Protein 1YO6 (pdb70)

Structure (mmCIF, N/CA/C/O backbone):
data_1YO6
#
_entry.id   1YO6
#
_cell.length_a   74.870
_cell.length_b   86.320
_cell.length_c   242.560
_cell.angle_alpha   90.00
_cell.angle_beta   90.00
_cell.angle_gamma   90.00
#
_symmetry.space_group_name_H-M   'P 21 21 21'
#
loop_
_entity.id
_entity.type
_entity.pdbx_description
1 polymer 'Putative Carbonyl Reductase Sniffer'
2 water water
#
loop_
_atom_site.group_PDB
_atom_site.id
_atom_site.type_symbol
_atom_site.label_atom_id
_atom_site.label_alt_id
_atom_site.label_comp_id
_atom_site.label_asym_id
_atom_site.label_entity_id
_atom_site.label_seq_id
_atom_site.pdbx_PDB_ins_code
_atom_site.Cartn_x
_atom_site.Cartn_y
_atom_site.Cartn_z
_atom_site.occupancy
_atom_site.B_iso_or_equiv
_atom_site.auth_seq_id
_atom_site.auth_comp_id
_atom_site.auth_asym_id
_atom_site.auth_atom_id
_atom_site.pdbx_PDB_model_num
ATOM 1 N N . MET A 1 1 ? 50.820 4.439 16.055 1.00 51.78 1 MET A N 1
ATOM 2 C CA . MET A 1 1 ? 50.808 5.763 15.372 1.00 51.93 1 MET A CA 1
ATOM 3 C C . MET A 1 1 ? 49.416 6.359 15.275 1.00 50.90 1 MET A C 1
ATOM 4 O O . MET A 1 1 ? 48.419 5.647 15.345 1.00 51.56 1 MET A O 1
ATOM 9 N N . SER A 1 2 ? 49.367 7.677 15.100 1.00 48.82 2 SER A N 1
ATOM 10 C CA . SER A 1 2 ? 48.122 8.423 15.012 1.00 45.54 2 SER A CA 1
ATOM 11 C C . SER A 1 2 ? 47.918 8.944 13.593 1.00 44.56 2 SER A C 1
ATOM 12 O O . SER A 1 2 ? 48.866 9.028 12.822 1.00 45.14 2 SER A O 1
ATOM 15 N N . PRO A 1 3 ? 46.672 9.294 13.225 1.00 44.37 3 PRO A N 1
ATOM 16 C CA . PRO A 1 3 ? 46.432 9.814 11.875 1.00 42.55 3 PRO A CA 1
ATOM 17 C C . PRO A 1 3 ? 46.821 11.288 11.865 1.00 42.75 3 PRO A C 1
ATOM 18 O O . PRO A 1 3 ? 46.606 11.999 12.847 1.00 42.56 3 PRO A O 1
ATOM 22 N N . GLY A 1 4 ? 47.391 11.750 10.762 1.00 42.08 4 GLY A N 1
ATOM 23 C CA . GLY A 1 4 ? 47.794 13.140 10.693 1.00 42.44 4 GLY A CA 1
ATOM 24 C C . GLY A 1 4 ? 46.630 14.106 10.649 1.00 44.02 4 GLY A C 1
ATOM 25 O O . GLY A 1 4 ? 46.684 15.196 11.224 1.00 44.64 4 GLY A O 1
ATOM 26 N N . SER A 1 5 ? 45.570 13.711 9.956 1.00 45.25 5 SER A N 1
ATOM 27 C CA . SER A 1 5 ? 44.398 14.561 9.835 1.00 45.83 5 SER A CA 1
ATOM 28 C C . SER A 1 5 ? 43.094 13.768 9.885 1.00 45.77 5 SER A C 1
ATOM 29 O O . SER A 1 5 ? 42.986 12.681 9.313 1.00 45.66 5 SER A O 1
ATOM 32 N N . VAL A 1 6 ? 42.108 14.322 10.583 1.00 44.84 6 VAL A N 1
ATOM 33 C CA . VAL A 1 6 ? 40.814 13.676 10.694 1.00 42.45 6 VAL A CA 1
ATOM 34 C C . VAL A 1 6 ? 39.667 14.628 10.398 1.00 42.61 6 VAL A C 1
ATOM 35 O O . VAL A 1 6 ? 39.696 15.806 10.771 1.00 40.86 6 VAL A O 1
ATOM 39 N N . VAL A 1 7 ? 38.663 14.094 9.711 1.00 42.07 7 VAL A N 1
ATOM 40 C CA . VAL A 1 7 ? 37.452 14.828 9.383 1.00 41.92 7 VAL A CA 1
ATOM 41 C C . VAL A 1 7 ? 36.305 14.156 10.148 1.00 42.04 7 VAL A C 1
ATOM 42 O O . VAL A 1 7 ? 36.192 12.929 10.158 1.00 41.65 7 VAL A O 1
ATOM 46 N N . VAL A 1 8 ? 35.474 14.960 10.807 1.00 43.08 8 VAL A N 1
ATOM 47 C CA . VAL A 1 8 ? 34.318 14.444 11.545 1.00 41.00 8 VAL A CA 1
ATOM 48 C C . VAL A 1 8 ? 33.128 15.305 11.215 1.00 41.02 8 VAL A C 1
ATOM 49 O O . VAL A 1 8 ? 33.051 16.449 11.656 1.00 41.46 8 VAL A O 1
ATOM 53 N N . THR A 1 9 ? 32.203 14.747 10.442 1.00 41.42 9 THR A N 1
ATOM 54 C CA . THR A 1 9 ? 31.002 15.460 10.038 1.00 40.42 9 THR A CA 1
ATOM 55 C C . THR A 1 9 ? 29.963 15.395 11.158 1.00 41.90 9 THR A C 1
ATOM 56 O O . THR A 1 9 ? 29.761 14.342 11.776 1.00 41.59 9 THR A O 1
ATOM 60 N N . GLY A 1 10 ? 29.315 16.528 11.421 1.00 43.35 10 GLY A N 1
ATOM 61 C CA . GLY A 1 10 ? 28.313 16.592 12.471 1.00 43.06 10 GLY A CA 1
ATOM 62 C C . GLY A 1 10 ? 28.942 16.532 13.848 1.00 44.62 10 GLY A C 1
ATOM 63 O O . GLY A 1 10 ? 28.589 15.679 14.656 1.00 46.21 10 GLY A O 1
ATOM 64 N N . ALA A 1 11 ? 29.866 17.444 14.130 1.00 45.43 11 ALA A N 1
ATOM 65 C CA . ALA A 1 11 ? 30.550 17.450 15.420 1.00 46.72 11 ALA A CA 1
ATOM 66 C C . ALA A 1 11 ? 29.975 18.445 16.422 1.00 46.96 11 ALA A C 1
ATOM 67 O O . ALA A 1 11 ? 30.502 18.591 17.531 1.00 45.09 11 ALA A O 1
ATOM 69 N N . ASN A 1 12 ? 28.890 19.114 16.038 1.00 46.42 12 ASN A N 1
ATOM 70 C CA . ASN A 1 12 ? 28.260 20.107 16.908 1.00 45.69 12 ASN A CA 1
ATOM 71 C C . ASN A 1 12 ? 27.605 19.497 18.128 1.00 45.47 12 ASN A C 1
ATOM 72 O O . ASN A 1 12 ? 27.356 20.180 19.112 1.00 46.49 12 ASN A O 1
ATOM 77 N N . ARG A 1 13 ? 27.334 18.203 18.074 1.00 46.83 13 ARG A N 1
ATOM 78 C CA . ARG A 1 13 ? 26.685 17.546 19.197 1.00 48.29 13 ARG A CA 1
ATOM 79 C C . ARG A 1 13 ? 26.619 16.032 19.011 1.00 46.34 13 ARG A C 1
ATOM 80 O O . ARG A 1 13 ? 26.965 15.518 17.948 1.00 46.89 13 ARG A O 1
ATOM 88 N N . GLY A 1 14 ? 26.198 15.328 20.056 1.00 43.62 14 GLY A N 1
ATOM 89 C CA . GLY A 1 14 ? 26.112 13.885 19.988 1.00 42.10 14 GLY A CA 1
ATOM 90 C C . GLY A 1 14 ? 27.451 13.222 19.748 1.00 41.84 14 GLY A C 1
ATOM 91 O O . GLY A 1 14 ? 28.487 13.757 20.141 1.00 41.52 14 GLY A O 1
ATOM 92 N N . ILE A 1 15 ? 27.420 12.063 19.085 1.00 41.80 15 ILE A N 1
ATOM 93 C CA . ILE A 1 15 ? 28.615 11.269 18.770 1.00 40.77 15 ILE A CA 1
ATOM 94 C C . ILE A 1 15 ? 29.717 12.072 18.096 1.00 38.78 15 ILE A C 1
ATOM 95 O O . ILE A 1 15 ? 30.888 11.887 18.396 1.00 39.29 15 ILE A O 1
ATOM 100 N N . GLY A 1 16 ? 29.329 12.944 17.177 1.00 38.83 16 GLY A N 1
ATOM 101 C CA . GLY A 1 16 ? 30.285 13.764 16.455 1.00 38.97 16 GLY A CA 1
ATOM 102 C C . GLY A 1 16 ? 31.124 14.640 17.355 1.00 40.38 16 GLY A C 1
ATOM 103 O O . GLY A 1 16 ? 32.344 14.717 17.192 1.00 40.27 16 GLY A O 1
ATOM 104 N N . LEU A 1 17 ? 30.474 15.296 18.311 1.00 41.25 17 LEU A N 1
ATOM 105 C CA . LEU A 1 17 ? 31.167 16.167 19.256 1.00 40.51 17 LEU A CA 1
ATOM 106 C C . LEU A 1 17 ? 32.078 15.370 20.196 1.00 39.67 17 LEU A C 1
ATOM 107 O O . LEU A 1 17 ? 33.240 15.733 20.397 1.00 39.92 17 LEU A O 1
ATOM 112 N N . GLY A 1 18 ? 31.543 14.288 20.765 1.00 38.73 18 GLY A N 1
ATOM 113 C CA . GLY A 1 18 ? 32.312 13.446 21.669 1.00 37.47 18 GLY A CA 1
ATOM 114 C C . GLY A 1 18 ? 33.583 12.928 21.020 1.00 38.21 18 GLY A C 1
ATOM 115 O O . GLY A 1 18 ? 34.659 12.950 21.620 1.00 37.90 18 GLY A O 1
ATOM 116 N N . LEU A 1 19 ? 33.454 12.462 19.782 1.00 38.13 19 LEU A N 1
ATOM 117 C CA . LEU A 1 19 ? 34.587 11.952 19.022 1.00 37.85 19 LEU A CA 1
ATOM 118 C C . LEU A 1 19 ? 35.663 13.009 18.855 1.00 37.27 19 LEU A C 1
ATOM 119 O O . LEU A 1 19 ? 36.843 12.692 18.904 1.00 39.63 19 LEU A O 1
ATOM 124 N N . VAL A 1 20 ? 35.257 14.259 18.652 1.00 35.70 20 VAL A N 1
ATOM 125 C CA . VAL A 1 20 ? 36.215 15.334 18.480 1.00 34.87 20 VAL A CA 1
ATOM 126 C C . VAL A 1 20 ? 36.940 15.589 19.801 1.00 37.17 20 VAL A C 1
ATOM 127 O O . VAL A 1 20 ? 38.153 15.817 19.813 1.00 37.85 20 VAL A O 1
ATOM 131 N N . GLN A 1 21 ? 36.202 15.535 20.908 1.00 38.19 21 GLN A N 1
ATOM 132 C CA . GLN A 1 21 ? 36.791 15.746 22.226 1.00 39.10 21 GLN A CA 1
ATOM 133 C C . GLN A 1 21 ? 37.750 14.607 22.497 1.00 40.15 21 GLN A C 1
ATOM 134 O O . GLN A 1 21 ? 38.790 14.796 23.120 1.00 42.85 21 GLN A O 1
ATOM 140 N N . GLN A 1 22 ? 37.390 13.414 22.039 1.00 41.13 22 GLN A N 1
ATOM 141 C CA . GLN A 1 22 ? 38.247 12.246 22.222 1.00 41.88 22 GLN A CA 1
ATOM 142 C C . GLN A 1 22 ? 39.489 12.421 21.355 1.00 41.32 22 GLN A C 1
ATOM 143 O O . GLN A 1 22 ? 40.606 12.101 21.761 1.00 41.75 22 GLN A O 1
ATOM 149 N N . LEU A 1 23 ? 39.274 12.946 20.156 1.00 39.82 23 LEU A N 1
ATOM 150 C CA . LEU A 1 23 ? 40.345 13.184 19.207 1.00 37.71 23 LEU A CA 1
ATOM 151 C C . LEU A 1 23 ? 41.344 14.247 19.663 1.00 38.24 23 LEU A C 1
ATOM 152 O O . LEU A 1 23 ? 42.539 14.083 19.459 1.00 40.00 23 LEU A O 1
ATOM 157 N N . VAL A 1 24 ? 40.878 15.332 20.274 1.00 36.94 24 VAL A N 1
ATOM 158 C CA . VAL A 1 24 ? 41.816 16.364 20.717 1.00 39.08 24 VAL A CA 1
ATOM 159 C C . VAL A 1 24 ? 42.790 15.852 21.789 1.00 38.94 24 VAL A C 1
ATOM 160 O O . VAL A 1 24 ? 43.889 16.380 21.935 1.00 38.67 24 VAL A O 1
ATOM 164 N N . LYS A 1 25 ? 42.390 14.821 22.531 1.00 38.76 25 LYS A N 1
ATOM 165 C CA . LYS A 1 25 ? 43.258 14.253 23.556 1.00 37.62 25 LYS A CA 1
ATOM 166 C C . LYS A 1 25 ? 44.491 13.616 22.933 1.00 39.62 25 LYS A C 1
ATOM 167 O O . LYS A 1 25 ? 45.480 13.390 23.627 1.00 41.40 25 LYS A O 1
ATOM 173 N N . ASP A 1 26 ? 44.440 13.300 21.639 1.00 39.12 26 ASP A N 1
ATOM 174 C CA . ASP A 1 26 ? 45.615 12.723 20.990 1.00 39.54 26 ASP A CA 1
ATOM 175 C C . ASP A 1 26 ? 46.389 13.873 20.372 1.00 39.79 26 ASP A C 1
ATOM 176 O O . ASP A 1 26 ? 46.092 14.293 19.252 1.00 40.04 26 ASP A O 1
ATOM 181 N N . LYS A 1 27 ? 47.389 14.358 21.104 1.00 39.34 27 LYS A N 1
ATOM 182 C CA . LYS A 1 27 ? 48.223 15.480 20.673 1.00 39.01 27 LYS A CA 1
ATOM 183 C C . LYS A 1 27 ? 49.121 15.236 19.453 1.00 38.49 27 LYS A C 1
ATOM 184 O O . LYS A 1 27 ? 49.685 16.183 18.905 1.00 36.19 27 LYS A O 1
ATOM 190 N N . ASN A 1 28 ? 49.262 13.979 19.032 1.00 38.71 28 ASN A N 1
ATOM 191 C CA . ASN A 1 28 ? 50.080 13.670 17.867 1.00 38.02 28 ASN A CA 1
ATOM 192 C C . ASN A 1 28 ? 49.310 13.833 16.562 1.00 38.95 28 ASN A C 1
ATOM 193 O O . ASN A 1 28 ? 49.887 13.694 15.481 1.00 38.92 28 ASN A O 1
ATOM 198 N N . ILE A 1 29 ? 48.007 14.099 16.652 1.00 38.19 29 ILE A N 1
ATOM 199 C CA . ILE A 1 29 ? 47.213 14.307 15.444 1.00 39.24 29 ILE A CA 1
ATOM 200 C C . ILE A 1 29 ? 47.464 15.758 15.029 1.00 40.45 29 ILE A C 1
ATOM 201 O O . ILE A 1 29 ? 47.381 16.672 15.856 1.00 39.91 29 ILE A O 1
ATOM 206 N N . ARG A 1 30 ? 47.795 15.966 13.758 1.00 41.51 30 ARG A N 1
ATOM 207 C CA . ARG A 1 30 ? 48.073 17.309 13.267 1.00 44.51 30 ARG A CA 1
ATOM 208 C C . ARG A 1 30 ? 46.828 18.152 13.012 1.00 45.71 30 ARG A C 1
ATOM 209 O O . ARG A 1 30 ? 46.747 19.292 13.476 1.00 47.59 30 ARG A O 1
ATOM 217 N N . HIS A 1 31 ? 45.861 17.611 12.275 1.00 44.81 31 HIS A N 1
ATOM 218 C CA . HIS A 1 31 ? 44.644 18.362 11.997 1.00 42.90 31 HIS A CA 1
ATOM 219 C C . HIS A 1 31 ? 43.387 17.637 12.447 1.00 42.13 31 HIS A C 1
ATOM 220 O O . HIS A 1 31 ? 43.316 16.411 12.422 1.00 42.37 31 HIS A O 1
ATOM 227 N N . ILE A 1 32 ? 42.399 18.415 12.868 1.00 40.74 32 ILE A N 1
ATOM 228 C CA . ILE A 1 32 ? 41.118 17.886 13.295 1.00 40.64 32 ILE A CA 1
ATOM 229 C C . ILE A 1 32 ? 40.048 18.769 12.672 1.00 39.33 32 ILE A C 1
ATOM 230 O O . ILE A 1 32 ? 39.790 19.875 13.128 1.00 39.47 32 ILE A O 1
ATOM 235 N N . ILE A 1 33 ? 39.431 18.258 11.618 1.00 38.78 33 ILE A N 1
ATOM 236 C CA . ILE A 1 33 ? 38.411 18.985 10.886 1.00 38.40 33 ILE A CA 1
ATOM 237 C C . ILE A 1 33 ? 36.993 18.619 11.333 1.00 38.26 33 ILE A C 1
ATOM 238 O O . ILE A 1 33 ? 36.510 17.520 11.043 1.00 37.19 33 ILE A O 1
ATOM 243 N N . ALA A 1 34 ? 36.334 19.543 12.037 1.00 37.54 34 ALA A N 1
ATOM 244 C CA . ALA A 1 34 ? 34.959 19.337 12.521 1.00 38.65 34 ALA A CA 1
ATOM 245 C C . ALA A 1 34 ? 33.971 20.176 11.700 1.00 39.33 34 ALA A C 1
ATOM 246 O O . ALA A 1 34 ? 34.223 21.351 11.428 1.00 40.78 34 ALA A O 1
ATOM 248 N N . THR A 1 35 ? 32.850 19.576 11.306 1.00 38.87 35 THR A N 1
ATOM 249 C CA . THR A 1 35 ? 31.854 20.292 10.514 1.00 38.31 35 THR A CA 1
ATOM 250 C C . THR A 1 35 ? 30.501 20.427 11.194 1.00 37.37 35 THR A C 1
ATOM 251 O O . THR A 1 35 ? 30.102 19.592 12.003 1.00 33.00 35 THR A O 1
ATOM 255 N N . ALA A 1 36 ? 29.800 21.493 10.829 1.00 39.86 36 ALA A N 1
ATOM 256 C CA . ALA A 1 36 ? 28.471 21.787 11.347 1.00 41.89 36 ALA A CA 1
ATOM 257 C C . ALA A 1 36 ? 27.672 22.436 10.225 1.00 44.76 36 ALA A C 1
ATOM 258 O O . ALA A 1 36 ? 28.224 23.177 9.404 1.00 43.74 36 ALA A O 1
ATOM 260 N N . ARG A 1 37 ? 26.379 22.137 10.172 1.00 48.80 37 ARG A N 1
ATOM 261 C CA . ARG A 1 37 ? 25.529 22.720 9.144 1.00 52.57 37 ARG A CA 1
ATOM 262 C C . ARG A 1 37 ? 25.464 24.201 9.465 1.00 53.93 37 ARG A C 1
ATOM 263 O O . ARG A 1 37 ? 25.680 25.059 8.606 1.00 53.03 37 ARG A O 1
ATOM 271 N N . ASP A 1 38 ? 25.170 24.471 10.732 1.00 55.80 38 ASP A N 1
ATOM 272 C CA . ASP A 1 38 ? 25.066 25.821 11.253 1.00 57.89 38 ASP A CA 1
ATOM 273 C C . ASP A 1 38 ? 26.220 25.985 12.234 1.00 58.77 38 ASP A C 1
ATOM 274 O O . ASP A 1 38 ? 26.113 25.612 13.405 1.00 58.49 38 ASP A O 1
ATOM 279 N N . VAL A 1 39 ? 27.327 26.535 11.751 1.00 59.84 39 VAL A N 1
ATOM 280 C CA . VAL A 1 39 ? 28.496 26.721 12.590 1.00 61.85 39 VAL A CA 1
ATOM 281 C C . VAL A 1 39 ? 28.291 27.774 13.680 1.00 63.62 39 VAL A C 1
ATOM 282 O O . VAL A 1 39 ? 28.516 27.503 14.857 1.00 64.63 39 VAL A O 1
ATOM 286 N N . GLU A 1 40 ? 27.851 28.967 13.299 1.00 65.04 40 GLU A N 1
ATOM 287 C CA . GLU A 1 40 ? 27.641 30.033 14.271 1.00 66.49 40 GLU A CA 1
ATOM 288 C C . GLU A 1 40 ? 26.853 29.551 15.490 1.00 66.17 40 GLU A C 1
ATOM 289 O O . GLU A 1 40 ? 26.839 30.218 16.528 1.00 65.61 40 GLU A O 1
ATOM 295 N N . LYS A 1 41 ? 26.199 28.399 15.361 1.00 65.31 41 LYS A N 1
ATOM 296 C CA . LYS A 1 41 ? 25.411 27.840 16.457 1.00 64.39 41 LYS A CA 1
ATOM 297 C C . LYS A 1 41 ? 26.143 26.765 17.240 1.00 62.45 41 LYS A C 1
ATOM 298 O O . LYS A 1 41 ? 25.803 26.489 18.385 1.00 61.34 41 LYS A O 1
ATOM 304 N N . ALA A 1 42 ? 27.141 26.148 16.621 1.00 61.36 42 ALA A N 1
ATOM 305 C CA . ALA A 1 42 ? 27.906 25.106 17.289 1.00 59.99 42 ALA A CA 1
ATOM 306 C C . ALA A 1 42 ? 28.810 25.752 18.330 1.00 59.75 42 ALA A C 1
ATOM 307 O O . ALA A 1 42 ? 30.024 25.839 18.155 1.00 58.65 42 ALA A O 1
ATOM 309 N N . THR A 1 43 ? 28.207 26.212 19.418 1.00 59.19 43 THR A N 1
ATOM 310 C CA . THR A 1 43 ? 28.965 26.866 20.473 1.00 59.50 43 THR A CA 1
ATOM 311 C C . THR A 1 43 ? 29.841 25.889 21.255 1.00 58.73 43 THR A C 1
ATOM 312 O O . THR A 1 43 ? 31.031 26.133 21.452 1.00 59.75 43 THR A O 1
ATOM 316 N N . GLU A 1 44 ? 29.261 24.780 21.692 1.00 57.89 44 GLU A N 1
ATOM 317 C CA . GLU A 1 44 ? 30.018 23.798 22.448 1.00 57.32 44 GLU A CA 1
ATOM 318 C C . GLU A 1 44 ? 31.131 23.182 21.602 1.00 57.29 44 GLU A C 1
ATOM 319 O O . GLU A 1 44 ? 32.180 22.802 22.130 1.00 56.26 44 GLU A O 1
ATOM 325 N N . LEU A 1 45 ? 30.906 23.085 20.292 1.00 56.60 45 LEU A N 1
ATOM 326 C CA . LEU A 1 45 ? 31.924 22.549 19.396 1.00 55.28 45 LEU A CA 1
ATOM 327 C C . LEU A 1 45 ? 33.018 23.611 19.342 1.00 55.46 45 LEU A C 1
ATOM 328 O O . LEU A 1 45 ? 34.205 23.305 19.452 1.00 55.90 45 LEU A O 1
ATOM 333 N N . LYS A 1 46 ? 32.592 24.862 19.180 1.00 55.10 46 LYS A N 1
ATOM 334 C CA . LYS A 1 46 ? 33.486 26.011 19.090 1.00 54.66 46 LYS A CA 1
ATOM 335 C C . LYS A 1 46 ? 34.336 26.264 20.338 1.00 55.59 46 LYS A C 1
ATOM 336 O O . LYS A 1 46 ? 35.514 26.612 20.235 1.00 54.84 46 LYS A O 1
ATOM 342 N N . SER A 1 47 ? 33.739 26.101 21.514 1.00 55.14 47 SER A N 1
ATOM 343 C CA . SER A 1 47 ? 34.451 26.337 22.766 1.00 55.45 47 SER A CA 1
ATOM 344 C C . SER A 1 47 ? 35.743 25.548 22.894 1.00 55.66 47 SER A C 1
ATOM 345 O O . SER A 1 47 ? 36.627 25.936 23.652 1.00 56.17 47 SER A O 1
ATOM 348 N N . ILE A 1 48 ? 35.858 24.442 22.162 1.00 56.93 48 ILE A N 1
ATOM 349 C CA . ILE A 1 48 ? 37.072 23.627 22.226 1.00 57.02 48 ILE A CA 1
ATOM 350 C C . ILE A 1 48 ? 38.278 24.485 21.865 1.00 57.91 48 ILE A C 1
ATOM 351 O O . ILE A 1 48 ? 38.363 25.039 20.770 1.00 55.76 48 ILE A O 1
ATOM 356 N N . LYS A 1 49 ? 39.203 24.585 22.810 1.00 60.22 49 LYS A N 1
ATOM 357 C CA . LYS A 1 49 ? 40.409 25.383 22.651 1.00 62.43 49 LYS A CA 1
ATOM 358 C C . LYS A 1 49 ? 41.340 24.968 21.515 1.00 63.14 49 LYS A C 1
ATOM 359 O O . LYS A 1 49 ? 41.070 25.231 20.346 1.00 64.17 49 LYS A O 1
ATOM 365 N N . ASP A 1 50 ? 42.446 24.335 21.890 1.00 63.68 50 ASP A N 1
ATOM 366 C CA . ASP A 1 50 ? 43.478 23.865 20.966 1.00 62.90 50 ASP A CA 1
ATOM 367 C C . ASP A 1 50 ? 43.358 24.286 19.495 1.00 60.92 50 ASP A C 1
ATOM 368 O O . ASP A 1 50 ? 42.356 24.052 18.830 1.00 60.02 50 ASP A O 1
ATOM 373 N N . SER A 1 51 ? 44.435 24.896 19.012 1.00 59.15 51 SER A N 1
ATOM 374 C CA . SER A 1 51 ? 44.553 25.438 17.662 1.00 57.71 51 SER A CA 1
ATOM 375 C C . SER A 1 51 ? 44.425 24.525 16.448 1.00 56.43 51 SER A C 1
ATOM 376 O O . SER A 1 51 ? 44.181 25.009 15.342 1.00 57.13 51 SER A O 1
ATOM 379 N N . ARG A 1 52 ? 44.606 23.223 16.623 1.00 54.50 52 ARG A N 1
ATOM 380 C CA . ARG A 1 52 ? 44.528 22.322 15.480 1.00 52.57 52 ARG A CA 1
ATOM 381 C C . ARG A 1 52 ? 43.123 21.897 15.054 1.00 52.59 52 ARG A C 1
ATOM 382 O O . ARG A 1 52 ? 42.964 21.196 14.053 1.00 53.33 52 ARG A O 1
ATOM 390 N N . VAL A 1 53 ? 42.103 22.330 15.785 1.00 50.95 53 VAL A N 1
ATOM 391 C CA . VAL A 1 53 ? 40.740 21.972 15.414 1.00 50.95 53 VAL A CA 1
ATOM 392 C C . VAL A 1 53 ? 40.072 23.041 14.542 1.00 49.85 53 VAL A C 1
ATOM 393 O O . VAL A 1 53 ? 39.917 24.194 14.943 1.00 50.55 53 VAL A O 1
ATOM 397 N N . HIS A 1 54 ? 39.667 22.638 13.344 1.00 48.63 54 HIS A N 1
ATOM 398 C CA . HIS A 1 54 ? 39.036 23.551 12.401 1.00 48.36 54 HIS A CA 1
ATOM 399 C C . HIS A 1 54 ? 37.549 23.265 12.226 1.00 46.45 54 HIS A C 1
ATOM 400 O O . HIS A 1 54 ? 37.163 22.233 11.683 1.00 46.97 54 HIS A O 1
ATOM 407 N N . VAL A 1 55 ? 36.722 24.193 12.690 1.00 44.03 55 VAL A N 1
ATOM 408 C CA . VAL A 1 55 ? 35.281 24.066 12.585 1.00 43.91 55 VAL A CA 1
ATOM 409 C C . VAL A 1 55 ? 34.775 24.663 11.268 1.00 45.60 55 VAL A C 1
ATOM 410 O O . VAL A 1 55 ? 34.577 25.869 11.147 1.00 46.26 55 VAL A O 1
ATOM 414 N N . LEU A 1 56 ? 34.561 23.803 10.282 1.00 45.69 56 LEU A N 1
ATOM 415 C CA . LEU A 1 56 ? 34.098 24.252 8.983 1.00 46.44 56 LEU A CA 1
ATOM 416 C C . LEU A 1 56 ? 32.614 23.957 8.783 1.00 46.40 56 LEU A C 1
ATOM 417 O O . LEU A 1 56 ? 32.095 22.985 9.325 1.00 45.00 56 LEU A O 1
ATOM 422 N N . PRO A 1 57 ? 31.913 24.807 8.006 1.00 47.00 57 PRO A N 1
ATOM 423 C CA . PRO A 1 57 ? 30.480 24.649 7.721 1.00 46.91 57 PRO A CA 1
ATOM 424 C C . PRO A 1 57 ? 30.270 23.569 6.671 1.00 46.07 57 PRO A C 1
ATOM 425 O O . PRO A 1 57 ? 31.076 23.433 5.747 1.00 45.78 57 PRO A O 1
ATOM 429 N N . LEU A 1 58 ? 29.191 22.804 6.811 1.00 45.47 58 LEU A N 1
ATOM 430 C CA . LEU A 1 58 ? 28.896 21.752 5.846 1.00 44.00 58 LEU A CA 1
ATOM 431 C C . LEU A 1 58 ? 27.454 21.275 5.883 1.00 41.94 58 LEU A C 1
ATOM 432 O O . LEU A 1 58 ? 26.943 20.879 6.928 1.00 40.67 58 LEU A O 1
ATOM 437 N N . THR A 1 59 ? 26.806 21.351 4.725 1.00 40.19 59 THR A N 1
ATOM 438 C CA . THR A 1 59 ? 25.435 20.887 4.534 1.00 38.36 59 THR A CA 1
ATOM 439 C C . THR A 1 59 ? 25.658 19.693 3.609 1.00 37.17 59 THR A C 1
ATOM 440 O O . THR A 1 59 ? 25.970 19.856 2.426 1.00 35.52 59 THR A O 1
ATOM 444 N N . VAL A 1 60 ? 25.525 18.493 4.160 1.00 35.38 60 VAL A N 1
ATOM 445 C CA . VAL A 1 60 ? 25.778 17.290 3.389 1.00 35.72 60 VAL A CA 1
ATOM 446 C C . VAL A 1 60 ? 24.851 17.114 2.208 1.00 37.50 60 VAL A C 1
ATOM 447 O O . VAL A 1 60 ? 25.164 16.375 1.273 1.00 40.15 60 VAL A O 1
ATOM 451 N N . THR A 1 61 ? 23.724 17.804 2.224 1.00 38.01 61 THR A N 1
ATOM 452 C CA . THR A 1 61 ? 22.789 17.661 1.129 1.00 40.67 61 THR A CA 1
ATOM 453 C C . THR A 1 61 ? 23.005 18.657 0.000 1.00 42.25 61 THR A C 1
ATOM 454 O O . THR A 1 61 ? 22.374 18.542 -1.050 1.00 43.77 61 THR A O 1
ATOM 458 N N . CYS A 1 62 ? 23.902 19.620 0.207 1.00 44.27 62 CYS A N 1
ATOM 459 C CA . CYS A 1 62 ? 24.204 20.640 -0.808 1.00 45.24 62 CYS A CA 1
ATOM 460 C C . CYS A 1 62 ? 25.554 20.352 -1.457 1.00 45.41 62 CYS A C 1
ATOM 461 O O . CYS A 1 62 ? 26.593 20.419 -0.801 1.00 46.05 62 CYS A O 1
ATOM 464 N N . ASP A 1 63 ? 25.531 20.032 -2.746 1.00 46.78 63 ASP A N 1
ATOM 465 C CA . ASP A 1 63 ? 26.747 19.697 -3.483 1.00 49.01 63 ASP A CA 1
ATOM 466 C C . ASP A 1 63 ? 27.758 20.842 -3.565 1.00 50.64 63 ASP A C 1
ATOM 467 O O . ASP A 1 63 ? 28.927 20.626 -3.879 1.00 50.74 63 ASP A O 1
ATOM 472 N N . LYS A 1 64 ? 27.300 22.056 -3.286 1.00 52.07 64 LYS A N 1
ATOM 473 C CA . LYS A 1 64 ? 28.167 23.226 -3.320 1.00 53.65 64 LYS A CA 1
ATOM 474 C C . LYS A 1 64 ? 28.874 23.334 -1.977 1.00 52.69 64 LYS A C 1
ATOM 475 O O . LYS A 1 64 ? 30.056 23.664 -1.909 1.00 54.30 64 LYS A O 1
ATOM 481 N N . SER A 1 65 ? 28.135 23.057 -0.908 1.00 50.78 65 SER A N 1
ATOM 482 C CA . SER A 1 65 ? 28.685 23.089 0.437 1.00 48.11 65 SER A CA 1
ATOM 483 C C . SER A 1 65 ? 29.686 21.945 0.563 1.00 46.01 65 SER A C 1
ATOM 484 O O . SER A 1 65 ? 30.573 21.968 1.411 1.00 44.94 65 SER A O 1
ATOM 487 N N . LEU A 1 66 ? 29.521 20.942 -0.290 1.00 44.63 66 LEU A N 1
ATOM 488 C CA . LEU A 1 66 ? 30.408 19.789 -0.300 1.00 44.92 66 LEU A CA 1
ATOM 489 C C . LEU A 1 66 ? 31.721 20.130 -0.990 1.00 45.00 66 LEU A C 1
ATOM 490 O O . LEU A 1 66 ? 32.799 19.853 -0.464 1.00 42.70 66 LEU A O 1
ATOM 495 N N . ASP A 1 67 ? 31.619 20.722 -2.180 1.00 46.31 67 ASP A N 1
ATOM 496 C CA . ASP A 1 67 ? 32.796 21.107 -2.946 1.00 47.75 67 ASP A CA 1
ATOM 497 C C . ASP A 1 67 ? 33.627 22.145 -2.194 1.00 47.61 67 ASP A C 1
ATOM 498 O O . ASP A 1 67 ? 34.861 22.067 -2.164 1.00 48.68 67 ASP A O 1
ATOM 503 N N . THR A 1 68 ? 32.955 23.116 -1.588 1.00 44.86 68 THR A N 1
ATOM 504 C CA . THR A 1 68 ? 33.664 24.134 -0.830 1.00 44.77 68 THR A CA 1
ATOM 505 C C . THR A 1 68 ? 34.414 23.473 0.322 1.00 45.58 68 THR A C 1
ATOM 506 O O . THR A 1 68 ? 35.592 23.752 0.563 1.00 46.20 68 THR A O 1
ATOM 510 N N . PHE A 1 69 ? 33.720 22.587 1.028 1.00 45.15 69 PHE A N 1
ATOM 511 C CA . PHE A 1 69 ? 34.310 21.887 2.152 1.00 44.04 69 PHE A CA 1
ATOM 512 C C . PHE A 1 69 ? 35.485 21.008 1.730 1.00 45.04 69 PHE A C 1
ATOM 513 O O . PHE A 1 69 ? 36.535 21.044 2.360 1.00 45.95 69 PHE A O 1
ATOM 521 N N . VAL A 1 70 ? 35.318 20.221 0.671 1.00 46.24 70 VAL A N 1
ATOM 522 C CA . VAL A 1 70 ? 36.401 19.351 0.211 1.00 47.10 70 VAL A CA 1
ATOM 523 C C . VAL A 1 70 ? 37.641 20.170 -0.133 1.00 49.38 70 VAL A C 1
ATOM 524 O O . VAL A 1 70 ? 38.762 19.755 0.145 1.00 49.33 70 VAL A O 1
ATOM 528 N N . SER A 1 71 ? 37.440 21.338 -0.736 1.00 51.50 71 SER A N 1
ATOM 529 C CA . SER A 1 71 ? 38.565 22.190 -1.090 1.00 54.01 71 SER A CA 1
ATOM 530 C C . SER A 1 71 ? 39.258 22.744 0.152 1.00 54.92 71 SER A C 1
ATOM 531 O O . SER A 1 71 ? 40.491 22.772 0.226 1.00 54.29 71 SER A O 1
ATOM 534 N N . LYS A 1 72 ? 38.470 23.186 1.125 1.00 54.56 72 LYS A N 1
ATOM 535 C CA . LYS A 1 72 ? 39.050 23.711 2.345 1.00 55.75 72 LYS A CA 1
ATOM 536 C C . LYS A 1 72 ? 39.882 22.640 3.036 1.00 56.40 72 LYS A C 1
ATOM 537 O O . LYS A 1 72 ? 41.033 22.893 3.402 1.00 56.86 72 LYS A O 1
ATOM 543 N N . VAL A 1 73 ? 39.323 21.441 3.206 1.00 55.98 73 VAL A N 1
ATOM 544 C CA . VAL A 1 73 ? 40.083 20.383 3.864 1.00 55.60 73 VAL A CA 1
ATOM 545 C C . VAL A 1 73 ? 41.324 20.095 3.033 1.00 55.01 73 VAL A C 1
ATOM 546 O O . VAL A 1 73 ? 42.363 19.731 3.574 1.00 54.47 73 VAL A O 1
ATOM 550 N N . GLY A 1 74 ? 41.213 20.278 1.719 1.00 54.50 74 GLY A N 1
ATOM 551 C CA . GLY A 1 74 ? 42.348 20.045 0.843 1.00 53.94 74 GLY A CA 1
ATOM 552 C C . GLY A 1 74 ? 43.439 21.072 1.093 1.00 54.18 74 GLY A C 1
ATOM 553 O O . GLY A 1 74 ? 44.619 20.737 1.157 1.00 53.04 74 GLY A O 1
ATOM 554 N N . GLU A 1 75 ? 43.034 22.330 1.239 1.00 54.71 75 GLU A N 1
ATOM 555 C CA . GLU A 1 75 ? 43.955 23.430 1.500 1.00 55.91 75 GLU A CA 1
ATOM 556 C C . GLU A 1 75 ? 44.632 23.234 2.862 1.00 55.59 75 GLU A C 1
ATOM 557 O O . GLU A 1 75 ? 45.791 23.605 3.052 1.00 56.26 75 GLU A O 1
ATOM 563 N N . ILE A 1 76 ? 43.912 22.632 3.804 1.00 54.91 76 ILE A N 1
ATOM 564 C CA . ILE A 1 76 ? 44.452 22.387 5.138 1.00 52.15 76 ILE A CA 1
ATOM 565 C C . ILE A 1 76 ? 45.477 21.252 5.185 1.00 53.07 76 ILE A C 1
ATOM 566 O O . ILE A 1 76 ? 46.623 21.470 5.573 1.00 54.48 76 ILE A O 1
ATOM 571 N N . VAL A 1 77 ? 45.075 20.046 4.786 1.00 53.40 77 VAL A N 1
ATOM 572 C CA . VAL A 1 77 ? 45.979 18.891 4.821 1.00 53.38 77 VAL A CA 1
ATOM 573 C C . VAL A 1 77 ? 47.128 18.946 3.815 1.00 53.10 77 VAL A C 1
ATOM 574 O O . VAL A 1 77 ? 48.111 18.215 3.944 1.00 52.98 77 VAL A O 1
ATOM 578 N N . GLY A 1 78 ? 47.008 19.807 2.813 1.00 52.90 78 GLY A N 1
ATOM 579 C CA . GLY A 1 78 ? 48.060 19.905 1.822 1.00 53.02 78 GLY A CA 1
ATOM 580 C C . GLY A 1 78 ? 48.453 18.557 1.244 1.00 53.17 78 GLY A C 1
ATOM 581 O O . GLY A 1 78 ? 47.652 17.620 1.225 1.00 53.17 78 GLY A O 1
ATOM 582 N N . SER A 1 79 ? 49.696 18.453 0.786 1.00 52.16 79 SER A N 1
ATOM 583 C CA . SER A 1 79 ? 50.198 17.223 0.184 1.00 50.61 79 SER A CA 1
ATOM 584 C C . SER A 1 79 ? 50.193 16.014 1.111 1.00 49.70 79 SER A C 1
ATOM 585 O O . SER A 1 79 ? 50.431 14.899 0.667 1.00 48.96 79 SER A O 1
ATOM 588 N N . ASP A 1 80 ? 49.930 16.226 2.393 1.00 50.22 80 ASP A N 1
ATOM 589 C CA . ASP A 1 80 ? 49.908 15.118 3.338 1.00 51.58 80 ASP A CA 1
ATOM 590 C C . ASP A 1 80 ? 48.749 14.143 3.110 1.00 51.37 80 ASP A C 1
ATOM 591 O O . ASP A 1 80 ? 48.863 12.943 3.387 1.00 51.42 80 ASP A O 1
ATOM 596 N N . GLY A 1 81 ? 47.637 14.660 2.598 1.00 49.50 81 GLY A N 1
ATOM 597 C CA . GLY A 1 81 ? 46.487 13.817 2.343 1.00 47.61 81 GLY A CA 1
ATOM 598 C C . GLY A 1 81 ? 45.585 13.733 3.555 1.00 46.08 81 GLY A C 1
ATOM 599 O O . GLY A 1 81 ? 45.935 14.218 4.628 1.00 46.61 81 GLY A O 1
ATOM 600 N N . LEU A 1 82 ? 44.417 13.124 3.385 1.00 44.45 82 LEU A N 1
ATOM 601 C CA . LEU A 1 82 ? 43.473 12.980 4.483 1.00 41.53 82 LEU A CA 1
ATOM 602 C C . LEU A 1 82 ? 43.600 11.550 4.995 1.00 41.17 82 LEU A C 1
ATOM 603 O O . LEU A 1 82 ? 43.342 10.594 4.269 1.00 41.42 82 LEU A O 1
ATOM 608 N N . SER A 1 83 ? 44.011 11.402 6.245 1.00 40.74 83 SER A N 1
ATOM 609 C CA . SER A 1 83 ? 44.166 10.076 6.827 1.00 40.38 83 SER A CA 1
ATOM 610 C C . SER A 1 83 ? 42.858 9.427 7.268 1.00 39.61 83 SER A C 1
ATOM 611 O O . SER A 1 83 ? 42.560 8.287 6.903 1.00 38.94 83 SER A O 1
ATOM 614 N N . LEU A 1 84 ? 42.071 10.170 8.042 1.00 38.22 84 LEU A N 1
ATOM 615 C CA . LEU A 1 84 ? 40.835 9.650 8.588 1.00 36.26 84 LEU A CA 1
ATOM 616 C C . LEU A 1 84 ? 39.548 10.385 8.237 1.00 35.91 84 LEU A C 1
ATOM 617 O O . LEU A 1 84 ? 39.379 11.568 8.528 1.00 35.70 84 LEU A O 1
ATOM 622 N N . LEU A 1 85 ? 38.628 9.671 7.606 1.00 36.44 85 LEU A N 1
ATOM 623 C CA . LEU A 1 85 ? 37.333 10.244 7.291 1.00 36.21 85 LEU A CA 1
ATOM 624 C C . LEU A 1 85 ? 36.345 9.436 8.104 1.00 36.26 85 LEU A C 1
ATOM 625 O O . LEU A 1 85 ? 36.201 8.229 7.907 1.00 35.12 85 LEU A O 1
ATOM 630 N N . ILE A 1 86 ? 35.695 10.092 9.051 1.00 37.66 86 ILE A N 1
ATOM 631 C CA . ILE A 1 86 ? 34.708 9.402 9.862 1.00 39.22 86 ILE A CA 1
ATOM 632 C C . ILE A 1 86 ? 33.354 10.040 9.544 1.00 37.87 86 ILE A C 1
ATOM 633 O O . ILE A 1 86 ? 33.053 11.144 9.988 1.00 37.30 86 ILE A O 1
ATOM 638 N N . ASN A 1 87 ? 32.565 9.341 8.727 1.00 36.38 87 ASN A N 1
ATOM 639 C CA . ASN A 1 87 ? 31.246 9.811 8.313 1.00 34.84 87 ASN A CA 1
ATOM 640 C C . ASN A 1 87 ? 30.226 9.650 9.435 1.00 34.61 87 ASN A C 1
ATOM 641 O O . ASN A 1 87 ? 29.617 8.593 9.599 1.00 35.52 87 ASN A O 1
ATOM 646 N N . ASN A 1 88 ? 30.040 10.715 10.202 1.00 33.60 88 ASN A N 1
ATOM 647 C CA . ASN A 1 88 ? 29.124 10.694 11.325 1.00 34.43 88 ASN A CA 1
ATOM 648 C C . ASN A 1 88 ? 27.786 11.377 11.039 1.00 36.75 88 ASN A C 1
ATOM 649 O O . ASN A 1 88 ? 26.740 10.924 11.507 1.00 36.49 88 ASN A O 1
ATOM 654 N N . ALA A 1 89 ? 27.825 12.466 10.271 1.00 38.53 89 ALA A N 1
ATOM 655 C CA . ALA A 1 89 ? 26.623 13.229 9.938 1.00 38.34 89 ALA A CA 1
ATOM 656 C C . ALA A 1 89 ? 25.502 12.352 9.392 1.00 38.52 89 ALA A C 1
ATOM 657 O O . ALA A 1 89 ? 25.701 11.582 8.461 1.00 41.10 89 ALA A O 1
ATOM 659 N N . GLY A 1 90 ? 24.320 12.482 9.981 1.00 37.36 90 GLY A N 1
ATOM 660 C CA . GLY A 1 90 ? 23.182 11.697 9.555 1.00 36.94 90 GLY A CA 1
ATOM 661 C C . GLY A 1 90 ? 21.968 12.100 10.363 1.00 37.04 90 GLY A C 1
ATOM 662 O O . GLY A 1 90 ? 22.054 12.979 11.216 1.00 36.72 90 GLY A O 1
ATOM 663 N N . VAL A 1 91 ? 20.833 11.460 10.110 1.00 36.31 91 VAL A N 1
ATOM 664 C CA . VAL A 1 91 ? 19.622 11.802 10.836 1.00 33.91 91 VAL A CA 1
ATOM 665 C C . VAL A 1 91 ? 18.670 10.617 10.907 1.00 34.63 91 VAL A C 1
ATOM 666 O O . VAL A 1 91 ? 18.774 9.679 10.119 1.00 34.46 91 VAL A O 1
ATOM 670 N N . LEU A 1 92 ? 17.742 10.657 11.860 1.00 34.77 92 LEU A N 1
ATOM 671 C CA . LEU A 1 92 ? 16.763 9.596 11.989 1.00 33.84 92 LEU A CA 1
ATOM 672 C C . LEU A 1 92 ? 15.369 10.170 11.791 1.00 35.03 92 LEU A C 1
ATOM 673 O O . LEU A 1 92 ? 14.787 10.740 12.698 1.00 37.20 92 LEU A O 1
ATOM 678 N N . LEU A 1 93 ? 14.842 10.029 10.582 1.00 36.97 93 LEU A N 1
ATOM 679 C CA . LEU A 1 93 ? 13.509 10.522 10.264 1.00 35.18 93 LEU A CA 1
ATOM 680 C C . LEU A 1 93 ? 12.487 9.469 10.660 1.00 35.69 93 LEU A C 1
ATOM 681 O O . LEU A 1 93 ? 12.706 8.278 10.499 1.00 37.04 93 LEU A O 1
ATOM 686 N N . SER A 1 94 ? 11.364 9.919 11.190 1.00 37.30 94 SER A N 1
ATOM 687 C CA . SER A 1 94 ? 10.313 9.015 11.613 1.00 36.41 94 SER A CA 1
ATOM 688 C C . SER A 1 94 ? 9.549 8.447 10.411 1.00 35.79 94 SER A C 1
ATOM 689 O O . SER A 1 94 ? 8.986 9.194 9.613 1.00 34.44 94 SER A O 1
ATOM 692 N N . TYR A 1 95 ? 9.549 7.125 10.274 1.00 36.07 95 TYR A N 1
ATOM 693 C CA . TYR A 1 95 ? 8.844 6.475 9.168 1.00 36.10 95 TYR A CA 1
ATOM 694 C C . TYR A 1 95 ? 8.875 4.953 9.258 1.00 35.69 95 TYR A C 1
ATOM 695 O O . TYR A 1 95 ? 9.931 4.330 9.206 1.00 35.15 95 TYR A O 1
ATOM 704 N N . GLY A 1 96 ? 7.693 4.368 9.393 1.00 36.07 96 GLY A N 1
ATOM 705 C CA . GLY A 1 96 ? 7.576 2.925 9.476 1.00 37.28 96 GLY A CA 1
ATOM 706 C C . GLY A 1 96 ? 6.578 2.458 8.434 1.00 38.20 96 GLY A C 1
ATOM 707 O O . GLY A 1 96 ? 6.047 3.274 7.678 1.00 37.75 96 GLY A O 1
ATOM 708 N N . THR A 1 97 ? 6.323 1.155 8.388 1.00 38.30 97 THR A N 1
ATOM 709 C CA . THR A 1 97 ? 5.381 0.585 7.432 1.00 40.84 97 THR A CA 1
ATOM 710 C C . THR A 1 97 ? 3.961 1.155 7.563 1.00 41.02 97 THR A C 1
ATOM 711 O O . THR A 1 97 ? 3.270 1.326 6.560 1.00 40.06 97 THR A O 1
ATOM 715 N N . ASN A 1 98 ? 3.541 1.449 8.796 1.00 41.54 98 ASN A N 1
ATOM 716 C CA . ASN A 1 98 ? 2.206 1.991 9.077 1.00 41.34 98 ASN A CA 1
ATOM 717 C C . ASN A 1 98 ? 2.161 3.521 9.119 1.00 42.49 98 ASN A C 1
ATOM 718 O O . ASN A 1 98 ? 1.349 4.120 9.832 1.00 43.02 98 ASN A O 1
ATOM 723 N N . THR A 1 99 ? 3.043 4.155 8.364 1.00 42.06 99 THR A N 1
ATOM 724 C CA . THR A 1 99 ? 3.074 5.601 8.310 1.00 41.58 99 THR A CA 1
ATOM 725 C C . THR A 1 99 ? 2.418 5.987 6.996 1.00 41.10 99 THR A C 1
ATOM 726 O O . THR A 1 99 ? 2.619 5.316 5.992 1.00 41.58 99 THR A O 1
ATOM 730 N N . GLU A 1 100 ? 1.602 7.036 7.010 1.00 42.41 100 GLU A N 1
ATOM 731 C CA . GLU A 1 100 ? 0.936 7.488 5.794 1.00 42.66 100 GLU A CA 1
ATOM 732 C C . GLU A 1 100 ? 2.043 7.492 4.734 1.00 41.70 100 GLU A C 1
ATOM 733 O O . GLU A 1 100 ? 3.048 8.189 4.882 1.00 42.19 100 GLU A O 1
ATOM 739 N N . PRO A 1 101 ? 1.896 6.672 3.677 1.00 39.89 101 PRO A N 1
ATOM 740 C CA . PRO A 1 101 ? 2.926 6.627 2.636 1.00 38.12 101 PRO A CA 1
ATOM 741 C C . PRO A 1 101 ? 3.369 8.034 2.301 1.00 39.02 101 PRO A C 1
ATOM 742 O O . PRO A 1 101 ? 2.536 8.881 2.005 1.00 38.64 101 PRO A O 1
ATOM 746 N N . ASN A 1 102 ? 4.673 8.287 2.365 1.00 40.83 102 ASN A N 1
ATOM 747 C CA . ASN A 1 102 ? 5.203 9.611 2.057 1.00 40.54 102 ASN A CA 1
ATOM 748 C C . ASN A 1 102 ? 6.567 9.531 1.369 1.00 40.39 102 ASN A C 1
ATOM 749 O O . ASN A 1 102 ? 7.586 9.232 2.006 1.00 40.20 102 ASN A O 1
ATOM 754 N N . ARG A 1 103 ? 6.588 9.819 0.075 1.00 37.09 103 ARG A N 1
ATOM 755 C CA . ARG A 1 103 ? 7.823 9.738 -0.680 1.00 37.69 103 ARG A CA 1
ATOM 756 C C . ARG A 1 103 ? 8.908 10.712 -0.236 1.00 37.81 103 ARG A C 1
ATOM 757 O O . ARG A 1 103 ? 10.076 10.338 -0.162 1.00 40.23 103 ARG A O 1
ATOM 765 N N . ALA A 1 104 ? 8.531 11.953 0.065 1.00 37.82 104 ALA A N 1
ATOM 766 C CA . ALA A 1 104 ? 9.503 12.970 0.476 1.00 36.80 104 ALA A CA 1
ATOM 767 C C . ALA A 1 104 ? 10.279 12.570 1.726 1.00 36.55 104 ALA A C 1
ATOM 768 O O . ALA A 1 104 ? 11.478 12.812 1.821 1.00 37.25 104 ALA A O 1
ATOM 770 N N . VAL A 1 105 ? 9.603 11.955 2.688 1.00 35.71 105 VAL A N 1
ATOM 771 C CA . VAL A 1 105 ? 10.298 11.543 3.893 1.00 35.71 105 VAL A CA 1
ATOM 772 C C . VAL A 1 105 ? 11.267 10.396 3.604 1.00 36.92 105 VAL A C 1
ATOM 773 O O . VAL A 1 105 ? 12.432 10.457 3.992 1.00 39.62 105 VAL A O 1
ATOM 777 N N . ILE A 1 106 ? 10.808 9.355 2.917 1.00 36.08 106 ILE A N 1
ATOM 778 C CA . ILE A 1 106 ? 11.698 8.247 2.602 1.00 34.87 106 ILE A CA 1
ATOM 779 C C . ILE A 1 106 ? 12.915 8.783 1.833 1.00 36.01 106 ILE A C 1
ATOM 780 O O . ILE A 1 106 ? 14.065 8.443 2.147 1.00 33.66 106 ILE A O 1
ATOM 785 N N . ALA A 1 107 ? 12.654 9.637 0.844 1.00 35.66 107 ALA A N 1
ATOM 786 C CA . ALA A 1 107 ? 13.718 10.222 0.027 1.00 37.02 107 ALA A CA 1
ATOM 787 C C . ALA A 1 107 ? 14.727 11.072 0.818 1.00 38.16 107 ALA A C 1
ATOM 788 O O . ALA A 1 107 ? 15.918 11.105 0.473 1.00 38.39 107 ALA A O 1
ATOM 790 N N . GLU A 1 108 ? 14.267 11.751 1.871 1.00 38.33 108 GLU A N 1
ATOM 791 C CA . GLU A 1 108 ? 15.164 12.589 2.667 1.00 38.86 108 GLU A CA 1
ATOM 792 C C . GLU A 1 108 ? 16.067 11.736 3.546 1.00 38.18 108 GLU A C 1
ATOM 793 O O . GLU A 1 108 ? 17.244 12.049 3.742 1.00 37.66 108 GLU A O 1
ATOM 799 N N . GLN A 1 109 ? 15.497 10.655 4.066 1.00 36.52 109 GLN A N 1
ATOM 800 C CA . GLN A 1 109 ? 16.206 9.736 4.934 1.00 34.34 109 GLN A CA 1
ATOM 801 C C . GLN A 1 109 ? 17.379 9.130 4.185 1.00 35.41 109 GLN A C 1
ATOM 802 O O . GLN A 1 109 ? 18.480 9.014 4.740 1.00 36.57 109 GLN A O 1
ATOM 808 N N . LEU A 1 110 ? 17.143 8.758 2.927 1.00 32.95 110 LEU A N 1
ATOM 809 C CA . LEU A 1 110 ? 18.178 8.153 2.085 1.00 32.66 110 LEU A CA 1
ATOM 810 C C . LEU A 1 110 ? 19.190 9.190 1.595 1.00 31.59 110 LEU A C 1
ATOM 811 O O . LEU A 1 110 ? 20.392 8.944 1.582 1.00 29.41 110 LEU A O 1
ATOM 816 N N . ASP A 1 111 ? 18.689 10.356 1.209 1.00 32.71 111 ASP A N 1
ATOM 817 C CA . ASP A 1 111 ? 19.539 11.435 0.729 1.00 32.93 111 ASP A CA 1
ATOM 818 C C . ASP A 1 111 ? 20.542 11.826 1.810 1.00 33.78 111 ASP A C 1
ATOM 819 O O . ASP A 1 111 ? 21.734 11.946 1.540 1.00 34.85 111 ASP A O 1
ATOM 824 N N . VAL A 1 112 ? 20.064 12.002 3.038 1.00 34.17 112 VAL A N 1
ATOM 825 C CA . VAL A 1 112 ? 20.945 12.375 4.140 1.00 34.20 112 VAL A CA 1
ATOM 826 C C . VAL A 1 112 ? 21.878 11.241 4.607 1.00 35.42 112 VAL A C 1
ATOM 827 O O . VAL A 1 112 ? 23.094 11.408 4.602 1.00 37.82 112 VAL A O 1
ATOM 831 N N . ASN A 1 113 ? 21.317 10.094 4.993 1.00 35.45 113 ASN A N 1
ATOM 832 C CA . ASN A 1 113 ? 22.110 8.969 5.499 1.00 35.05 113 ASN A CA 1
ATOM 833 C C . ASN A 1 113 ? 22.842 8.135 4.466 1.00 35.37 113 ASN A C 1
ATOM 834 O O . ASN A 1 113 ? 23.762 7.404 4.811 1.00 37.59 113 ASN A O 1
ATOM 839 N N . THR A 1 114 ? 22.444 8.213 3.207 1.00 34.43 114 THR A N 1
ATOM 840 C CA . THR A 1 114 ? 23.108 7.387 2.221 1.00 33.57 114 THR A CA 1
ATOM 841 C C . THR A 1 114 ? 23.853 8.155 1.152 1.00 33.53 114 THR A C 1
ATOM 842 O O . THR A 1 114 ? 25.069 8.333 1.231 1.00 33.53 114 THR A O 1
ATOM 846 N N . THR A 1 115 ? 23.122 8.615 0.150 1.00 33.62 115 THR A N 1
ATOM 847 C CA . THR A 1 115 ? 23.760 9.320 -0.947 1.00 34.52 115 THR A CA 1
ATOM 848 C C . THR A 1 115 ? 24.715 10.465 -0.543 1.00 32.49 115 THR A C 1
ATOM 849 O O . THR A 1 115 ? 25.783 10.583 -1.125 1.00 30.61 115 THR A O 1
ATOM 853 N N . SER A 1 116 ? 24.359 11.279 0.449 1.00 30.75 116 SER A N 1
ATOM 854 C CA . SER A 1 116 ? 25.245 12.366 0.877 1.00 31.79 116 SER A CA 1
ATOM 855 C C . SER A 1 116 ? 26.558 11.809 1.442 1.00 33.10 116 SER A C 1
ATOM 856 O O . SER A 1 116 ? 27.630 12.369 1.216 1.00 33.74 116 SER A O 1
ATOM 859 N N . VAL A 1 117 ? 26.475 10.712 2.186 1.00 32.05 117 VAL A N 1
ATOM 860 C CA . VAL A 1 117 ? 27.669 10.103 2.749 1.00 32.45 117 VAL A CA 1
ATOM 861 C C . VAL A 1 117 ? 28.574 9.577 1.630 1.00 32.96 117 VAL A C 1
ATOM 862 O O . VAL A 1 117 ? 29.801 9.711 1.691 1.00 31.76 117 VAL A O 1
ATOM 866 N N . VAL A 1 118 ? 27.958 8.983 0.608 1.00 33.85 118 VAL A N 1
ATOM 867 C CA . VAL A 1 118 ? 28.694 8.438 -0.533 1.00 34.17 118 VAL A CA 1
ATOM 868 C C . VAL A 1 118 ? 29.320 9.556 -1.334 1.00 36.41 118 VAL A C 1
ATOM 869 O O . VAL A 1 118 ? 30.460 9.453 -1.776 1.00 38.11 118 VAL A O 1
ATOM 873 N N . LEU A 1 119 ? 28.556 10.622 -1.527 1.00 37.80 119 LEU A N 1
ATOM 874 C CA . LEU A 1 119 ? 29.024 11.769 -2.277 1.00 38.32 119 LEU A CA 1
ATOM 875 C C . LEU A 1 119 ? 30.249 12.383 -1.612 1.00 40.43 119 LEU A C 1
ATOM 876 O O . LEU A 1 119 ? 31.233 12.704 -2.286 1.00 40.61 119 LEU A O 1
ATOM 881 N N . LEU A 1 120 ? 30.199 12.531 -0.288 1.00 42.01 120 LEU A N 1
ATOM 882 C CA . LEU A 1 120 ? 31.322 13.106 0.452 1.00 41.56 120 LEU A CA 1
ATOM 883 C C . LEU A 1 120 ? 32.567 12.230 0.389 1.00 41.78 120 LEU A C 1
ATOM 884 O O . LEU A 1 120 ? 33.674 12.728 0.173 1.00 42.61 120 LEU A O 1
ATOM 889 N N . THR A 1 121 ? 32.380 10.928 0.582 1.00 41.59 121 THR A N 1
ATOM 890 C CA . THR A 1 121 ? 33.488 9.972 0.540 1.00 39.47 121 THR A CA 1
ATOM 891 C C . THR A 1 121 ? 34.153 10.000 -0.839 1.00 38.38 121 THR A C 1
ATOM 892 O O . THR A 1 121 ? 35.378 10.026 -0.947 1.00 36.50 121 THR A O 1
ATOM 896 N N . GLN A 1 122 ? 33.332 9.998 -1.887 1.00 39.29 122 GLN A N 1
ATOM 897 C CA . GLN A 1 122 ? 33.825 10.028 -3.265 1.00 39.70 122 GLN A CA 1
ATOM 898 C C . GLN A 1 122 ? 34.694 11.249 -3.541 1.00 39.54 122 GLN A C 1
ATOM 899 O O . GLN A 1 122 ? 35.757 11.132 -4.132 1.00 38.56 122 GLN A O 1
ATOM 905 N N . LYS A 1 123 ? 34.234 12.417 -3.116 1.00 40.21 123 LYS A N 1
ATOM 906 C CA . LYS A 1 123 ? 34.996 13.648 -3.309 1.00 41.70 123 LYS A CA 1
ATOM 907 C C . LYS A 1 123 ? 36.304 13.645 -2.507 1.00 42.50 123 LYS A C 1
ATOM 908 O O . LYS A 1 123 ? 37.313 14.206 -2.941 1.00 43.48 123 LYS A O 1
ATOM 914 N N . LEU A 1 124 ? 36.288 13.001 -1.345 1.00 42.63 124 LEU A N 1
ATOM 915 C CA . LEU A 1 124 ? 37.475 12.936 -0.495 1.00 43.25 124 LEU A CA 1
ATOM 916 C C . LEU A 1 124 ? 38.405 11.748 -0.791 1.00 44.26 124 LEU A C 1
ATOM 917 O O . LEU A 1 124 ? 39.342 11.493 -0.032 1.00 45.42 124 LEU A O 1
ATOM 922 N N . LEU A 1 125 ? 38.158 11.026 -1.882 1.00 45.10 125 LEU A N 1
ATOM 923 C CA . LEU A 1 125 ? 38.988 9.868 -2.227 1.00 46.39 125 LEU A CA 1
ATOM 924 C C . LEU A 1 125 ? 40.401 10.255 -2.646 1.00 47.17 125 LEU A C 1
ATOM 925 O O . LEU A 1 125 ? 41.370 9.642 -2.204 1.00 47.52 125 LEU A O 1
ATOM 930 N N . PRO A 1 126 ? 40.540 11.264 -3.523 1.00 47.95 126 PRO A N 1
ATOM 931 C CA . PRO A 1 126 ? 41.884 11.671 -3.940 1.00 47.38 126 PRO A CA 1
ATOM 932 C C . PRO A 1 126 ? 42.775 11.900 -2.715 1.00 47.07 126 PRO A C 1
ATOM 933 O O . PRO A 1 126 ? 43.880 11.354 -2.616 1.00 46.64 126 PRO A O 1
ATOM 937 N N . LEU A 1 127 ? 42.265 12.696 -1.777 1.00 45.85 127 LEU A N 1
ATOM 938 C CA . LEU A 1 127 ? 42.980 13.016 -0.546 1.00 44.50 127 LEU A CA 1
ATOM 939 C C . LEU A 1 127 ? 43.296 11.782 0.282 1.00 44.42 127 LEU A C 1
ATOM 940 O O . LEU A 1 127 ? 44.292 11.757 0.997 1.00 44.69 127 LEU A O 1
ATOM 945 N N . LEU A 1 128 ? 42.434 10.770 0.196 1.00 44.31 128 LEU A N 1
ATOM 946 C CA . LEU A 1 128 ? 42.613 9.530 0.948 1.00 43.44 128 LEU A CA 1
ATOM 947 C C . LEU A 1 128 ? 43.640 8.618 0.294 1.00 44.37 128 LEU A C 1
ATOM 948 O O . LEU A 1 128 ? 44.493 8.047 0.972 1.00 44.69 128 LEU A O 1
ATOM 953 N N . LYS A 1 129 ? 43.554 8.479 -1.023 1.00 44.98 129 LYS A N 1
ATOM 954 C CA . LYS A 1 129 ? 44.494 7.646 -1.753 1.00 46.09 129 LYS A CA 1
ATOM 955 C C . LYS A 1 129 ? 45.899 8.194 -1.504 1.00 47.64 129 LYS A C 1
ATOM 956 O O . LYS A 1 129 ? 46.877 7.447 -1.449 1.00 45.09 129 LYS A O 1
ATOM 962 N N . ASN A 1 130 ? 45.981 9.511 -1.344 1.00 50.26 130 ASN A N 1
ATOM 963 C CA . ASN A 1 130 ? 47.256 10.183 -1.117 1.00 53.70 130 ASN A CA 1
ATOM 964 C C . ASN A 1 130 ? 47.842 9.854 0.247 1.00 54.40 130 ASN A C 1
ATOM 965 O O . ASN A 1 130 ? 49.036 9.566 0.374 1.00 54.83 130 ASN A O 1
ATOM 970 N N . ALA A 1 131 ? 47.006 9.910 1.274 1.00 55.22 131 ALA A N 1
ATOM 971 C CA . ALA A 1 131 ? 47.464 9.587 2.615 1.00 56.48 131 ALA A CA 1
ATOM 972 C C . ALA A 1 131 ? 47.958 8.138 2.603 1.00 57.53 131 ALA A C 1
ATOM 973 O O . ALA A 1 131 ? 48.983 7.814 3.202 1.00 58.43 131 ALA A O 1
ATOM 975 N N . ALA A 1 132 ? 47.230 7.276 1.897 1.00 58.28 132 ALA A N 1
ATOM 976 C CA . ALA A 1 132 ? 47.576 5.860 1.803 1.00 58.09 132 ALA A CA 1
ATOM 977 C C . ALA A 1 132 ? 48.934 5.632 1.143 1.00 58.51 132 ALA A C 1
ATOM 978 O O . ALA A 1 132 ? 49.732 4.813 1.604 1.00 57.41 132 ALA A O 1
ATOM 980 N N . SER A 1 133 ? 49.189 6.359 0.061 1.00 59.41 133 SER A N 1
ATOM 981 C CA . SER A 1 133 ? 50.446 6.231 -0.666 1.00 60.48 133 SER A CA 1
ATOM 982 C C . SER A 1 133 ? 51.647 6.670 0.169 1.00 61.67 133 SER A C 1
ATOM 983 O O . SER A 1 133 ? 52.729 6.100 0.053 1.00 61.53 133 SER A O 1
ATOM 986 N N . LYS A 1 134 ? 51.457 7.679 1.011 1.00 63.55 134 LYS A N 1
ATOM 987 C CA . LYS A 1 134 ? 52.544 8.177 1.846 1.00 65.26 134 LYS A CA 1
ATOM 988 C C . LYS A 1 134 ? 53.035 7.194 2.905 1.00 67.05 134 LYS A C 1
ATOM 989 O O . LYS A 1 134 ? 53.105 7.515 4.093 1.00 67.78 134 LYS A O 1
ATOM 995 N N . GLU A 1 135 ? 53.371 5.994 2.445 1.00 67.81 135 GLU A N 1
ATOM 996 C CA . GLU A 1 135 ? 53.901 4.914 3.267 1.00 70.13 135 GLU A CA 1
ATOM 997 C C . GLU A 1 135 ? 53.767 3.652 2.433 1.00 71.40 135 GLU A C 1
ATOM 998 O O . GLU A 1 135 ? 52.665 3.199 2.138 1.00 72.53 135 GLU A O 1
ATOM 1004 N N . SER A 1 136 ? 54.903 3.113 2.013 1.00 73.35 136 SER A N 1
ATOM 1005 C CA . SER A 1 136 ? 54.904 1.911 1.199 1.00 73.87 136 SER A CA 1
ATOM 1006 C C . SER A 1 136 ? 54.357 0.747 2.001 1.00 73.56 136 SER A C 1
ATOM 1007 O O . SER A 1 136 ? 54.263 0.814 3.231 1.00 73.13 136 SER A O 1
ATOM 1010 N N . GLY A 1 137 ? 53.982 -0.316 1.298 1.00 72.22 137 GLY A N 1
ATOM 1011 C CA . GLY A 1 137 ? 53.479 -1.482 1.987 1.00 71.85 137 GLY A CA 1
ATOM 1012 C C . GLY A 1 137 ? 52.035 -1.850 1.750 1.00 71.49 137 GLY A C 1
ATOM 1013 O O . GLY A 1 137 ? 51.286 -1.173 1.040 1.00 71.02 137 GLY A O 1
ATOM 1014 N N . ASP A 1 138 ? 51.651 -2.949 2.383 1.00 70.98 138 ASP A N 1
ATOM 1015 C CA . ASP A 1 138 ? 50.309 -3.487 2.280 1.00 69.16 138 ASP A CA 1
ATOM 1016 C C . ASP A 1 138 ? 49.785 -3.804 3.676 1.00 67.13 138 ASP A C 1
ATOM 1017 O O . ASP A 1 138 ? 49.754 -4.963 4.092 1.00 67.18 138 ASP A O 1
ATOM 1022 N N . GLN A 1 139 ? 49.388 -2.760 4.396 1.00 64.17 139 GLN A N 1
ATOM 1023 C CA . GLN A 1 139 ? 48.881 -2.900 5.755 1.00 61.57 139 GLN A CA 1
ATOM 1024 C C . GLN A 1 139 ? 47.875 -1.788 5.995 1.00 59.07 139 GLN A C 1
ATOM 1025 O O . GLN A 1 139 ? 48.182 -0.608 5.815 1.00 58.30 139 GLN A O 1
ATOM 1031 N N . LEU A 1 140 ? 46.670 -2.174 6.398 1.00 56.12 140 LEU A N 1
ATOM 1032 C CA . LEU A 1 140 ? 45.600 -1.219 6.641 1.00 53.14 140 LEU A CA 1
ATOM 1033 C C . LEU A 1 140 ? 45.511 -0.762 8.089 1.00 50.94 140 LEU A C 1
ATOM 1034 O O . LEU A 1 140 ? 45.610 -1.568 9.014 1.00 49.56 140 LEU A O 1
ATOM 1039 N N . SER A 1 141 ? 45.313 0.544 8.266 1.00 48.65 141 SER A N 1
ATOM 1040 C CA . SER A 1 141 ? 45.180 1.158 9.587 1.00 45.00 141 SER A CA 1
ATOM 1041 C C . SER A 1 141 ? 44.535 2.538 9.449 1.00 43.26 141 SER A C 1
ATOM 1042 O O . SER A 1 141 ? 44.610 3.161 8.385 1.00 41.85 141 SER A O 1
ATOM 1045 N N . VAL A 1 142 ? 43.918 3.021 10.526 1.00 42.17 142 VAL A N 1
ATOM 1046 C CA . VAL A 1 142 ? 43.288 4.334 10.504 1.00 41.24 142 VAL A CA 1
ATOM 1047 C C . VAL A 1 142 ? 44.324 5.450 10.544 1.00 41.15 142 VAL A C 1
ATOM 1048 O O . VAL A 1 142 ? 44.003 6.599 10.256 1.00 41.79 142 VAL A O 1
ATOM 1052 N N . SER A 1 143 ? 45.567 5.123 10.893 1.00 40.60 143 SER A N 1
ATOM 1053 C CA . SER A 1 143 ? 46.609 6.145 10.928 1.00 40.88 143 SER A CA 1
ATOM 1054 C C . SER A 1 143 ? 47.175 6.351 9.527 1.00 41.40 143 SER A C 1
ATOM 1055 O O . SER A 1 143 ? 47.833 7.354 9.246 1.00 42.32 143 SER A O 1
ATOM 1058 N N . ARG A 1 144 ? 46.917 5.396 8.645 1.00 40.60 144 ARG A N 1
ATOM 1059 C CA . ARG A 1 144 ? 47.387 5.509 7.280 1.00 39.14 144 ARG A CA 1
ATOM 1060 C C . ARG A 1 144 ? 46.297 6.202 6.476 1.00 39.58 144 ARG A C 1
ATOM 1061 O O . ARG A 1 144 ? 46.464 7.340 6.042 1.00 40.53 144 ARG A O 1
ATOM 1069 N N . ALA A 1 145 ? 45.179 5.509 6.295 1.00 38.69 145 ALA A N 1
ATOM 1070 C CA . ALA A 1 145 ? 44.039 6.035 5.555 1.00 39.29 145 ALA A CA 1
ATOM 1071 C C . ALA A 1 145 ? 42.816 5.166 5.825 1.00 40.37 145 ALA A C 1
ATOM 1072 O O . ALA A 1 145 ? 42.818 3.969 5.528 1.00 40.20 145 ALA A O 1
ATOM 1074 N N . ALA A 1 146 ? 41.768 5.764 6.383 1.00 39.31 146 ALA A N 1
ATOM 1075 C CA . ALA A 1 146 ? 40.569 5.001 6.684 1.00 39.56 146 ALA A CA 1
ATOM 1076 C C . ALA A 1 146 ? 39.303 5.804 6.479 1.00 39.56 146 ALA A C 1
ATOM 1077 O O . ALA A 1 146 ? 39.290 7.026 6.624 1.00 41.61 146 ALA A O 1
ATOM 1079 N N . VAL A 1 147 ? 38.241 5.105 6.109 1.00 37.91 147 VAL A N 1
ATOM 1080 C CA . VAL A 1 147 ? 36.955 5.732 5.927 1.00 36.98 147 VAL A CA 1
ATOM 1081 C C . VAL A 1 147 ? 36.070 4.980 6.886 1.00 36.85 147 VAL A C 1
ATOM 1082 O O . VAL A 1 147 ? 35.794 3.801 6.701 1.00 38.81 147 VAL A O 1
ATOM 1086 N N . ILE A 1 148 ? 35.669 5.656 7.948 1.00 35.65 148 ILE A N 1
ATOM 1087 C CA . ILE A 1 148 ? 34.825 5.040 8.952 1.00 35.33 148 ILE A CA 1
ATOM 1088 C C . ILE A 1 148 ? 33.463 5.694 8.930 1.00 35.04 148 ILE A C 1
ATOM 1089 O O . ILE A 1 148 ? 33.335 6.923 8.969 1.00 34.38 148 ILE A O 1
ATOM 1094 N N . THR A 1 149 ? 32.438 4.861 8.855 1.00 32.86 149 THR A N 1
ATOM 1095 C CA . THR A 1 149 ? 31.098 5.369 8.815 1.00 30.54 149 THR A CA 1
ATOM 1096 C C . THR A 1 149 ? 30.357 4.948 10.052 1.00 30.40 149 THR A C 1
ATOM 1097 O O . THR A 1 149 ? 30.390 3.781 10.447 1.00 30.47 149 THR A O 1
ATOM 1101 N N . ILE A 1 150 ? 29.716 5.914 10.687 1.00 29.86 150 ILE A N 1
ATOM 1102 C CA . ILE A 1 150 ? 28.942 5.619 11.868 1.00 32.13 150 ILE A CA 1
ATOM 1103 C C . ILE A 1 150 ? 27.591 5.115 11.355 1.00 33.84 150 ILE A C 1
ATOM 1104 O O . ILE A 1 150 ? 26.800 5.879 10.801 1.00 34.60 150 ILE A O 1
ATOM 1109 N N . SER A 1 151 ? 27.347 3.820 11.515 1.00 34.40 151 SER A N 1
ATOM 1110 C CA . SER A 1 151 ? 26.103 3.230 11.064 1.00 35.82 151 SER A CA 1
ATOM 1111 C C . SER A 1 151 ? 25.188 2.968 12.255 1.00 36.91 151 SER A C 1
ATOM 1112 O O . SER A 1 151 ? 25.131 3.766 13.189 1.00 36.73 151 SER A O 1
ATOM 1115 N N . SER A 1 152 ? 24.477 1.846 12.222 1.00 36.75 152 SER A N 1
ATOM 1116 C CA . SER A 1 152 ? 23.559 1.503 13.296 1.00 35.55 152 SER A CA 1
ATOM 1117 C C . SER A 1 152 ? 23.234 0.014 13.270 1.00 34.84 152 SER A C 1
ATOM 1118 O O . SER A 1 152 ? 23.147 -0.592 12.194 1.00 33.11 152 SER A O 1
ATOM 1121 N N . GLY A 1 153 ? 23.058 -0.559 14.460 1.00 31.56 153 GLY A N 1
ATOM 1122 C CA . GLY A 1 153 ? 22.739 -1.966 14.577 1.00 31.30 153 GLY A CA 1
ATOM 1123 C C . GLY A 1 153 ? 21.407 -2.250 13.917 1.00 32.24 153 GLY A C 1
ATOM 1124 O O . GLY A 1 153 ? 21.120 -3.390 13.555 1.00 33.29 153 GLY A O 1
ATOM 1125 N N . LEU A 1 154 ? 20.586 -1.214 13.772 1.00 30.35 154 LEU A N 1
ATOM 1126 C CA . LEU A 1 154 ? 19.290 -1.358 13.120 1.00 30.38 154 LEU A CA 1
ATOM 1127 C C . LEU A 1 154 ? 19.500 -1.545 11.625 1.00 31.13 154 LEU A C 1
ATOM 1128 O O . LEU A 1 154 ? 18.567 -1.868 10.894 1.00 32.08 154 LEU A O 1
ATOM 1133 N N . GLY A 1 155 ? 20.733 -1.335 11.176 1.00 32.04 155 GLY A N 1
ATOM 1134 C CA . GLY A 1 155 ? 21.043 -1.482 9.769 1.00 32.74 155 GLY A CA 1
ATOM 1135 C C . GLY A 1 155 ? 21.253 -2.934 9.396 1.00 33.40 155 GLY A C 1
ATOM 1136 O O . GLY A 1 155 ? 21.179 -3.291 8.223 1.00 34.26 155 GLY A O 1
ATOM 1137 N N . SER A 1 156 ? 21.512 -3.769 10.398 1.00 33.59 156 SER A N 1
ATOM 1138 C CA . SER A 1 156 ? 21.727 -5.194 10.188 1.00 33.84 156 SER A CA 1
ATOM 1139 C C . SER A 1 156 ? 20.419 -5.858 9.812 1.00 36.01 156 SER A C 1
ATOM 1140 O O . SER A 1 156 ? 19.469 -5.863 10.600 1.00 36.90 156 SER A O 1
ATOM 1143 N N . ILE A 1 157 ? 20.373 -6.426 8.611 1.00 35.18 157 ILE A N 1
ATOM 1144 C CA . ILE A 1 157 ? 19.171 -7.092 8.132 1.00 35.18 157 ILE A CA 1
ATOM 1145 C C . ILE A 1 157 ? 18.891 -8.388 8.889 1.00 35.20 157 ILE A C 1
ATOM 1146 O O . ILE A 1 157 ? 17.768 -8.643 9.320 1.00 32.56 157 ILE A O 1
ATOM 1151 N N . THR A 1 158 ? 19.924 -9.204 9.054 1.00 36.50 158 THR A N 1
ATOM 1152 C CA . THR A 1 158 ? 19.746 -10.473 9.725 1.00 37.53 158 THR A CA 1
ATOM 1153 C C . THR A 1 158 ? 19.403 -10.354 11.212 1.00 38.90 158 THR A C 1
ATOM 1154 O O . THR A 1 158 ? 18.760 -11.248 11.773 1.00 38.25 158 THR A O 1
ATOM 1158 N N . ASP A 1 159 ? 19.801 -9.250 11.844 1.00 38.57 159 ASP A N 1
ATOM 1159 C CA . ASP A 1 159 ? 19.496 -9.039 13.266 1.00 36.08 159 ASP A CA 1
ATOM 1160 C C . ASP A 1 159 ? 18.150 -8.333 13.453 1.00 36.32 159 ASP A C 1
ATOM 1161 O O . ASP A 1 159 ? 17.697 -8.122 14.575 1.00 36.89 159 ASP A O 1
ATOM 1166 N N . ASN A 1 160 ? 17.502 -7.980 12.349 1.00 36.74 160 ASN A N 1
ATOM 1167 C CA . ASN A 1 160 ? 16.221 -7.289 12.412 1.00 36.31 160 ASN A CA 1
ATOM 1168 C C . ASN A 1 160 ? 15.046 -8.165 12.846 1.00 38.31 160 ASN A C 1
ATOM 1169 O O . ASN A 1 160 ? 14.371 -8.791 12.017 1.00 37.30 160 ASN A O 1
ATOM 1174 N N . THR A 1 161 ? 14.793 -8.170 14.154 1.00 38.37 161 THR A N 1
ATOM 1175 C CA . THR A 1 161 ? 13.704 -8.937 14.741 1.00 36.66 161 THR A CA 1
ATOM 1176 C C . THR A 1 161 ? 12.567 -8.029 15.168 1.00 36.89 161 THR A C 1
ATOM 1177 O O . THR A 1 161 ? 11.472 -8.502 15.442 1.00 37.19 161 THR A O 1
ATOM 1181 N N . SER A 1 162 ? 12.819 -6.725 15.217 1.00 39.00 162 SER A N 1
ATOM 1182 C CA . SER A 1 162 ? 11.801 -5.774 15.674 1.00 40.73 162 SER A CA 1
ATOM 1183 C C . SER A 1 162 ? 11.009 -5.008 14.622 1.00 40.13 162 SER A C 1
ATOM 1184 O O . SER A 1 162 ? 9.958 -4.478 14.933 1.00 41.99 162 SER A O 1
ATOM 1187 N N . GLY A 1 163 ? 11.514 -4.922 13.396 1.00 40.92 163 GLY A N 1
ATOM 1188 C CA . GLY A 1 163 ? 10.787 -4.220 12.347 1.00 41.77 163 GLY A CA 1
ATOM 1189 C C . GLY A 1 163 ? 10.596 -2.725 12.572 1.00 42.19 163 GLY A C 1
ATOM 1190 O O . GLY A 1 163 ? 11.436 -2.087 13.210 1.00 41.08 163 GLY A O 1
ATOM 1191 N N . SER A 1 164 ? 9.494 -2.168 12.059 1.00 40.45 164 SER A N 1
ATOM 1192 C CA . SER A 1 164 ? 9.217 -0.740 12.215 1.00 40.80 164 SER A CA 1
ATOM 1193 C C . SER A 1 164 ? 7.814 -0.434 12.722 1.00 40.63 164 SER A C 1
ATOM 1194 O O . SER A 1 164 ? 7.336 0.693 12.595 1.00 40.81 164 SER A O 1
ATOM 1197 N N . ALA A 1 165 ? 7.140 -1.417 13.296 1.00 40.20 165 ALA A N 1
ATOM 1198 C CA . ALA A 1 165 ? 5.794 -1.156 13.786 1.00 39.96 165 ALA A CA 1
ATOM 1199 C C . ALA A 1 165 ? 5.846 -0.377 15.099 1.00 38.77 165 ALA A C 1
ATOM 1200 O O . ALA A 1 165 ? 5.347 0.750 15.199 1.00 40.38 165 ALA A O 1
ATOM 1202 N N . GLN A 1 166 ? 6.468 -0.969 16.105 1.00 37.28 166 GLN A N 1
ATOM 1203 C CA . GLN A 1 166 ? 6.562 -0.310 17.394 1.00 36.99 166 GLN A CA 1
ATOM 1204 C C . GLN A 1 166 ? 7.420 0.955 17.314 1.00 35.66 166 GLN A C 1
ATOM 1205 O O . GLN A 1 166 ? 7.138 1.949 17.982 1.00 33.40 166 GLN A O 1
ATOM 1211 N N . PHE A 1 167 ? 8.456 0.905 16.481 1.00 34.04 167 PHE A N 1
ATOM 1212 C CA . PHE A 1 167 ? 9.366 2.027 16.290 1.00 35.40 167 PHE A CA 1
ATOM 1213 C C . PHE A 1 167 ? 9.446 2.365 14.789 1.00 35.97 167 PHE A C 1
ATOM 1214 O O . PHE A 1 167 ? 9.934 1.574 13.972 1.00 37.16 167 PHE A O 1
ATOM 1222 N N . PRO A 1 168 ? 8.977 3.559 14.413 1.00 35.05 168 PRO A N 1
ATOM 1223 C CA . PRO A 1 168 ? 8.962 4.040 13.018 1.00 34.75 168 PRO A CA 1
ATOM 1224 C C . PRO A 1 168 ? 10.341 4.265 12.393 1.00 32.85 168 PRO A C 1
ATOM 1225 O O . PRO A 1 168 ? 10.680 5.383 12.037 1.00 33.68 168 PRO A O 1
ATOM 1229 N N . VAL A 1 169 ? 11.108 3.190 12.232 1.00 32.73 169 VAL A N 1
ATOM 1230 C CA . VAL A 1 169 ? 12.469 3.259 11.699 1.00 29.62 169 VAL A CA 1
ATOM 1231 C C . VAL A 1 169 ? 12.753 2.522 10.389 1.00 30.02 169 VAL A C 1
ATOM 1232 O O . VAL A 1 169 ? 13.915 2.184 10.109 1.00 29.55 169 VAL A O 1
ATOM 1236 N N . LEU A 1 170 ? 11.721 2.266 9.593 1.00 28.31 170 LEU A N 1
ATOM 1237 C CA . LEU A 1 170 ? 11.913 1.569 8.326 1.00 27.43 170 LEU A CA 1
ATOM 1238 C C . LEU A 1 170 ? 12.893 2.272 7.378 1.00 26.73 170 LEU A C 1
ATOM 1239 O O . LEU A 1 170 ? 13.888 1.680 6.947 1.00 27.03 170 LEU A O 1
ATOM 1244 N N . ALA A 1 171 ? 12.601 3.527 7.048 1.00 26.74 171 ALA A N 1
ATOM 1245 C CA . ALA A 1 171 ? 13.448 4.302 6.146 1.00 25.90 171 ALA A CA 1
ATOM 1246 C C . ALA A 1 171 ? 14.859 4.343 6.668 1.00 26.17 171 ALA A C 1
ATOM 1247 O O . ALA A 1 171 ? 15.805 4.106 5.936 1.00 27.34 171 ALA A O 1
ATOM 1249 N N . TYR A 1 172 ? 14.987 4.648 7.950 1.00 28.12 172 TYR A N 1
ATOM 1250 C CA . TYR A 1 172 ? 16.279 4.725 8.619 1.00 27.27 172 TYR A CA 1
ATOM 1251 C C . TYR A 1 172 ? 17.027 3.402 8.459 1.00 28.86 172 TYR A C 1
ATOM 1252 O O . TYR A 1 172 ? 18.183 3.384 8.045 1.00 29.81 172 TYR A O 1
ATOM 1261 N N . ARG A 1 173 ? 16.368 2.293 8.789 1.00 29.51 173 ARG A N 1
ATOM 1262 C CA . ARG A 1 173 ? 16.997 0.982 8.657 1.00 29.79 173 ARG A CA 1
ATOM 1263 C C . ARG A 1 173 ? 17.527 0.767 7.242 1.00 30.35 173 ARG A C 1
ATOM 1264 O O . ARG A 1 173 ? 18.609 0.216 7.050 1.00 31.41 173 ARG A O 1
ATOM 1272 N N . MET A 1 174 ? 16.752 1.184 6.249 1.00 29.88 174 MET A N 1
ATOM 1273 C CA . MET A 1 174 ? 17.175 1.010 4.866 1.00 31.05 174 MET A CA 1
ATOM 1274 C C . MET A 1 174 ? 18.377 1.871 4.532 1.00 30.90 174 MET A C 1
ATOM 1275 O O . MET A 1 174 ? 19.312 1.411 3.878 1.00 32.09 174 MET A O 1
ATOM 1280 N N . SER A 1 175 ? 18.355 3.115 4.995 1.00 31.51 175 SER A N 1
ATOM 1281 C CA . SER A 1 175 ? 19.442 4.045 4.735 1.00 31.41 175 SER A CA 1
ATOM 1282 C C . SER A 1 175 ? 20.751 3.544 5.314 1.00 31.25 175 SER A C 1
ATOM 1283 O O . SER A 1 175 ? 21.813 3.863 4.796 1.00 34.25 175 SER A O 1
ATOM 1286 N N . LYS A 1 176 ? 20.681 2.767 6.390 1.00 30.70 176 LYS A N 1
ATOM 1287 C CA . LYS A 1 176 ? 21.893 2.234 7.017 1.00 31.13 176 LYS A CA 1
ATOM 1288 C C . LYS A 1 176 ? 22.283 0.891 6.414 1.00 31.28 176 LYS A C 1
ATOM 1289 O O . LYS A 1 176 ? 23.455 0.496 6.434 1.00 31.16 176 LYS A O 1
ATOM 1295 N N . ALA A 1 177 ? 21.295 0.178 5.894 1.00 29.08 177 ALA A N 1
ATOM 1296 C CA . ALA A 1 177 ? 21.580 -1.086 5.259 1.00 29.56 177 ALA A CA 1
ATOM 1297 C C . ALA A 1 177 ? 22.377 -0.700 4.011 1.00 30.68 177 ALA A C 1
ATOM 1298 O O . ALA A 1 177 ? 23.432 -1.270 3.710 1.00 30.30 177 ALA A O 1
ATOM 1300 N N . ALA A 1 178 ? 21.868 0.303 3.302 1.00 30.40 178 ALA A N 1
ATOM 1301 C CA . ALA A 1 178 ? 22.521 0.772 2.094 1.00 30.29 178 ALA A CA 1
ATOM 1302 C C . ALA A 1 178 ? 23.929 1.229 2.439 1.00 31.14 178 ALA A C 1
ATOM 1303 O O . ALA A 1 178 ? 24.901 0.772 1.836 1.00 30.88 178 ALA A O 1
ATOM 1305 N N . ILE A 1 179 ? 24.042 2.111 3.430 1.00 30.88 179 ILE A N 1
ATOM 1306 C CA . ILE A 1 179 ? 25.348 2.616 3.807 1.00 29.74 179 ILE A CA 1
ATOM 1307 C C . ILE A 1 179 ? 26.250 1.485 4.264 1.00 29.96 179 ILE A C 1
ATOM 1308 O O . ILE A 1 179 ? 27.462 1.601 4.187 1.00 30.44 179 ILE A O 1
ATOM 1313 N N . ASN A 1 180 ? 25.674 0.383 4.734 1.00 30.60 180 ASN A N 1
ATOM 1314 C CA . ASN A 1 180 ? 26.521 -0.738 5.122 1.00 32.63 180 ASN A CA 1
ATOM 1315 C C . ASN A 1 180 ? 26.975 -1.447 3.850 1.00 32.97 180 ASN A C 1
ATOM 1316 O O . ASN A 1 180 ? 28.054 -2.025 3.818 1.00 34.39 180 ASN A O 1
ATOM 1321 N N . MET A 1 181 ? 26.154 -1.390 2.801 1.00 32.99 181 MET A N 1
ATOM 1322 C CA . MET A 1 181 ? 26.505 -2.005 1.517 1.00 33.31 181 MET A CA 1
ATOM 1323 C C . MET A 1 181 ? 27.582 -1.163 0.836 1.00 33.53 181 MET A C 1
ATOM 1324 O O . MET A 1 181 ? 28.470 -1.699 0.168 1.00 32.98 181 MET A O 1
ATOM 1329 N N . PHE A 1 182 ? 27.499 0.154 1.004 1.00 34.25 182 PHE A N 1
ATOM 1330 C CA . PHE A 1 182 ? 28.495 1.048 0.428 1.00 35.97 182 PHE A CA 1
ATOM 1331 C C . PHE A 1 182 ? 29.856 0.698 1.019 1.00 37.80 182 PHE A C 1
ATOM 1332 O O . PHE A 1 182 ? 30.805 0.432 0.281 1.00 38.07 182 PHE A O 1
ATOM 1340 N N . GLY A 1 183 ? 29.946 0.691 2.349 1.00 36.58 183 GLY A N 1
ATOM 1341 C CA . GLY A 1 183 ? 31.208 0.367 2.991 1.00 36.67 183 GLY A CA 1
ATOM 1342 C C . GLY A 1 183 ? 31.832 -0.924 2.480 1.00 38.25 183 GLY A C 1
ATOM 1343 O O . GLY A 1 183 ? 33.042 -0.997 2.243 1.00 38.86 183 GLY A O 1
ATOM 1344 N N . ARG A 1 184 ? 31.004 -1.949 2.318 1.00 37.14 184 ARG A N 1
ATOM 1345 C CA . ARG A 1 184 ? 31.465 -3.244 1.840 1.00 38.51 184 ARG A CA 1
ATOM 1346 C C . ARG A 1 184 ? 32.036 -3.155 0.435 1.00 38.83 184 ARG A C 1
ATOM 1347 O O . ARG A 1 184 ? 33.008 -3.826 0.099 1.00 38.67 184 ARG A O 1
ATOM 1355 N N . THR A 1 185 ? 31.397 -2.331 -0.381 1.00 39.43 185 THR A N 1
ATOM 1356 C CA . THR A 1 185 ? 31.784 -2.138 -1.765 1.00 39.55 185 THR A CA 1
ATOM 1357 C C . THR A 1 185 ? 32.991 -1.227 -1.880 1.00 38.20 185 THR A C 1
ATOM 1358 O O . THR A 1 185 ? 33.864 -1.441 -2.716 1.00 37.90 185 THR A O 1
ATOM 1362 N N . LEU A 1 186 ? 33.037 -0.209 -1.033 1.00 38.05 186 LEU A N 1
ATOM 1363 C CA . LEU A 1 186 ? 34.146 0.731 -1.044 1.00 38.76 186 LEU A CA 1
ATOM 1364 C C . LEU A 1 186 ? 35.452 0.015 -0.721 1.00 38.64 186 LEU A C 1
ATOM 1365 O O . LEU A 1 186 ? 36.446 0.192 -1.419 1.00 39.24 186 LEU A O 1
ATOM 1370 N N . ALA A 1 187 ? 35.445 -0.799 0.331 1.00 37.97 187 ALA A N 1
ATOM 1371 C CA . ALA A 1 187 ? 36.649 -1.519 0.731 1.00 38.42 187 ALA A CA 1
ATOM 1372 C C . ALA A 1 187 ? 37.206 -2.346 -0.416 1.00 39.56 187 ALA A C 1
ATOM 1373 O O . ALA A 1 187 ? 38.417 -2.374 -0.635 1.00 41.23 187 ALA A O 1
ATOM 1375 N N . VAL A 1 188 ? 36.324 -3.021 -1.148 1.00 39.70 188 VAL A N 1
ATOM 1376 C CA . VAL A 1 188 ? 36.747 -3.838 -2.279 1.00 39.48 188 VAL A CA 1
ATOM 1377 C C . VAL A 1 188 ? 37.355 -2.938 -3.349 1.00 41.07 188 VAL A C 1
ATOM 1378 O O . VAL A 1 188 ? 38.499 -3.123 -3.763 1.00 40.87 188 VAL A O 1
ATOM 1382 N N . ASP A 1 189 ? 36.566 -1.964 -3.786 1.00 41.19 189 ASP A N 1
ATOM 1383 C CA . ASP A 1 189 ? 36.979 -1.009 -4.801 1.00 42.35 189 ASP A CA 1
ATOM 1384 C C . ASP A 1 189 ? 38.312 -0.315 -4.480 1.00 44.77 189 ASP A C 1
ATOM 1385 O O . ASP A 1 189 ? 39.080 -0.017 -5.390 1.00 47.02 189 ASP A O 1
ATOM 1390 N N . LEU A 1 190 ? 38.580 -0.054 -3.200 1.00 45.16 190 LEU A N 1
ATOM 1391 C CA . LEU A 1 190 ? 39.813 0.625 -2.790 1.00 46.23 190 LEU A CA 1
ATOM 1392 C C . LEU A 1 190 ? 40.909 -0.326 -2.308 1.00 47.61 190 LEU A C 1
ATOM 1393 O O . LEU A 1 190 ? 41.847 0.091 -1.624 1.00 46.64 190 LEU A O 1
ATOM 1398 N N . LYS A 1 191 ? 40.787 -1.599 -2.671 1.00 49.24 191 LYS A N 1
ATOM 1399 C CA . LYS A 1 191 ? 41.755 -2.622 -2.286 1.00 50.89 191 LYS A CA 1
ATOM 1400 C C . LYS A 1 191 ? 43.184 -2.236 -2.664 1.00 52.03 191 LYS A C 1
ATOM 1401 O O . LYS A 1 191 ? 44.060 -2.138 -1.802 1.00 52.82 191 LYS A O 1
ATOM 1407 N N . ASP A 1 192 ? 43.411 -2.009 -3.956 1.00 52.35 192 ASP A N 1
ATOM 1408 C CA . ASP A 1 192 ? 44.734 -1.650 -4.461 1.00 52.42 192 ASP A CA 1
ATOM 1409 C C . ASP A 1 192 ? 45.184 -0.239 -4.078 1.00 52.16 192 ASP A C 1
ATOM 1410 O O . ASP A 1 192 ? 46.311 0.150 -4.376 1.00 51.20 192 ASP A O 1
ATOM 1415 N N . ASP A 1 193 ? 44.308 0.521 -3.420 1.00 52.09 193 ASP A N 1
ATOM 1416 C CA . ASP A 1 193 ? 44.630 1.889 -2.983 1.00 51.57 193 ASP A CA 1
ATOM 1417 C C . ASP A 1 193 ? 44.995 1.874 -1.505 1.00 50.43 193 ASP A C 1
ATOM 1418 O O . ASP A 1 193 ? 45.362 2.893 -0.928 1.00 50.58 193 ASP A O 1
ATOM 1423 N N . ASN A 1 194 ? 44.848 0.705 -0.898 1.00 50.05 194 ASN A N 1
ATOM 1424 C CA . ASN A 1 194 ? 45.161 0.490 0.506 1.00 48.79 194 ASN A CA 1
ATOM 1425 C C . ASN A 1 194 ? 44.422 1.303 1.561 1.00 47.84 194 ASN A C 1
ATOM 1426 O O . ASN A 1 194 ? 44.846 1.329 2.718 1.00 47.41 194 ASN A O 1
ATOM 1431 N N . VAL A 1 195 ? 43.324 1.959 1.192 1.00 45.47 195 VAL A N 1
ATOM 1432 C CA . VAL A 1 195 ? 42.580 2.703 2.200 1.00 44.61 195 VAL A CA 1
ATOM 1433 C C . VAL A 1 195 ? 41.600 1.767 2.905 1.00 43.16 195 VAL A C 1
ATOM 1434 O O . VAL A 1 195 ? 40.871 0.997 2.275 1.00 44.01 195 VAL A O 1
ATOM 1438 N N . LEU A 1 196 ? 41.607 1.840 4.229 1.00 40.13 196 LEU A N 1
ATOM 1439 C CA . LEU A 1 196 ? 40.758 1.011 5.061 1.00 36.23 196 LEU A CA 1
ATOM 1440 C C . LEU A 1 196 ? 39.349 1.571 5.168 1.00 34.18 196 LEU A C 1
ATOM 1441 O O . LEU A 1 196 ? 39.155 2.785 5.159 1.00 35.61 196 LEU A O 1
ATOM 1446 N N . VAL A 1 197 ? 38.360 0.690 5.249 1.00 31.67 197 VAL A N 1
ATOM 1447 C CA . VAL A 1 197 ? 36.978 1.133 5.403 1.00 30.10 197 VAL A CA 1
ATOM 1448 C C . VAL A 1 197 ? 36.213 0.183 6.315 1.00 30.51 197 VAL A C 1
ATOM 1449 O O . VAL A 1 197 ? 36.183 -1.038 6.111 1.00 28.54 197 VAL A O 1
ATOM 1453 N N . VAL A 1 198 ? 35.603 0.768 7.336 1.00 31.05 198 VAL A N 1
ATOM 1454 C CA . VAL A 1 198 ? 34.853 0.010 8.323 1.00 32.40 198 VAL A CA 1
ATOM 1455 C C . VAL A 1 198 ? 33.642 0.820 8.776 1.00 32.37 198 VAL A C 1
ATOM 1456 O O . VAL A 1 198 ? 33.656 2.051 8.709 1.00 31.79 198 VAL A O 1
ATOM 1460 N N . ASN A 1 199 ? 32.601 0.118 9.220 1.00 31.58 199 ASN A N 1
ATOM 1461 C CA . ASN A 1 199 ? 31.385 0.755 9.705 1.00 32.38 199 ASN A CA 1
ATOM 1462 C C . ASN A 1 199 ? 31.125 0.302 11.143 1.00 33.68 199 ASN A C 1
ATOM 1463 O O . ASN A 1 199 ? 31.334 -0.869 11.487 1.00 32.35 199 ASN A O 1
ATOM 1468 N N . PHE A 1 200 ? 30.683 1.237 11.978 1.00 32.52 200 PHE A N 1
ATOM 1469 C CA . PHE A 1 200 ? 30.400 0.948 13.378 1.00 33.02 200 PHE A CA 1
ATOM 1470 C C . PHE A 1 200 ? 29.023 1.400 13.767 1.00 33.14 200 PHE A C 1
ATOM 1471 O O . PHE A 1 200 ? 28.361 2.154 13.061 1.00 32.34 200 PHE A O 1
ATOM 1479 N N . CYS A 1 201 ? 28.615 0.949 14.939 1.00 34.22 201 CYS A N 1
ATOM 1480 C CA . CYS A 1 201 ? 27.347 1.351 15.505 1.00 34.48 201 CYS A CA 1
ATOM 1481 C C . CYS A 1 201 ? 27.691 1.776 16.901 1.00 33.48 201 CYS A C 1
ATOM 1482 O O . CYS A 1 201 ? 28.315 1.024 17.640 1.00 34.34 201 CYS A O 1
ATOM 1485 N N . PRO A 1 202 ? 27.334 3.005 17.268 1.00 33.60 202 PRO A N 1
ATOM 1486 C CA . PRO A 1 202 ? 27.614 3.503 18.614 1.00 36.47 202 PRO A CA 1
ATOM 1487 C C . PRO A 1 202 ? 26.525 2.920 19.526 1.00 39.12 202 PRO A C 1
ATOM 1488 O O . PRO A 1 202 ? 25.635 2.205 19.061 1.00 41.11 202 PRO A O 1
ATOM 1492 N N . GLY A 1 203 ? 26.569 3.197 20.817 1.00 41.06 203 GLY A N 1
ATOM 1493 C CA . GLY A 1 203 ? 25.511 2.651 21.653 1.00 42.70 203 GLY A CA 1
ATOM 1494 C C . GLY A 1 203 ? 24.152 3.250 21.292 1.00 42.30 203 GLY A C 1
ATOM 1495 O O . GLY A 1 203 ? 23.947 3.731 20.179 1.00 39.86 203 GLY A O 1
ATOM 1496 N N . TRP A 1 204 ? 23.221 3.224 22.244 1.00 42.81 204 TRP A N 1
ATOM 1497 C CA . TRP A 1 204 ? 21.900 3.795 22.033 1.00 41.54 204 TRP A CA 1
ATOM 1498 C C . TRP A 1 204 ? 21.822 5.217 22.621 1.00 42.44 204 TRP A C 1
ATOM 1499 O O . TRP A 1 204 ? 22.715 5.667 23.350 1.00 40.19 204 TRP A O 1
ATOM 1510 N N . VAL A 1 218 ? 27.431 7.872 26.125 1.00 54.91 218 VAL A N 1
ATOM 1511 C CA . VAL A 1 218 ? 27.828 9.255 26.340 1.00 56.59 218 VAL A CA 1
ATOM 1512 C C . VAL A 1 218 ? 29.216 9.413 25.707 1.00 57.56 218 VAL A C 1
ATOM 1513 O O . VAL A 1 218 ? 29.412 9.118 24.526 1.00 57.50 218 VAL A O 1
ATOM 1517 N N . GLU A 1 219 ? 30.175 9.892 26.496 1.00 57.36 219 GLU A N 1
ATOM 1518 C CA . GLU A 1 219 ? 31.547 10.035 26.026 1.00 56.58 219 GLU A CA 1
ATOM 1519 C C . GLU A 1 219 ? 32.105 8.620 26.126 1.00 54.10 219 GLU A C 1
ATOM 1520 O O . GLU A 1 219 ? 33.175 8.310 25.614 1.00 53.15 219 GLU A O 1
ATOM 1526 N N . GLN A 1 220 ? 31.349 7.772 26.809 1.00 52.34 220 GLN A N 1
ATOM 1527 C CA . GLN A 1 220 ? 31.710 6.382 27.004 1.00 51.94 220 GLN A CA 1
ATOM 1528 C C . GLN A 1 220 ? 31.727 5.700 25.651 1.00 50.30 220 GLN A C 1
ATOM 1529 O O . GLN A 1 220 ? 32.658 4.967 25.317 1.00 51.58 220 GLN A O 1
ATOM 1535 N N . SER A 1 221 ? 30.688 5.950 24.866 1.00 47.19 221 SER A N 1
ATOM 1536 C CA . SER A 1 221 ? 30.590 5.355 23.545 1.00 44.09 221 SER A CA 1
ATOM 1537 C C . SER A 1 221 ? 31.747 5.794 22.648 1.00 41.69 221 SER A C 1
ATOM 1538 O O . SER A 1 221 ? 32.396 4.968 22.010 1.00 40.38 221 SER A O 1
ATOM 1541 N N . THR A 1 222 ? 31.998 7.097 22.602 1.00 40.50 222 THR A N 1
ATOM 1542 C CA . THR A 1 222 ? 33.057 7.628 21.760 1.00 40.23 222 THR A CA 1
ATOM 1543 C C . THR A 1 222 ? 34.422 7.172 22.234 1.00 40.71 222 THR A C 1
ATOM 1544 O O . THR A 1 222 ? 35.312 6.917 21.430 1.00 41.06 222 THR A O 1
ATOM 1548 N N . ALA A 1 223 ? 34.582 7.055 23.545 1.00 42.19 223 ALA A N 1
ATOM 1549 C CA . ALA A 1 223 ? 35.849 6.614 24.109 1.00 42.92 223 ALA A CA 1
ATOM 1550 C C . ALA A 1 223 ? 36.137 5.188 23.661 1.00 42.86 223 ALA A C 1
ATOM 1551 O O . ALA A 1 223 ? 37.281 4.834 23.381 1.00 43.16 223 ALA A O 1
ATOM 1553 N N . GLU A 1 224 ? 35.089 4.372 23.598 1.00 42.65 224 GLU A N 1
ATOM 1554 C CA . GLU A 1 224 ? 35.228 2.982 23.179 1.00 41.77 224 GLU A CA 1
ATOM 1555 C C . GLU A 1 224 ? 35.465 2.877 21.669 1.00 40.97 224 GLU A C 1
ATOM 1556 O O . GLU A 1 224 ? 36.239 2.023 21.223 1.00 40.44 224 GLU A O 1
ATOM 1562 N N . LEU A 1 225 ? 34.805 3.742 20.891 1.00 38.91 225 LEU A N 1
ATOM 1563 C CA . LEU A 1 225 ? 34.958 3.756 19.433 1.00 38.01 225 LEU A CA 1
ATOM 1564 C C . LEU A 1 225 ? 36.383 4.131 19.034 1.00 38.67 225 LEU A C 1
ATOM 1565 O O . LEU A 1 225 ? 36.971 3.508 18.143 1.00 35.65 225 LEU A O 1
ATOM 1570 N N . ILE A 1 226 ? 36.924 5.157 19.698 1.00 38.21 226 ILE A N 1
ATOM 1571 C CA . ILE A 1 226 ? 38.280 5.629 19.434 1.00 37.84 226 ILE A CA 1
ATOM 1572 C C . ILE A 1 226 ? 39.299 4.540 19.751 1.00 36.66 226 ILE A C 1
ATOM 1573 O O . ILE A 1 226 ? 40.318 4.419 19.068 1.00 35.57 226 ILE A O 1
ATOM 1578 N N . SER A 1 227 ? 39.017 3.757 20.788 1.00 36.03 227 SER A N 1
ATOM 1579 C CA . SER A 1 227 ? 39.899 2.666 21.194 1.00 37.49 227 SER A CA 1
ATOM 1580 C C . SER A 1 227 ? 39.877 1.554 20.152 1.00 39.21 227 SER A C 1
ATOM 1581 O O . SER A 1 227 ? 40.915 1.013 19.783 1.00 40.52 227 SER A O 1
ATOM 1584 N N . SER A 1 228 ? 38.684 1.209 19.686 1.00 40.54 228 SER A N 1
ATOM 1585 C CA . SER A 1 228 ? 38.542 0.182 18.670 1.00 40.40 228 SER A CA 1
ATOM 1586 C C . SER A 1 228 ? 39.229 0.637 17.382 1.00 41.14 228 SER A C 1
ATOM 1587 O O . SER A 1 228 ? 39.781 -0.171 16.642 1.00 42.53 228 SER A O 1
ATOM 1590 N N . PHE A 1 229 ? 39.190 1.940 17.118 1.00 42.13 229 PHE A N 1
ATOM 1591 C CA . PHE A 1 229 ? 39.810 2.482 15.921 1.00 41.25 229 PHE A CA 1
ATOM 1592 C C . PHE A 1 229 ? 41.300 2.170 15.896 1.00 43.24 229 PHE A C 1
ATOM 1593 O O . PHE A 1 229 ? 41.843 1.827 14.840 1.00 44.17 229 PHE A O 1
ATOM 1601 N N . ASN A 1 230 ? 41.952 2.292 17.056 1.00 42.54 230 ASN A N 1
ATOM 1602 C CA . ASN A 1 230 ? 43.390 2.040 17.167 1.00 43.73 230 ASN A CA 1
ATOM 1603 C C . ASN A 1 230 ? 43.766 0.570 17.005 1.00 44.50 230 ASN A C 1
ATOM 1604 O O . ASN A 1 230 ? 44.950 0.245 16.954 1.00 43.97 230 ASN A O 1
ATOM 1609 N N . LYS A 1 231 ? 42.782 -0.323 16.945 1.00 44.58 231 LYS A N 1
ATOM 1610 C CA . LYS A 1 231 ? 43.084 -1.747 16.810 1.00 43.91 231 LYS A CA 1
ATOM 1611 C C . LYS A 1 231 ? 42.700 -2.285 15.454 1.00 44.16 231 LYS A C 1
ATOM 1612 O O . LYS A 1 231 ? 42.789 -3.491 15.219 1.00 44.39 231 LYS A O 1
ATOM 1618 N N . LEU A 1 232 ? 42.267 -1.398 14.567 1.00 43.20 232 LEU A N 1
ATOM 1619 C CA . LEU A 1 232 ? 41.852 -1.808 13.235 1.00 43.65 232 LEU A CA 1
ATOM 1620 C C . LEU A 1 232 ? 43.008 -2.128 12.282 1.00 45.38 232 LEU A C 1
ATOM 1621 O O . LEU A 1 232 ? 44.055 -1.472 12.315 1.00 44.61 232 LEU A O 1
ATOM 1626 N N . ASP A 1 233 ? 42.794 -3.146 11.443 1.00 46.17 233 ASP A N 1
ATOM 1627 C CA . ASP A 1 233 ? 43.750 -3.580 10.423 1.00 46.33 233 ASP A CA 1
ATOM 1628 C C . ASP A 1 233 ? 43.027 -4.305 9.277 1.00 46.15 233 ASP A C 1
ATOM 1629 O O . ASP A 1 233 ? 41.795 -4.442 9.283 1.00 46.34 233 ASP A O 1
ATOM 1634 N N . ASN A 1 234 ? 43.795 -4.773 8.296 1.00 44.65 234 ASN A N 1
ATOM 1635 C CA . ASN A 1 234 ? 43.235 -5.474 7.134 1.00 42.64 234 ASN A CA 1
ATOM 1636 C C . ASN A 1 234 ? 42.086 -6.448 7.485 1.00 41.27 234 ASN A C 1
ATOM 1637 O O . ASN A 1 234 ? 41.168 -6.641 6.693 1.00 39.87 234 ASN A O 1
ATOM 1642 N N . SER A 1 235 ? 42.134 -7.044 8.675 1.00 41.17 235 SER A N 1
ATOM 1643 C CA . SER A 1 235 ? 41.119 -8.011 9.106 1.00 40.56 235 SER A CA 1
ATOM 1644 C C . SER A 1 235 ? 39.743 -7.444 9.458 1.00 40.30 235 SER A C 1
ATOM 1645 O O . SER A 1 235 ? 38.798 -8.205 9.684 1.00 40.30 235 SER A O 1
ATOM 1648 N N . HIS A 1 236 ? 39.616 -6.125 9.526 1.00 38.87 236 HIS A N 1
ATOM 1649 C CA . HIS A 1 236 ? 38.316 -5.543 9.851 1.00 38.68 236 HIS A CA 1
ATOM 1650 C C . HIS A 1 236 ? 37.722 -4.893 8.618 1.00 37.50 236 HIS A C 1
ATOM 1651 O O . HIS A 1 236 ? 36.552 -4.523 8.605 1.00 36.57 236 HIS A O 1
ATOM 1658 N N . ASN A 1 237 ? 38.546 -4.773 7.581 1.00 36.87 237 ASN A N 1
ATOM 1659 C CA . ASN A 1 237 ? 38.159 -4.127 6.337 1.00 35.86 237 ASN A CA 1
ATOM 1660 C C . ASN A 1 237 ? 36.878 -4.642 5.676 1.00 35.26 237 ASN A C 1
ATOM 1661 O O . ASN A 1 237 ? 36.706 -5.836 5.451 1.00 34.81 237 ASN A O 1
ATOM 1666 N N . GLY A 1 238 ? 35.977 -3.713 5.383 1.00 32.69 238 GLY A N 1
ATOM 1667 C CA . GLY A 1 238 ? 34.731 -4.069 4.742 1.00 34.61 238 GLY A CA 1
ATOM 1668 C C . GLY A 1 238 ? 33.698 -4.700 5.653 1.00 34.53 238 GLY A C 1
ATOM 1669 O O . GLY A 1 238 ? 32.714 -5.281 5.183 1.00 35.04 238 GLY A O 1
ATOM 1670 N N . ARG A 1 239 ? 33.902 -4.575 6.959 1.00 34.72 239 ARG A N 1
ATOM 1671 C CA . ARG A 1 239 ? 32.977 -5.164 7.912 1.00 33.09 239 ARG A CA 1
ATOM 1672 C C . ARG A 1 239 ? 32.229 -4.147 8.757 1.00 32.71 239 ARG A C 1
ATOM 1673 O O . ARG A 1 239 ? 32.545 -2.960 8.738 1.00 35.19 239 ARG A O 1
ATOM 1681 N N . PHE A 1 240 ? 31.241 -4.636 9.496 1.00 31.22 240 PHE A N 1
ATOM 1682 C CA . PHE A 1 240 ? 30.385 -3.819 10.345 1.00 31.35 240 PHE A CA 1
ATOM 1683 C C . PHE A 1 240 ? 30.475 -4.344 11.784 1.00 31.80 240 PHE A C 1
ATOM 1684 O O . PHE A 1 240 ? 30.150 -5.496 12.050 1.00 30.02 240 PHE A O 1
ATOM 1692 N N . PHE A 1 241 ? 30.922 -3.489 12.707 1.00 33.79 241 PHE A N 1
ATOM 1693 C CA . PHE A 1 241 ? 31.095 -3.867 14.116 1.00 33.57 241 PHE A CA 1
ATOM 1694 C C . PHE A 1 241 ? 30.351 -3.010 15.131 1.00 33.91 241 PHE A C 1
ATOM 1695 O O . PHE A 1 241 ? 29.785 -1.973 14.801 1.00 30.68 241 PHE A O 1
ATOM 1703 N N . MET A 1 242 ? 30.392 -3.470 16.383 1.00 37.08 242 MET A N 1
ATOM 1704 C CA . MET A 1 242 ? 29.798 -2.769 17.522 1.00 38.51 242 MET A CA 1
ATOM 1705 C C . MET A 1 242 ? 30.965 -1.952 18.059 1.00 38.31 242 MET A C 1
ATOM 1706 O O . MET A 1 242 ? 32.116 -2.292 17.789 1.00 37.14 242 MET A O 1
ATOM 1711 N N . ARG A 1 243 ? 30.682 -0.886 18.804 1.00 38.26 243 ARG A N 1
ATOM 1712 C CA . ARG A 1 243 ? 31.748 -0.024 19.320 1.00 40.45 243 ARG A CA 1
ATOM 1713 C C . ARG A 1 243 ? 32.884 -0.757 20.035 1.00 41.62 243 ARG A C 1
ATOM 1714 O O . ARG A 1 243 ? 34.013 -0.276 20.062 1.00 41.27 243 ARG A O 1
ATOM 1722 N N . ASN A 1 244 ? 32.590 -1.920 20.607 1.00 42.09 244 ASN A N 1
ATOM 1723 C CA . ASN A 1 244 ? 33.606 -2.699 21.310 1.00 43.63 244 ASN A CA 1
ATOM 1724 C C . ASN A 1 244 ? 34.135 -3.703 20.314 1.00 45.11 244 ASN A C 1
ATOM 1725 O O . ASN A 1 244 ? 34.754 -4.703 20.685 1.00 46.21 244 ASN A O 1
ATOM 1730 N N . LEU A 1 245 ? 33.900 -3.410 19.041 1.00 46.90 245 LEU A N 1
ATOM 1731 C CA . LEU A 1 245 ? 34.249 -4.310 17.958 1.00 48.01 245 LEU A CA 1
ATOM 1732 C C . LEU A 1 245 ? 33.179 -5.397 18.084 1.00 49.93 245 LEU A C 1
ATOM 1733 O O . LEU A 1 245 ? 32.073 -5.089 18.548 1.00 52.63 245 LEU A O 1
ATOM 1738 N N . LYS A 1 246 ? 33.465 -6.646 17.727 1.00 48.73 246 LYS A N 1
ATOM 1739 C CA . LYS A 1 246 ? 32.413 -7.678 17.773 1.00 47.71 246 LYS A CA 1
ATOM 1740 C C . LYS A 1 246 ? 31.561 -7.354 16.547 1.00 46.23 246 LYS A C 1
ATOM 1741 O O . LYS A 1 246 ? 30.753 -6.418 16.563 1.00 43.89 246 LYS A O 1
ATOM 1747 N N . PRO A 1 247 ? 31.741 -8.130 15.469 1.00 44.00 247 PRO A N 1
ATOM 1748 C CA . PRO A 1 247 ? 31.037 -7.966 14.198 1.00 42.68 247 PRO A CA 1
ATOM 1749 C C . PRO A 1 247 ? 29.532 -8.150 14.124 1.00 41.02 247 PRO A C 1
ATOM 1750 O O . PRO A 1 247 ? 28.931 -8.848 14.930 1.00 39.47 247 PRO A O 1
ATOM 1754 N N . TYR A 1 248 ? 28.940 -7.481 13.137 1.00 40.64 248 TYR A N 1
ATOM 1755 C CA . TYR A 1 248 ? 27.516 -7.576 12.846 1.00 39.91 248 TYR A CA 1
ATOM 1756 C C . TYR A 1 248 ? 27.438 -8.486 11.627 1.00 41.03 248 TYR A C 1
ATOM 1757 O O . TYR A 1 248 ? 28.435 -8.680 10.929 1.00 40.17 248 TYR A O 1
ATOM 1766 N N . GLU A 1 249 ? 26.270 -9.038 11.347 1.00 42.24 249 GLU A N 1
ATOM 1767 C CA . GLU A 1 249 ? 26.186 -9.927 10.213 1.00 44.92 249 GLU A CA 1
ATOM 1768 C C . GLU A 1 249 ? 25.762 -9.319 8.885 1.00 45.46 249 GLU A C 1
ATOM 1769 O O . GLU A 1 249 ? 25.920 -9.965 7.838 1.00 48.46 249 GLU A O 1
ATOM 1775 N N . PHE A 1 250 ? 25.257 -8.089 8.921 1.00 43.15 250 PHE A N 1
ATOM 1776 C CA . PHE A 1 250 ? 24.788 -7.362 7.722 1.00 42.86 250 PHE A CA 1
ATOM 1777 C C . PHE A 1 250 ? 23.274 -7.491 7.495 1.00 43.01 250 PHE A C 1
ATOM 1778 O O . PHE A 1 250 ? 22.612 -6.459 7.256 1.00 43.62 250 PHE A O 1
ATOM 1787 N N . MET B 1 1 ? -2.208 -25.125 -4.148 1.00 64.38 1 MET B N 1
ATOM 1788 C CA . MET B 1 1 ? -3.190 -24.004 -4.037 1.00 64.55 1 MET B CA 1
ATOM 1789 C C . MET B 1 1 ? -2.704 -22.802 -4.851 1.00 63.13 1 MET B C 1
ATOM 1790 O O . MET B 1 1 ? -1.498 -22.576 -4.974 1.00 64.02 1 MET B O 1
ATOM 1795 N N . SER B 1 2 ? -3.637 -22.031 -5.403 1.00 60.52 2 SER B N 1
ATOM 1796 C CA . SER B 1 2 ? -3.269 -20.874 -6.214 1.00 58.56 2 SER B CA 1
ATOM 1797 C C . SER B 1 2 ? -3.872 -19.565 -5.720 1.00 56.00 2 SER B C 1
ATOM 1798 O O . SER B 1 2 ? -4.928 -19.555 -5.090 1.00 57.19 2 SER B O 1
ATOM 1801 N N . PRO B 1 3 ? -3.200 -18.436 -6.007 1.00 54.00 3 PRO B N 1
ATOM 1802 C CA . PRO B 1 3 ? -3.673 -17.114 -5.582 1.00 51.38 3 PRO B CA 1
ATOM 1803 C C . PRO B 1 3 ? -4.843 -16.574 -6.393 1.00 50.48 3 PRO B C 1
ATOM 1804 O O . PRO B 1 3 ? -4.794 -16.531 -7.623 1.00 49.25 3 PRO B O 1
ATOM 1808 N N . GLY B 1 4 ? -5.894 -16.161 -5.694 1.00 48.31 4 GLY B N 1
ATOM 1809 C CA . GLY B 1 4 ? -7.046 -15.609 -6.374 1.00 45.58 4 GLY B CA 1
ATOM 1810 C C . GLY B 1 4 ? -6.644 -14.486 -7.316 1.00 45.04 4 GLY B C 1
ATOM 1811 O O . GLY B 1 4 ? -7.080 -14.447 -8.474 1.00 44.57 4 GLY B O 1
ATOM 1812 N N . SER B 1 5 ? -5.818 -13.565 -6.828 1.00 42.26 5 SER B N 1
ATOM 1813 C CA . SER B 1 5 ? -5.378 -12.449 -7.653 1.00 41.34 5 SER B CA 1
ATOM 1814 C C . SER B 1 5 ? -3.889 -12.174 -7.500 1.00 41.34 5 SER B C 1
ATOM 1815 O O . SER B 1 5 ? -3.324 -12.312 -6.413 1.00 41.75 5 SER B O 1
ATOM 1818 N N . VAL B 1 6 ? -3.267 -11.788 -8.611 1.00 41.05 6 VAL B N 1
ATOM 1819 C CA . VAL B 1 6 ? -1.843 -11.497 -8.654 1.00 39.86 6 VAL B CA 1
ATOM 1820 C C . VAL B 1 6 ? -1.523 -10.184 -9.352 1.00 39.91 6 VAL B C 1
ATOM 1821 O O . VAL B 1 6 ? -2.107 -9.854 -10.383 1.00 40.45 6 VAL B O 1
ATOM 1825 N N . VAL B 1 7 ? -0.589 -9.437 -8.778 1.00 39.23 7 VAL B N 1
ATOM 1826 C CA . VAL B 1 7 ? -0.148 -8.184 -9.364 1.00 36.14 7 VAL B CA 1
ATOM 1827 C C . VAL B 1 7 ? 1.333 -8.326 -9.666 1.00 37.04 7 VAL B C 1
ATOM 1828 O O . VAL B 1 7 ? 2.114 -8.665 -8.783 1.00 35.18 7 VAL B O 1
ATOM 1832 N N . VAL B 1 8 ? 1.708 -8.071 -10.916 1.00 38.02 8 VAL B N 1
ATOM 1833 C CA . VAL B 1 8 ? 3.107 -8.117 -11.341 1.00 36.89 8 VAL B CA 1
ATOM 1834 C C . VAL B 1 8 ? 3.414 -6.730 -11.922 1.00 37.70 8 VAL B C 1
ATOM 1835 O O . VAL B 1 8 ? 2.787 -6.314 -12.897 1.00 36.65 8 VAL B O 1
ATOM 1839 N N . THR B 1 9 ? 4.351 -6.005 -11.314 1.00 39.35 9 THR B N 1
ATOM 1840 C CA . THR B 1 9 ? 4.709 -4.667 -11.805 1.00 40.72 9 THR B CA 1
ATOM 1841 C C . THR B 1 9 ? 5.813 -4.679 -12.858 1.00 41.06 9 THR B C 1
ATOM 1842 O O . THR B 1 9 ? 6.705 -5.531 -12.838 1.00 39.41 9 THR B O 1
ATOM 1846 N N . GLY B 1 10 ? 5.756 -3.706 -13.764 1.00 42.93 10 GLY B N 1
ATOM 1847 C CA . GLY B 1 10 ? 6.757 -3.611 -14.814 1.00 44.65 10 GLY B CA 1
ATOM 1848 C C . GLY B 1 10 ? 6.889 -4.940 -15.518 1.00 46.41 10 GLY B C 1
ATOM 1849 O O . GLY B 1 10 ? 7.968 -5.520 -15.569 1.00 48.64 10 GLY B O 1
ATOM 1850 N N . ALA B 1 11 ? 5.775 -5.421 -16.059 1.00 47.54 11 ALA B N 1
ATOM 1851 C CA . ALA B 1 11 ? 5.726 -6.702 -16.755 1.00 47.50 11 ALA B CA 1
ATOM 1852 C C . ALA B 1 11 ? 5.789 -6.571 -18.278 1.00 46.94 11 ALA B C 1
ATOM 1853 O O . ALA B 1 11 ? 5.553 -7.540 -18.991 1.00 47.43 11 ALA B O 1
ATOM 1855 N N . ASN B 1 12 ? 6.119 -5.386 -18.776 1.00 46.44 12 ASN B N 1
ATOM 1856 C CA . ASN B 1 12 ? 6.183 -5.175 -20.217 1.00 47.04 12 ASN B CA 1
ATOM 1857 C C . ASN B 1 12 ? 7.347 -5.897 -20.859 1.00 47.63 12 ASN B C 1
ATOM 1858 O O . ASN B 1 12 ? 7.470 -5.902 -22.074 1.00 48.58 12 ASN B O 1
ATOM 1863 N N . ARG B 1 13 ? 8.204 -6.502 -20.046 1.00 49.58 13 ARG B N 1
ATOM 1864 C CA . ARG B 1 13 ? 9.356 -7.232 -20.568 1.00 50.37 13 ARG B CA 1
ATOM 1865 C C . ARG B 1 13 ? 10.082 -7.955 -19.438 1.00 50.29 13 ARG B C 1
ATOM 1866 O O . ARG B 1 13 ? 9.656 -7.905 -18.289 1.00 49.16 13 ARG B O 1
ATOM 1874 N N . GLY B 1 14 ? 11.187 -8.613 -19.781 1.00 50.49 14 GLY B N 1
ATOM 1875 C CA . GLY B 1 14 ? 11.984 -9.333 -18.804 1.00 49.16 14 GLY B CA 1
ATOM 1876 C C . GLY B 1 14 ? 11.215 -10.281 -17.903 1.00 49.38 14 GLY B C 1
ATOM 1877 O O . GLY B 1 14 ? 10.214 -10.880 -18.308 1.00 49.35 14 GLY B O 1
ATOM 1878 N N . ILE B 1 15 ? 11.697 -10.415 -16.670 1.00 48.00 15 ILE B N 1
ATOM 1879 C CA . ILE B 1 15 ? 11.087 -11.284 -15.676 1.00 46.12 15 ILE B CA 1
ATOM 1880 C C . ILE B 1 15 ? 9.595 -11.016 -15.505 1.00 46.03 15 ILE B C 1
ATOM 1881 O O . ILE B 1 15 ? 8.788 -11.941 -15.554 1.00 46.85 15 ILE B O 1
ATOM 1886 N N . GLY B 1 16 ? 9.234 -9.751 -15.309 1.00 45.82 16 GLY B N 1
ATOM 1887 C CA . GLY B 1 16 ? 7.837 -9.397 -15.137 1.00 44.92 16 GLY B CA 1
ATOM 1888 C C . GLY B 1 16 ? 6.977 -10.110 -16.155 1.00 46.04 16 GLY B C 1
ATOM 1889 O O . GLY B 1 16 ? 6.077 -10.865 -15.799 1.00 45.20 16 GLY B O 1
ATOM 1890 N N . LEU B 1 17 ? 7.261 -9.861 -17.429 1.00 47.44 17 LEU B N 1
ATOM 1891 C CA . LEU B 1 17 ? 6.536 -10.486 -18.524 1.00 48.49 17 LEU B CA 1
ATOM 1892 C C . LEU B 1 17 ? 6.569 -12.002 -18.343 1.00 48.99 17 LEU B C 1
ATOM 1893 O O . LEU B 1 17 ? 5.521 -12.656 -18.313 1.00 49.25 17 LEU B O 1
ATOM 1898 N N . GLY B 1 18 ? 7.778 -12.547 -18.217 1.00 47.65 18 GLY B N 1
ATOM 1899 C CA . GLY B 1 18 ? 7.949 -13.979 -18.038 1.00 47.68 18 GLY B CA 1
ATOM 1900 C C . GLY B 1 18 ? 7.102 -14.588 -16.929 1.00 48.22 18 GLY B C 1
ATOM 1901 O O . GLY B 1 18 ? 6.734 -15.764 -16.998 1.00 49.09 18 GLY B O 1
ATOM 1902 N N . LEU B 1 19 ? 6.793 -13.797 -15.905 1.00 46.67 19 LEU B N 1
ATOM 1903 C CA . LEU B 1 19 ? 5.981 -14.279 -14.790 1.00 45.77 19 LEU B CA 1
ATOM 1904 C C . LEU B 1 19 ? 4.502 -14.310 -15.179 1.00 45.97 19 LEU B C 1
ATOM 1905 O O . LEU B 1 19 ? 3.780 -15.246 -14.833 1.00 47.49 19 LEU B O 1
ATOM 1910 N N . VAL B 1 20 ? 4.055 -13.290 -15.903 1.00 45.82 20 VAL B N 1
ATOM 1911 C CA . VAL B 1 20 ? 2.665 -13.220 -16.347 1.00 45.88 20 VAL B CA 1
ATOM 1912 C C . VAL B 1 20 ? 2.391 -14.390 -17.301 1.00 45.96 20 VAL B C 1
ATOM 1913 O O . VAL B 1 20 ? 1.318 -14.977 -17.277 1.00 46.64 20 VAL B O 1
ATOM 1917 N N . GLN B 1 21 ? 3.369 -14.729 -18.134 1.00 46.66 21 GLN B N 1
ATOM 1918 C CA . GLN B 1 21 ? 3.208 -15.824 -19.085 1.00 46.96 21 GLN B CA 1
ATOM 1919 C C . GLN B 1 21 ? 3.151 -17.175 -18.384 1.00 47.40 21 GLN B C 1
ATOM 1920 O O . GLN B 1 21 ? 2.542 -18.113 -18.893 1.00 46.70 21 GLN B O 1
ATOM 1926 N N . GLN B 1 22 ? 3.798 -17.268 -17.224 1.00 48.49 22 GLN B N 1
ATOM 1927 C CA . GLN B 1 22 ? 3.835 -18.505 -16.445 1.00 49.33 22 GLN B CA 1
ATOM 1928 C C . GLN B 1 22 ? 2.600 -18.591 -15.571 1.00 50.27 22 GLN B C 1
ATOM 1929 O O . GLN B 1 22 ? 2.032 -19.661 -15.358 1.00 51.36 22 GLN B O 1
ATOM 1935 N N . LEU B 1 23 ? 2.193 -17.436 -15.069 1.00 49.89 23 LEU B N 1
ATOM 1936 C CA . LEU B 1 23 ? 1.045 -17.321 -14.190 1.00 49.01 23 LEU B CA 1
ATOM 1937 C C . LEU B 1 23 ? -0.288 -17.625 -14.892 1.00 49.34 23 LEU B C 1
ATOM 1938 O O . LEU B 1 23 ? -1.149 -18.306 -14.332 1.00 50.14 23 LEU B O 1
ATOM 1943 N N . VAL B 1 24 ? -0.463 -17.118 -16.111 1.00 48.29 24 VAL B N 1
ATOM 1944 C CA . VAL B 1 24 ? -1.695 -17.347 -16.853 1.00 46.24 24 VAL B CA 1
ATOM 1945 C C . VAL B 1 24 ? -1.907 -18.834 -17.121 1.00 47.61 24 VAL B C 1
ATOM 1946 O O . VAL B 1 24 ? -2.996 -19.250 -17.507 1.00 47.57 24 VAL B O 1
ATOM 1950 N N . LYS B 1 25 ? -0.858 -19.628 -16.913 1.00 48.63 25 LYS B N 1
ATOM 1951 C CA . LYS B 1 25 ? -0.931 -21.074 -17.099 1.00 48.14 25 LYS B CA 1
ATOM 1952 C C . LYS B 1 25 ? -1.702 -21.701 -15.945 1.00 50.62 25 LYS B C 1
ATOM 1953 O O . LYS B 1 25 ? -2.399 -22.696 -16.127 1.00 51.67 25 LYS B O 1
ATOM 1959 N N . ASP B 1 26 ? -1.560 -21.135 -14.748 1.00 54.00 26 ASP B N 1
ATOM 1960 C CA . ASP B 1 26 ? -2.294 -21.642 -13.595 1.00 56.44 26 ASP B CA 1
ATOM 1961 C C . ASP B 1 26 ? -3.750 -21.225 -13.827 1.00 58.41 26 ASP B C 1
ATOM 1962 O O . ASP B 1 26 ? -4.159 -20.109 -13.500 1.00 57.58 26 ASP B O 1
ATOM 1967 N N . LYS B 1 27 ? -4.517 -22.143 -14.401 1.00 60.28 27 LYS B N 1
ATOM 1968 C CA . LYS B 1 27 ? -5.912 -21.907 -14.741 1.00 62.38 27 LYS B CA 1
ATOM 1969 C C . LYS B 1 27 ? -6.834 -21.594 -13.566 1.00 61.05 27 LYS B C 1
ATOM 1970 O O . LYS B 1 27 ? -8.008 -21.293 -13.769 1.00 60.85 27 LYS B O 1
ATOM 1976 N N . ASN B 1 28 ? -6.307 -21.645 -12.346 1.00 59.87 28 ASN B N 1
ATOM 1977 C CA . ASN B 1 28 ? -7.127 -21.380 -11.168 1.00 58.90 28 ASN B CA 1
ATOM 1978 C C . ASN B 1 28 ? -7.111 -19.952 -10.648 1.00 57.79 28 ASN B C 1
ATOM 1979 O O . ASN B 1 28 ? -7.952 -19.580 -9.830 1.00 57.47 28 ASN B O 1
ATOM 1984 N N . ILE B 1 29 ? -6.155 -19.156 -11.112 1.00 56.07 29 ILE B N 1
ATOM 1985 C CA . ILE B 1 29 ? -6.061 -17.763 -10.704 1.00 54.15 29 ILE B CA 1
ATOM 1986 C C . ILE B 1 29 ? -7.259 -17.012 -11.293 1.00 53.68 29 ILE B C 1
ATOM 1987 O O . ILE B 1 29 ? -7.641 -17.268 -12.428 1.00 54.24 29 ILE B O 1
ATOM 1992 N N . ARG B 1 30 ? -7.854 -16.095 -10.529 1.00 53.61 30 ARG B N 1
ATOM 1993 C CA . ARG B 1 30 ? -9.013 -15.336 -11.009 1.00 54.52 30 ARG B CA 1
ATOM 1994 C C . ARG B 1 30 ? -8.646 -14.006 -11.667 1.00 53.63 30 ARG B C 1
ATOM 1995 O O . ARG B 1 30 ? -9.213 -13.641 -12.695 1.00 53.38 30 ARG B O 1
ATOM 2003 N N . HIS B 1 31 ? -7.717 -13.270 -11.064 1.00 52.41 31 HIS B N 1
ATOM 2004 C CA . HIS B 1 31 ? -7.292 -11.986 -11.621 1.00 48.78 31 HIS B CA 1
ATOM 2005 C C . HIS B 1 31 ? -5.774 -11.910 -11.738 1.00 48.04 31 HIS B C 1
ATOM 2006 O O . HIS B 1 31 ? -5.046 -12.269 -10.809 1.00 46.38 31 HIS B O 1
ATOM 2013 N N . ILE B 1 32 ? -5.316 -11.427 -12.891 1.00 46.44 32 ILE B N 1
ATOM 2014 C CA . ILE B 1 32 ? -3.899 -11.287 -13.186 1.00 44.27 32 ILE B CA 1
ATOM 2015 C C . ILE B 1 32 ? -3.638 -9.870 -13.695 1.00 44.63 32 ILE B C 1
ATOM 2016 O O . ILE B 1 32 ? -3.943 -9.540 -14.843 1.00 42.18 32 ILE B O 1
ATOM 2021 N N . ILE B 1 33 ? -3.080 -9.037 -12.821 1.00 45.02 33 ILE B N 1
ATOM 2022 C CA . ILE B 1 33 ? -2.788 -7.643 -13.143 1.00 45.84 33 ILE B CA 1
ATOM 2023 C C . ILE B 1 33 ? -1.316 -7.373 -13.422 1.00 45.74 33 ILE B C 1
ATOM 2024 O O . ILE B 1 33 ? -0.470 -7.574 -12.547 1.00 47.13 33 ILE B O 1
ATOM 2029 N N . ALA B 1 34 ? -1.025 -6.897 -14.634 1.00 44.67 34 ALA B N 1
ATOM 2030 C CA . ALA B 1 34 ? 0.340 -6.589 -15.058 1.00 43.88 34 ALA B CA 1
ATOM 2031 C C . ALA B 1 34 ? 0.451 -5.114 -15.447 1.00 43.78 34 ALA B C 1
ATOM 2032 O O . ALA B 1 34 ? -0.375 -4.596 -16.199 1.00 42.28 34 ALA B O 1
ATOM 2034 N N . THR B 1 35 ? 1.482 -4.446 -14.937 1.00 43.82 35 THR B N 1
ATOM 2035 C CA . THR B 1 35 ? 1.678 -3.026 -15.203 1.00 43.48 35 THR B CA 1
ATOM 2036 C C . THR B 1 35 ? 2.778 -2.689 -16.191 1.00 45.21 35 THR B C 1
ATOM 2037 O O . THR B 1 35 ? 3.733 -3.445 -16.396 1.00 44.66 35 THR B O 1
ATOM 2041 N N . ALA B 1 36 ? 2.632 -1.516 -16.788 1.00 46.87 36 ALA B N 1
ATOM 2042 C CA . ALA B 1 36 ? 3.593 -1.000 -17.743 1.00 47.70 36 ALA B CA 1
ATOM 2043 C C . ALA B 1 36 ? 3.553 0.509 -17.601 1.00 48.92 36 ALA B C 1
ATOM 2044 O O . ALA B 1 36 ? 2.532 1.081 -17.216 1.00 46.57 36 ALA B O 1
ATOM 2046 N N . ARG B 1 37 ? 4.675 1.152 -17.893 1.00 52.06 37 ARG B N 1
ATOM 2047 C CA . ARG B 1 37 ? 4.753 2.596 -17.791 1.00 53.89 37 ARG B CA 1
ATOM 2048 C C . ARG B 1 37 ? 4.118 3.205 -19.031 1.00 54.87 37 ARG B C 1
ATOM 2049 O O . ARG B 1 37 ? 3.373 4.177 -18.936 1.00 54.90 37 ARG B O 1
ATOM 2057 N N . ASP B 1 38 ? 4.422 2.630 -20.193 1.00 56.32 38 ASP B N 1
ATOM 2058 C CA . ASP B 1 38 ? 3.855 3.099 -21.449 1.00 58.35 38 ASP B CA 1
ATOM 2059 C C . ASP B 1 38 ? 3.025 1.951 -22.012 1.00 58.36 38 ASP B C 1
ATOM 2060 O O . ASP B 1 38 ? 3.520 1.134 -22.781 1.00 56.08 38 ASP B O 1
ATOM 2065 N N . VAL B 1 39 ? 1.759 1.901 -21.608 1.00 59.95 39 VAL B N 1
ATOM 2066 C CA . VAL B 1 39 ? 0.835 0.846 -22.017 1.00 62.08 39 VAL B CA 1
ATOM 2067 C C . VAL B 1 39 ? 0.773 0.602 -23.530 1.00 63.66 39 VAL B C 1
ATOM 2068 O O . VAL B 1 39 ? 0.600 -0.533 -23.982 1.00 62.22 39 VAL B O 1
ATOM 2072 N N . GLU B 1 40 ? 0.925 1.665 -24.308 1.00 66.19 40 GLU B N 1
ATOM 2073 C CA . GLU B 1 40 ? 0.894 1.553 -25.758 1.00 68.71 40 GLU B CA 1
ATOM 2074 C C . GLU B 1 40 ? 2.037 0.687 -26.283 1.00 69.25 40 GLU B C 1
ATOM 2075 O O . GLU B 1 40 ? 1.836 -0.160 -27.156 1.00 70.60 40 GLU B O 1
ATOM 2081 N N . LYS B 1 41 ? 3.233 0.898 -25.743 1.00 68.84 41 LYS B N 1
ATOM 2082 C CA . LYS B 1 41 ? 4.417 0.159 -26.171 1.00 68.21 41 LYS B CA 1
ATOM 2083 C C . LYS B 1 41 ? 4.480 -1.291 -25.697 1.00 67.92 41 LYS B C 1
ATOM 2084 O O . LYS B 1 41 ? 5.281 -2.072 -26.208 1.00 67.51 41 LYS B O 1
ATOM 2090 N N . ALA B 1 42 ? 3.643 -1.649 -24.725 1.00 67.37 42 ALA B N 1
ATOM 2091 C CA . ALA B 1 42 ? 3.626 -3.009 -24.189 1.00 66.65 42 ALA B CA 1
ATOM 2092 C C . ALA B 1 42 ? 2.885 -3.944 -25.130 1.00 66.44 42 ALA B C 1
ATOM 2093 O O . ALA B 1 42 ? 1.911 -4.595 -24.746 1.00 66.33 42 ALA B O 1
ATOM 2095 N N . THR B 1 43 ? 3.369 -4.021 -26.362 1.00 65.60 43 THR B N 1
ATOM 2096 C CA . THR B 1 43 ? 2.743 -4.846 -27.385 1.00 65.83 43 THR B CA 1
ATOM 2097 C C . THR B 1 43 ? 2.708 -6.342 -27.089 1.00 65.25 43 THR B C 1
ATOM 2098 O O . THR B 1 43 ? 1.673 -6.989 -27.264 1.00 64.54 43 THR B O 1
ATOM 2102 N N . GLU B 1 44 ? 3.830 -6.891 -26.641 1.00 64.63 44 GLU B N 1
ATOM 2103 C CA . GLU B 1 44 ? 3.900 -8.316 -26.352 1.00 63.99 44 GLU B CA 1
ATOM 2104 C C . GLU B 1 44 ? 3.098 -8.720 -25.120 1.00 63.05 44 GLU B C 1
ATOM 2105 O O . GLU B 1 44 ? 2.780 -9.896 -24.925 1.00 62.01 44 GLU B O 1
ATOM 2111 N N . LEU B 1 45 ? 2.780 -7.740 -24.287 1.00 62.19 45 LEU B N 1
ATOM 2112 C CA . LEU B 1 45 ? 2.010 -7.996 -23.086 1.00 61.48 45 LEU B CA 1
ATOM 2113 C C . LEU B 1 45 ? 0.540 -7.928 -23.473 1.00 61.23 45 LEU B C 1
ATOM 2114 O O . LEU B 1 45 ? -0.242 -8.803 -23.119 1.00 61.29 45 LEU B O 1
ATOM 2119 N N . LYS B 1 46 ? 0.178 -6.885 -24.216 1.00 61.82 46 LYS B N 1
ATOM 2120 C CA . LYS B 1 46 ? -1.198 -6.690 -24.665 1.00 62.15 46 LYS B CA 1
ATOM 2121 C C . LYS B 1 46 ? -1.641 -7.811 -25.594 1.00 62.55 46 LYS B C 1
ATOM 2122 O O . LYS B 1 46 ? -2.811 -8.187 -25.609 1.00 62.27 46 LYS B O 1
ATOM 2128 N N . SER B 1 47 ? -0.700 -8.349 -26.363 1.00 63.37 47 SER B N 1
ATOM 2129 C CA . SER B 1 47 ? -1.008 -9.434 -27.287 1.00 64.00 47 SER B CA 1
ATOM 2130 C C . SER B 1 47 ? -1.628 -10.579 -26.502 1.00 64.28 47 SER B C 1
ATOM 2131 O O . SER B 1 47 ? -2.506 -11.279 -26.996 1.00 64.94 47 SER B O 1
ATOM 2134 N N . ILE B 1 48 ? -1.161 -10.759 -25.271 1.00 64.78 48 ILE B N 1
ATOM 2135 C CA . ILE B 1 48 ? -1.672 -11.809 -24.401 1.00 63.53 48 ILE B CA 1
ATOM 2136 C C . ILE B 1 48 ? -3.185 -11.722 -24.359 1.00 62.69 48 ILE B C 1
ATOM 2137 O O . ILE B 1 48 ? -3.745 -10.733 -23.883 1.00 63.62 48 ILE B O 1
ATOM 2142 N N . LYS B 1 49 ? -3.835 -12.758 -24.877 1.00 61.11 49 LYS B N 1
ATOM 2143 C CA . LYS B 1 49 ? -5.288 -12.837 -24.904 1.00 58.47 49 LYS B CA 1
ATOM 2144 C C . LYS B 1 49 ? -5.729 -13.706 -23.740 1.00 56.70 49 LYS B C 1
ATOM 2145 O O . LYS B 1 49 ? -5.388 -14.891 -23.669 1.00 55.43 49 LYS B O 1
ATOM 2151 N N . ASP B 1 50 ? -6.483 -13.109 -22.825 1.00 53.89 50 ASP B N 1
ATOM 2152 C CA . ASP B 1 50 ? -6.947 -13.820 -21.647 1.00 51.62 50 ASP B CA 1
ATOM 2153 C C . ASP B 1 50 ? -7.960 -12.977 -20.889 1.00 52.63 50 ASP B C 1
ATOM 2154 O O . ASP B 1 50 ? -7.641 -11.895 -20.391 1.00 52.48 50 ASP B O 1
ATOM 2159 N N . SER B 1 51 ? -9.178 -13.494 -20.794 1.00 53.03 51 SER B N 1
ATOM 2160 C CA . SER B 1 51 ? -10.273 -12.812 -20.119 1.00 52.75 51 SER B CA 1
ATOM 2161 C C . SER B 1 51 ? -9.922 -12.205 -18.764 1.00 52.18 51 SER B C 1
ATOM 2162 O O . SER B 1 51 ? -10.374 -11.105 -18.429 1.00 52.62 51 SER B O 1
ATOM 2165 N N . ARG B 1 52 ? -9.109 -12.917 -17.993 1.00 50.11 52 ARG B N 1
ATOM 2166 C CA . ARG B 1 52 ? -8.766 -12.468 -16.654 1.00 49.74 52 ARG B CA 1
ATOM 2167 C C . ARG B 1 52 ? -7.495 -11.637 -16.457 1.00 49.73 52 ARG B C 1
ATOM 2168 O O . ARG B 1 52 ? -7.107 -11.366 -15.319 1.00 49.73 52 ARG B O 1
ATOM 2176 N N . VAL B 1 53 ? -6.869 -11.214 -17.556 1.00 49.37 53 VAL B N 1
ATOM 2177 C CA . VAL B 1 53 ? -5.655 -10.406 -17.497 1.00 47.64 53 VAL B CA 1
ATOM 2178 C C . VAL B 1 53 ? -5.953 -8.913 -17.666 1.00 48.21 53 VAL B C 1
ATOM 2179 O O . VAL B 1 53 ? -6.677 -8.528 -18.577 1.00 49.01 53 VAL B O 1
ATOM 2183 N N . HIS B 1 54 ? -5.399 -8.087 -16.777 1.00 48.38 54 HIS B N 1
ATOM 2184 C CA . HIS B 1 54 ? -5.580 -6.631 -16.823 1.00 48.07 54 HIS B CA 1
ATOM 2185 C C . HIS B 1 54 ? -4.238 -5.921 -16.978 1.00 47.67 54 HIS B C 1
ATOM 2186 O O . HIS B 1 54 ? -3.318 -6.129 -16.185 1.00 47.98 54 HIS B O 1
ATOM 2193 N N . VAL B 1 55 ? -4.133 -5.082 -18.002 1.00 46.29 55 VAL B N 1
ATOM 2194 C CA . VAL B 1 55 ? -2.911 -4.332 -18.267 1.00 45.66 55 VAL B CA 1
ATOM 2195 C C . VAL B 1 55 ? -3.137 -2.879 -17.871 1.00 46.44 55 VAL B C 1
ATOM 2196 O O . VAL B 1 55 ? -3.713 -2.095 -18.629 1.00 47.22 55 VAL B O 1
ATOM 2200 N N . LEU B 1 56 ? -2.690 -2.514 -16.682 1.00 45.76 56 LEU B N 1
ATOM 2201 C CA . LEU B 1 56 ? -2.897 -1.153 -16.237 1.00 47.85 56 LEU B CA 1
ATOM 2202 C C . LEU B 1 56 ? -1.643 -0.300 -16.299 1.00 48.68 56 LEU B C 1
ATOM 2203 O O . LEU B 1 56 ? -0.531 -0.779 -16.075 1.00 49.22 56 LEU B O 1
ATOM 2208 N N . PRO B 1 57 ? -1.807 0.987 -16.623 1.00 49.39 57 PRO B N 1
ATOM 2209 C CA . PRO B 1 57 ? -0.652 1.884 -16.698 1.00 49.42 57 PRO B CA 1
ATOM 2210 C C . PRO B 1 57 ? -0.170 2.256 -15.288 1.00 50.12 57 PRO B C 1
ATOM 2211 O O . PRO B 1 57 ? -0.980 2.520 -14.388 1.00 50.58 57 PRO B O 1
ATOM 2215 N N . LEU B 1 58 ? 1.145 2.257 -15.090 1.00 48.52 58 LEU B N 1
ATOM 2216 C CA . LEU B 1 58 ? 1.709 2.617 -13.797 1.00 46.17 58 LEU B CA 1
ATOM 2217 C C . LEU B 1 58 ? 3.160 3.036 -13.923 1.00 45.00 58 LEU B C 1
ATOM 2218 O O . LEU B 1 58 ? 3.978 2.319 -14.488 1.00 44.78 58 LEU B O 1
ATOM 2223 N N . THR B 1 59 ? 3.471 4.211 -13.398 1.00 44.29 59 THR B N 1
ATOM 2224 C CA . THR B 1 59 ? 4.834 4.712 -13.426 1.00 45.49 59 THR B CA 1
ATOM 2225 C C . THR B 1 59 ? 5.270 4.917 -11.966 1.00 44.42 59 THR B C 1
ATOM 2226 O O . THR B 1 59 ? 5.087 5.988 -11.390 1.00 44.79 59 THR B O 1
ATOM 2230 N N . VAL B 1 60 ? 5.832 3.851 -11.395 1.00 42.53 60 VAL B N 1
ATOM 2231 C CA . VAL B 1 60 ? 6.296 3.768 -10.007 1.00 41.05 60 VAL B CA 1
ATOM 2232 C C . VAL B 1 60 ? 6.807 5.013 -9.276 1.00 41.65 60 VAL B C 1
ATOM 2233 O O . VAL B 1 60 ? 6.633 5.128 -8.058 1.00 42.26 60 VAL B O 1
ATOM 2237 N N . THR B 1 61 ? 7.433 5.938 -9.994 1.00 39.40 61 THR B N 1
ATOM 2238 C CA . THR B 1 61 ? 7.962 7.146 -9.371 1.00 38.14 61 THR B CA 1
ATOM 2239 C C . THR B 1 61 ? 6.942 8.284 -9.200 1.00 39.34 61 THR B C 1
ATOM 2240 O O . THR B 1 61 ? 7.240 9.311 -8.588 1.00 40.42 61 THR B O 1
ATOM 2244 N N . CYS B 1 62 ? 5.737 8.098 -9.728 1.00 40.71 62 CYS B N 1
ATOM 2245 C CA . CYS B 1 62 ? 4.687 9.116 -9.653 1.00 41.85 62 CYS B CA 1
ATOM 2246 C C . CYS B 1 62 ? 3.585 8.711 -8.676 1.00 43.28 62 CYS B C 1
ATOM 2247 O O . CYS B 1 62 ? 2.897 7.706 -8.885 1.00 44.55 62 CYS B O 1
ATOM 2250 N N . ASP B 1 63 ? 3.411 9.503 -7.621 1.00 42.69 63 ASP B N 1
ATOM 2251 C CA . ASP B 1 63 ? 2.411 9.207 -6.602 1.00 42.96 63 ASP B CA 1
ATOM 2252 C C . ASP B 1 63 ? 0.961 9.219 -7.119 1.00 44.28 63 ASP B C 1
ATOM 2253 O O . ASP B 1 63 ? 0.097 8.500 -6.601 1.00 43.51 63 ASP B O 1
ATOM 2258 N N . LYS B 1 64 ? 0.684 10.026 -8.136 1.00 45.95 64 LYS B N 1
ATOM 2259 C CA . LYS B 1 64 ? -0.663 10.054 -8.690 1.00 47.60 64 LYS B CA 1
ATOM 2260 C C . LYS B 1 64 ? -0.872 8.779 -9.495 1.00 46.76 64 LYS B C 1
ATOM 2261 O O . LYS B 1 64 ? -1.941 8.170 -9.452 1.00 48.18 64 LYS B O 1
ATOM 2267 N N . SER B 1 65 ? 0.166 8.357 -10.207 1.00 45.85 65 SER B N 1
ATOM 2268 C CA . SER B 1 65 ? 0.078 7.138 -10.995 1.00 44.28 65 SER B CA 1
ATOM 2269 C C . SER B 1 65 ? -0.032 5.951 -10.057 1.00 44.20 65 SER B C 1
ATOM 2270 O O . SER B 1 65 ? -0.622 4.938 -10.414 1.00 45.89 65 SER B O 1
ATOM 2273 N N . LEU B 1 66 ? 0.538 6.081 -8.858 1.00 44.28 66 LEU B N 1
ATOM 2274 C CA . LEU B 1 66 ? 0.472 5.015 -7.857 1.00 43.79 66 LEU B CA 1
ATOM 2275 C C . LEU B 1 66 ? -0.953 4.863 -7.329 1.00 43.89 66 LEU B C 1
ATOM 2276 O O . LEU B 1 66 ? -1.532 3.776 -7.413 1.00 44.38 66 LEU B O 1
ATOM 2281 N N . ASP B 1 67 ? -1.515 5.951 -6.800 1.00 43.64 67 ASP B N 1
ATOM 2282 C CA . ASP B 1 67 ? -2.878 5.933 -6.259 1.00 44.47 67 ASP B CA 1
ATOM 2283 C C . ASP B 1 67 ? -3.892 5.435 -7.282 1.00 44.09 67 ASP B C 1
ATOM 2284 O O . ASP B 1 67 ? -4.648 4.502 -7.015 1.00 44.31 67 ASP B O 1
ATOM 2289 N N . THR B 1 68 ? -3.915 6.074 -8.445 1.00 43.58 68 THR B N 1
ATOM 2290 C CA . THR B 1 68 ? -4.826 5.683 -9.512 1.00 42.58 68 THR B CA 1
ATOM 2291 C C . THR B 1 68 ? -4.800 4.153 -9.676 1.00 41.87 68 THR B C 1
ATOM 2292 O O . THR B 1 68 ? -5.839 3.496 -9.689 1.00 40.79 68 THR B O 1
ATOM 2296 N N . PHE B 1 69 ? -3.595 3.606 -9.789 1.00 40.98 69 PHE B N 1
ATOM 2297 C CA . PHE B 1 69 ? -3.385 2.170 -9.946 1.00 39.30 69 PHE B CA 1
ATOM 2298 C C . PHE B 1 69 ? -4.022 1.362 -8.812 1.00 38.98 69 PHE B C 1
ATOM 2299 O O . PHE B 1 69 ? -4.796 0.432 -9.050 1.00 38.31 69 PHE B O 1
ATOM 2307 N N . VAL B 1 70 ? -3.680 1.733 -7.580 1.00 39.86 70 VAL B N 1
ATOM 2308 C CA . VAL B 1 70 ? -4.187 1.078 -6.381 1.00 38.81 70 VAL B CA 1
ATOM 2309 C C . VAL B 1 70 ? -5.705 1.095 -6.354 1.00 39.81 70 VAL B C 1
ATOM 2310 O O . VAL B 1 70 ? -6.337 0.158 -5.859 1.00 40.30 70 VAL B O 1
ATOM 2314 N N . SER B 1 71 ? -6.288 2.160 -6.889 1.00 40.73 71 SER B N 1
ATOM 2315 C CA . SER B 1 71 ? -7.736 2.268 -6.946 1.00 41.99 71 SER B CA 1
ATOM 2316 C C . SER B 1 71 ? -8.307 1.218 -7.884 1.00 42.98 71 SER B C 1
ATOM 2317 O O . SER B 1 71 ? -9.271 0.540 -7.543 1.00 43.00 71 SER B O 1
ATOM 2320 N N . LYS B 1 72 ? -7.707 1.080 -9.062 1.00 43.80 72 LYS B N 1
ATOM 2321 C CA . LYS B 1 72 ? -8.179 0.109 -10.038 1.00 47.75 72 LYS B CA 1
ATOM 2322 C C . LYS B 1 72 ? -8.022 -1.344 -9.599 1.00 48.39 72 LYS B C 1
ATOM 2323 O O . LYS B 1 72 ? -8.900 -2.171 -9.851 1.00 48.34 72 LYS B O 1
ATOM 2329 N N . VAL B 1 73 ? -6.910 -1.665 -8.951 1.00 47.81 73 VAL B N 1
ATOM 2330 C CA . VAL B 1 73 ? -6.709 -3.028 -8.484 1.00 47.55 73 VAL B CA 1
ATOM 2331 C C . VAL B 1 73 ? -7.741 -3.370 -7.392 1.00 46.92 73 VAL B C 1
ATOM 2332 O O . VAL B 1 73 ? -8.161 -4.516 -7.261 1.00 45.72 73 VAL B O 1
ATOM 2336 N N . GLY B 1 74 ? -8.156 -2.375 -6.617 1.00 47.45 74 GLY B N 1
ATOM 2337 C CA . GLY B 1 74 ? -9.146 -2.629 -5.587 1.00 48.37 74 GLY B CA 1
ATOM 2338 C C . GLY B 1 74 ? -10.483 -2.842 -6.270 1.00 49.45 74 GLY B C 1
ATOM 2339 O O . GLY B 1 74 ? -11.304 -3.664 -5.873 1.00 49.92 74 GLY B O 1
ATOM 2340 N N . GLU B 1 75 ? -10.679 -2.088 -7.337 1.00 49.66 75 GLU B N 1
ATOM 2341 C CA . GLU B 1 75 ? -11.891 -2.143 -8.128 1.00 50.00 75 GLU B CA 1
ATOM 2342 C C . GLU B 1 75 ? -12.030 -3.518 -8.792 1.00 49.20 75 GLU B C 1
ATOM 2343 O O . GLU B 1 75 ? -13.133 -4.026 -8.973 1.00 49.84 75 GLU B O 1
ATOM 2349 N N . ILE B 1 76 ? -10.898 -4.114 -9.141 1.00 46.76 76 ILE B N 1
ATOM 2350 C CA . ILE B 1 76 ? -10.862 -5.418 -9.787 1.00 45.46 76 ILE B CA 1
ATOM 2351 C C . ILE B 1 76 ? -10.989 -6.615 -8.834 1.00 46.47 76 ILE B C 1
ATOM 2352 O O . ILE B 1 76 ? -11.699 -7.573 -9.136 1.00 47.69 76 ILE B O 1
ATOM 2357 N N . VAL B 1 77 ? -10.304 -6.564 -7.692 1.00 46.44 77 VAL B N 1
ATOM 2358 C CA . VAL B 1 77 ? -10.320 -7.675 -6.741 1.00 45.48 77 VAL B CA 1
ATOM 2359 C C . VAL B 1 77 ? -11.508 -7.674 -5.792 1.00 47.56 77 VAL B C 1
ATOM 2360 O O . VAL B 1 77 ? -11.877 -8.718 -5.241 1.00 46.69 77 VAL B O 1
ATOM 2364 N N . GLY B 1 78 ? -12.098 -6.499 -5.593 1.00 48.47 78 GLY B N 1
ATOM 2365 C CA . GLY B 1 78 ? -13.248 -6.392 -4.714 1.00 51.11 78 GLY B CA 1
ATOM 2366 C C . GLY B 1 78 ? -12.954 -6.738 -3.268 1.00 53.19 78 GLY B C 1
ATOM 2367 O O . GLY B 1 78 ? -11.843 -6.512 -2.787 1.00 53.65 78 GLY B O 1
ATOM 2368 N N . SER B 1 79 ? -13.953 -7.294 -2.580 1.00 54.60 79 SER B N 1
ATOM 2369 C CA . SER B 1 79 ? -13.823 -7.667 -1.171 1.00 54.36 79 SER B CA 1
ATOM 2370 C C . SER B 1 79 ? -12.907 -8.868 -0.940 1.00 54.86 79 SER B C 1
ATOM 2371 O O . SER B 1 79 ? -12.599 -9.203 0.204 1.00 56.13 79 SER B O 1
ATOM 2374 N N . ASP B 1 80 ? -12.474 -9.514 -2.019 1.00 54.28 80 ASP B N 1
ATOM 2375 C CA . ASP B 1 80 ? -11.583 -10.667 -1.909 1.00 53.53 80 ASP B CA 1
ATOM 2376 C C . ASP B 1 80 ? -10.135 -10.259 -1.630 1.00 52.12 80 ASP B C 1
ATOM 2377 O O . ASP B 1 80 ? -9.325 -11.076 -1.197 1.00 51.45 80 ASP B O 1
ATOM 2382 N N . GLY B 1 81 ? -9.814 -8.995 -1.879 1.00 50.15 81 GLY B N 1
ATOM 2383 C CA . GLY B 1 81 ? -8.463 -8.527 -1.649 1.00 48.33 81 GLY B CA 1
ATOM 2384 C C . GLY B 1 81 ? -7.472 -9.030 -2.682 1.00 48.34 81 GLY B C 1
ATOM 2385 O O . GLY B 1 81 ? -7.798 -9.860 -3.539 1.00 47.99 81 GLY B O 1
ATOM 2386 N N . LEU B 1 82 ? -6.253 -8.504 -2.606 1.00 47.96 82 LEU B N 1
ATOM 2387 C CA . LEU B 1 82 ? -5.175 -8.881 -3.512 1.00 45.54 82 LEU B CA 1
ATOM 2388 C C . LEU B 1 82 ? -4.375 -9.953 -2.785 1.00 45.66 82 LEU B C 1
ATOM 2389 O O . LEU B 1 82 ? -3.807 -9.698 -1.720 1.00 46.39 82 LEU B O 1
ATOM 2394 N N . SER B 1 83 ? -4.315 -11.147 -3.355 1.00 44.52 83 SER B N 1
ATOM 2395 C CA . SER B 1 83 ? -3.598 -12.236 -2.705 1.00 44.64 83 SER B CA 1
ATOM 2396 C C . SER B 1 83 ? -2.094 -12.295 -2.970 1.00 44.13 83 SER B C 1
ATOM 2397 O O . SER B 1 83 ? -1.344 -12.853 -2.164 1.00 43.41 83 SER B O 1
ATOM 2400 N N . LEU B 1 84 ? -1.644 -11.716 -4.080 1.00 41.63 84 LEU B N 1
ATOM 2401 C CA . LEU B 1 84 ? -0.227 -11.772 -4.405 1.00 40.42 84 LEU B CA 1
ATOM 2402 C C . LEU B 1 84 ? 0.327 -10.497 -5.018 1.00 40.44 84 LEU B C 1
ATOM 2403 O O . LEU B 1 84 ? -0.063 -10.107 -6.128 1.00 38.18 84 LEU B O 1
ATOM 2408 N N . LEU B 1 85 ? 1.247 -9.860 -4.298 1.00 39.25 85 LEU B N 1
ATOM 2409 C CA . LEU B 1 85 ? 1.893 -8.651 -4.796 1.00 39.36 85 LEU B CA 1
ATOM 2410 C C . LEU B 1 85 ? 3.347 -8.971 -5.097 1.00 38.30 85 LEU B C 1
ATOM 2411 O O . LEU B 1 85 ? 4.142 -9.166 -4.182 1.00 39.97 85 LEU B O 1
ATOM 2416 N N . ILE B 1 86 ? 3.696 -9.036 -6.374 1.00 37.75 86 ILE B N 1
ATOM 2417 C CA . ILE B 1 86 ? 5.075 -9.315 -6.732 1.00 40.22 86 ILE B CA 1
ATOM 2418 C C . ILE B 1 86 ? 5.681 -8.073 -7.384 1.00 38.75 86 ILE B C 1
ATOM 2419 O O . ILE B 1 86 ? 5.284 -7.673 -8.478 1.00 37.45 86 ILE B O 1
ATOM 2424 N N . ASN B 1 87 ? 6.615 -7.448 -6.656 1.00 37.82 87 ASN B N 1
ATOM 2425 C CA . ASN B 1 87 ? 7.313 -6.230 -7.090 1.00 36.06 87 ASN B CA 1
ATOM 2426 C C . ASN B 1 87 ? 8.465 -6.549 -8.045 1.00 36.39 87 ASN B C 1
ATOM 2427 O O . ASN B 1 87 ? 9.542 -6.998 -7.627 1.00 34.38 87 ASN B O 1
ATOM 2432 N N . ASN B 1 88 ? 8.231 -6.318 -9.332 1.00 35.52 88 ASN B N 1
ATOM 2433 C CA . ASN B 1 88 ? 9.245 -6.580 -10.334 1.00 35.45 88 ASN B CA 1
ATOM 2434 C C . ASN B 1 88 ? 9.767 -5.290 -10.935 1.00 35.87 88 ASN B C 1
ATOM 2435 O O . ASN B 1 88 ? 10.946 -5.191 -11.241 1.00 37.63 88 ASN B O 1
ATOM 2440 N N . ALA B 1 89 ? 8.894 -4.305 -11.117 1.00 36.01 89 ALA B N 1
ATOM 2441 C CA . ALA B 1 89 ? 9.317 -3.039 -11.706 1.00 37.73 89 ALA B CA 1
ATOM 2442 C C . ALA B 1 89 ? 10.608 -2.531 -11.057 1.00 39.03 89 ALA B C 1
ATOM 2443 O O . ALA B 1 89 ? 10.658 -2.291 -9.852 1.00 38.45 89 ALA B O 1
ATOM 2445 N N . GLY B 1 90 ? 11.655 -2.375 -11.857 1.00 40.87 90 GLY B N 1
ATOM 2446 C CA . GLY B 1 90 ? 12.917 -1.904 -11.311 1.00 42.95 90 GLY B CA 1
ATOM 2447 C C . GLY B 1 90 ? 13.861 -1.412 -12.388 1.00 43.83 90 GLY B C 1
ATOM 2448 O O . GLY B 1 90 ? 13.504 -1.414 -13.567 1.00 44.70 90 GLY B O 1
ATOM 2449 N N . VAL B 1 91 ? 15.067 -1.003 -11.998 1.00 43.29 91 VAL B N 1
ATOM 2450 C CA . VAL B 1 91 ? 16.035 -0.503 -12.969 1.00 41.82 91 VAL B CA 1
ATOM 2451 C C . VAL B 1 91 ? 17.484 -0.536 -12.487 1.00 42.22 91 VAL B C 1
ATOM 2452 O O . VAL B 1 91 ? 17.771 -0.513 -11.282 1.00 42.62 91 VAL B O 1
ATOM 2456 N N . LEU B 1 92 ? 18.396 -0.590 -13.450 1.00 41.50 92 LEU B N 1
ATOM 2457 C CA . LEU B 1 92 ? 19.817 -0.589 -13.164 1.00 40.79 92 LEU B CA 1
ATOM 2458 C C . LEU B 1 92 ? 20.412 0.688 -13.753 1.00 42.03 92 LEU B C 1
ATOM 2459 O O . LEU B 1 92 ? 20.415 0.867 -14.967 1.00 40.17 92 LEU B O 1
ATOM 2464 N N . LEU B 1 93 ? 20.894 1.583 -12.894 1.00 43.77 93 LEU B N 1
ATOM 2465 C CA . LEU B 1 93 ? 21.513 2.827 -13.355 1.00 45.17 93 LEU B CA 1
ATOM 2466 C C . LEU B 1 93 ? 23.012 2.705 -13.123 1.00 45.59 93 LEU B C 1
ATOM 2467 O O . LEU B 1 93 ? 23.444 2.393 -12.016 1.00 47.64 93 LEU B O 1
ATOM 2472 N N . SER B 1 94 ? 23.803 2.952 -14.162 1.00 45.15 94 SER B N 1
ATOM 2473 C CA . SER B 1 94 ? 25.259 2.854 -14.058 1.00 44.88 94 SER B CA 1
ATOM 2474 C C . SER B 1 94 ? 25.866 3.823 -13.022 1.00 42.88 94 SER B C 1
ATOM 2475 O O . SER B 1 94 ? 25.667 5.033 -13.108 1.00 41.58 94 SER B O 1
ATOM 2478 N N . TYR B 1 95 ? 26.598 3.282 -12.047 1.00 42.83 95 TYR B N 1
ATOM 2479 C CA . TYR B 1 95 ? 27.223 4.098 -11.004 1.00 43.31 95 TYR B CA 1
ATOM 2480 C C . TYR B 1 95 ? 28.115 3.300 -10.038 1.00 44.92 95 TYR B C 1
ATOM 2481 O O . TYR B 1 95 ? 27.621 2.454 -9.280 1.00 45.43 95 TYR B O 1
ATOM 2490 N N . GLY B 1 96 ? 29.422 3.584 -10.072 1.00 44.57 96 GLY B N 1
ATOM 2491 C CA . GLY B 1 96 ? 30.390 2.922 -9.201 1.00 43.06 96 GLY B CA 1
ATOM 2492 C C . GLY B 1 96 ? 31.164 3.914 -8.332 1.00 43.02 96 GLY B C 1
ATOM 2493 O O . GLY B 1 96 ? 30.998 5.128 -8.474 1.00 41.27 96 GLY B O 1
ATOM 2494 N N . THR B 1 97 ? 32.016 3.428 -7.434 1.00 43.04 97 THR B N 1
ATOM 2495 C CA . THR B 1 97 ? 32.758 4.353 -6.577 1.00 45.18 97 THR B CA 1
ATOM 2496 C C . THR B 1 97 ? 33.667 5.302 -7.361 1.00 45.37 97 THR B C 1
ATOM 2497 O O . THR B 1 97 ? 33.865 6.441 -6.959 1.00 44.93 97 THR B O 1
ATOM 2501 N N . ASN B 1 98 ? 34.209 4.841 -8.483 1.00 47.68 98 ASN B N 1
ATOM 2502 C CA . ASN B 1 98 ? 35.094 5.677 -9.291 1.00 49.23 98 ASN B CA 1
ATOM 2503 C C . ASN B 1 98 ? 34.325 6.630 -10.202 1.00 50.47 98 ASN B C 1
ATOM 2504 O O . ASN B 1 98 ? 34.903 7.567 -10.765 1.00 52.24 98 ASN B O 1
ATOM 2509 N N . THR B 1 99 ? 33.028 6.395 -10.359 1.00 49.48 99 THR B N 1
ATOM 2510 C CA . THR B 1 99 ? 32.219 7.262 -11.203 1.00 48.83 99 THR B CA 1
ATOM 2511 C C . THR B 1 99 ? 32.300 8.686 -10.653 1.00 49.80 99 THR B C 1
ATOM 2512 O O . THR B 1 99 ? 32.434 8.880 -9.443 1.00 49.63 99 THR B O 1
ATOM 2516 N N . GLU B 1 100 ? 32.250 9.673 -11.549 1.00 50.51 100 GLU B N 1
ATOM 2517 C CA . GLU B 1 100 ? 32.298 11.082 -11.159 1.00 50.26 100 GLU B CA 1
ATOM 2518 C C . GLU B 1 100 ? 31.072 11.340 -10.290 1.00 48.61 100 GLU B C 1
ATOM 2519 O O . GLU B 1 100 ? 29.940 11.169 -10.734 1.00 48.78 100 GLU B O 1
ATOM 2525 N N . PRO B 1 101 ? 31.286 11.760 -9.037 1.00 47.10 101 PRO B N 1
ATOM 2526 C CA . PRO B 1 101 ? 30.206 12.041 -8.081 1.00 45.44 101 PRO B CA 1
ATOM 2527 C C . PRO B 1 101 ? 28.961 12.692 -8.681 1.00 44.73 101 PRO B C 1
ATOM 2528 O O . PRO B 1 101 ? 29.027 13.793 -9.217 1.00 44.08 101 PRO B O 1
ATOM 2532 N N . ASN B 1 102 ? 27.821 12.010 -8.580 1.00 45.61 102 ASN B N 1
ATOM 2533 C CA . ASN B 1 102 ? 26.562 12.539 -9.116 1.00 43.95 102 ASN B CA 1
ATOM 2534 C C . ASN B 1 102 ? 25.367 12.207 -8.220 1.00 43.24 102 ASN B C 1
ATOM 2535 O O . ASN B 1 102 ? 24.908 11.066 -8.159 1.00 43.19 102 ASN B O 1
ATOM 2540 N N . ARG B 1 103 ? 24.859 13.215 -7.525 1.00 43.03 103 ARG B N 1
ATOM 2541 C CA . ARG B 1 103 ? 23.730 13.025 -6.624 1.00 41.41 103 ARG B CA 1
ATOM 2542 C C . ARG B 1 103 ? 22.453 12.508 -7.335 1.00 41.33 103 ARG B C 1
ATOM 2543 O O . ARG B 1 103 ? 21.846 11.526 -6.905 1.00 41.21 103 ARG B O 1
ATOM 2551 N N . ALA B 1 104 ? 22.061 13.151 -8.429 1.00 41.52 104 ALA B N 1
ATOM 2552 C CA . ALA B 1 104 ? 20.855 12.759 -9.165 1.00 42.20 104 ALA B CA 1
ATOM 2553 C C . ALA B 1 104 ? 20.749 11.275 -9.562 1.00 41.85 104 ALA B C 1
ATOM 2554 O O . ALA B 1 104 ? 19.676 10.682 -9.447 1.00 41.57 104 ALA B O 1
ATOM 2556 N N . VAL B 1 105 ? 21.840 10.680 -10.032 1.00 40.39 105 VAL B N 1
ATOM 2557 C CA . VAL B 1 105 ? 21.810 9.275 -10.419 1.00 39.86 105 VAL B CA 1
ATOM 2558 C C . VAL B 1 105 ? 21.539 8.361 -9.207 1.00 40.21 105 VAL B C 1
ATOM 2559 O O . VAL B 1 105 ? 20.632 7.530 -9.232 1.00 40.22 105 VAL B O 1
ATOM 2563 N N . ILE B 1 106 ? 22.324 8.514 -8.148 1.00 39.98 106 ILE B N 1
ATOM 2564 C CA . ILE B 1 106 ? 22.139 7.709 -6.949 1.00 38.32 106 ILE B CA 1
ATOM 2565 C C . ILE B 1 106 ? 20.692 7.861 -6.484 1.00 38.69 106 ILE B C 1
ATOM 2566 O O . ILE B 1 106 ? 20.032 6.886 -6.115 1.00 38.64 106 ILE B O 1
ATOM 2571 N N . ALA B 1 107 ? 20.209 9.099 -6.514 1.00 37.76 107 ALA B N 1
ATOM 2572 C CA . ALA B 1 107 ? 18.850 9.412 -6.096 1.00 37.37 107 ALA B CA 1
ATOM 2573 C C . ALA B 1 107 ? 17.800 8.720 -6.950 1.00 38.03 107 ALA B C 1
ATOM 2574 O O . ALA B 1 107 ? 16.722 8.392 -6.476 1.00 39.92 107 ALA B O 1
ATOM 2576 N N . GLU B 1 108 ? 18.101 8.503 -8.218 1.00 38.93 108 GLU B N 1
ATOM 2577 C CA . GLU B 1 108 ? 17.131 7.866 -9.077 1.00 39.21 108 GLU B CA 1
ATOM 2578 C C . GLU B 1 108 ? 17.121 6.369 -8.839 1.00 38.81 108 GLU B C 1
ATOM 2579 O O . GLU B 1 108 ? 16.063 5.747 -8.775 1.00 39.49 108 GLU B O 1
ATOM 2585 N N . GLN B 1 109 ? 18.307 5.796 -8.700 1.00 38.53 109 GLN B N 1
ATOM 2586 C CA . GLN B 1 109 ? 18.438 4.365 -8.469 1.00 38.47 109 GLN B CA 1
ATOM 2587 C C . GLN B 1 109 ? 17.613 3.958 -7.253 1.00 37.82 109 GLN B C 1
ATOM 2588 O O . GLN B 1 109 ? 16.799 3.033 -7.330 1.00 38.40 109 GLN B O 1
ATOM 2594 N N . LEU B 1 110 ? 17.812 4.663 -6.143 1.00 35.49 110 LEU B N 1
ATOM 2595 C CA . LEU B 1 110 ? 17.093 4.357 -4.912 1.00 35.05 110 LEU B CA 1
ATOM 2596 C C . LEU B 1 110 ? 15.611 4.690 -5.024 1.00 34.26 110 LEU B C 1
ATOM 2597 O O . LEU B 1 110 ? 14.759 3.970 -4.503 1.00 34.50 110 LEU B O 1
ATOM 2602 N N . ASP B 1 111 ? 15.299 5.784 -5.702 1.00 34.17 111 ASP B N 1
ATOM 2603 C CA . ASP B 1 111 ? 13.915 6.181 -5.836 1.00 33.93 111 ASP B CA 1
ATOM 2604 C C . ASP B 1 111 ? 13.093 5.143 -6.591 1.00 35.35 111 ASP B C 1
ATOM 2605 O O . ASP B 1 111 ? 11.909 4.951 -6.321 1.00 36.64 111 ASP B O 1
ATOM 2610 N N . VAL B 1 112 ? 13.724 4.467 -7.537 1.00 34.05 112 VAL B N 1
ATOM 2611 C CA . VAL B 1 112 ? 13.023 3.468 -8.314 1.00 33.42 112 VAL B CA 1
ATOM 2612 C C . VAL B 1 112 ? 13.039 2.095 -7.656 1.00 34.78 112 VAL B C 1
ATOM 2613 O O . VAL B 1 112 ? 12.000 1.445 -7.536 1.00 36.08 112 VAL B O 1
ATOM 2617 N N . ASN B 1 113 ? 14.211 1.655 -7.216 1.00 33.73 113 ASN B N 1
ATOM 2618 C CA . ASN B 1 113 ? 14.319 0.330 -6.629 1.00 34.22 113 ASN B CA 1
ATOM 2619 C C . ASN B 1 113 ? 13.956 0.185 -5.161 1.00 34.25 113 ASN B C 1
ATOM 2620 O O . ASN B 1 113 ? 13.683 -0.927 -4.686 1.00 34.45 113 ASN B O 1
ATOM 2625 N N . THR B 1 114 ? 13.926 1.303 -4.447 1.00 33.29 114 THR B N 1
ATOM 2626 C CA . THR B 1 114 ? 13.632 1.267 -3.024 1.00 31.63 114 THR B CA 1
ATOM 2627 C C . THR B 1 114 ? 12.341 1.985 -2.679 1.00 32.50 114 THR B C 1
ATOM 2628 O O . THR B 1 114 ? 11.281 1.377 -2.631 1.00 34.63 114 THR B O 1
ATOM 2632 N N . THR B 1 115 ? 12.433 3.287 -2.458 1.00 32.93 115 THR B N 1
ATOM 2633 C CA . THR B 1 115 ? 11.274 4.078 -2.089 1.00 33.32 115 THR B CA 1
ATOM 2634 C C . THR B 1 115 ? 10.015 3.846 -2.927 1.00 32.61 115 THR B C 1
ATOM 2635 O O . THR B 1 115 ? 8.916 3.730 -2.376 1.00 32.85 115 THR B O 1
ATOM 2639 N N . SER B 1 116 ? 10.149 3.752 -4.242 1.00 32.08 116 SER B N 1
ATOM 2640 C CA . SER B 1 116 ? 8.964 3.520 -5.057 1.00 33.59 116 SER B CA 1
ATOM 2641 C C . SER B 1 116 ? 8.286 2.197 -4.691 1.00 34.25 116 SER B C 1
ATOM 2642 O O . SER B 1 116 ? 7.057 2.129 -4.601 1.00 34.44 116 SER B O 1
ATOM 2645 N N . VAL B 1 117 ? 9.078 1.152 -4.462 1.00 33.11 117 VAL B N 1
ATOM 2646 C CA . VAL B 1 117 ? 8.515 -0.151 -4.121 1.00 33.08 117 VAL B CA 1
ATOM 2647 C C . VAL B 1 117 ? 7.859 -0.158 -2.734 1.00 35.55 117 VAL B C 1
ATOM 2648 O O . VAL B 1 117 ? 6.805 -0.775 -2.532 1.00 35.71 117 VAL B O 1
ATOM 2652 N N . VAL B 1 118 ? 8.489 0.522 -1.780 1.00 34.86 118 VAL B N 1
ATOM 2653 C CA . VAL B 1 118 ? 7.953 0.616 -0.430 1.00 34.41 118 VAL B CA 1
ATOM 2654 C C . VAL B 1 118 ? 6.592 1.290 -0.522 1.00 35.87 118 VAL B C 1
ATOM 2655 O O . VAL B 1 118 ? 5.604 0.785 -0.006 1.00 38.41 118 VAL B O 1
ATOM 2659 N N . LEU B 1 119 ? 6.549 2.435 -1.193 1.00 37.54 119 LEU B N 1
ATOM 2660 C CA . LEU B 1 119 ? 5.313 3.187 -1.368 1.00 37.44 119 LEU B CA 1
ATOM 2661 C C . LEU B 1 119 ? 4.186 2.325 -1.965 1.00 37.48 119 LEU B C 1
ATOM 2662 O O . LEU B 1 119 ? 3.081 2.263 -1.421 1.00 37.00 119 LEU B O 1
ATOM 2667 N N . LEU B 1 120 ? 4.460 1.654 -3.080 1.00 38.71 120 LEU B N 1
ATOM 2668 C CA . LEU B 1 120 ? 3.447 0.804 -3.714 1.00 37.33 120 LEU B CA 1
ATOM 2669 C C . LEU B 1 120 ? 2.926 -0.261 -2.751 1.00 37.10 120 LEU B C 1
ATOM 2670 O O . LEU B 1 120 ? 1.721 -0.515 -2.680 1.00 37.28 120 LEU B O 1
ATOM 2675 N N . THR B 1 121 ? 3.844 -0.880 -2.016 1.00 35.01 121 THR B N 1
ATOM 2676 C CA . THR B 1 121 ? 3.499 -1.927 -1.075 1.00 34.52 121 THR B CA 1
ATOM 2677 C C . THR B 1 121 ? 2.597 -1.415 0.045 1.00 36.26 121 THR B C 1
ATOM 2678 O O . THR B 1 121 ? 1.581 -2.035 0.384 1.00 35.12 121 THR B O 1
ATOM 2682 N N . GLN B 1 122 ? 2.957 -0.274 0.619 1.00 35.42 122 GLN B N 1
ATOM 2683 C CA . GLN B 1 122 ? 2.156 0.291 1.699 1.00 34.69 122 GLN B CA 1
ATOM 2684 C C . GLN B 1 122 ? 0.735 0.580 1.220 1.00 35.79 122 GLN B C 1
ATOM 2685 O O . GLN B 1 122 ? -0.251 0.241 1.886 1.00 35.94 122 GLN B O 1
ATOM 2691 N N . LYS B 1 123 ? 0.636 1.208 0.057 1.00 35.80 123 LYS B N 1
ATOM 2692 C CA . LYS B 1 123 ? -0.659 1.552 -0.498 1.00 38.41 123 LYS B CA 1
ATOM 2693 C C . LYS B 1 123 ? -1.571 0.348 -0.744 1.00 39.13 123 LYS B C 1
ATOM 2694 O O . LYS B 1 123 ? -2.794 0.483 -0.711 1.00 39.64 123 LYS B O 1
ATOM 2700 N N . LEU B 1 124 ? -0.980 -0.824 -0.971 1.00 39.94 124 LEU B N 1
ATOM 2701 C CA . LEU B 1 124 ? -1.755 -2.038 -1.219 1.00 39.27 124 LEU B CA 1
ATOM 2702 C C . LEU B 1 124 ? -2.028 -2.871 0.041 1.00 40.10 124 LEU B C 1
ATOM 2703 O O . LEU B 1 124 ? -2.833 -3.805 0.020 1.00 40.94 124 LEU B O 1
ATOM 2708 N N . LEU B 1 125 ? -1.363 -2.535 1.137 1.00 39.51 125 LEU B N 1
ATOM 2709 C CA . LEU B 1 125 ? -1.531 -3.281 2.374 1.00 40.38 125 LEU B CA 1
ATOM 2710 C C . LEU B 1 125 ? -2.972 -3.675 2.727 1.00 39.42 125 LEU B C 1
ATOM 2711 O O . LEU B 1 125 ? -3.232 -4.819 3.088 1.00 38.66 125 LEU B O 1
ATOM 2716 N N . PRO B 1 126 ? -3.921 -2.734 2.641 1.00 38.47 126 PRO B N 1
ATOM 2717 C CA . PRO B 1 126 ? -5.304 -3.097 2.973 1.00 38.76 126 PRO B CA 1
ATOM 2718 C C . PRO B 1 126 ? -5.763 -4.306 2.157 1.00 38.31 126 PRO B C 1
ATOM 2719 O O . PRO B 1 126 ? -6.218 -5.309 2.704 1.00 39.24 126 PRO B O 1
ATOM 2723 N N . LEU B 1 127 ? -5.629 -4.206 0.843 1.00 37.42 127 LEU B N 1
ATOM 2724 C CA . LEU B 1 127 ? -6.023 -5.286 -0.036 1.00 37.09 127 LEU B CA 1
ATOM 2725 C C . LEU B 1 127 ? -5.303 -6.564 0.372 1.00 37.83 127 LEU B C 1
ATOM 2726 O O . LEU B 1 127 ? -5.930 -7.607 0.550 1.00 40.07 127 LEU B O 1
ATOM 2731 N N . LEU B 1 128 ? -3.990 -6.478 0.536 1.00 38.04 128 LEU B N 1
ATOM 2732 C CA . LEU B 1 128 ? -3.197 -7.633 0.931 1.00 38.55 128 LEU B CA 1
ATOM 2733 C C . LEU B 1 128 ? -3.667 -8.240 2.262 1.00 39.95 128 LEU B C 1
ATOM 2734 O O . LEU B 1 128 ? -3.719 -9.466 2.407 1.00 38.81 128 LEU B O 1
ATOM 2739 N N . LYS B 1 129 ? -4.015 -7.386 3.223 1.00 40.95 129 LYS B N 1
ATOM 2740 C CA . LYS B 1 129 ? -4.488 -7.844 4.534 1.00 42.75 129 LYS B CA 1
ATOM 2741 C C . LYS B 1 129 ? -5.908 -8.414 4.460 1.00 43.67 129 LYS B C 1
ATOM 2742 O O . LYS B 1 129 ? -6.219 -9.440 5.067 1.00 42.70 129 LYS B O 1
ATOM 2748 N N . ASN B 1 130 ? -6.777 -7.730 3.732 1.00 45.38 130 ASN B N 1
ATOM 2749 C CA . ASN B 1 130 ? -8.139 -8.200 3.590 1.00 47.04 130 ASN B CA 1
ATOM 2750 C C . ASN B 1 130 ? -8.102 -9.609 3.005 1.00 47.79 130 ASN B C 1
ATOM 2751 O O . ASN B 1 130 ? -8.880 -10.472 3.402 1.00 48.37 130 ASN B O 1
ATOM 2756 N N . ALA B 1 131 ? -7.182 -9.848 2.073 1.00 47.14 131 ALA B N 1
ATOM 2757 C CA . ALA B 1 131 ? -7.055 -11.170 1.458 1.00 46.81 131 ALA B CA 1
ATOM 2758 C C . ALA B 1 131 ? -6.589 -12.224 2.463 1.00 46.70 131 ALA B C 1
ATOM 2759 O O . ALA B 1 131 ? -7.019 -13.372 2.415 1.00 47.06 131 ALA B O 1
ATOM 2761 N N . ALA B 1 132 ? -5.709 -11.830 3.373 1.00 46.20 132 ALA B N 1
ATOM 2762 C CA . ALA B 1 132 ? -5.187 -12.755 4.362 1.00 45.82 132 ALA B CA 1
ATOM 2763 C C . ALA B 1 132 ? -6.213 -13.094 5.431 1.00 47.44 132 ALA B C 1
ATOM 2764 O O . ALA B 1 132 ? -6.137 -14.157 6.053 1.00 47.30 132 ALA B O 1
ATOM 2766 N N . SER B 1 133 ? -7.180 -12.206 5.643 1.00 47.83 133 SER B N 1
ATOM 2767 C CA . SER B 1 133 ? -8.172 -12.449 6.680 1.00 48.80 133 SER B CA 1
ATOM 2768 C C . SER B 1 133 ? -9.287 -13.376 6.253 1.00 50.60 133 SER B C 1
ATOM 2769 O O . SER B 1 133 ? -10.189 -13.665 7.044 1.00 50.27 133 SER B O 1
ATOM 2772 N N . LYS B 1 134 ? -9.238 -13.846 5.010 1.00 51.38 134 LYS B N 1
ATOM 2773 C CA . LYS B 1 134 ? -10.271 -14.752 4.545 1.00 51.90 134 LYS B CA 1
ATOM 2774 C C . LYS B 1 134 ? -10.041 -16.135 5.135 1.00 53.65 134 LYS B C 1
ATOM 2775 O O . LYS B 1 134 ? -10.978 -16.907 5.305 1.00 55.29 134 LYS B O 1
ATOM 2781 N N . GLU B 1 135 ? -8.789 -16.442 5.448 1.00 55.04 135 GLU B N 1
ATOM 2782 C CA . GLU B 1 135 ? -8.440 -17.728 6.035 1.00 56.58 135 GLU B CA 1
ATOM 2783 C C . GLU B 1 135 ? -8.352 -17.604 7.549 1.00 58.16 135 GLU B C 1
ATOM 2784 O O . GLU B 1 135 ? -8.482 -16.513 8.108 1.00 57.84 135 GLU B O 1
ATOM 2790 N N . SER B 1 136 ? -8.113 -18.733 8.206 1.00 59.17 136 SER B N 1
ATOM 2791 C CA . SER B 1 136 ? -7.987 -18.772 9.657 1.00 60.80 136 SER B CA 1
ATOM 2792 C C . SER B 1 136 ? -6.588 -19.258 10.036 1.00 60.31 136 SER B C 1
ATOM 2793 O O . SER B 1 136 ? -5.935 -19.948 9.248 1.00 60.53 136 SER B O 1
ATOM 2796 N N . GLY B 1 137 ? -6.126 -18.890 11.232 1.00 58.59 137 GLY B N 1
ATOM 2797 C CA . GLY B 1 137 ? -4.813 -19.324 11.683 1.00 55.77 137 GLY B CA 1
ATOM 2798 C C . GLY B 1 137 ? -3.635 -18.540 11.130 1.00 54.63 137 GLY B C 1
ATOM 2799 O O . GLY B 1 137 ? -3.804 -17.550 10.419 1.00 53.19 137 GLY B O 1
ATOM 2800 N N . ASP B 1 138 ? -2.429 -18.998 11.444 1.00 53.41 138 ASP B N 1
ATOM 2801 C CA . ASP B 1 138 ? -1.231 -18.312 10.997 1.00 52.80 138 ASP B CA 1
ATOM 2802 C C . ASP B 1 138 ? -0.421 -19.031 9.916 1.00 51.33 138 ASP B C 1
ATOM 2803 O O . ASP B 1 138 ? 0.808 -19.106 9.986 1.00 50.89 138 ASP B O 1
ATOM 2808 N N . GLN B 1 139 ? -1.107 -19.555 8.911 1.00 50.01 139 GLN B N 1
ATOM 2809 C CA . GLN B 1 139 ? -0.424 -20.234 7.815 1.00 49.94 139 GLN B CA 1
ATOM 2810 C C . GLN B 1 139 ? -0.091 -19.219 6.735 1.00 46.98 139 GLN B C 1
ATOM 2811 O O . GLN B 1 139 ? -0.976 -18.536 6.222 1.00 46.54 139 GLN B O 1
ATOM 2817 N N . LEU B 1 140 ? 1.190 -19.125 6.399 1.00 44.71 140 LEU B N 1
ATOM 2818 C CA . LEU B 1 140 ? 1.655 -18.201 5.373 1.00 42.69 140 LEU B CA 1
ATOM 2819 C C . LEU B 1 140 ? 1.955 -18.923 4.057 1.00 42.60 140 LEU B C 1
ATOM 2820 O O . LEU B 1 140 ? 2.661 -19.930 4.027 1.00 42.79 140 LEU B O 1
ATOM 2825 N N . SER B 1 141 ? 1.396 -18.404 2.971 1.00 42.73 141 SER B N 1
ATOM 2826 C CA . SER B 1 141 ? 1.588 -18.978 1.644 1.00 43.08 141 SER B CA 1
ATOM 2827 C C . SER B 1 141 ? 1.197 -17.913 0.616 1.00 43.12 141 SER B C 1
ATOM 2828 O O . SER B 1 141 ? 0.542 -16.927 0.964 1.00 42.24 141 SER B O 1
ATOM 2831 N N . VAL B 1 142 ? 1.596 -18.106 -0.640 1.00 42.55 142 VAL B N 1
ATOM 2832 C CA . VAL B 1 142 ? 1.267 -17.140 -1.678 1.00 43.23 142 VAL B CA 1
ATOM 2833 C C . VAL B 1 142 ? -0.195 -17.208 -2.113 1.00 44.35 142 VAL B C 1
ATOM 2834 O O . VAL B 1 142 ? -0.658 -16.342 -2.857 1.00 45.95 142 VAL B O 1
ATOM 2838 N N . SER B 1 143 ? -0.915 -18.234 -1.654 1.00 44.46 143 SER B N 1
ATOM 2839 C CA . SER B 1 143 ? -2.338 -18.402 -1.984 1.00 44.05 143 SER B CA 1
ATOM 2840 C C . SER B 1 143 ? -3.197 -17.595 -0.998 1.00 43.88 143 SER B C 1
ATOM 2841 O O . SER B 1 143 ? -4.329 -17.198 -1.304 1.00 42.08 143 SER B O 1
ATOM 2844 N N . ARG B 1 144 ? -2.652 -17.367 0.194 1.00 41.81 144 ARG B N 1
ATOM 2845 C CA . ARG B 1 144 ? -3.365 -16.607 1.202 1.00 40.14 144 ARG B CA 1
ATOM 2846 C C . ARG B 1 144 ? -3.165 -15.124 0.942 1.00 39.01 144 ARG B C 1
ATOM 2847 O O . ARG B 1 144 ? -4.071 -14.429 0.507 1.00 37.44 144 ARG B O 1
ATOM 2855 N N . ALA B 1 145 ? -1.955 -14.657 1.221 1.00 42.06 145 ALA B N 1
ATOM 2856 C CA . ALA B 1 145 ? -1.565 -13.261 1.033 1.00 41.98 145 ALA B CA 1
ATOM 2857 C C . ALA B 1 145 ? -0.046 -13.185 1.119 1.00 41.27 145 ALA B C 1
ATOM 2858 O O . ALA B 1 145 ? 0.549 -13.575 2.125 1.00 41.37 145 ALA B O 1
ATOM 2860 N N . ALA B 1 146 ? 0.584 -12.692 0.059 1.00 40.91 146 ALA B N 1
ATOM 2861 C CA . ALA B 1 146 ? 2.032 -12.575 0.060 1.00 38.08 146 ALA B CA 1
ATOM 2862 C C . ALA B 1 146 ? 2.561 -11.412 -0.764 1.00 36.99 146 ALA B C 1
ATOM 2863 O O . ALA B 1 146 ? 1.929 -10.969 -1.731 1.00 35.40 146 ALA B O 1
ATOM 2865 N N . VAL B 1 147 ? 3.726 -10.920 -0.349 1.00 36.21 147 VAL B N 1
ATOM 2866 C CA . VAL B 1 147 ? 4.426 -9.855 -1.042 1.00 36.02 147 VAL B CA 1
ATOM 2867 C C . VAL B 1 147 ? 5.773 -10.429 -1.470 1.00 36.43 147 VAL B C 1
ATOM 2868 O O . VAL B 1 147 ? 6.633 -10.720 -0.630 1.00 34.46 147 VAL B O 1
ATOM 2872 N N . ILE B 1 148 ? 5.930 -10.617 -2.778 1.00 36.50 148 ILE B N 1
ATOM 2873 C CA . ILE B 1 148 ? 7.162 -11.159 -3.349 1.00 37.27 148 ILE B CA 1
ATOM 2874 C C . ILE B 1 148 ? 7.915 -10.039 -4.058 1.00 37.30 148 ILE B C 1
ATOM 2875 O O . ILE B 1 148 ? 7.408 -9.424 -5.014 1.00 36.83 148 ILE B O 1
ATOM 2880 N N . THR B 1 149 ? 9.129 -9.774 -3.597 1.00 34.65 149 THR B N 1
ATOM 2881 C CA . THR B 1 149 ? 9.909 -8.711 -4.202 1.00 35.38 149 THR B CA 1
ATOM 2882 C C . THR B 1 149 ? 11.117 -9.240 -4.956 1.00 35.60 149 THR B C 1
ATOM 2883 O O . THR B 1 149 ? 11.953 -9.938 -4.384 1.00 35.71 149 THR B O 1
ATOM 2887 N N . ILE B 1 150 ? 11.192 -8.897 -6.242 1.00 35.04 150 ILE B N 1
ATOM 2888 C CA . ILE B 1 150 ? 12.286 -9.336 -7.103 1.00 35.01 150 ILE B CA 1
ATOM 2889 C C . ILE B 1 150 ? 13.533 -8.518 -6.841 1.00 34.29 150 ILE B C 1
ATOM 2890 O O . ILE B 1 150 ? 13.683 -7.418 -7.371 1.00 32.60 150 ILE B O 1
ATOM 2895 N N . SER B 1 151 ? 14.428 -9.063 -6.020 1.00 35.41 151 SER B N 1
ATOM 2896 C CA . SER B 1 151 ? 15.673 -8.381 -5.681 1.00 35.16 151 SER B CA 1
ATOM 2897 C C . SER B 1 151 ? 16.823 -8.897 -6.556 1.00 34.67 151 SER B C 1
ATOM 2898 O O . SER B 1 151 ? 16.619 -9.261 -7.723 1.00 33.81 151 SER B O 1
ATOM 2901 N N . SER B 1 152 ? 18.022 -8.944 -5.986 1.00 33.28 152 SER B N 1
ATOM 2902 C CA . SER B 1 152 ? 19.194 -9.392 -6.722 1.00 32.40 152 SER B CA 1
ATOM 2903 C C . SER B 1 152 ? 20.354 -9.817 -5.824 1.00 32.08 152 SER B C 1
ATOM 2904 O O . SER B 1 152 ? 20.610 -9.210 -4.776 1.00 28.32 152 SER B O 1
ATOM 2907 N N . GLY B 1 153 ? 21.061 -10.860 -6.257 1.00 31.54 153 GLY B N 1
ATOM 2908 C CA . GLY B 1 153 ? 22.200 -11.350 -5.505 1.00 30.19 153 GLY B CA 1
ATOM 2909 C C . GLY B 1 153 ? 23.213 -10.251 -5.215 1.00 29.47 153 GLY B C 1
ATOM 2910 O O . GLY B 1 153 ? 23.955 -10.328 -4.233 1.00 27.71 153 GLY B O 1
ATOM 2911 N N . LEU B 1 154 ? 23.260 -9.239 -6.080 1.00 27.33 154 LEU B N 1
ATOM 2912 C CA . LEU B 1 154 ? 24.172 -8.117 -5.887 1.00 28.50 154 LEU B CA 1
ATOM 2913 C C . LEU B 1 154 ? 23.712 -7.302 -4.681 1.00 30.07 154 LEU B C 1
ATOM 2914 O O . LEU B 1 154 ? 24.397 -6.387 -4.227 1.00 30.43 154 LEU B O 1
ATOM 2919 N N . GLY B 1 155 ? 22.534 -7.640 -4.173 1.00 31.69 155 GLY B N 1
ATOM 2920 C CA . GLY B 1 155 ? 21.992 -6.936 -3.029 1.00 32.89 155 GLY B CA 1
ATOM 2921 C C . GLY B 1 155 ? 22.478 -7.537 -1.731 1.00 33.00 155 GLY B C 1
ATOM 2922 O O . GLY B 1 155 ? 22.212 -6.999 -0.660 1.00 35.78 155 GLY B O 1
ATOM 2923 N N . SER B 1 156 ? 23.190 -8.654 -1.820 1.00 31.97 156 SER B N 1
ATOM 2924 C CA . SER B 1 156 ? 23.715 -9.305 -0.633 1.00 33.02 156 SER B CA 1
ATOM 2925 C C . SER B 1 156 ? 25.003 -8.607 -0.233 1.00 34.06 156 SER B C 1
ATOM 2926 O O . SER B 1 156 ? 25.940 -8.525 -1.020 1.00 35.69 156 SER B O 1
ATOM 2929 N N . ILE B 1 157 ? 25.055 -8.090 0.987 1.00 33.95 157 ILE B N 1
ATOM 2930 C CA . ILE B 1 157 ? 26.256 -7.409 1.430 1.00 33.57 157 ILE B CA 1
ATOM 2931 C C . ILE B 1 157 ? 27.322 -8.443 1.728 1.00 33.80 157 ILE B C 1
ATOM 2932 O O . ILE B 1 157 ? 28.476 -8.287 1.339 1.00 32.30 157 ILE B O 1
ATOM 2937 N N . THR B 1 158 ? 26.914 -9.512 2.402 1.00 35.33 158 THR B N 1
ATOM 2938 C CA . THR B 1 158 ? 27.829 -10.579 2.779 1.00 37.50 158 THR B CA 1
ATOM 2939 C C . THR B 1 158 ? 28.513 -11.218 1.570 1.00 38.38 158 THR B C 1
ATOM 2940 O O . THR B 1 158 ? 29.658 -11.643 1.654 1.00 35.95 158 THR B O 1
ATOM 2944 N N . ASP B 1 159 ? 27.816 -11.270 0.442 1.00 40.87 159 ASP B N 1
ATOM 2945 C CA . ASP B 1 159 ? 28.381 -11.881 -0.749 1.00 43.69 159 ASP B CA 1
ATOM 2946 C C . ASP B 1 159 ? 29.157 -10.921 -1.633 1.00 44.44 159 ASP B C 1
ATOM 2947 O O . ASP B 1 159 ? 29.848 -11.358 -2.553 1.00 45.98 159 ASP B O 1
ATOM 2952 N N . ASN B 1 160 ? 29.055 -9.623 -1.363 1.00 43.48 160 ASN B N 1
ATOM 2953 C CA . ASN B 1 160 ? 29.756 -8.647 -2.182 1.00 42.45 160 ASN B CA 1
ATOM 2954 C C . ASN B 1 160 ? 31.261 -8.686 -2.006 1.00 44.01 160 ASN B C 1
ATOM 2955 O O . ASN B 1 160 ? 31.800 -8.182 -1.019 1.00 43.93 160 ASN B O 1
ATOM 2960 N N . THR B 1 161 ? 31.935 -9.278 -2.988 1.00 46.44 161 THR B N 1
ATOM 2961 C CA . THR B 1 161 ? 33.390 -9.389 -2.987 1.00 47.05 161 THR B CA 1
ATOM 2962 C C . THR B 1 161 ? 33.973 -8.840 -4.293 1.00 47.43 161 THR B C 1
ATOM 2963 O O . THR B 1 161 ? 35.168 -8.963 -4.541 1.00 46.24 161 THR B O 1
ATOM 2967 N N . SER B 1 162 ? 33.126 -8.236 -5.124 1.00 48.18 162 SER B N 1
ATOM 2968 C CA . SER B 1 162 ? 33.574 -7.666 -6.390 1.00 49.33 162 SER B CA 1
ATOM 2969 C C . SER B 1 162 ? 33.299 -6.155 -6.501 1.00 50.01 162 SER B C 1
ATOM 2970 O O . SER B 1 162 ? 33.798 -5.490 -7.411 1.00 49.78 162 SER B O 1
ATOM 2973 N N . GLY B 1 163 ? 32.497 -5.625 -5.582 1.00 49.85 163 GLY B N 1
ATOM 2974 C CA . GLY B 1 163 ? 32.186 -4.203 -5.575 1.00 51.88 163 GLY B CA 1
ATOM 2975 C C . GLY B 1 163 ? 31.788 -3.560 -6.893 1.00 54.00 163 GLY B C 1
ATOM 2976 O O . GLY B 1 163 ? 31.017 -4.138 -7.659 1.00 52.79 163 GLY B O 1
ATOM 2977 N N . SER B 1 164 ? 32.297 -2.345 -7.127 1.00 56.32 164 SER B N 1
ATOM 2978 C CA . SER B 1 164 ? 32.050 -1.561 -8.349 1.00 57.95 164 SER B CA 1
ATOM 2979 C C . SER B 1 164 ? 33.236 -1.696 -9.291 1.00 59.92 164 SER B C 1
ATOM 2980 O O . SER B 1 164 ? 33.364 -0.938 -10.258 1.00 59.77 164 SER B O 1
ATOM 2983 N N . ALA B 1 165 ? 34.116 -2.644 -8.989 1.00 62.15 165 ALA B N 1
ATOM 2984 C CA . ALA B 1 165 ? 35.302 -2.865 -9.805 1.00 64.69 165 ALA B CA 1
ATOM 2985 C C . ALA B 1 165 ? 34.882 -3.394 -11.173 1.00 65.58 165 ALA B C 1
ATOM 2986 O O . ALA B 1 165 ? 35.005 -2.701 -12.183 1.00 66.04 165 ALA B O 1
ATOM 2988 N N . GLN B 1 166 ? 34.375 -4.622 -11.187 1.00 67.30 166 GLN B N 1
ATOM 2989 C CA . GLN B 1 166 ? 33.910 -5.271 -12.408 1.00 67.88 166 GLN B CA 1
ATOM 2990 C C . GLN B 1 166 ? 32.897 -4.349 -13.102 1.00 67.24 166 GLN B C 1
ATOM 2991 O O . GLN B 1 166 ? 33.219 -3.698 -14.096 1.00 68.15 166 GLN B O 1
ATOM 2997 N N . PHE B 1 167 ? 31.681 -4.287 -12.568 1.00 65.89 167 PHE B N 1
ATOM 2998 C CA . PHE B 1 167 ? 30.644 -3.427 -13.131 1.00 64.26 167 PHE B CA 1
ATOM 2999 C C . PHE B 1 167 ? 30.348 -2.270 -12.178 1.00 61.04 167 PHE B C 1
ATOM 3000 O O . PHE B 1 167 ? 30.568 -2.372 -10.973 1.00 60.82 167 PHE B O 1
ATOM 3008 N N . PRO B 1 168 ? 29.837 -1.154 -12.710 1.00 56.83 168 PRO B N 1
ATOM 3009 C CA . PRO B 1 168 ? 29.505 0.024 -11.903 1.00 53.41 168 PRO B CA 1
ATOM 3010 C C . PRO B 1 168 ? 28.112 -0.138 -11.299 1.00 49.79 168 PRO B C 1
ATOM 3011 O O . PRO B 1 168 ? 27.167 0.545 -11.685 1.00 46.88 168 PRO B O 1
ATOM 3015 N N . VAL B 1 169 ? 28.005 -1.043 -10.335 1.00 47.05 169 VAL B N 1
ATOM 3016 C CA . VAL B 1 169 ? 26.736 -1.334 -9.696 1.00 44.14 169 VAL B CA 1
ATOM 3017 C C . VAL B 1 169 ? 26.601 -0.892 -8.238 1.00 42.97 169 VAL B C 1
ATOM 3018 O O . VAL B 1 169 ? 25.872 -1.529 -7.482 1.00 43.10 169 VAL B O 1
ATOM 3022 N N . LEU B 1 170 ? 27.274 0.192 -7.845 1.00 40.56 170 LEU B N 1
ATOM 3023 C CA . LEU B 1 170 ? 27.211 0.683 -6.456 1.00 37.71 170 LEU B CA 1
ATOM 3024 C C . LEU B 1 170 ? 25.816 1.155 -6.013 1.00 35.39 170 LEU B C 1
ATOM 3025 O O . LEU B 1 170 ? 25.270 0.668 -5.025 1.00 32.99 170 LEU B O 1
ATOM 3030 N N . ALA B 1 171 ? 25.240 2.107 -6.738 1.00 34.55 171 ALA B N 1
ATOM 3031 C CA . ALA B 1 171 ? 23.924 2.605 -6.368 1.00 34.74 171 ALA B CA 1
ATOM 3032 C C . ALA B 1 171 ? 22.903 1.478 -6.442 1.00 34.19 171 ALA B C 1
ATOM 3033 O O . ALA B 1 171 ? 21.981 1.419 -5.633 1.00 34.55 171 ALA B O 1
ATOM 3035 N N . TYR B 1 172 ? 23.078 0.584 -7.410 1.00 33.55 172 TYR B N 1
ATOM 3036 C CA . TYR B 1 172 ? 22.171 -0.546 -7.581 1.00 32.84 172 TYR B CA 1
ATOM 3037 C C . TYR B 1 172 ? 22.275 -1.474 -6.371 1.00 31.67 172 TYR B C 1
ATOM 3038 O O . TYR B 1 172 ? 21.264 -1.835 -5.773 1.00 30.26 172 TYR B O 1
ATOM 3047 N N . ARG B 1 173 ? 23.501 -1.857 -6.023 1.00 31.81 173 ARG B N 1
ATOM 3048 C CA . ARG B 1 173 ? 23.740 -2.724 -4.879 1.00 32.11 173 ARG B CA 1
ATOM 3049 C C . ARG B 1 173 ? 23.071 -2.149 -3.629 1.00 33.59 173 ARG B C 1
ATOM 3050 O O . ARG B 1 173 ? 22.394 -2.865 -2.882 1.00 35.54 173 ARG B O 1
ATOM 3058 N N . MET B 1 174 ? 23.245 -0.855 -3.400 1.00 33.44 174 MET B N 1
ATOM 3059 C CA . MET B 1 174 ? 22.635 -0.230 -2.230 1.00 32.91 174 MET B CA 1
ATOM 3060 C C . MET B 1 174 ? 21.110 -0.271 -2.304 1.00 31.05 174 MET B C 1
ATOM 3061 O O . MET B 1 174 ? 20.448 -0.535 -1.306 1.00 31.70 174 MET B O 1
ATOM 3066 N N . SER B 1 175 ? 20.555 -0.002 -3.479 1.00 29.00 175 SER B N 1
ATOM 3067 C CA . SER B 1 175 ? 19.111 -0.021 -3.638 1.00 29.78 175 SER B CA 1
ATOM 3068 C C . SER B 1 175 ? 18.559 -1.395 -3.258 1.00 31.08 175 SER B C 1
ATOM 3069 O O . SER B 1 175 ? 17.547 -1.497 -2.557 1.00 31.69 175 SER B O 1
ATOM 3072 N N . LYS B 1 176 ? 19.238 -2.446 -3.710 1.00 30.69 176 LYS B N 1
ATOM 3073 C CA . LYS B 1 176 ? 18.807 -3.806 -3.437 1.00 31.53 176 LYS B CA 1
ATOM 3074 C C . LYS B 1 176 ? 18.970 -4.203 -1.989 1.00 31.19 176 LYS B C 1
ATOM 3075 O O . LYS B 1 176 ? 18.120 -4.894 -1.438 1.00 33.43 176 LYS B O 1
ATOM 3081 N N . ALA B 1 177 ? 20.057 -3.767 -1.368 1.00 31.69 177 ALA B N 1
ATOM 3082 C CA . ALA B 1 177 ? 20.290 -4.072 0.043 1.00 31.00 177 ALA B CA 1
ATOM 3083 C C . ALA B 1 177 ? 19.123 -3.520 0.866 1.00 30.26 177 ALA B C 1
ATOM 3084 O O . ALA B 1 177 ? 18.567 -4.191 1.734 1.00 28.96 177 ALA B O 1
ATOM 3086 N N . ALA B 1 178 ? 18.761 -2.283 0.564 1.00 30.38 178 ALA B N 1
ATOM 3087 C CA . ALA B 1 178 ? 17.691 -1.589 1.253 1.00 31.65 178 ALA B CA 1
ATOM 3088 C C . ALA B 1 178 ? 16.348 -2.286 1.116 1.00 31.50 178 ALA B C 1
ATOM 3089 O O . ALA B 1 178 ? 15.601 -2.408 2.084 1.00 33.78 178 ALA B O 1
ATOM 3091 N N . ILE B 1 179 ? 16.036 -2.739 -0.089 1.00 31.92 179 ILE B N 1
ATOM 3092 C CA . ILE B 1 179 ? 14.765 -3.402 -0.325 1.00 31.65 179 ILE B CA 1
ATOM 3093 C C . ILE B 1 179 ? 14.745 -4.782 0.340 1.00 31.63 179 ILE B C 1
ATOM 3094 O O . ILE B 1 179 ? 13.689 -5.298 0.712 1.00 30.57 179 ILE B O 1
ATOM 3099 N N . ASN B 1 180 ? 15.912 -5.387 0.489 1.00 31.38 180 ASN B N 1
ATOM 3100 C CA . ASN B 1 180 ? 15.944 -6.673 1.154 1.00 33.90 180 ASN B CA 1
ATOM 3101 C C . ASN B 1 180 ? 15.630 -6.373 2.618 1.00 34.52 180 ASN B C 1
ATOM 3102 O O . ASN B 1 180 ? 14.962 -7.155 3.294 1.00 37.04 180 ASN B O 1
ATOM 3107 N N . MET B 1 181 ? 16.087 -5.212 3.080 1.00 32.93 181 MET B N 1
ATOM 3108 C CA . MET B 1 181 ? 15.860 -4.762 4.444 1.00 31.16 181 MET B CA 1
ATOM 3109 C C . MET B 1 181 ? 14.366 -4.484 4.613 1.00 31.14 181 MET B C 1
ATOM 3110 O O . MET B 1 181 ? 13.787 -4.743 5.665 1.00 31.46 181 MET B O 1
ATOM 3115 N N . PHE B 1 182 ? 13.738 -3.955 3.571 1.00 32.06 182 PHE B N 1
ATOM 3116 C CA . PHE B 1 182 ? 12.302 -3.685 3.616 1.00 30.80 182 PHE B CA 1
ATOM 3117 C C . PHE B 1 182 ? 11.528 -5.007 3.711 1.00 32.14 182 PHE B C 1
ATOM 3118 O O . PHE B 1 182 ? 10.511 -5.092 4.396 1.00 31.85 182 PHE B O 1
ATOM 3126 N N . GLY B 1 183 ? 12.014 -6.037 3.017 1.00 33.11 183 GLY B N 1
ATOM 3127 C CA . GLY B 1 183 ? 11.354 -7.329 3.054 1.00 33.72 183 GLY B CA 1
ATOM 3128 C C . GLY B 1 183 ? 11.472 -7.980 4.423 1.00 35.09 183 GLY B C 1
ATOM 3129 O O . GLY B 1 183 ? 10.555 -8.661 4.903 1.00 34.23 183 GLY B O 1
ATOM 3130 N N . ARG B 1 184 ? 12.623 -7.775 5.054 1.00 34.48 184 ARG B N 1
ATOM 3131 C CA . ARG B 1 184 ? 12.866 -8.318 6.374 1.00 33.10 184 ARG B CA 1
ATOM 3132 C C . ARG B 1 184 ? 12.035 -7.552 7.400 1.00 33.52 184 ARG B C 1
ATOM 3133 O O . ARG B 1 184 ? 11.630 -8.116 8.414 1.00 36.39 184 ARG B O 1
ATOM 3141 N N . THR B 1 185 ? 11.779 -6.274 7.124 1.00 31.40 185 THR B N 1
ATOM 3142 C CA . THR B 1 185 ? 10.997 -5.415 8.010 1.00 31.85 185 THR B CA 1
ATOM 3143 C C . THR B 1 185 ? 9.480 -5.648 7.891 1.00 32.69 185 THR B C 1
ATOM 3144 O O . THR B 1 185 ? 8.773 -5.750 8.897 1.00 33.17 185 THR B O 1
ATOM 3148 N N . LEU B 1 186 ? 8.990 -5.734 6.661 1.00 32.33 186 LEU B N 1
ATOM 3149 C CA . LEU B 1 186 ? 7.569 -5.938 6.409 1.00 31.28 186 LEU B CA 1
ATOM 3150 C C . LEU B 1 186 ? 7.135 -7.260 7.002 1.00 31.14 186 LEU B C 1
ATOM 3151 O O . LEU B 1 186 ? 6.053 -7.371 7.582 1.00 30.62 186 LEU B O 1
ATOM 3156 N N . ALA B 1 187 ? 7.987 -8.268 6.837 1.00 31.11 187 ALA B N 1
ATOM 3157 C CA . ALA B 1 187 ? 7.704 -9.598 7.355 1.00 30.11 187 ALA B CA 1
ATOM 3158 C C . ALA B 1 187 ? 7.411 -9.527 8.844 1.00 29.21 187 ALA B C 1
ATOM 3159 O O . ALA B 1 187 ? 6.437 -10.104 9.304 1.00 30.34 187 ALA B O 1
ATOM 3161 N N . VAL B 1 188 ? 8.245 -8.814 9.594 1.00 29.78 188 VAL B N 1
ATOM 3162 C CA . VAL B 1 188 ? 8.020 -8.671 11.028 1.00 30.90 188 VAL B CA 1
ATOM 3163 C C . VAL B 1 188 ? 6.800 -7.783 11.286 1.00 32.81 188 VAL B C 1
ATOM 3164 O O . VAL B 1 188 ? 5.969 -8.101 12.130 1.00 36.26 188 VAL B O 1
ATOM 3168 N N . ASP B 1 189 ? 6.683 -6.681 10.549 1.00 33.44 189 ASP B N 1
ATOM 3169 C CA . ASP B 1 189 ? 5.554 -5.758 10.721 1.00 33.39 189 ASP B CA 1
ATOM 3170 C C . ASP B 1 189 ? 4.175 -6.356 10.370 1.00 33.85 189 ASP B C 1
ATOM 3171 O O . ASP B 1 189 ? 3.154 -5.984 10.967 1.00 33.06 189 ASP B O 1
ATOM 3176 N N . LEU B 1 190 ? 4.139 -7.261 9.394 1.00 32.28 190 LEU B N 1
ATOM 3177 C CA . LEU B 1 190 ? 2.878 -7.847 8.962 1.00 31.84 190 LEU B CA 1
ATOM 3178 C C . LEU B 1 190 ? 2.623 -9.218 9.554 1.00 33.94 190 LEU B C 1
ATOM 3179 O O . LEU B 1 190 ? 1.657 -9.881 9.194 1.00 34.19 190 LEU B O 1
ATOM 3184 N N . LYS B 1 191 ? 3.500 -9.633 10.460 1.00 35.54 191 LYS B N 1
ATOM 3185 C CA . LYS B 1 191 ? 3.384 -10.917 11.128 1.00 38.00 191 LYS B CA 1
ATOM 3186 C C . LYS B 1 191 ? 1.962 -11.256 11.562 1.00 38.38 191 LYS B C 1
ATOM 3187 O O . LYS B 1 191 ? 1.414 -12.279 11.168 1.00 39.57 191 LYS B O 1
ATOM 3193 N N . ASP B 1 192 ? 1.368 -10.388 12.371 1.00 40.05 192 ASP B N 1
ATOM 3194 C CA . ASP B 1 192 ? 0.019 -10.598 12.883 1.00 40.46 192 ASP B CA 1
ATOM 3195 C C . ASP B 1 192 ? -1.101 -10.465 11.859 1.00 40.90 192 ASP B C 1
ATOM 3196 O O . ASP B 1 192 ? -2.232 -10.869 12.125 1.00 39.55 192 ASP B O 1
ATOM 3201 N N . ASP B 1 193 ? -0.792 -9.894 10.699 1.00 41.06 193 ASP B N 1
ATOM 3202 C CA . ASP B 1 193 ? -1.789 -9.732 9.639 1.00 42.33 193 ASP B CA 1
ATOM 3203 C C . ASP B 1 193 ? -1.723 -10.966 8.742 1.00 41.00 193 ASP B C 1
ATOM 3204 O O . ASP B 1 193 ? -2.444 -11.084 7.754 1.00 39.22 193 ASP B O 1
ATOM 3209 N N . ASN B 1 194 ? -0.833 -11.880 9.103 1.00 40.50 194 ASN B N 1
ATOM 3210 C CA . ASN B 1 194 ? -0.656 -13.123 8.373 1.00 39.95 194 ASN B CA 1
ATOM 3211 C C . ASN B 1 194 ? -0.396 -12.976 6.881 1.00 41.57 194 ASN B C 1
ATOM 3212 O O . ASN B 1 194 ? -0.992 -13.696 6.072 1.00 43.45 194 ASN B O 1
ATOM 3217 N N . VAL B 1 195 ? 0.466 -12.040 6.500 1.00 40.11 195 VAL B N 1
ATOM 3218 C CA . VAL B 1 195 ? 0.785 -11.902 5.087 1.00 39.31 195 VAL B CA 1
ATOM 3219 C C . VAL B 1 195 ? 2.259 -12.195 4.925 1.00 36.60 195 VAL B C 1
ATOM 3220 O O . VAL B 1 195 ? 3.102 -11.608 5.584 1.00 36.00 195 VAL B O 1
ATOM 3224 N N . LEU B 1 196 ? 2.542 -13.145 4.050 1.00 35.62 196 LEU B N 1
ATOM 3225 C CA . LEU B 1 196 ? 3.891 -13.601 3.767 1.00 35.15 196 LEU B CA 1
ATOM 3226 C C . LEU B 1 196 ? 4.720 -12.649 2.913 1.00 33.59 196 LEU B C 1
ATOM 3227 O O . LEU B 1 196 ? 4.238 -12.124 1.920 1.00 34.65 196 LEU B O 1
ATOM 3232 N N . VAL B 1 197 ? 5.967 -12.421 3.295 1.00 33.22 197 VAL B N 1
ATOM 3233 C CA . VAL B 1 197 ? 6.824 -11.572 2.485 1.00 34.74 197 VAL B CA 1
ATOM 3234 C C . VAL B 1 197 ? 8.169 -12.249 2.302 1.00 34.63 197 VAL B C 1
ATOM 3235 O O . VAL B 1 197 ? 8.784 -12.716 3.264 1.00 36.01 197 VAL B O 1
ATOM 3239 N N . VAL B 1 198 ? 8.608 -12.316 1.048 1.00 33.85 198 VAL B N 1
ATOM 3240 C CA . VAL B 1 198 ? 9.863 -12.970 0.698 1.00 33.18 198 VAL B CA 1
ATOM 3241 C C . VAL B 1 198 ? 10.542 -12.271 -0.478 1.00 32.53 198 VAL B C 1
ATOM 3242 O O . VAL B 1 198 ? 9.881 -11.662 -1.310 1.00 32.69 198 VAL B O 1
ATOM 3246 N N . ASN B 1 199 ? 11.866 -12.349 -0.541 1.00 32.72 199 ASN B N 1
ATOM 3247 C CA . ASN B 1 199 ? 12.586 -11.729 -1.639 1.00 33.95 199 ASN B CA 1
ATOM 3248 C C . ASN B 1 199 ? 13.352 -12.782 -2.446 1.00 35.04 199 ASN B C 1
ATOM 3249 O O . ASN B 1 199 ? 13.886 -13.741 -1.890 1.00 34.15 199 ASN B O 1
ATOM 3254 N N . PHE B 1 200 ? 13.384 -12.596 -3.762 1.00 35.81 200 PHE B N 1
ATOM 3255 C CA . PHE B 1 200 ? 14.076 -13.508 -4.664 1.00 36.75 200 PHE B CA 1
ATOM 3256 C C . PHE B 1 200 ? 15.014 -12.777 -5.593 1.00 37.86 200 PHE B C 1
ATOM 3257 O O . PHE B 1 200 ? 14.845 -11.590 -5.865 1.00 37.83 200 PHE B O 1
ATOM 3265 N N . CYS B 1 201 ? 16.004 -13.519 -6.073 1.00 38.99 201 CYS B N 1
ATOM 3266 C CA . CYS B 1 201 ? 16.957 -13.029 -7.044 1.00 39.05 201 CYS B CA 1
ATOM 3267 C C . CYS B 1 201 ? 16.500 -13.807 -8.248 1.00 40.44 201 CYS B C 1
ATOM 3268 O O . CYS B 1 201 ? 16.522 -15.037 -8.234 1.00 40.75 201 CYS B O 1
ATOM 3271 N N . PRO B 1 202 ? 16.059 -13.118 -9.303 1.00 41.64 202 PRO B N 1
ATOM 3272 C CA . PRO B 1 202 ? 15.616 -13.885 -10.469 1.00 41.69 202 PRO B CA 1
ATOM 3273 C C . PRO B 1 202 ? 16.731 -14.810 -10.972 1.00 42.35 202 PRO B C 1
ATOM 3274 O O . PRO B 1 202 ? 16.482 -15.737 -11.736 1.00 43.50 202 PRO B O 1
ATOM 3278 N N . GLY B 1 203 ? 17.959 -14.551 -10.524 1.00 42.95 203 GLY B N 1
ATOM 3279 C CA . GLY B 1 203 ? 19.095 -15.352 -10.939 1.00 41.43 203 GLY B CA 1
ATOM 3280 C C . GLY B 1 203 ? 19.993 -14.593 -11.896 1.00 42.84 203 GLY B C 1
ATOM 3281 O O . GLY B 1 203 ? 19.582 -14.228 -13.000 1.00 44.54 203 GLY B O 1
ATOM 3282 N N . GLU B 1 219 ? 12.352 -16.869 -18.651 1.00 55.86 219 GLU B N 1
ATOM 3283 C CA . GLU B 1 219 ? 11.875 -18.115 -19.247 1.00 57.63 219 GLU B CA 1
ATOM 3284 C C . GLU B 1 219 ? 12.033 -19.296 -18.302 1.00 57.22 219 GLU B C 1
ATOM 3285 O O . GLU B 1 219 ? 11.078 -19.719 -17.652 1.00 56.27 219 GLU B O 1
ATOM 3291 N N . GLN B 1 220 ? 13.246 -19.835 -18.249 1.00 57.62 220 GLN B N 1
ATOM 3292 C CA . GLN B 1 220 ? 13.552 -20.957 -17.373 1.00 59.19 220 GLN B CA 1
ATOM 3293 C C . GLN B 1 220 ? 13.669 -20.443 -15.936 1.00 59.19 220 GLN B C 1
ATOM 3294 O O . GLN B 1 220 ? 13.604 -21.210 -14.969 1.00 58.45 220 GLN B O 1
ATOM 3300 N N . SER B 1 221 ? 13.827 -19.127 -15.820 1.00 58.05 221 SER B N 1
ATOM 3301 C CA . SER B 1 221 ? 13.945 -18.457 -14.535 1.00 55.55 221 SER B CA 1
ATOM 3302 C C . SER B 1 221 ? 12.571 -18.324 -13.905 1.00 53.90 221 SER B C 1
ATOM 3303 O O . SER B 1 221 ? 12.283 -18.950 -12.883 1.00 51.42 221 SER B O 1
ATOM 3306 N N . THR B 1 222 ? 11.731 -17.501 -14.531 1.00 53.64 222 THR B N 1
ATOM 3307 C CA . THR B 1 222 ? 10.376 -17.254 -14.049 1.00 52.78 222 THR B CA 1
ATOM 3308 C C . THR B 1 222 ? 9.634 -18.557 -13.791 1.00 53.17 222 THR B C 1
ATOM 3309 O O . THR B 1 222 ? 8.788 -18.638 -12.897 1.00 53.91 222 THR B O 1
ATOM 3313 N N . ALA B 1 223 ? 9.955 -19.577 -14.576 1.00 53.83 223 ALA B N 1
ATOM 3314 C CA . ALA B 1 223 ? 9.320 -20.876 -14.413 1.00 53.85 223 ALA B CA 1
ATOM 3315 C C . ALA B 1 223 ? 9.791 -21.453 -13.090 1.00 52.78 223 ALA B C 1
ATOM 3316 O O . ALA B 1 223 ? 9.025 -22.084 -12.362 1.00 52.78 223 ALA B O 1
ATOM 3318 N N . GLU B 1 224 ? 11.055 -21.217 -12.768 1.00 52.90 224 GLU B N 1
ATOM 3319 C CA . GLU B 1 224 ? 11.591 -21.743 -11.527 1.00 53.54 224 GLU B CA 1
ATOM 3320 C C . GLU B 1 224 ? 11.112 -20.943 -10.312 1.00 51.40 224 GLU B C 1
ATOM 3321 O O . GLU B 1 224 ? 10.954 -21.481 -9.220 1.00 49.39 224 GLU B O 1
ATOM 3327 N N . LEU B 1 225 ? 10.875 -19.657 -10.511 1.00 49.97 225 LEU B N 1
ATOM 3328 C CA . LEU B 1 225 ? 10.407 -18.815 -9.431 1.00 49.62 225 LEU B CA 1
ATOM 3329 C C . LEU B 1 225 ? 9.040 -19.308 -8.986 1.00 50.31 225 LEU B C 1
ATOM 3330 O O . LEU B 1 225 ? 8.806 -19.562 -7.801 1.00 50.81 225 LEU B O 1
ATOM 3335 N N . ILE B 1 226 ? 8.144 -19.459 -9.952 1.00 49.85 226 ILE B N 1
ATOM 3336 C CA . ILE B 1 226 ? 6.789 -19.901 -9.674 1.00 49.32 226 ILE B CA 1
ATOM 3337 C C . ILE B 1 226 ? 6.724 -21.181 -8.840 1.00 47.67 226 ILE B C 1
ATOM 3338 O O . ILE B 1 226 ? 5.995 -21.241 -7.849 1.00 48.32 226 ILE B O 1
ATOM 3343 N N . SER B 1 227 ? 7.475 -22.204 -9.230 1.00 45.17 227 SER B N 1
ATOM 3344 C CA . SER B 1 227 ? 7.460 -23.453 -8.478 1.00 45.02 227 SER B CA 1
ATOM 3345 C C . SER B 1 227 ? 7.845 -23.153 -7.033 1.00 44.43 227 SER B C 1
ATOM 3346 O O . SER B 1 227 ? 7.219 -23.641 -6.090 1.00 42.22 227 SER B O 1
ATOM 3349 N N . SER B 1 228 ? 8.881 -22.339 -6.867 1.00 44.59 228 SER B N 1
ATOM 3350 C CA . SER B 1 228 ? 9.328 -21.954 -5.542 1.00 44.22 228 SER B CA 1
ATOM 3351 C C . SER B 1 228 ? 8.197 -21.260 -4.794 1.00 44.74 228 SER B C 1
ATOM 3352 O O . SER B 1 228 ? 7.921 -21.583 -3.639 1.00 43.52 228 SER B O 1
ATOM 3355 N N . PHE B 1 229 ? 7.536 -20.310 -5.455 1.00 46.49 229 PHE B N 1
ATOM 3356 C CA . PHE B 1 229 ? 6.432 -19.589 -4.822 1.00 47.37 229 PHE B CA 1
ATOM 3357 C C . PHE B 1 229 ? 5.428 -20.581 -4.252 1.00 49.53 229 PHE B C 1
ATOM 3358 O O . PHE B 1 229 ? 4.824 -20.334 -3.205 1.00 50.19 229 PHE B O 1
ATOM 3366 N N . ASN B 1 230 ? 5.262 -21.710 -4.938 1.00 51.15 230 ASN B N 1
ATOM 3367 C CA . ASN B 1 230 ? 4.317 -22.731 -4.500 1.00 52.31 230 ASN B CA 1
ATOM 3368 C C . ASN B 1 230 ? 4.794 -23.573 -3.331 1.00 50.72 230 ASN B C 1
ATOM 3369 O O . ASN B 1 230 ? 4.037 -24.371 -2.792 1.00 53.07 230 ASN B O 1
ATOM 3374 N N . LYS B 1 231 ? 6.044 -23.392 -2.930 1.00 49.10 231 LYS B N 1
ATOM 3375 C CA . LYS B 1 231 ? 6.578 -24.146 -1.807 1.00 46.77 231 LYS B CA 1
ATOM 3376 C C . LYS B 1 231 ? 6.747 -23.227 -0.607 1.00 45.16 231 LYS B C 1
ATOM 3377 O O . LYS B 1 231 ? 7.012 -23.691 0.503 1.00 44.60 231 LYS B O 1
ATOM 3383 N N . LEU B 1 232 ? 6.581 -21.924 -0.830 1.00 44.04 232 LEU B N 1
ATOM 3384 C CA . LEU B 1 232 ? 6.745 -20.943 0.239 1.00 43.42 232 LEU B CA 1
ATOM 3385 C C . LEU B 1 232 ? 5.815 -21.174 1.424 1.00 44.13 232 LEU B C 1
ATOM 3386 O O . LEU B 1 232 ? 4.609 -21.389 1.256 1.00 44.38 232 LEU B O 1
ATOM 3391 N N . ASP B 1 233 ? 6.398 -21.145 2.622 1.00 43.31 233 ASP B N 1
ATOM 3392 C CA . ASP B 1 233 ? 5.653 -21.317 3.862 1.00 43.30 233 ASP B CA 1
ATOM 3393 C C . ASP B 1 233 ? 6.197 -20.368 4.941 1.00 42.86 233 ASP B C 1
ATOM 3394 O O . ASP B 1 233 ? 7.065 -19.527 4.670 1.00 42.43 233 ASP B O 1
ATOM 3399 N N . ASN B 1 234 ? 5.680 -20.514 6.160 1.00 40.59 234 ASN B N 1
ATOM 3400 C CA . ASN B 1 234 ? 6.085 -19.692 7.291 1.00 38.93 234 ASN B CA 1
ATOM 3401 C C . ASN B 1 234 ? 7.596 -19.624 7.482 1.00 38.21 234 ASN B C 1
ATOM 3402 O O . ASN B 1 234 ? 8.120 -18.596 7.903 1.00 38.21 234 ASN B O 1
ATOM 3407 N N . SER B 1 235 ? 8.288 -20.718 7.173 1.00 36.57 235 SER B N 1
ATOM 3408 C CA . SER B 1 235 ? 9.741 -20.793 7.350 1.00 36.87 235 SER B CA 1
ATOM 3409 C C . SER B 1 235 ? 10.550 -19.978 6.341 1.00 35.61 235 SER B C 1
ATOM 3410 O O . SER B 1 235 ? 11.771 -19.858 6.469 1.00 33.31 235 SER B O 1
ATOM 3413 N N . HIS B 1 236 ? 9.872 -19.437 5.337 1.00 34.42 236 HIS B N 1
ATOM 3414 C CA . HIS B 1 236 ? 10.543 -18.658 4.313 1.00 36.61 236 HIS B CA 1
ATOM 3415 C C . HIS B 1 236 ? 10.340 -17.166 4.565 1.00 34.99 236 HIS B C 1
ATOM 3416 O O . HIS B 1 236 ? 11.041 -16.316 4.007 1.00 33.79 236 HIS B O 1
ATOM 3423 N N . ASN B 1 237 ? 9.369 -16.856 5.409 1.00 33.37 237 ASN B N 1
ATOM 3424 C CA . ASN B 1 237 ? 9.053 -15.475 5.708 1.00 31.01 237 ASN B CA 1
ATOM 3425 C C . ASN B 1 237 ? 10.258 -14.618 6.101 1.00 31.56 237 ASN B C 1
ATOM 3426 O O . ASN B 1 237 ? 11.190 -15.089 6.770 1.00 30.55 237 ASN B O 1
ATOM 3431 N N . GLY B 1 238 ? 10.239 -13.369 5.638 1.00 29.30 238 GLY B N 1
ATOM 3432 C CA . GLY B 1 238 ? 11.294 -12.431 5.950 1.00 29.37 238 GLY B CA 1
ATOM 3433 C C . GLY B 1 238 ? 12.667 -12.769 5.416 1.00 30.24 238 GLY B C 1
ATOM 3434 O O . GLY B 1 238 ? 13.655 -12.187 5.848 1.00 29.06 238 GLY B O 1
ATOM 3435 N N . ARG B 1 239 ? 12.746 -13.685 4.459 1.00 32.67 239 ARG B N 1
ATOM 3436 C CA . ARG B 1 239 ? 14.049 -14.045 3.929 1.00 32.64 239 ARG B CA 1
ATOM 3437 C C . ARG B 1 239 ? 14.237 -13.784 2.438 1.00 34.27 239 ARG B C 1
ATOM 3438 O O . ARG B 1 239 ? 13.299 -13.407 1.726 1.00 33.63 239 ARG B O 1
ATOM 3446 N N . PHE B 1 240 ? 15.478 -13.985 2.001 1.00 33.67 240 PHE B N 1
ATOM 3447 C CA . PHE B 1 240 ? 15.931 -13.745 0.636 1.00 34.35 240 PHE B CA 1
ATOM 3448 C C . PHE B 1 240 ? 16.596 -15.006 0.049 1.00 36.46 240 PHE B C 1
ATOM 3449 O O . PHE B 1 240 ? 17.652 -15.451 0.515 1.00 36.49 240 PHE B O 1
ATOM 3457 N N . PHE B 1 241 ? 15.972 -15.575 -0.981 1.00 37.88 241 PHE B N 1
ATOM 3458 C CA . PHE B 1 241 ? 16.470 -16.801 -1.615 1.00 38.46 241 PHE B CA 1
ATOM 3459 C C . PHE B 1 241 ? 16.782 -16.658 -3.105 1.00 40.26 241 PHE B C 1
ATOM 3460 O O . PHE B 1 241 ? 16.445 -15.651 -3.730 1.00 40.40 241 PHE B O 1
ATOM 3468 N N . MET B 1 242 ? 17.426 -17.680 -3.666 1.00 42.39 242 MET B N 1
ATOM 3469 C CA . MET B 1 242 ? 17.726 -17.709 -5.098 1.00 44.55 242 MET B CA 1
ATOM 3470 C C . MET B 1 242 ? 16.492 -18.367 -5.699 1.00 45.17 242 MET B C 1
ATOM 3471 O O . MET B 1 242 ? 15.653 -18.873 -4.953 1.00 46.50 242 MET B O 1
ATOM 3476 N N . ARG B 1 243 ? 16.378 -18.386 -7.025 1.00 44.46 243 ARG B N 1
ATOM 3477 C CA . ARG B 1 243 ? 15.197 -18.972 -7.660 1.00 44.17 243 ARG B CA 1
ATOM 3478 C C . ARG B 1 243 ? 14.897 -20.431 -7.315 1.00 43.50 243 ARG B C 1
ATOM 3479 O O . ARG B 1 243 ? 13.750 -20.865 -7.413 1.00 43.78 243 ARG B O 1
ATOM 3487 N N . ASN B 1 244 ? 15.908 -21.188 -6.908 1.00 42.76 244 ASN B N 1
ATOM 3488 C CA . ASN B 1 244 ? 15.696 -22.588 -6.555 1.00 42.74 244 ASN B CA 1
ATOM 3489 C C . ASN B 1 244 ? 15.491 -22.726 -5.050 1.00 43.50 244 ASN B C 1
ATOM 3490 O O . ASN B 1 244 ? 15.522 -23.833 -4.504 1.00 44.70 244 ASN B O 1
ATOM 3495 N N . LEU B 1 245 ? 15.287 -21.592 -4.390 1.00 41.41 245 LEU B N 1
ATOM 3496 C CA . LEU B 1 245 ? 15.092 -21.545 -2.953 1.00 41.12 245 LEU B CA 1
ATOM 3497 C C . LEU B 1 245 ? 16.373 -21.719 -2.136 1.00 42.10 245 LEU B C 1
ATOM 3498 O O . LEU B 1 245 ? 16.310 -22.071 -0.959 1.00 41.31 245 LEU B O 1
ATOM 3503 N N . LYS B 1 246 ? 17.534 -21.496 -2.751 1.00 43.55 246 LYS B N 1
ATOM 3504 C CA . LYS B 1 246 ? 18.782 -21.571 -1.992 1.00 45.31 246 LYS B CA 1
ATOM 3505 C C . LYS B 1 246 ? 18.829 -20.199 -1.337 1.00 45.98 246 LYS B C 1
ATOM 3506 O O . LYS B 1 246 ? 18.615 -19.178 -1.993 1.00 45.78 246 LYS B O 1
ATOM 3512 N N . PRO B 1 247 ? 19.113 -20.155 -0.035 1.00 45.71 247 PRO B N 1
ATOM 3513 C CA . PRO B 1 247 ? 19.171 -18.897 0.702 1.00 45.42 247 PRO B CA 1
ATOM 3514 C C . PRO B 1 247 ? 20.439 -18.085 0.599 1.00 45.54 247 PRO B C 1
ATOM 3515 O O . PRO B 1 247 ? 21.538 -18.625 0.461 1.00 45.85 247 PRO B O 1
ATOM 3519 N N . TYR B 1 248 ? 20.255 -16.769 0.674 1.00 47.03 248 TYR B N 1
ATOM 3520 C CA . TYR B 1 248 ? 21.345 -15.795 0.655 1.00 47.01 248 TYR B CA 1
ATOM 3521 C C . TYR B 1 248 ? 21.602 -15.391 2.109 1.00 46.57 248 TYR B C 1
ATOM 3522 O O . TYR B 1 248 ? 20.795 -15.676 2.986 1.00 45.85 248 TYR B O 1
ATOM 3531 N N . GLU B 1 249 ? 22.708 -14.713 2.374 1.00 47.39 249 GLU B N 1
ATOM 3532 C CA . GLU B 1 249 ? 22.998 -14.331 3.741 1.00 46.24 249 GLU B CA 1
ATOM 3533 C C . GLU B 1 249 ? 22.653 -12.898 4.108 1.00 46.40 249 GLU B C 1
ATOM 3534 O O . GLU B 1 249 ? 22.637 -12.561 5.303 1.00 49.33 249 GLU B O 1
ATOM 3540 N N . PHE B 1 250 ? 22.351 -12.072 3.104 1.00 41.73 250 PHE B N 1
ATOM 3541 C CA . PHE B 1 250 ? 22.039 -10.646 3.313 1.00 38.69 250 PHE B CA 1
ATOM 3542 C C . PHE B 1 250 ? 23.338 -9.835 3.208 1.00 39.61 250 PHE B C 1
ATOM 3543 O O . PHE B 1 250 ? 23.334 -8.807 2.501 1.00 39.43 250 PHE B O 1
ATOM 3552 N N . MET C 1 1 ? -25.017 3.527 23.522 1.00 49.70 1 MET C N 1
ATOM 3553 C CA . MET C 1 1 ? -24.904 4.735 24.398 1.00 48.98 1 MET C CA 1
ATOM 3554 C C . MET C 1 1 ? -23.432 5.163 24.443 1.00 48.55 1 MET C C 1
ATOM 3555 O O . MET C 1 1 ? -22.586 4.559 23.787 1.00 48.82 1 MET C O 1
ATOM 3560 N N . SER C 1 2 ? -23.135 6.217 25.197 1.00 46.99 2 SER C N 1
ATOM 3561 C CA . SER C 1 2 ? -21.769 6.703 25.340 1.00 44.01 2 SER C CA 1
ATOM 3562 C C . SER C 1 2 ? -21.446 6.840 26.820 1.00 41.80 2 SER C C 1
ATOM 3563 O O . SER C 1 2 ? -22.338 7.031 27.641 1.00 41.96 2 SER C O 1
ATOM 3566 N N . PRO C 1 3 ? -20.164 6.722 27.190 1.00 40.32 3 PRO C N 1
ATOM 3567 C CA . PRO C 1 3 ? -19.892 6.878 28.620 1.00 38.18 3 PRO C CA 1
ATOM 3568 C C . PRO C 1 3 ? -20.173 8.341 28.962 1.00 36.36 3 PRO C C 1
ATOM 3569 O O . PRO C 1 3 ? -19.853 9.244 28.183 1.00 36.53 3 PRO C O 1
ATOM 3573 N N . GLY C 1 4 ? -20.787 8.585 30.107 1.00 33.78 4 GLY C N 1
ATOM 3574 C CA . GLY C 1 4 ? -21.068 9.955 30.476 1.00 31.52 4 GLY C CA 1
ATOM 3575 C C . GLY C 1 4 ? -19.792 10.683 30.837 1.00 32.19 4 GLY C C 1
ATOM 3576 O O . GLY C 1 4 ? -19.631 11.863 30.520 1.00 33.61 4 GLY C O 1
ATOM 3577 N N . SER C 1 5 ? -18.882 9.969 31.498 1.00 31.17 5 SER C N 1
ATOM 3578 C CA . SER C 1 5 ? -17.611 10.537 31.938 1.00 31.86 5 SER C CA 1
ATOM 3579 C C . SER C 1 5 ? -16.389 9.700 31.550 1.00 32.69 5 SER C C 1
ATOM 3580 O O . SER C 1 5 ? -16.362 8.478 31.707 1.00 31.34 5 SER C O 1
ATOM 3583 N N . VAL C 1 6 ? -15.369 10.388 31.055 1.00 33.19 6 VAL C N 1
ATOM 3584 C CA . VAL C 1 6 ? -14.133 9.748 30.647 1.00 31.50 6 VAL C CA 1
ATOM 3585 C C . VAL C 1 6 ? -12.928 10.485 31.218 1.00 31.14 6 VAL C C 1
ATOM 3586 O O . VAL C 1 6 ? -12.902 11.709 31.302 1.00 32.89 6 VAL C O 1
ATOM 3590 N N . VAL C 1 7 ? -11.927 9.720 31.604 1.00 31.52 7 VAL C N 1
ATOM 3591 C CA . VAL C 1 7 ? -10.699 10.265 32.140 1.00 30.15 7 VAL C CA 1
ATOM 3592 C C . VAL C 1 7 ? -9.574 9.725 31.265 1.00 30.67 7 VAL C C 1
ATOM 3593 O O . VAL C 1 7 ? -9.472 8.515 31.054 1.00 27.62 7 VAL C O 1
ATOM 3597 N N . VAL C 1 8 ? -8.767 10.633 30.719 1.00 32.45 8 VAL C N 1
ATOM 3598 C CA . VAL C 1 8 ? -7.627 10.251 29.891 1.00 32.80 8 VAL C CA 1
ATOM 3599 C C . VAL C 1 8 ? -6.362 10.852 30.491 1.00 34.86 8 VAL C C 1
ATOM 3600 O O . VAL C 1 8 ? -6.169 12.066 30.456 1.00 33.88 8 VAL C O 1
ATOM 3604 N N . THR C 1 9 ? -5.517 10.000 31.068 1.00 37.12 9 THR C N 1
ATOM 3605 C CA . THR C 1 9 ? -4.257 10.459 31.649 1.00 37.50 9 THR C CA 1
ATOM 3606 C C . THR C 1 9 ? -3.184 10.458 30.566 1.00 37.91 9 THR C C 1
ATOM 3607 O O . THR C 1 9 ? -3.283 9.718 29.586 1.00 37.92 9 THR C O 1
ATOM 3611 N N . GLY C 1 10 ? -2.157 11.281 30.753 1.00 39.06 10 GLY C N 1
ATOM 3612 C CA . GLY C 1 10 ? -1.094 11.372 29.773 1.00 39.84 10 GLY C CA 1
ATOM 3613 C C . GLY C 1 10 ? -1.739 11.769 28.464 1.00 42.01 10 GLY C C 1
ATOM 3614 O O . GLY C 1 10 ? -1.593 11.075 27.460 1.00 41.79 10 GLY C O 1
ATOM 3615 N N . ALA C 1 11 ? -2.448 12.893 28.474 1.00 41.94 11 ALA C N 1
ATOM 3616 C CA . ALA C 1 11 ? -3.159 13.347 27.286 1.00 43.43 11 ALA C CA 1
ATOM 3617 C C . ALA C 1 11 ? -2.546 14.513 26.532 1.00 45.20 11 ALA C C 1
ATOM 3618 O O . ALA C 1 11 ? -3.154 15.011 25.587 1.00 44.70 11 ALA C O 1
ATOM 3620 N N . ASN C 1 12 ? -1.357 14.958 26.924 1.00 48.19 12 ASN C N 1
ATOM 3621 C CA . ASN C 1 12 ? -0.754 16.096 26.231 1.00 53.58 12 ASN C CA 1
ATOM 3622 C C . ASN C 1 12 ? -0.042 15.707 24.947 1.00 55.92 12 ASN C C 1
ATOM 3623 O O . ASN C 1 12 ? 0.448 16.576 24.221 1.00 55.91 12 ASN C O 1
ATOM 3628 N N . ARG C 1 13 ? 0.011 14.405 24.670 1.00 57.70 13 ARG C N 1
ATOM 3629 C CA . ARG C 1 13 ? 0.680 13.910 23.475 1.00 58.72 13 ARG C CA 1
ATOM 3630 C C . ARG C 1 13 ? 0.345 12.466 23.088 1.00 56.99 13 ARG C C 1
ATOM 3631 O O . ARG C 1 13 ? -0.309 11.732 23.832 1.00 56.64 13 ARG C O 1
ATOM 3639 N N . GLY C 1 14 ? 0.813 12.083 21.902 1.00 54.49 14 GLY C N 1
ATOM 3640 C CA . GLY C 1 14 ? 0.594 10.748 21.392 1.00 49.50 14 GLY C CA 1
ATOM 3641 C C . GLY C 1 14 ? -0.854 10.337 21.400 1.00 46.77 14 GLY C C 1
ATOM 3642 O O . GLY C 1 14 ? -1.740 11.148 21.124 1.00 45.54 14 GLY C O 1
ATOM 3643 N N . ILE C 1 15 ? -1.067 9.067 21.738 1.00 44.86 15 ILE C N 1
ATOM 3644 C CA . ILE C 1 15 ? -2.378 8.429 21.806 1.00 43.37 15 ILE C CA 1
ATOM 3645 C C . ILE C 1 15 ? -3.391 9.137 22.702 1.00 41.93 15 ILE C C 1
ATOM 3646 O O . ILE C 1 15 ? -4.582 9.184 22.385 1.00 42.21 15 ILE C O 1
ATOM 3651 N N . GLY C 1 16 ? -2.922 9.671 23.824 1.00 39.75 16 GLY C N 1
ATOM 3652 C CA . GLY C 1 16 ? -3.814 10.361 24.735 1.00 38.21 16 GLY C CA 1
ATOM 3653 C C . GLY C 1 16 ? -4.464 11.583 24.119 1.00 37.51 16 GLY C C 1
ATOM 3654 O O . GLY C 1 16 ? -5.682 11.726 24.144 1.00 37.12 16 GLY C O 1
ATOM 3655 N N . LEU C 1 17 ? -3.653 12.479 23.572 1.00 37.55 17 LEU C N 1
ATOM 3656 C CA . LEU C 1 17 ? -4.192 13.676 22.948 1.00 37.56 17 LEU C CA 1
ATOM 3657 C C . LEU C 1 17 ? -5.210 13.270 21.891 1.00 38.13 17 LEU C C 1
ATOM 3658 O O . LEU C 1 17 ? -6.287 13.865 21.787 1.00 39.36 17 LEU C O 1
ATOM 3663 N N . GLY C 1 18 ? -4.867 12.248 21.113 1.00 36.91 18 GLY C N 1
ATOM 3664 C CA . GLY C 1 18 ? -5.768 11.779 20.075 1.00 34.15 18 GLY C CA 1
ATOM 3665 C C . GLY C 1 18 ? -7.116 11.326 20.610 1.00 32.84 18 GLY C C 1
ATOM 3666 O O . GLY C 1 18 ? -8.161 11.791 20.158 1.00 29.97 18 GLY C O 1
ATOM 3667 N N . LEU C 1 19 ? -7.100 10.414 21.575 1.00 33.34 19 LEU C N 1
ATOM 3668 C CA . LEU C 1 19 ? -8.345 9.902 22.148 1.00 34.86 19 LEU C CA 1
ATOM 3669 C C . LEU C 1 19 ? -9.222 11.059 22.579 1.00 34.94 19 LEU C C 1
ATOM 3670 O O . LEU C 1 19 ? -10.407 11.105 22.251 1.00 35.45 19 LEU C O 1
ATOM 3675 N N . VAL C 1 20 ? -8.631 12.007 23.294 1.00 33.80 20 VAL C N 1
ATOM 3676 C CA . VAL C 1 20 ? -9.372 13.173 23.731 1.00 33.25 20 VAL C CA 1
ATOM 3677 C C . VAL C 1 20 ? -9.983 13.887 22.519 1.00 34.56 20 VAL C C 1
ATOM 3678 O O . VAL C 1 20 ? -11.153 14.247 22.535 1.00 35.71 20 VAL C O 1
ATOM 3682 N N . GLN C 1 21 ? -9.206 14.076 21.457 1.00 34.70 21 GLN C N 1
ATOM 3683 C CA . GLN C 1 21 ? -9.736 14.743 20.280 1.00 35.33 21 GLN C CA 1
ATOM 3684 C C . GLN C 1 21 ? -10.877 13.921 19.676 1.00 36.77 21 GLN C C 1
ATOM 3685 O O . GLN C 1 21 ? -11.848 14.487 19.154 1.00 39.31 21 GLN C O 1
ATOM 3691 N N . GLN C 1 22 ? -10.762 12.592 19.736 1.00 36.02 22 GLN C N 1
ATOM 3692 C CA . GLN C 1 22 ? -11.806 11.712 19.205 1.00 33.15 22 GLN C CA 1
ATOM 3693 C C . GLN C 1 22 ? -12.993 11.779 20.144 1.00 33.08 22 GLN C C 1
ATOM 3694 O O . GLN C 1 22 ? -14.133 11.949 19.706 1.00 35.53 22 GLN C O 1
ATOM 3700 N N . LEU C 1 23 ? -12.725 11.646 21.439 1.00 32.68 23 LEU C N 1
ATOM 3701 C CA . LEU C 1 23 ? -13.785 11.709 22.438 1.00 32.31 23 LEU C CA 1
ATOM 3702 C C . LEU C 1 23 ? -14.673 12.946 22.298 1.00 34.08 23 LEU C C 1
ATOM 3703 O O . LEU C 1 23 ? -15.902 12.822 22.374 1.00 35.44 23 LEU C O 1
ATOM 3708 N N . VAL C 1 24 ? -14.077 14.130 22.091 1.00 32.76 24 VAL C N 1
ATOM 3709 C CA . VAL C 1 24 ? -14.876 15.361 21.978 1.00 34.25 24 VAL C CA 1
ATOM 3710 C C . VAL C 1 24 ? -15.860 15.351 20.801 1.00 34.78 24 VAL C C 1
ATOM 3711 O O . VAL C 1 24 ? -16.882 16.026 20.832 1.00 35.03 24 VAL C O 1
ATOM 3715 N N . LYS C 1 25 ? -15.551 14.592 19.760 1.00 36.79 25 LYS C N 1
ATOM 3716 C CA . LYS C 1 25 ? -16.450 14.512 18.620 1.00 37.94 25 LYS C CA 1
ATOM 3717 C C . LYS C 1 25 ? -17.794 13.931 19.059 1.00 38.72 25 LYS C C 1
ATOM 3718 O O . LYS C 1 25 ? -18.825 14.222 18.455 1.00 39.73 25 LYS C O 1
ATOM 3724 N N . ASP C 1 26 ? -17.782 13.110 20.109 1.00 38.95 26 ASP C N 1
ATOM 3725 C CA . ASP C 1 26 ? -19.014 12.503 20.617 1.00 37.24 26 ASP C CA 1
ATOM 3726 C C . ASP C 1 26 ? -19.666 13.444 21.622 1.00 36.84 26 ASP C C 1
ATOM 3727 O O . ASP C 1 26 ? -19.311 13.459 22.806 1.00 36.84 26 ASP C O 1
ATOM 3732 N N . LYS C 1 27 ? -20.635 14.212 21.140 1.00 36.41 27 LYS C N 1
ATOM 3733 C CA . LYS C 1 27 ? -21.325 15.198 21.966 1.00 36.83 27 LYS C CA 1
ATOM 3734 C C . LYS C 1 27 ? -22.180 14.623 23.085 1.00 34.60 27 LYS C C 1
ATOM 3735 O O . LYS C 1 27 ? -22.674 15.370 23.922 1.00 34.69 27 LYS C O 1
ATOM 3741 N N . ASN C 1 28 ? -22.366 13.311 23.119 1.00 34.01 28 ASN C N 1
ATOM 3742 C CA . ASN C 1 28 ? -23.192 12.739 24.180 1.00 35.55 28 ASN C CA 1
ATOM 3743 C C . ASN C 1 28 ? -22.403 12.443 25.450 1.00 34.45 28 ASN C C 1
ATOM 3744 O O . ASN C 1 28 ? -22.970 12.142 26.503 1.00 33.32 28 ASN C O 1
ATOM 3749 N N . ILE C 1 29 ? -21.085 12.533 25.345 1.00 35.00 29 ILE C N 1
ATOM 3750 C CA . ILE C 1 29 ? -20.234 12.328 26.503 1.00 35.79 29 ILE C CA 1
ATOM 3751 C C . ILE C 1 29 ? -20.374 13.605 27.334 1.00 37.18 29 ILE C C 1
ATOM 3752 O O . ILE C 1 29 ? -20.209 14.709 26.812 1.00 37.62 29 ILE C O 1
ATOM 3757 N N . ARG C 1 30 ? -20.684 13.468 28.618 1.00 37.58 30 ARG C N 1
ATOM 3758 C CA . ARG C 1 30 ? -20.839 14.644 29.456 1.00 37.31 30 ARG C CA 1
ATOM 3759 C C . ARG C 1 30 ? -19.532 15.258 29.955 1.00 38.06 30 ARG C C 1
ATOM 3760 O O . ARG C 1 30 ? -19.397 16.485 29.973 1.00 37.98 30 ARG C O 1
ATOM 3768 N N . HIS C 1 31 ? -18.565 14.425 30.343 1.00 36.37 31 HIS C N 1
ATOM 3769 C CA . HIS C 1 31 ? -17.302 14.942 30.859 1.00 36.74 31 HIS C CA 1
ATOM 3770 C C . HIS C 1 31 ? -16.061 14.261 30.319 1.00 37.82 31 HIS C C 1
ATOM 3771 O O . HIS C 1 31 ? -15.968 13.036 30.301 1.00 37.49 31 HIS C O 1
ATOM 3778 N N . ILE C 1 32 ? -15.093 15.073 29.905 1.00 39.47 32 ILE C N 1
ATOM 3779 C CA . ILE C 1 32 ? -13.826 14.567 29.380 1.00 40.65 32 ILE C CA 1
ATOM 3780 C C . ILE C 1 32 ? -12.721 15.212 30.202 1.00 40.38 32 ILE C C 1
ATOM 3781 O O . ILE C 1 32 ? -12.507 16.423 30.126 1.00 41.88 32 ILE C O 1
ATOM 3786 N N . ILE C 1 33 ? -12.030 14.394 30.990 1.00 38.92 33 ILE C N 1
ATOM 3787 C CA . ILE C 1 33 ? -10.962 14.868 31.866 1.00 38.32 33 ILE C CA 1
ATOM 3788 C C . ILE C 1 33 ? -9.559 14.449 31.392 1.00 37.69 33 ILE C C 1
ATOM 3789 O O . ILE C 1 33 ? -9.172 13.286 31.500 1.00 37.64 33 ILE C O 1
ATOM 3794 N N . ALA C 1 34 ? -8.807 15.421 30.881 1.00 37.80 34 ALA C N 1
ATOM 3795 C CA . ALA C 1 34 ? -7.456 15.215 30.353 1.00 39.17 34 ALA C CA 1
ATOM 3796 C C . ALA C 1 34 ? -6.340 15.671 31.311 1.00 40.42 34 ALA C C 1
ATOM 3797 O O . ALA C 1 34 ? -6.427 16.745 31.914 1.00 41.49 34 ALA C O 1
ATOM 3799 N N . THR C 1 35 ? -5.286 14.868 31.436 1.00 38.89 35 THR C N 1
ATOM 3800 C CA . THR C 1 35 ? -4.189 15.226 32.328 1.00 39.58 35 THR C CA 1
ATOM 3801 C C . THR C 1 35 ? -2.834 15.289 31.653 1.00 39.90 35 THR C C 1
ATOM 3802 O O . THR C 1 35 ? -2.580 14.597 30.670 1.00 39.78 35 THR C O 1
ATOM 3806 N N . ALA C 1 36 ? -1.970 16.128 32.215 1.00 40.50 36 ALA C N 1
ATOM 3807 C CA . ALA C 1 36 ? -0.610 16.326 31.735 1.00 43.00 36 ALA C CA 1
ATOM 3808 C C . ALA C 1 36 ? 0.240 16.637 32.958 1.00 45.84 36 ALA C C 1
ATOM 3809 O O . ALA C 1 36 ? -0.203 17.365 33.839 1.00 45.85 36 ALA C O 1
ATOM 3811 N N . ARG C 1 37 ? 1.449 16.085 33.033 1.00 50.48 37 ARG C N 1
ATOM 3812 C CA . ARG C 1 37 ? 2.303 16.363 34.181 1.00 55.07 37 ARG C CA 1
ATOM 3813 C C . ARG C 1 37 ? 2.628 17.849 34.130 1.00 56.08 37 ARG C C 1
ATOM 3814 O O . ARG C 1 37 ? 2.766 18.495 35.165 1.00 56.24 37 ARG C O 1
ATOM 3822 N N . ASP C 1 38 ? 2.724 18.385 32.914 1.00 56.85 38 ASP C N 1
ATOM 3823 C CA . ASP C 1 38 ? 2.992 19.801 32.715 1.00 57.99 38 ASP C CA 1
ATOM 3824 C C . ASP C 1 38 ? 1.866 20.420 31.896 1.00 59.17 38 ASP C C 1
ATOM 3825 O O . ASP C 1 38 ? 1.939 20.505 30.667 1.00 58.23 38 ASP C O 1
ATOM 3830 N N . VAL C 1 39 ? 0.828 20.862 32.596 1.00 60.80 39 VAL C N 1
ATOM 3831 C CA . VAL C 1 39 ? -0.345 21.462 31.974 1.00 62.66 39 VAL C CA 1
ATOM 3832 C C . VAL C 1 39 ? -0.052 22.826 31.331 1.00 63.84 39 VAL C C 1
ATOM 3833 O O . VAL C 1 39 ? -0.947 23.648 31.162 1.00 64.65 39 VAL C O 1
ATOM 3837 N N . GLU C 1 40 ? 1.203 23.056 30.955 1.00 66.42 40 GLU C N 1
ATOM 3838 C CA . GLU C 1 40 ? 1.598 24.325 30.340 1.00 67.31 40 GLU C CA 1
ATOM 3839 C C . GLU C 1 40 ? 2.156 24.145 28.936 1.00 65.92 40 GLU C C 1
ATOM 3840 O O . GLU C 1 40 ? 1.862 24.931 28.039 1.00 65.55 40 GLU C O 1
ATOM 3846 N N . LYS C 1 41 ? 2.984 23.122 28.757 1.00 64.52 41 LYS C N 1
ATOM 3847 C CA . LYS C 1 41 ? 3.563 22.833 27.453 1.00 64.38 41 LYS C CA 1
ATOM 3848 C C . LYS C 1 41 ? 2.536 22.063 26.632 1.00 63.34 41 LYS C C 1
ATOM 3849 O O . LYS C 1 41 ? 2.814 21.639 25.511 1.00 63.46 41 LYS C O 1
ATOM 3855 N N . ALA C 1 42 ? 1.351 21.880 27.203 1.00 61.15 42 ALA C N 1
ATOM 3856 C CA . ALA C 1 42 ? 0.288 21.149 26.533 1.00 60.38 42 ALA C CA 1
ATOM 3857 C C . ALA C 1 42 ? -0.589 22.123 25.767 1.00 59.99 42 ALA C C 1
ATOM 3858 O O . ALA C 1 42 ? -1.813 22.114 25.899 1.00 60.76 42 ALA C O 1
ATOM 3860 N N . THR C 1 43 ? 0.046 22.961 24.959 1.00 58.54 43 THR C N 1
ATOM 3861 C CA . THR C 1 43 ? -0.675 23.961 24.192 1.00 56.59 43 THR C CA 1
ATOM 3862 C C . THR C 1 43 ? -1.794 23.343 23.363 1.00 54.79 43 THR C C 1
ATOM 3863 O O . THR C 1 43 ? -2.931 23.823 23.383 1.00 54.43 43 THR C O 1
ATOM 3867 N N . GLU C 1 44 ? -1.487 22.272 22.644 1.00 52.54 44 GLU C N 1
ATOM 3868 C CA . GLU C 1 44 ? -2.513 21.659 21.823 1.00 51.07 44 GLU C CA 1
ATOM 3869 C C . GLU C 1 44 ? -3.687 21.186 22.677 1.00 48.32 44 GLU C C 1
ATOM 3870 O O . GLU C 1 44 ? -4.838 21.301 22.273 1.00 47.19 44 GLU C O 1
ATOM 3876 N N . LEU C 1 45 ? -3.405 20.672 23.865 1.00 47.20 45 LEU C N 1
ATOM 3877 C CA . LEU C 1 45 ? -4.475 20.213 24.744 1.00 46.92 45 LEU C CA 1
ATOM 3878 C C . LEU C 1 45 ? -5.344 21.411 25.118 1.00 48.12 45 LEU C C 1
ATOM 3879 O O . LEU C 1 45 ? -6.544 21.418 24.865 1.00 48.66 45 LEU C O 1
ATOM 3884 N N . LYS C 1 46 ? -4.726 22.424 25.721 1.00 50.15 46 LYS C N 1
ATOM 3885 C CA . LYS C 1 46 ? -5.434 23.630 26.129 1.00 51.81 46 LYS C CA 1
ATOM 3886 C C . LYS C 1 46 ? -6.093 24.295 24.927 1.00 52.35 46 LYS C C 1
ATOM 3887 O O . LYS C 1 46 ? -7.007 25.106 25.067 1.00 51.77 46 LYS C O 1
ATOM 3893 N N . SER C 1 47 ? -5.621 23.944 23.739 1.00 53.33 47 SER C N 1
ATOM 3894 C CA . SER C 1 47 ? -6.169 24.507 22.520 1.00 53.29 47 SER C CA 1
ATOM 3895 C C . SER C 1 47 ? -7.652 24.148 22.318 1.00 54.94 47 SER C C 1
ATOM 3896 O O . SER C 1 47 ? -8.426 24.958 21.801 1.00 55.09 47 SER C O 1
ATOM 3899 N N . ILE C 1 48 ? -8.050 22.943 22.723 1.00 54.69 48 ILE C N 1
ATOM 3900 C CA . ILE C 1 48 ? -9.439 22.517 22.563 1.00 54.92 48 ILE C CA 1
ATOM 3901 C C . ILE C 1 48 ? -10.367 23.409 23.399 1.00 55.02 48 ILE C C 1
ATOM 3902 O O . ILE C 1 48 ? -10.177 23.570 24.602 1.00 56.17 48 ILE C O 1
ATOM 3907 N N . LYS C 1 49 ? -11.366 23.997 22.747 1.00 55.65 49 LYS C N 1
ATOM 3908 C CA . LYS C 1 49 ? -12.302 24.892 23.419 1.00 56.12 49 LYS C CA 1
ATOM 3909 C C . LYS C 1 49 ? -13.663 24.234 23.582 1.00 54.76 49 LYS C C 1
ATOM 3910 O O . LYS C 1 49 ? -14.635 24.620 22.935 1.00 55.28 49 LYS C O 1
ATOM 3916 N N . ASP C 1 50 ? -13.728 23.236 24.447 1.00 52.12 50 ASP C N 1
ATOM 3917 C CA . ASP C 1 50 ? -14.967 22.526 24.699 1.00 48.91 50 ASP C CA 1
ATOM 3918 C C . ASP C 1 50 ? -15.128 22.622 26.202 1.00 49.04 50 ASP C C 1
ATOM 3919 O O . ASP C 1 50 ? -14.205 22.292 26.938 1.00 51.09 50 ASP C O 1
ATOM 3924 N N . SER C 1 51 ? -16.280 23.083 26.671 1.00 48.98 51 SER C N 1
ATOM 3925 C CA . SER C 1 51 ? -16.472 23.219 28.108 1.00 47.92 51 SER C CA 1
ATOM 3926 C C . SER C 1 51 ? -16.804 21.914 28.836 1.00 47.99 51 SER C C 1
ATOM 3927 O O . SER C 1 51 ? -17.082 21.925 30.040 1.00 47.67 51 SER C O 1
ATOM 3930 N N . ARG C 1 52 ? -16.772 20.795 28.111 1.00 46.32 52 ARG C N 1
ATOM 3931 C CA . ARG C 1 52 ? -17.019 19.487 28.719 1.00 44.46 52 ARG C CA 1
ATOM 3932 C C . ARG C 1 52 ? -15.657 18.910 29.102 1.00 43.82 52 ARG C C 1
ATOM 3933 O O . ARG C 1 52 ? -15.575 17.992 29.930 1.00 45.05 52 ARG C O 1
ATOM 3941 N N . VAL C 1 53 ? -14.590 19.442 28.500 1.00 40.32 53 VAL C N 1
ATOM 3942 C CA . VAL C 1 53 ? -13.249 18.928 28.779 1.00 40.33 53 VAL C CA 1
ATOM 3943 C C . VAL C 1 53 ? -12.426 19.756 29.749 1.00 40.37 53 VAL C C 1
ATOM 3944 O O . VAL C 1 53 ? -12.208 20.958 29.551 1.00 39.03 53 VAL C O 1
ATOM 3948 N N . HIS C 1 54 ? -11.978 19.073 30.800 1.00 38.93 54 HIS C N 1
ATOM 3949 C CA . HIS C 1 54 ? -11.174 19.661 31.855 1.00 37.59 54 HIS C CA 1
ATOM 3950 C C . HIS C 1 54 ? -9.735 19.174 31.720 1.00 37.59 54 HIS C C 1
ATOM 3951 O O . HIS C 1 54 ? -9.462 17.975 31.806 1.00 37.81 54 HIS C O 1
ATOM 3958 N N . VAL C 1 55 ? -8.818 20.112 31.520 1.00 36.18 55 VAL C N 1
ATOM 3959 C CA . VAL C 1 55 ? -7.412 19.791 31.396 1.00 33.49 55 VAL C CA 1
ATOM 3960 C C . VAL C 1 55 ? -6.777 20.005 32.763 1.00 35.06 55 VAL C C 1
ATOM 3961 O O . VAL C 1 55 ? -6.281 21.084 33.059 1.00 38.93 55 VAL C O 1
ATOM 3965 N N . LEU C 1 56 ? -6.803 18.975 33.598 1.00 34.20 56 LEU C N 1
ATOM 3966 C CA . LEU C 1 56 ? -6.246 19.067 34.939 1.00 35.18 56 LEU C CA 1
ATOM 3967 C C . LEU C 1 56 ? -4.792 18.668 34.961 1.00 36.97 56 LEU C C 1
ATOM 3968 O O . LEU C 1 56 ? -4.306 18.012 34.045 1.00 39.65 56 LEU C O 1
ATOM 3973 N N . PRO C 1 57 ? -4.060 19.074 36.006 1.00 37.42 57 PRO C N 1
ATOM 3974 C CA . PRO C 1 57 ? -2.655 18.671 36.027 1.00 37.35 57 PRO C CA 1
ATOM 3975 C C . PRO C 1 57 ? -2.513 17.352 36.792 1.00 38.00 57 PRO C C 1
ATOM 3976 O O . PRO C 1 57 ? -3.312 17.046 37.688 1.00 37.31 57 PRO C O 1
ATOM 3980 N N . LEU C 1 58 ? -1.507 16.566 36.428 1.00 39.12 58 LEU C N 1
ATOM 3981 C CA . LEU C 1 58 ? -1.263 15.312 37.112 1.00 40.01 58 LEU C CA 1
ATOM 3982 C C . LEU C 1 58 ? 0.159 14.804 36.955 1.00 42.11 58 LEU C C 1
ATOM 3983 O O . LEU C 1 58 ? 0.686 14.718 35.843 1.00 42.13 58 LEU C O 1
ATOM 3988 N N . THR C 1 59 ? 0.768 14.488 38.091 1.00 43.12 59 THR C N 1
ATOM 3989 C CA . THR C 1 59 ? 2.112 13.927 38.157 1.00 44.55 59 THR C CA 1
ATOM 3990 C C . THR C 1 59 ? 1.844 12.572 38.802 1.00 45.03 59 THR C C 1
ATOM 3991 O O . THR C 1 59 ? 1.713 12.462 40.029 1.00 46.15 59 THR C O 1
ATOM 3995 N N . VAL C 1 60 ? 1.731 11.553 37.957 1.00 43.85 60 VAL C N 1
ATOM 3996 C CA . VAL C 1 60 ? 1.436 10.195 38.396 1.00 41.78 60 VAL C CA 1
ATOM 3997 C C . VAL C 1 60 ? 2.322 9.649 39.518 1.00 40.93 60 VAL C C 1
ATOM 3998 O O . VAL C 1 60 ? 1.863 8.887 40.370 1.00 40.82 60 VAL C O 1
ATOM 4002 N N . THR C 1 61 ? 3.582 10.052 39.534 1.00 40.06 61 THR C N 1
ATOM 4003 C CA . THR C 1 61 ? 4.501 9.562 40.542 1.00 40.26 61 THR C CA 1
ATOM 4004 C C . THR C 1 61 ? 4.357 10.210 41.916 1.00 41.80 61 THR C C 1
ATOM 4005 O O . THR C 1 61 ? 4.940 9.742 42.896 1.00 41.19 61 THR C O 1
ATOM 4009 N N . CYS C 1 62 ? 3.570 11.279 41.995 1.00 45.56 62 CYS C N 1
ATOM 4010 C CA . CYS C 1 62 ? 3.342 11.960 43.270 1.00 49.08 62 CYS C CA 1
ATOM 4011 C C . CYS C 1 62 ? 1.977 11.589 43.852 1.00 50.87 62 CYS C C 1
ATOM 4012 O O . CYS C 1 62 ? 0.941 11.913 43.268 1.00 51.46 62 CYS C O 1
ATOM 4015 N N . ASP C 1 63 ? 1.975 10.916 45.001 1.00 53.01 63 ASP C N 1
ATOM 4016 C CA . ASP C 1 63 ? 0.728 10.503 45.643 1.00 54.68 63 ASP C CA 1
ATOM 4017 C C . ASP C 1 63 ? -0.205 11.676 45.939 1.00 55.14 63 ASP C C 1
ATOM 4018 O O . ASP C 1 63 ? -1.420 11.572 45.768 1.00 55.12 63 ASP C O 1
ATOM 4023 N N . LYS C 1 64 ? 0.363 12.789 46.388 1.00 55.07 64 LYS C N 1
ATOM 4024 C CA . LYS C 1 64 ? -0.433 13.969 46.697 1.00 55.98 64 LYS C CA 1
ATOM 4025 C C . LYS C 1 64 ? -1.142 14.461 45.439 1.00 54.52 64 LYS C C 1
ATOM 4026 O O . LYS C 1 64 ? -2.316 14.832 45.474 1.00 54.83 64 LYS C O 1
ATOM 4032 N N . SER C 1 65 ? -0.420 14.454 44.326 1.00 53.32 65 SER C N 1
ATOM 4033 C CA . SER C 1 65 ? -0.972 14.880 43.054 1.00 52.07 65 SER C CA 1
ATOM 4034 C C . SER C 1 65 ? -2.143 13.963 42.723 1.00 51.20 65 SER C C 1
ATOM 4035 O O . SER C 1 65 ? -3.180 14.416 42.247 1.00 50.65 65 SER C O 1
ATOM 4038 N N . LEU C 1 66 ? -1.975 12.670 42.980 1.00 49.01 66 LEU C N 1
ATOM 4039 C CA . LEU C 1 66 ? -3.041 11.723 42.715 1.00 47.81 66 LEU C CA 1
ATOM 4040 C C . LEU C 1 66 ? -4.274 12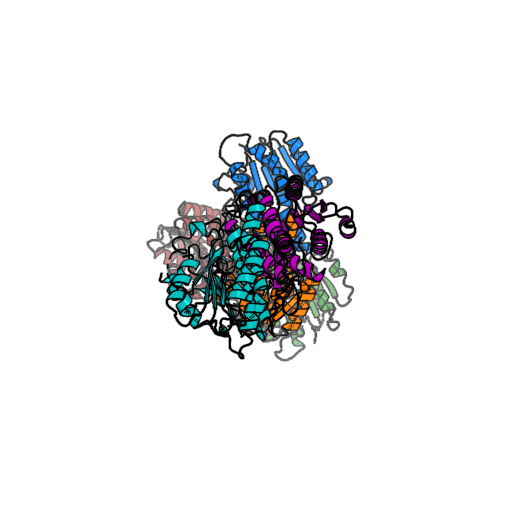.102 43.510 1.00 47.68 66 LEU C C 1
ATOM 4041 O O . LEU C 1 66 ? -5.348 12.316 42.943 1.00 50.23 66 LEU C O 1
ATOM 4046 N N . ASP C 1 67 ? -4.121 12.185 44.826 1.00 46.13 67 ASP C N 1
ATOM 4047 C CA . ASP C 1 67 ? -5.250 12.517 45.682 1.00 45.24 67 ASP C CA 1
ATOM 4048 C C . ASP C 1 67 ? -5.939 13.819 45.273 1.00 44.05 67 ASP C C 1
ATOM 4049 O O . ASP C 1 67 ? -7.170 13.902 45.275 1.00 43.15 67 ASP C O 1
ATOM 4054 N N . THR C 1 68 ? -5.158 14.831 44.913 1.00 41.68 68 THR C N 1
ATOM 4055 C CA . THR C 1 68 ? -5.751 16.090 44.482 1.00 42.40 68 THR C CA 1
ATOM 4056 C C . THR C 1 68 ? -6.645 15.807 43.268 1.00 43.00 68 THR C C 1
ATOM 4057 O O . THR C 1 68 ? -7.834 16.155 43.253 1.00 43.88 68 THR C O 1
ATOM 4061 N N . PHE C 1 69 ? -6.055 15.160 42.263 1.00 40.06 69 PHE C N 1
ATOM 4062 C CA . PHE C 1 69 ? -6.744 14.811 41.027 1.00 37.76 69 PHE C CA 1
ATOM 4063 C C . PHE C 1 69 ? -7.984 13.956 41.276 1.00 36.37 69 PHE C C 1
ATOM 4064 O O . PHE C 1 69 ? -9.064 14.283 40.805 1.00 33.92 69 PHE C O 1
ATOM 4072 N N . VAL C 1 70 ? -7.830 12.864 42.014 1.00 35.69 70 VAL C N 1
ATOM 4073 C CA . VAL C 1 70 ? -8.964 11.993 42.283 1.00 35.65 70 VAL C CA 1
ATOM 4074 C C . VAL C 1 70 ? -10.113 12.803 42.872 1.00 37.53 70 VAL C C 1
ATOM 4075 O O . VAL C 1 70 ? -11.286 12.539 42.593 1.00 36.36 70 VAL C O 1
ATOM 4079 N N . SER C 1 71 ? -9.773 13.811 43.667 1.00 38.60 71 SER C N 1
ATOM 4080 C CA . SER C 1 71 ? -10.794 14.643 44.268 1.00 39.66 71 SER C CA 1
ATOM 4081 C C . SER C 1 71 ? -11.505 15.509 43.222 1.00 39.99 71 SER C C 1
ATOM 4082 O O . SER C 1 71 ? -12.730 15.671 43.270 1.00 38.83 71 SER C O 1
ATOM 4085 N N . LYS C 1 72 ? -10.744 16.058 42.280 1.00 39.94 72 LYS C N 1
ATOM 4086 C CA . LYS C 1 72 ? -11.333 16.893 41.241 1.00 42.46 72 LYS C CA 1
ATOM 4087 C C . LYS C 1 72 ? -12.258 16.070 40.356 1.00 42.38 72 LYS C C 1
ATOM 4088 O O . LYS C 1 72 ? -13.394 16.472 40.085 1.00 42.15 72 LYS C O 1
ATOM 4094 N N . VAL C 1 73 ? -11.781 14.918 39.902 1.00 41.52 73 VAL C N 1
ATOM 4095 C CA . VAL C 1 73 ? -12.623 14.079 39.063 1.00 43.92 73 VAL C CA 1
ATOM 4096 C C . VAL C 1 73 ? -13.839 13.655 39.860 1.00 43.81 73 VAL C C 1
ATOM 4097 O O . VAL C 1 73 ? -14.935 13.536 39.318 1.00 44.78 73 VAL C O 1
ATOM 4101 N N . GLY C 1 74 ? -13.640 13.444 41.155 1.00 44.47 74 GLY C N 1
ATOM 4102 C CA . GLY C 1 74 ? -14.742 13.049 42.008 1.00 44.53 74 GLY C CA 1
ATOM 4103 C C . GLY C 1 74 ? -15.876 14.055 41.974 1.00 45.78 74 GLY C C 1
ATOM 4104 O O . GLY C 1 74 ? -17.042 13.675 41.878 1.00 46.65 74 GLY C O 1
ATOM 4105 N N . GLU C 1 75 ? -15.548 15.342 42.040 1.00 45.75 75 GLU C N 1
ATOM 4106 C CA . GLU C 1 75 ? -16.581 16.368 42.019 1.00 45.83 75 GLU C CA 1
ATOM 4107 C C . GLU C 1 75 ? -17.074 16.770 40.633 1.00 44.51 75 GLU C C 1
ATOM 4108 O O . GLU C 1 75 ? -18.144 17.361 40.503 1.00 45.98 75 GLU C O 1
ATOM 4114 N N . ILE C 1 76 ? -16.310 16.464 39.594 1.00 43.90 76 ILE C N 1
ATOM 4115 C CA . ILE C 1 76 ? -16.752 16.808 38.254 1.00 43.33 76 ILE C CA 1
ATOM 4116 C C . ILE C 1 76 ? -17.877 15.875 37.845 1.00 45.41 76 ILE C C 1
ATOM 4117 O O . ILE C 1 76 ? -18.928 16.330 37.383 1.00 46.79 76 ILE C O 1
ATOM 4122 N N . VAL C 1 77 ? -17.660 14.573 38.030 1.00 45.58 77 VAL C N 1
ATOM 4123 C CA . VAL C 1 77 ? -18.649 13.561 37.664 1.00 46.14 77 VAL C CA 1
ATOM 4124 C C . VAL C 1 77 ? -19.807 13.461 38.663 1.00 47.46 77 VAL C C 1
ATOM 4125 O O . VAL C 1 77 ? -20.930 13.089 38.303 1.00 48.52 77 VAL C O 1
ATOM 4129 N N . GLY C 1 78 ? -19.529 13.787 39.919 1.00 47.96 78 GLY C N 1
ATOM 4130 C CA . GLY C 1 78 ? -20.562 13.741 40.933 1.00 47.34 78 GLY C CA 1
ATOM 4131 C C . GLY C 1 78 ? -21.142 12.366 41.192 1.00 49.64 78 GLY C C 1
ATOM 4132 O O . GLY C 1 78 ? -20.456 11.348 41.032 1.00 50.78 78 GLY C O 1
ATOM 4133 N N . SER C 1 79 ? -22.418 12.342 41.579 1.00 48.38 79 SER C N 1
ATOM 4134 C CA . SER C 1 79 ? -23.117 11.100 41.907 1.00 47.52 79 SER C CA 1
ATOM 4135 C C . SER C 1 79 ? -23.255 10.117 40.751 1.00 46.29 79 SER C C 1
ATOM 4136 O O . SER C 1 79 ? -23.680 8.976 40.950 1.00 45.13 79 SER C O 1
ATOM 4139 N N . ASP C 1 80 ? -22.907 10.553 39.547 1.00 45.57 80 ASP C N 1
ATOM 4140 C CA . ASP C 1 80 ? -23.007 9.674 38.391 1.00 45.36 80 ASP C CA 1
ATOM 4141 C C . ASP C 1 80 ? -21.827 8.706 38.296 1.00 43.41 80 ASP C C 1
ATOM 4142 O O . ASP C 1 80 ? -21.888 7.719 37.566 1.00 42.10 80 ASP C O 1
ATOM 4147 N N . GLY C 1 81 ? -20.762 8.989 39.048 1.00 42.30 81 GLY C N 1
ATOM 4148 C CA . GLY C 1 81 ? -19.582 8.139 39.041 1.00 38.55 81 GLY C CA 1
ATOM 4149 C C . GLY C 1 81 ? -18.758 8.320 37.782 1.00 36.87 81 GLY C C 1
ATOM 4150 O O . GLY C 1 81 ? -19.166 9.035 36.865 1.00 37.28 81 GLY C O 1
ATOM 4151 N N . LEU C 1 82 ? -17.585 7.694 37.741 1.00 35.58 82 LEU C N 1
ATOM 4152 C CA . LEU C 1 82 ? -16.712 7.766 36.571 1.00 33.52 82 LEU C CA 1
ATOM 4153 C C . LEU C 1 82 ? -16.979 6.512 35.740 1.00 33.80 82 LEU C C 1
ATOM 4154 O O . LEU C 1 82 ? -16.813 5.388 36.215 1.00 32.62 82 LEU C O 1
ATOM 4159 N N . SER C 1 83 ? -17.403 6.700 34.498 1.00 32.89 83 SER C N 1
ATOM 4160 C CA . SER C 1 83 ? -17.713 5.558 33.659 1.00 33.41 83 SER C CA 1
ATOM 4161 C C . SER C 1 83 ? -16.555 4.979 32.854 1.00 34.24 83 SER C C 1
ATOM 4162 O O . SER C 1 83 ? -16.524 3.773 32.598 1.00 35.67 83 SER C O 1
ATOM 4165 N N . LEU C 1 84 ? -15.594 5.809 32.464 1.00 31.73 84 LEU C N 1
ATOM 4166 C CA . LEU C 1 84 ? -14.487 5.291 31.688 1.00 28.51 84 LEU C CA 1
ATOM 4167 C C . LEU C 1 84 ? -13.156 5.878 32.111 1.00 29.16 84 LEU C C 1
ATOM 4168 O O . LEU C 1 84 ? -12.958 7.083 32.087 1.00 28.64 84 LEU C O 1
ATOM 4173 N N . LEU C 1 85 ? -12.238 5.007 32.498 1.00 29.87 85 LEU C N 1
ATOM 4174 C CA . LEU C 1 85 ? -10.899 5.431 32.860 1.00 31.16 85 LEU C CA 1
ATOM 4175 C C . LEU C 1 85 ? -9.890 4.832 31.875 1.00 31.91 85 LEU C C 1
ATOM 4176 O O . LEU C 1 85 ? -9.724 3.613 31.813 1.00 32.18 85 LEU C O 1
ATOM 4181 N N . ILE C 1 86 ? -9.237 5.667 31.079 1.00 31.41 86 ILE C N 1
ATOM 4182 C CA . ILE C 1 86 ? -8.223 5.112 30.205 1.00 32.74 86 ILE C CA 1
ATOM 4183 C C . ILE C 1 86 ? -6.827 5.557 30.683 1.00 32.28 86 ILE C C 1
ATOM 4184 O O . ILE C 1 86 ? -6.484 6.749 30.703 1.00 31.85 86 ILE C O 1
ATOM 4189 N N . ASN C 1 87 ? -6.052 4.566 31.120 1.00 30.61 87 ASN C N 1
ATOM 4190 C CA . ASN C 1 87 ? -4.709 4.780 31.626 1.00 29.65 87 ASN C CA 1
ATOM 4191 C C . ASN C 1 87 ? -3.720 4.851 30.474 1.00 30.27 87 ASN C C 1
ATOM 4192 O O . ASN C 1 87 ? -3.440 3.852 29.823 1.00 30.28 87 ASN C O 1
ATOM 4197 N N . ASN C 1 88 ? -3.195 6.038 30.215 1.00 32.13 88 ASN C N 1
ATOM 4198 C CA . ASN C 1 88 ? -2.220 6.201 29.146 1.00 33.23 88 ASN C CA 1
ATOM 4199 C C . ASN C 1 88 ? -0.960 6.916 29.617 1.00 33.27 88 ASN C C 1
ATOM 4200 O O . ASN C 1 88 ? 0.036 6.953 28.912 1.00 34.39 88 ASN C O 1
ATOM 4205 N N . ALA C 1 89 ? -1.006 7.503 30.801 1.00 32.61 89 ALA C N 1
ATOM 4206 C CA . ALA C 1 89 ? 0.168 8.179 31.296 1.00 32.66 89 ALA C CA 1
ATOM 4207 C C . ALA C 1 89 ? 1.237 7.099 31.356 1.00 33.07 89 ALA C C 1
ATOM 4208 O O . ALA C 1 89 ? 0.985 6.007 31.855 1.00 36.36 89 ALA C O 1
ATOM 4210 N N . GLY C 1 90 ? 2.418 7.389 30.827 1.00 32.11 90 GLY C N 1
ATOM 4211 C CA . GLY C 1 90 ? 3.486 6.414 30.848 1.00 30.51 90 GLY C CA 1
ATOM 4212 C C . GLY C 1 90 ? 4.744 6.970 30.222 1.00 32.10 90 GLY C C 1
ATOM 4213 O O . GLY C 1 90 ? 4.792 8.133 29.811 1.00 32.89 90 GLY C O 1
ATOM 4214 N N . VAL C 1 91 ? 5.779 6.150 30.144 1.00 32.33 91 VAL C N 1
ATOM 4215 C CA . VAL C 1 91 ? 7.014 6.617 29.544 1.00 33.30 91 VAL C CA 1
ATOM 4216 C C . VAL C 1 91 ? 7.906 5.450 29.186 1.00 32.73 91 VAL C C 1
ATOM 4217 O O . VAL C 1 91 ? 7.699 4.343 29.681 1.00 33.37 91 VAL C O 1
ATOM 4221 N N . LEU C 1 92 ? 8.882 5.712 28.317 1.00 31.54 92 LEU C N 1
ATOM 4222 C CA . LEU C 1 92 ? 9.872 4.723 27.903 1.00 30.94 92 LEU C CA 1
ATOM 4223 C C . LEU C 1 92 ? 11.244 5.239 28.338 1.00 31.45 92 LEU C C 1
ATOM 4224 O O . LEU C 1 92 ? 11.681 6.309 27.910 1.00 30.78 92 LEU C O 1
ATOM 4229 N N . LEU C 1 93 ? 11.917 4.476 29.189 1.00 32.19 93 LEU C N 1
ATOM 4230 C CA . LEU C 1 93 ? 13.254 4.827 29.643 1.00 31.97 93 LEU C CA 1
ATOM 4231 C C . LEU C 1 93 ? 14.175 3.793 29.004 1.00 32.71 93 LEU C C 1
ATOM 4232 O O . LEU C 1 93 ? 13.822 2.619 28.940 1.00 34.84 93 LEU C O 1
ATOM 4237 N N . SER C 1 94 ? 15.345 4.210 28.531 1.00 32.39 94 SER C N 1
ATOM 4238 C CA . SER C 1 94 ? 16.272 3.279 27.882 1.00 31.49 94 SER C CA 1
ATOM 4239 C C . SER C 1 94 ? 16.980 2.333 28.828 1.00 32.11 94 SER C C 1
ATOM 4240 O O . SER C 1 94 ? 17.722 2.767 29.702 1.00 33.79 94 SER C O 1
ATOM 4243 N N . TYR C 1 95 ? 16.771 1.035 28.646 1.00 33.84 95 TYR C N 1
ATOM 4244 C CA . TYR C 1 95 ? 17.425 0.042 29.500 1.00 34.30 95 TYR C CA 1
ATOM 4245 C C . TYR C 1 95 ? 17.356 -1.349 28.898 1.00 34.16 95 TYR C C 1
ATOM 4246 O O . TYR C 1 95 ? 16.284 -1.821 28.547 1.00 35.09 95 TYR C O 1
ATOM 4255 N N . GLY C 1 96 ? 18.503 -2.005 28.794 1.00 35.53 96 GLY C N 1
ATOM 4256 C CA . GLY C 1 96 ? 18.550 -3.345 28.236 1.00 35.53 96 GLY C CA 1
ATOM 4257 C C . GLY C 1 96 ? 19.471 -4.196 29.081 1.00 36.43 96 GLY C C 1
ATOM 4258 O O . GLY C 1 96 ? 20.216 -3.675 29.895 1.00 37.94 96 GLY C O 1
ATOM 4259 N N . THR C 1 97 ? 19.441 -5.505 28.900 1.00 37.69 97 THR C N 1
ATOM 4260 C CA . THR C 1 97 ? 20.301 -6.370 29.695 1.00 39.56 97 THR C CA 1
ATOM 4261 C C . THR C 1 97 ? 21.777 -5.948 29.701 1.00 39.80 97 THR C C 1
ATOM 4262 O O . THR C 1 97 ? 22.503 -6.228 30.652 1.00 40.70 97 THR C O 1
ATOM 4266 N N . ASN C 1 98 ? 22.225 -5.278 28.647 1.00 40.18 98 ASN C N 1
ATOM 4267 C CA . ASN C 1 98 ? 23.623 -4.874 28.571 1.00 41.93 98 ASN C CA 1
ATOM 4268 C C . ASN C 1 98 ? 23.936 -3.451 28.970 1.00 42.21 98 ASN C C 1
ATOM 4269 O O . ASN C 1 98 ? 25.086 -3.021 28.859 1.00 43.69 98 ASN C O 1
ATOM 4274 N N . THR C 1 99 ? 22.931 -2.715 29.423 1.00 42.50 99 THR C N 1
ATOM 4275 C CA . THR C 1 99 ? 23.156 -1.340 29.848 1.00 42.07 99 THR C CA 1
ATOM 4276 C C . THR C 1 99 ? 23.891 -1.443 31.176 1.00 43.13 99 THR C C 1
ATOM 4277 O O . THR C 1 99 ? 23.726 -2.435 31.895 1.00 43.01 99 THR C O 1
ATOM 4281 N N . GLU C 1 100 ? 24.733 -0.462 31.486 1.00 43.93 100 GLU C N 1
ATOM 4282 C CA . GLU C 1 100 ? 25.459 -0.484 32.759 1.00 46.78 100 GLU C CA 1
ATOM 4283 C C . GLU C 1 100 ? 24.365 -0.569 33.837 1.00 45.16 100 GLU C C 1
ATOM 4284 O O . GLU C 1 100 ? 23.421 0.232 33.837 1.00 44.74 100 GLU C O 1
ATOM 4290 N N . PRO C 1 101 ? 24.450 -1.566 34.735 1.00 43.98 101 PRO C N 1
ATOM 4291 C CA . PRO C 1 101 ? 23.462 -1.761 35.811 1.00 43.13 101 PRO C CA 1
ATOM 4292 C C . PRO C 1 101 ? 23.058 -0.468 36.532 1.00 43.37 101 PRO C C 1
ATOM 4293 O O . PRO C 1 101 ? 23.914 0.311 36.944 1.00 44.54 101 PRO C O 1
ATOM 4297 N N . ASN C 1 102 ? 21.756 -0.241 36.685 1.00 42.44 102 ASN C N 1
ATOM 4298 C CA . ASN C 1 102 ? 21.269 0.967 37.337 1.00 39.86 102 ASN C CA 1
ATOM 4299 C C . ASN C 1 102 ? 19.898 0.728 37.957 1.00 41.29 102 ASN C C 1
ATOM 4300 O O . ASN C 1 102 ? 18.883 0.669 37.254 1.00 42.76 102 ASN C O 1
ATOM 4305 N N . ARG C 1 103 ? 19.865 0.600 39.279 1.00 40.69 103 ARG C N 1
ATOM 4306 C CA . ARG C 1 103 ? 18.617 0.360 39.995 1.00 38.95 103 ARG C CA 1
ATOM 4307 C C . ARG C 1 103 ? 17.601 1.498 39.814 1.00 38.66 103 ARG C C 1
ATOM 4308 O O . ARG C 1 103 ? 16.392 1.275 39.836 1.00 37.95 103 ARG C O 1
ATOM 4316 N N . ALA C 1 104 ? 18.105 2.711 39.622 1.00 37.97 104 ALA C N 1
ATOM 4317 C CA . ALA C 1 104 ? 17.264 3.891 39.471 1.00 36.93 104 ALA C CA 1
ATOM 4318 C C . ALA C 1 104 ? 16.387 3.872 38.244 1.00 37.21 104 ALA C C 1
ATOM 4319 O O . ALA C 1 104 ? 15.169 4.041 38.328 1.00 37.87 104 ALA C O 1
ATOM 4321 N N . VAL C 1 105 ? 17.008 3.692 37.090 1.00 37.81 105 VAL C N 1
ATOM 4322 C CA . VAL C 1 105 ? 16.245 3.667 35.861 1.00 36.29 105 VAL C CA 1
ATOM 4323 C C . VAL C 1 105 ? 15.224 2.546 35.848 1.00 35.40 105 VAL C C 1
ATOM 4324 O O . VAL C 1 105 ? 14.126 2.735 35.330 1.00 36.08 105 VAL C O 1
ATOM 4328 N N . ILE C 1 106 ? 15.557 1.392 36.423 1.00 34.65 106 ILE C N 1
ATOM 4329 C CA . ILE C 1 106 ? 14.593 0.300 36.433 1.00 34.28 106 ILE C CA 1
ATOM 4330 C C . ILE C 1 106 ? 13.455 0.700 37.351 1.00 35.51 106 ILE C C 1
ATOM 4331 O O . ILE C 1 106 ? 12.279 0.554 37.009 1.00 36.54 106 ILE C O 1
ATOM 4336 N N . ALA C 1 107 ? 13.810 1.233 38.514 1.00 35.71 107 ALA C N 1
ATOM 4337 C CA . ALA C 1 107 ? 12.812 1.662 39.486 1.00 34.25 107 ALA C CA 1
ATOM 4338 C C . ALA C 1 107 ? 11.849 2.714 38.938 1.00 32.97 107 ALA C C 1
ATOM 4339 O O . ALA C 1 107 ? 10.657 2.662 39.226 1.00 34.00 107 ALA C O 1
ATOM 4341 N N . GLU C 1 108 ? 12.344 3.673 38.163 1.00 30.72 108 GLU C N 1
ATOM 4342 C CA . GLU C 1 108 ? 11.443 4.707 37.650 1.00 32.57 108 GLU C CA 1
ATOM 4343 C C . GLU C 1 108 ? 10.518 4.168 36.549 1.00 32.02 108 GLU C C 1
ATOM 4344 O O . GLU C 1 108 ? 9.334 4.506 36.505 1.00 30.97 108 GLU C O 1
ATOM 4350 N N . GLN C 1 109 ? 11.060 3.329 35.669 1.00 30.39 109 GLN C N 1
ATOM 4351 C CA . GLN C 1 109 ? 10.270 2.743 34.596 1.00 29.89 109 GLN C CA 1
ATOM 4352 C C . GLN C 1 109 ? 9.086 1.993 35.210 1.00 29.94 109 GLN C C 1
ATOM 4353 O O . GLN C 1 109 ? 7.958 2.105 34.737 1.00 29.88 109 GLN C O 1
ATOM 4359 N N . LEU C 1 110 ? 9.348 1.244 36.274 1.00 30.48 110 LEU C N 1
ATOM 4360 C CA . LEU C 1 110 ? 8.309 0.477 36.945 1.00 33.01 110 LEU C CA 1
ATOM 4361 C C . LEU C 1 110 ? 7.352 1.383 37.719 1.00 35.69 110 LEU C C 1
ATOM 4362 O O . LEU C 1 110 ? 6.130 1.234 37.640 1.00 36.40 110 LEU C O 1
ATOM 4367 N N . ASP C 1 111 ? 7.912 2.331 38.460 1.00 38.37 111 ASP C N 1
ATOM 4368 C CA . ASP C 1 111 ? 7.113 3.263 39.248 1.00 40.74 111 ASP C CA 1
ATOM 4369 C C . ASP C 1 111 ? 6.139 4.032 38.361 1.00 39.64 111 ASP C C 1
ATOM 4370 O O . ASP C 1 111 ? 4.966 4.185 38.695 1.00 39.49 111 ASP C O 1
ATOM 4375 N N . VAL C 1 112 ? 6.633 4.501 37.223 1.00 38.47 112 VAL C N 1
ATOM 4376 C CA . VAL C 1 112 ? 5.816 5.262 36.287 1.00 39.34 112 VAL C CA 1
ATOM 4377 C C . VAL C 1 112 ? 4.793 4.461 35.478 1.00 40.13 112 VAL C C 1
ATOM 4378 O O . VAL C 1 112 ? 3.648 4.895 35.334 1.00 40.93 112 VAL C O 1
ATOM 4382 N N . ASN C 1 113 ? 5.199 3.307 34.947 1.00 39.07 113 ASN C N 1
ATOM 4383 C CA . ASN C 1 113 ? 4.308 2.500 34.118 1.00 37.19 113 ASN C CA 1
ATOM 4384 C C . ASN C 1 113 ? 3.510 1.432 34.839 1.00 35.95 113 ASN C C 1
ATOM 4385 O O . ASN C 1 113 ? 2.500 0.960 34.326 1.00 36.51 113 ASN C O 1
ATOM 4390 N N . THR C 1 114 ? 3.938 1.047 36.028 1.00 35.15 114 THR C N 1
ATOM 4391 C CA . THR C 1 114 ? 3.198 0.023 36.741 1.00 34.06 114 THR C CA 1
ATOM 4392 C C . THR C 1 114 ? 2.480 0.551 37.977 1.00 33.15 114 THR C C 1
ATOM 4393 O O . THR C 1 114 ? 1.280 0.818 37.925 1.00 32.32 114 THR C O 1
ATOM 4397 N N . THR C 1 115 ? 3.208 0.728 39.076 1.00 34.72 115 THR C N 1
ATOM 4398 C CA . THR C 1 115 ? 2.587 1.179 40.322 1.00 34.37 115 THR C CA 1
ATOM 4399 C C . THR C 1 115 ? 1.728 2.441 40.214 1.00 33.63 115 THR C C 1
ATOM 4400 O O . THR C 1 115 ? 0.589 2.447 40.683 1.00 33.71 115 THR C O 1
ATOM 4404 N N . SER C 1 116 ? 2.251 3.499 39.601 1.00 30.87 116 SER C N 1
ATOM 4405 C CA . SER C 1 116 ? 1.476 4.724 39.462 1.00 30.24 116 SER C CA 1
ATOM 4406 C C . SER C 1 116 ? 0.136 4.459 38.785 1.00 31.84 116 SER C C 1
ATOM 4407 O O . SER C 1 116 ? -0.852 5.139 39.060 1.00 34.20 116 SER C O 1
ATOM 4410 N N . VAL C 1 117 ? 0.096 3.474 37.894 1.00 32.25 117 VAL C N 1
ATOM 4411 C CA . VAL C 1 117 ? -1.140 3.168 37.195 1.00 30.71 117 VAL C CA 1
ATOM 4412 C C . VAL C 1 117 ? -2.038 2.385 38.146 1.00 32.78 117 VAL C C 1
ATOM 4413 O O . VAL C 1 117 ? -3.263 2.565 38.167 1.00 30.92 117 VAL C O 1
ATOM 4417 N N . VAL C 1 118 ? -1.427 1.526 38.953 1.00 33.39 118 VAL C N 1
ATOM 4418 C CA . VAL C 1 118 ? -2.197 0.750 39.909 1.00 35.19 118 VAL C CA 1
ATOM 4419 C C . VAL C 1 118 ? -2.813 1.696 40.943 1.00 34.90 118 VAL C C 1
ATOM 4420 O O . VAL C 1 118 ? -4.003 1.637 41.239 1.00 33.92 118 VAL C O 1
ATOM 4424 N N . LEU C 1 119 ? -1.988 2.583 41.477 1.00 36.49 119 LEU C N 1
ATOM 4425 C CA . LEU C 1 119 ? -2.446 3.533 42.470 1.00 36.98 119 LEU C CA 1
ATOM 4426 C C . LEU C 1 119 ? -3.578 4.415 41.968 1.00 38.19 119 LEU C C 1
ATOM 4427 O O . LEU C 1 119 ? -4.572 4.614 42.675 1.00 39.23 119 LEU C O 1
ATOM 4432 N N . LEU C 1 120 ? -3.445 4.951 40.758 1.00 37.56 120 LEU C N 1
ATOM 4433 C CA . LEU C 1 120 ? -4.508 5.805 40.234 1.00 37.58 120 LEU C CA 1
ATOM 4434 C C . LEU C 1 120 ? -5.820 5.035 40.105 1.00 36.56 120 LEU C C 1
ATOM 4435 O O . LEU C 1 120 ? -6.868 5.495 40.555 1.00 38.01 120 LEU C O 1
ATOM 4440 N N . THR C 1 121 ? -5.758 3.855 39.503 1.00 35.66 121 THR C N 1
ATOM 4441 C CA . THR C 1 121 ? -6.952 3.040 39.323 1.00 34.87 121 THR C CA 1
ATOM 4442 C C . THR C 1 121 ? -7.617 2.735 40.672 1.00 33.98 121 THR C C 1
ATOM 4443 O O . THR C 1 121 ? -8.814 2.982 40.855 1.00 33.13 121 THR C O 1
ATOM 4447 N N . GLN C 1 122 ? -6.848 2.207 41.616 1.00 32.42 122 GLN C N 1
ATOM 4448 C CA . GLN C 1 122 ? -7.399 1.869 42.931 1.00 32.76 122 GLN C CA 1
ATOM 4449 C C . GLN C 1 122 ? -8.107 3.037 43.596 1.00 32.48 122 GLN C C 1
ATOM 4450 O O . GLN C 1 122 ? -9.157 2.864 44.210 1.00 34.03 122 GLN C O 1
ATOM 4456 N N . LYS C 1 123 ? -7.523 4.224 43.486 1.00 30.89 123 LYS C N 1
ATOM 4457 C CA . LYS C 1 123 ? -8.109 5.403 44.085 1.00 30.18 123 LYS C CA 1
ATOM 4458 C C . LYS C 1 123 ? -9.377 5.826 43.357 1.00 32.87 123 LYS C C 1
ATOM 4459 O O . LYS C 1 123 ? -10.199 6.563 43.911 1.00 34.83 123 LYS C O 1
ATOM 4465 N N . LEU C 1 124 ? -9.539 5.365 42.120 1.00 32.69 124 LEU C N 1
ATOM 4466 C CA . LEU C 1 124 ? -10.711 5.719 41.331 1.00 32.95 124 LEU C CA 1
ATOM 4467 C C . LEU C 1 124 ? -11.753 4.600 41.314 1.00 34.71 124 LEU C C 1
ATOM 4468 O O . LEU C 1 124 ? -12.811 4.736 40.694 1.00 34.62 124 LEU C O 1
ATOM 4473 N N . LEU C 1 125 ? -11.470 3.493 41.988 1.00 36.05 125 LEU C N 1
ATOM 4474 C CA . LEU C 1 125 ? -12.428 2.394 41.995 1.00 39.93 125 LEU C CA 1
ATOM 4475 C C . LEU C 1 125 ? -13.790 2.852 42.529 1.00 41.90 125 LEU C C 1
ATOM 4476 O O . LEU C 1 125 ? -14.831 2.535 41.945 1.00 43.03 125 LEU C O 1
ATOM 4481 N N . PRO C 1 126 ? -13.804 3.608 43.642 1.00 41.12 126 PRO C N 1
ATOM 4482 C CA . PRO C 1 126 ? -15.092 4.060 44.173 1.00 40.73 126 PRO C CA 1
ATOM 4483 C C . PRO C 1 126 ? -15.977 4.631 43.068 1.00 40.30 126 PRO C C 1
ATOM 4484 O O . PRO C 1 126 ? -17.124 4.212 42.882 1.00 41.31 126 PRO C O 1
ATOM 4488 N N . LEU C 1 127 ? -15.424 5.578 42.325 1.00 38.56 127 LEU C N 1
ATOM 4489 C CA . LEU C 1 127 ? -16.144 6.219 41.242 1.00 35.37 127 LEU C CA 1
ATOM 4490 C C . LEU C 1 127 ? -16.564 5.233 40.155 1.00 35.02 127 LEU C C 1
ATOM 4491 O O . LEU C 1 127 ? -17.664 5.322 39.620 1.00 35.67 127 LEU C O 1
ATOM 4496 N N . LEU C 1 128 ? -15.689 4.289 39.827 1.00 35.35 128 LEU C N 1
ATOM 4497 C CA . LEU C 1 128 ? -15.994 3.301 38.793 1.00 33.44 128 LEU C CA 1
ATOM 4498 C C . LEU C 1 128 ? -17.105 2.367 39.241 1.00 33.14 128 LEU C C 1
ATOM 4499 O O . LEU C 1 128 ? -18.049 2.123 38.494 1.00 33.53 128 LEU C O 1
ATOM 4504 N N . LYS C 1 129 ? -16.996 1.849 40.459 1.00 33.05 129 LYS C N 1
ATOM 4505 C CA . LYS C 1 129 ? -18.017 0.956 40.988 1.00 36.83 129 LYS C CA 1
ATOM 4506 C C . LYS C 1 129 ? -19.355 1.682 41.018 1.00 38.84 129 LYS C C 1
ATOM 4507 O O . LYS C 1 129 ? -20.385 1.153 40.585 1.00 39.65 129 LYS C O 1
ATOM 4513 N N . ASN C 1 130 ? -19.332 2.905 41.528 1.00 40.20 130 ASN C N 1
ATOM 4514 C CA . ASN C 1 130 ? -20.542 3.694 41.607 1.00 41.99 130 ASN C CA 1
ATOM 4515 C C . ASN C 1 130 ? -21.198 3.860 40.232 1.00 41.98 130 ASN C C 1
ATOM 4516 O O . ASN C 1 130 ? -22.417 3.709 40.099 1.00 42.30 130 ASN C O 1
ATOM 4521 N N . ALA C 1 131 ? -20.400 4.165 39.212 1.00 40.51 131 ALA C N 1
ATOM 4522 C CA . ALA C 1 131 ? -20.948 4.337 37.869 1.00 41.39 131 ALA C CA 1
ATOM 4523 C C . ALA C 1 131 ? -21.583 3.049 37.379 1.00 42.38 131 ALA C C 1
ATOM 4524 O O . ALA C 1 131 ? -22.655 3.065 36.786 1.00 41.36 131 ALA C O 1
ATOM 4526 N N . ALA C 1 132 ? -20.903 1.935 37.627 1.00 44.51 132 ALA C N 1
ATOM 4527 C CA . ALA C 1 132 ? -21.375 0.618 37.208 1.00 44.21 132 ALA C CA 1
ATOM 4528 C C . ALA C 1 132 ? -22.635 0.169 37.951 1.00 44.79 132 ALA C C 1
ATOM 4529 O O . ALA C 1 132 ? -23.349 -0.718 37.488 1.00 44.30 132 ALA C O 1
ATOM 4531 N N . SER C 1 133 ? -22.905 0.779 39.101 1.00 45.69 133 SER C N 1
ATOM 4532 C CA . SER C 1 133 ? -24.074 0.414 39.894 1.00 46.35 133 SER C CA 1
ATOM 4533 C C . SER C 1 133 ? -25.343 1.148 39.477 1.00 49.07 133 SER C C 1
ATOM 4534 O O . SER C 1 133 ? -26.396 0.931 40.066 1.00 51.83 133 SER C O 1
ATOM 4537 N N . LYS C 1 134 ? -25.248 2.021 38.477 1.00 50.57 134 LYS C N 1
ATOM 4538 C CA . LYS C 1 134 ? -26.417 2.756 37.994 1.00 52.18 134 LYS C CA 1
ATOM 4539 C C . LYS C 1 134 ? -27.160 1.874 36.987 1.00 54.40 134 LYS C C 1
ATOM 4540 O O . LYS C 1 134 ? -28.078 2.327 36.294 1.00 54.45 134 LYS C O 1
ATOM 4546 N N . GLU C 1 135 ? -26.738 0.614 36.911 1.00 56.63 135 GLU C N 1
ATOM 4547 C CA . GLU C 1 135 ? -27.334 -0.379 36.017 1.00 58.41 135 GLU C CA 1
ATOM 4548 C C . GLU C 1 135 ? -27.417 -1.726 36.714 1.00 58.99 135 GLU C C 1
ATOM 4549 O O . GLU C 1 135 ? -26.659 -2.013 37.645 1.00 58.76 135 GLU C O 1
ATOM 4555 N N . SER C 1 136 ? -28.343 -2.560 36.265 1.00 59.57 136 SER C N 1
ATOM 4556 C CA . SER C 1 136 ? -28.489 -3.883 36.854 1.00 60.24 136 SER C CA 1
ATOM 4557 C C . SER C 1 136 ? -28.085 -4.898 35.793 1.00 59.27 136 SER C C 1
ATOM 4558 O O . SER C 1 136 ? -28.106 -4.598 34.597 1.00 58.02 136 SER C O 1
ATOM 4561 N N . GLY C 1 137 ? -27.707 -6.092 36.230 1.00 58.77 137 GLY C N 1
ATOM 4562 C CA . GLY C 1 137 ? -27.295 -7.109 35.282 1.00 59.03 137 GLY C CA 1
ATOM 4563 C C . GLY C 1 137 ? -25.787 -7.245 35.193 1.00 58.88 137 GLY C C 1
ATOM 4564 O O . GLY C 1 137 ? -25.038 -6.529 35.863 1.00 57.25 137 GLY C O 1
ATOM 4565 N N . ASP C 1 138 ? -25.346 -8.165 34.343 1.00 59.72 138 ASP C N 1
ATOM 4566 C CA . ASP C 1 138 ? -23.929 -8.445 34.148 1.00 58.25 138 ASP C CA 1
ATOM 4567 C C . ASP C 1 138 ? -23.308 -7.842 32.902 1.00 55.87 138 ASP C C 1
ATOM 4568 O O . ASP C 1 138 ? -22.115 -8.016 32.675 1.00 56.73 138 ASP C O 1
ATOM 4573 N N . GLN C 1 139 ? -24.091 -7.146 32.086 1.00 52.40 139 GLN C N 1
ATOM 4574 C CA . GLN C 1 139 ? -23.524 -6.568 30.878 1.00 51.33 139 GLN C CA 1
ATOM 4575 C C . GLN C 1 139 ? -22.357 -5.621 31.144 1.00 49.35 139 GLN C C 1
ATOM 4576 O O . GLN C 1 139 ? -22.447 -4.686 31.946 1.00 48.32 139 GLN C O 1
ATOM 4582 N N . LEU C 1 140 ? -21.251 -5.892 30.462 1.00 45.92 140 LEU C N 1
ATOM 4583 C CA . LEU C 1 140 ? -20.042 -5.098 30.585 1.00 42.04 140 LEU C CA 1
ATOM 4584 C C . LEU C 1 140 ? -19.898 -4.229 29.333 1.00 39.79 140 LEU C C 1
ATOM 4585 O O . LEU C 1 140 ? -20.127 -4.706 28.218 1.00 37.89 140 LEU C O 1
ATOM 4590 N N . SER C 1 141 ? -19.531 -2.960 29.522 1.00 38.19 141 SER C N 1
ATOM 4591 C CA . SER C 1 141 ? -19.334 -2.021 28.409 1.00 38.38 141 SER C CA 1
ATOM 4592 C C . SER C 1 141 ? -18.582 -0.779 28.872 1.00 38.57 141 SER C C 1
ATOM 4593 O O . SER C 1 141 ? -18.547 -0.482 30.063 1.00 40.20 141 SER C O 1
ATOM 4596 N N . VAL C 1 142 ? -17.993 -0.042 27.938 1.00 38.42 142 VAL C N 1
ATOM 4597 C CA . VAL C 1 142 ? -17.278 1.177 28.312 1.00 38.37 142 VAL C CA 1
ATOM 4598 C C . VAL C 1 142 ? -18.254 2.304 28.679 1.00 37.92 142 VAL C C 1
ATOM 4599 O O . VAL C 1 142 ? -17.879 3.239 29.390 1.00 37.94 142 VAL C O 1
ATOM 4603 N N . SER C 1 143 ? -19.498 2.229 28.206 1.00 37.13 143 SER C N 1
ATOM 4604 C CA . SER C 1 143 ? -20.467 3.272 28.553 1.00 38.33 143 SER C CA 1
ATOM 4605 C C . SER C 1 143 ? -21.012 3.048 29.964 1.00 38.13 143 SER C C 1
ATOM 4606 O O . SER C 1 143 ? -21.567 3.957 30.576 1.00 39.67 143 SER C O 1
ATOM 4609 N N . ARG C 1 144 ? -20.836 1.840 30.488 1.00 37.88 144 ARG C N 1
ATOM 4610 C CA . ARG C 1 144 ? -21.291 1.539 31.838 1.00 36.77 144 ARG C CA 1
ATOM 4611 C C . ARG C 1 144 ? -20.164 1.872 32.821 1.00 36.26 144 ARG C C 1
ATOM 4612 O O . ARG C 1 144 ? -20.266 2.827 33.589 1.00 37.79 144 ARG C O 1
ATOM 4620 N N . ALA C 1 145 ? -19.095 1.082 32.783 1.00 34.31 145 ALA C N 1
ATOM 4621 C CA . ALA C 1 145 ? -17.935 1.279 33.649 1.00 35.68 145 ALA C CA 1
ATOM 4622 C C . ALA C 1 145 ? -16.760 0.474 33.107 1.00 35.86 145 ALA C C 1
ATOM 4623 O O . ALA C 1 145 ? -16.859 -0.742 32.923 1.00 35.55 145 ALA C O 1
ATOM 4625 N N . ALA C 1 146 ? -15.641 1.149 32.866 1.00 34.37 146 ALA C N 1
ATOM 4626 C CA . ALA C 1 146 ? -14.483 0.469 32.313 1.00 33.32 146 ALA C CA 1
ATOM 4627 C C . ALA C 1 146 ? -13.107 1.065 32.645 1.00 33.27 146 ALA C C 1
ATOM 4628 O O . ALA C 1 146 ? -12.954 2.268 32.881 1.00 31.38 146 ALA C O 1
ATOM 4630 N N . VAL C 1 147 ? -12.108 0.191 32.670 1.00 32.25 147 VAL C N 1
ATOM 4631 C CA . VAL C 1 147 ? -10.741 0.598 32.909 1.00 30.30 147 VAL C CA 1
ATOM 4632 C C . VAL C 1 147 ? -9.987 0.008 31.735 1.00 32.17 147 VAL C C 1
ATOM 4633 O O . VAL C 1 147 ? -9.870 -1.205 31.591 1.00 31.54 147 VAL C O 1
ATOM 4637 N N . ILE C 1 148 ? -9.522 0.894 30.869 1.00 33.18 148 ILE C N 1
ATOM 4638 C CA . ILE C 1 148 ? -8.781 0.520 29.683 1.00 32.37 148 ILE C CA 1
ATOM 4639 C C . ILE C 1 148 ? -7.377 1.089 29.857 1.00 33.81 148 ILE C C 1
ATOM 4640 O O . ILE C 1 148 ? -7.198 2.306 30.010 1.00 33.72 148 ILE C O 1
ATOM 4645 N N . THR C 1 149 ? -6.385 0.209 29.865 1.00 31.32 149 THR C N 1
ATOM 4646 C CA . THR C 1 149 ? -5.008 0.650 30.004 1.00 30.00 149 THR C CA 1
ATOM 4647 C C . THR C 1 149 ? -4.303 0.649 28.656 1.00 29.72 149 THR C C 1
ATOM 4648 O O . THR C 1 149 ? -4.517 -0.233 27.824 1.00 31.04 149 THR C O 1
ATOM 4652 N N . ILE C 1 150 ? -3.478 1.653 28.418 1.00 27.84 150 ILE C N 1
ATOM 4653 C CA . ILE C 1 150 ? -2.761 1.667 27.170 1.00 27.68 150 ILE C CA 1
ATOM 4654 C C . ILE C 1 150 ? -1.448 0.987 27.499 1.00 28.61 150 ILE C C 1
ATOM 4655 O O . ILE C 1 150 ? -0.605 1.559 28.183 1.00 28.58 150 ILE C O 1
ATOM 4660 N N . SER C 1 151 ? -1.293 -0.251 27.035 1.00 28.99 151 SER C N 1
ATOM 4661 C CA . SER C 1 151 ? -0.080 -1.024 27.297 1.00 29.66 151 SER C CA 1
ATOM 4662 C C . SER C 1 151 ? 0.800 -1.049 26.031 1.00 30.40 151 SER C C 1
ATOM 4663 O O . SER C 1 151 ? 0.977 -0.016 25.376 1.00 30.40 151 SER C O 1
ATOM 4666 N N . SER C 1 152 ? 1.346 -2.215 25.689 1.00 30.19 152 SER C N 1
ATOM 4667 C CA . SER C 1 152 ? 2.188 -2.355 24.508 1.00 30.30 152 SER C CA 1
ATOM 4668 C C . SER C 1 152 ? 2.477 -3.801 24.136 1.00 30.87 152 SER C C 1
ATOM 4669 O O . SER C 1 152 ? 2.646 -4.658 25.002 1.00 30.68 152 SER C O 1
ATOM 4672 N N . GLY C 1 153 ? 2.547 -4.066 22.835 1.00 31.64 153 GLY C N 1
ATOM 4673 C CA . GLY C 1 153 ? 2.830 -5.411 22.368 1.00 29.53 153 GLY C CA 1
ATOM 4674 C C . GLY C 1 153 ? 4.148 -5.885 22.935 1.00 29.16 153 GLY C C 1
ATOM 4675 O O . GLY C 1 153 ? 4.423 -7.078 22.995 1.00 31.09 153 GLY C O 1
ATOM 4676 N N . LEU C 1 154 ? 4.980 -4.940 23.343 1.00 29.25 154 LEU C N 1
ATOM 4677 C CA . LEU C 1 154 ? 6.258 -5.282 23.938 1.00 30.95 154 LEU C CA 1
ATOM 4678 C C . LEU C 1 154 ? 6.013 -5.884 25.328 1.00 31.27 154 LEU C C 1
ATOM 4679 O O . LEU C 1 154 ? 6.900 -6.489 25.928 1.00 29.66 154 LEU C O 1
ATOM 4684 N N . GLY C 1 155 ? 4.798 -5.704 25.838 1.00 32.33 155 GLY C N 1
ATOM 4685 C CA . GLY C 1 155 ? 4.460 -6.245 27.140 1.00 32.21 155 GLY C CA 1
ATOM 4686 C C . GLY C 1 155 ? 4.165 -7.730 27.058 1.00 33.41 155 GLY C C 1
ATOM 4687 O O . GLY C 1 155 ? 4.143 -8.424 28.073 1.00 33.04 155 GLY C O 1
ATOM 4688 N N . SER C 1 156 ? 3.930 -8.224 25.847 1.00 34.02 156 SER C N 1
ATOM 4689 C CA . SER C 1 156 ? 3.636 -9.637 25.661 1.00 35.28 156 SER C CA 1
ATOM 4690 C C . SER C 1 156 ? 4.900 -10.459 25.868 1.00 36.13 156 SER C C 1
ATOM 4691 O O . SER C 1 156 ? 5.900 -10.242 25.199 1.00 36.83 156 SER C O 1
ATOM 4694 N N . ILE C 1 157 ? 4.856 -11.402 26.798 1.00 37.40 157 ILE C N 1
ATOM 4695 C CA . ILE C 1 157 ? 6.016 -12.243 27.061 1.00 38.22 157 ILE C CA 1
ATOM 4696 C C . ILE C 1 157 ? 6.167 -13.327 25.994 1.00 38.47 157 ILE C C 1
ATOM 4697 O O . ILE C 1 157 ? 7.284 -13.667 25.580 1.00 37.01 157 ILE C O 1
ATOM 4702 N N . THR C 1 158 ? 5.042 -13.863 25.541 1.00 38.95 158 THR C N 1
ATOM 4703 C CA . THR C 1 158 ? 5.093 -14.904 24.531 1.00 40.36 158 THR C CA 1
ATOM 4704 C C . THR C 1 158 ? 5.489 -14.385 23.150 1.00 39.22 158 THR C C 1
ATOM 4705 O O . THR C 1 158 ? 6.148 -15.087 22.390 1.00 40.93 158 THR C O 1
ATOM 4709 N N . ASP C 1 159 ? 5.123 -13.155 22.823 1.00 38.83 159 ASP C N 1
ATOM 4710 C CA . ASP C 1 159 ? 5.502 -12.614 21.519 1.00 38.02 159 ASP C CA 1
ATOM 4711 C C . ASP C 1 159 ? 6.893 -11.999 21.514 1.00 36.27 159 ASP C C 1
ATOM 4712 O O . ASP C 1 159 ? 7.357 -11.510 20.489 1.00 35.29 159 ASP C O 1
ATOM 4717 N N . ASN C 1 160 ? 7.561 -12.040 22.659 1.00 34.62 160 ASN C N 1
ATOM 4718 C CA . ASN C 1 160 ? 8.888 -11.468 22.783 1.00 34.53 160 ASN C CA 1
ATOM 4719 C C . ASN C 1 160 ? 9.970 -12.297 22.111 1.00 36.76 160 ASN C C 1
ATOM 4720 O O . ASN C 1 160 ? 10.372 -13.345 22.628 1.00 40.00 160 ASN C O 1
ATOM 4725 N N . THR C 1 161 ? 10.446 -11.822 20.962 1.00 37.07 161 THR C N 1
ATOM 4726 C CA . THR C 1 161 ? 11.511 -12.500 20.235 1.00 37.67 161 THR C CA 1
ATOM 4727 C C . THR C 1 161 ? 12.640 -11.532 19.858 1.00 39.69 161 THR C C 1
ATOM 4728 O O . THR C 1 161 ? 13.631 -11.932 19.251 1.00 39.85 161 THR C O 1
ATOM 4732 N N . SER C 1 162 ? 12.488 -10.258 20.215 1.00 38.80 162 SER C N 1
ATOM 4733 C CA . SER C 1 162 ? 13.516 -9.262 19.936 1.00 39.18 162 SER C CA 1
ATOM 4734 C C . SER C 1 162 ? 14.103 -8.828 21.272 1.00 41.06 162 SER C C 1
ATOM 4735 O O . SER C 1 162 ? 15.300 -8.943 21.522 1.00 40.87 162 SER C O 1
ATOM 4738 N N . GLY C 1 163 ? 13.207 -8.338 22.122 1.00 44.72 163 GLY C N 1
ATOM 4739 C CA . GLY C 1 163 ? 13.523 -7.857 23.457 1.00 42.47 163 GLY C CA 1
ATOM 4740 C C . GLY C 1 163 ? 14.925 -7.426 23.798 1.00 40.88 163 GLY C C 1
ATOM 4741 O O . GLY C 1 163 ? 15.803 -8.261 23.963 1.00 43.77 163 GLY C O 1
ATOM 4742 N N . SER C 1 164 ? 15.133 -6.119 23.904 1.00 39.28 164 SER C N 1
ATOM 4743 C CA . SER C 1 164 ? 16.427 -5.553 24.290 1.00 36.79 164 SER C CA 1
ATOM 4744 C C . SER C 1 164 ? 17.575 -5.578 23.262 1.00 35.54 164 SER C C 1
ATOM 4745 O O . SER C 1 164 ? 18.372 -4.646 23.242 1.00 34.87 164 SER C O 1
ATOM 4748 N N . ALA C 1 165 ? 17.681 -6.607 22.418 1.00 33.96 165 ALA C N 1
ATOM 4749 C CA . ALA C 1 165 ? 18.768 -6.648 21.426 1.00 32.87 165 ALA C CA 1
ATOM 4750 C C . ALA C 1 165 ? 18.666 -5.532 20.391 1.00 34.24 165 ALA C C 1
ATOM 4751 O O . ALA C 1 165 ? 19.681 -5.016 19.925 1.00 32.32 165 ALA C O 1
ATOM 4753 N N . GLN C 1 166 ? 17.439 -5.176 20.017 1.00 34.13 166 GLN C N 1
ATOM 4754 C CA . GLN C 1 166 ? 17.208 -4.118 19.032 1.00 35.46 166 GLN C CA 1
ATOM 4755 C C . GLN C 1 166 ? 17.071 -2.743 19.678 1.00 35.44 166 GLN C C 1
ATOM 4756 O O . GLN C 1 166 ? 17.723 -1.792 19.254 1.00 34.57 166 GLN C O 1
ATOM 4762 N N . PHE C 1 167 ? 16.208 -2.651 20.693 1.00 35.20 167 PHE C N 1
ATOM 4763 C CA . PHE C 1 167 ? 15.972 -1.402 21.431 1.00 34.41 167 PHE C CA 1
ATOM 4764 C C . PHE C 1 167 ? 16.110 -1.632 22.944 1.00 35.08 167 PHE C C 1
ATOM 4765 O O . PHE C 1 167 ? 15.762 -2.698 23.462 1.00 34.79 167 PHE C O 1
ATOM 4773 N N . PRO C 1 168 ? 16.600 -0.620 23.674 1.00 34.58 168 PRO C N 1
ATOM 4774 C CA . PRO C 1 168 ? 16.796 -0.691 25.125 1.00 34.94 168 PRO C CA 1
ATOM 4775 C C . PRO C 1 168 ? 15.463 -0.718 25.869 1.00 35.71 168 PRO C C 1
ATOM 4776 O O . PRO C 1 168 ? 15.120 0.214 26.609 1.00 37.09 168 PRO C O 1
ATOM 4780 N N . VAL C 1 169 ? 14.732 -1.812 25.692 1.00 35.36 169 VAL C N 1
ATOM 4781 C CA . VAL C 1 169 ? 13.421 -1.961 26.293 1.00 34.22 169 VAL C CA 1
ATOM 4782 C C . VAL C 1 169 ? 13.256 -3.059 27.338 1.00 33.96 169 VAL C C 1
ATOM 4783 O O . VAL C 1 169 ? 12.158 -3.590 27.495 1.00 35.12 169 VAL C O 1
ATOM 4787 N N . LEU C 1 170 ? 14.318 -3.410 28.050 1.00 31.69 170 LEU C N 1
ATOM 4788 C CA . LEU C 1 170 ? 14.193 -4.446 29.061 1.00 30.37 170 LEU C CA 1
ATOM 4789 C C . LEU C 1 170 ? 13.221 -3.984 30.146 1.00 30.63 170 LEU C C 1
ATOM 4790 O O . LEU C 1 170 ? 12.247 -4.673 30.449 1.00 31.67 170 LEU C O 1
ATOM 4795 N N . ALA C 1 171 ? 13.478 -2.806 30.709 1.00 31.48 171 ALA C N 1
ATOM 4796 C CA . ALA C 1 171 ? 12.634 -2.231 31.765 1.00 30.94 171 ALA C CA 1
ATOM 4797 C C . ALA C 1 171 ? 11.202 -1.972 31.300 1.00 30.87 171 ALA C C 1
ATOM 4798 O O . ALA C 1 171 ? 10.251 -2.272 32.022 1.00 29.83 171 ALA C O 1
ATOM 4800 N N . TYR C 1 172 ? 11.059 -1.403 30.102 1.00 30.79 172 TYR C N 1
ATOM 4801 C CA . TYR C 1 172 ? 9.743 -1.114 29.529 1.00 30.44 172 TYR C CA 1
ATOM 4802 C C . TYR C 1 172 ? 8.885 -2.380 29.439 1.00 30.96 172 TYR C C 1
ATOM 4803 O O . TYR C 1 172 ? 7.784 -2.431 29.975 1.00 33.01 172 TYR C O 1
ATOM 4812 N N . ARG C 1 173 ? 9.391 -3.391 28.743 1.00 31.21 173 ARG C N 1
ATOM 4813 C CA . ARG C 1 173 ? 8.688 -4.660 28.593 1.00 30.21 173 ARG C CA 1
ATOM 4814 C C . ARG C 1 173 ? 8.156 -5.183 29.933 1.00 30.61 173 ARG C C 1
ATOM 4815 O O . ARG C 1 173 ? 6.997 -5.588 30.040 1.00 30.37 173 ARG C O 1
ATOM 4823 N N . MET C 1 174 ? 9.016 -5.187 30.948 1.00 28.87 174 MET C N 1
ATOM 4824 C CA . MET C 1 174 ? 8.629 -5.680 32.263 1.00 27.11 174 MET C CA 1
ATOM 4825 C C . MET C 1 174 ? 7.513 -4.857 32.883 1.00 27.37 174 MET C C 1
ATOM 4826 O O . MET C 1 174 ? 6.621 -5.388 33.524 1.00 26.04 174 MET C O 1
ATOM 4831 N N . SER C 1 175 ? 7.563 -3.550 32.693 1.00 29.65 175 SER C N 1
ATOM 4832 C CA . SER C 1 175 ? 6.542 -2.695 33.254 1.00 30.75 175 SER C CA 1
ATOM 4833 C C . SER C 1 175 ? 5.220 -2.941 32.547 1.00 32.13 175 SER C C 1
ATOM 4834 O O . SER C 1 175 ? 4.157 -2.841 33.165 1.00 33.85 175 SER C O 1
ATOM 4837 N N . LYS C 1 176 ? 5.280 -3.265 31.255 1.00 31.05 176 LYS C N 1
ATOM 4838 C CA . LYS C 1 176 ? 4.061 -3.514 30.502 1.00 30.47 176 LYS C CA 1
ATOM 4839 C C . LYS C 1 176 ? 3.498 -4.880 30.822 1.00 30.88 176 LYS C C 1
ATOM 4840 O O . LYS C 1 176 ? 2.281 -5.073 30.855 1.00 31.58 176 LYS C O 1
ATOM 4846 N N . ALA C 1 177 ? 4.383 -5.837 31.065 1.00 30.87 177 ALA C N 1
ATOM 4847 C CA . ALA C 1 177 ? 3.925 -7.167 31.419 1.00 30.75 177 ALA C CA 1
ATOM 4848 C C . ALA C 1 177 ? 3.275 -7.004 32.788 1.00 30.78 177 ALA C C 1
ATOM 4849 O O . ALA C 1 177 ? 2.216 -7.571 33.063 1.00 33.44 177 ALA C O 1
ATOM 4851 N N . ALA C 1 178 ? 3.904 -6.189 33.629 1.00 29.58 178 ALA C N 1
ATOM 4852 C CA . ALA C 1 178 ? 3.406 -5.917 34.974 1.00 28.75 178 ALA C CA 1
ATOM 4853 C C . ALA C 1 178 ? 1.983 -5.397 34.922 1.00 28.27 178 ALA C C 1
ATOM 4854 O O . ALA C 1 178 ? 1.092 -5.961 35.542 1.00 26.19 178 ALA C O 1
ATOM 4856 N N . ILE C 1 179 ? 1.768 -4.323 34.171 1.00 29.75 179 ILE C N 1
ATOM 4857 C CA . ILE C 1 179 ? 0.430 -3.753 34.071 1.00 30.14 179 ILE C CA 1
ATOM 4858 C C . ILE C 1 179 ? -0.562 -4.679 33.347 1.00 30.45 179 ILE C C 1
ATOM 4859 O O . ILE C 1 179 ? -1.756 -4.656 33.647 1.00 28.85 179 ILE C O 1
ATOM 4864 N N . ASN C 1 180 ? -0.091 -5.488 32.396 1.00 31.51 180 ASN C N 1
ATOM 4865 C CA . ASN C 1 180 ? -1.013 -6.407 31.735 1.00 33.94 180 ASN C CA 1
ATOM 4866 C C . ASN C 1 180 ? -1.508 -7.407 32.780 1.00 36.38 180 ASN C C 1
ATOM 4867 O O . ASN C 1 180 ? -2.664 -7.840 32.748 1.00 35.11 180 ASN C O 1
ATOM 4872 N N . MET C 1 181 ? -0.618 -7.762 33.705 1.00 36.52 181 MET C N 1
ATOM 4873 C CA . MET C 1 181 ? -0.953 -8.669 34.795 1.00 38.07 181 MET C CA 1
ATOM 4874 C C . MET C 1 181 ? -1.973 -7.982 35.708 1.00 39.15 181 MET C C 1
ATOM 4875 O O . MET C 1 181 ? -2.912 -8.611 36.195 1.00 40.64 181 MET C O 1
ATOM 4880 N N . PHE C 1 182 ? -1.772 -6.684 35.934 1.00 39.09 182 PHE C N 1
ATOM 4881 C CA . PHE C 1 182 ? -2.661 -5.888 36.763 1.00 37.21 182 PHE C CA 1
ATOM 4882 C C . PHE C 1 182 ? -4.073 -5.883 36.173 1.00 37.91 182 PHE C C 1
ATOM 4883 O O . PHE C 1 182 ? -5.064 -5.901 36.912 1.00 38.96 182 PHE C O 1
ATOM 4891 N N . GLY C 1 183 ? -4.159 -5.841 34.843 1.00 35.73 183 GLY C N 1
ATOM 4892 C CA . GLY C 1 183 ? -5.453 -5.839 34.183 1.00 33.96 183 GLY C CA 1
ATOM 4893 C C . GLY C 1 183 ? -6.143 -7.171 34.385 1.00 35.59 183 GLY C C 1
ATOM 4894 O O . GLY C 1 183 ? -7.337 -7.244 34.704 1.00 36.64 183 GLY C O 1
ATOM 4895 N N . ARG C 1 184 ? -5.374 -8.236 34.197 1.00 35.15 184 ARG C N 1
ATOM 4896 C CA . ARG C 1 184 ? -5.872 -9.585 34.360 1.00 34.87 184 ARG C CA 1
ATOM 4897 C C . ARG C 1 184 ? -6.411 -9.769 35.783 1.00 35.05 184 ARG C C 1
ATOM 4898 O O . ARG C 1 184 ? -7.484 -10.329 35.989 1.00 32.93 184 ARG C O 1
ATOM 4906 N N . THR C 1 185 ? -5.654 -9.286 36.759 1.00 36.49 185 THR C N 1
ATOM 4907 C CA . THR C 1 185 ? -6.050 -9.382 38.160 1.00 38.21 185 THR C CA 1
ATOM 4908 C C . THR C 1 185 ? -7.231 -8.449 38.476 1.00 38.75 185 THR C C 1
ATOM 4909 O O . THR C 1 185 ? -8.163 -8.824 39.203 1.00 36.96 185 THR C O 1
ATOM 4913 N N . LEU C 1 186 ? -7.185 -7.241 37.921 1.00 37.13 186 LEU C N 1
ATOM 4914 C CA . LEU C 1 186 ? -8.235 -6.258 38.146 1.00 36.92 186 LEU C CA 1
ATOM 4915 C C . LEU C 1 186 ? -9.595 -6.732 37.651 1.00 36.66 186 LEU C C 1
ATOM 4916 O O . LEU C 1 186 ? -10.626 -6.439 38.256 1.00 35.06 186 LEU C O 1
ATOM 4921 N N . ALA C 1 187 ? -9.594 -7.461 36.541 1.00 37.38 187 ALA C N 1
ATOM 4922 C CA . ALA C 1 187 ? -10.834 -7.967 35.975 1.00 36.76 187 ALA C CA 1
ATOM 4923 C C . ALA C 1 187 ? -11.514 -8.939 36.940 1.00 37.49 187 ALA C C 1
ATOM 4924 O O . ALA C 1 187 ? -12.700 -8.802 37.243 1.00 36.46 187 ALA C O 1
ATOM 4926 N N . VAL C 1 188 ? -10.761 -9.913 37.437 1.00 37.97 188 VAL C N 1
ATOM 4927 C CA . VAL C 1 188 ? -11.329 -10.883 38.358 1.00 38.58 188 VAL C CA 1
ATOM 4928 C C . VAL C 1 188 ? -11.767 -10.241 39.660 1.00 39.55 188 VAL C C 1
ATOM 4929 O O . VAL C 1 188 ? -12.786 -10.620 40.227 1.00 41.28 188 VAL C O 1
ATOM 4933 N N . ASP C 1 189 ? -11.005 -9.262 40.131 1.00 40.78 189 ASP C N 1
ATOM 4934 C CA . ASP C 1 189 ? -11.328 -8.596 41.387 1.00 41.85 189 ASP C CA 1
ATOM 4935 C C . ASP C 1 189 ? -12.522 -7.653 41.3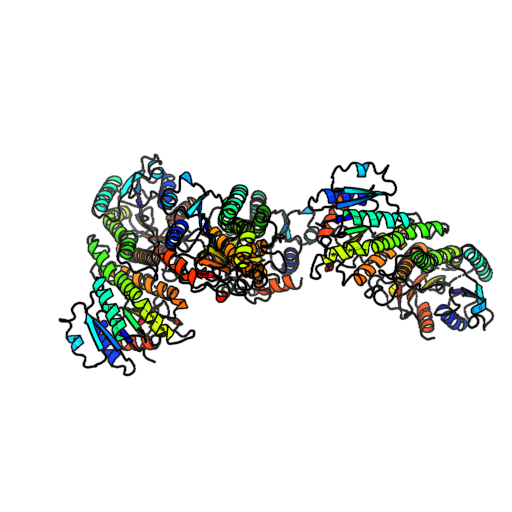16 1.00 43.72 189 ASP C C 1
ATOM 4936 O O . ASP C 1 189 ? -13.083 -7.286 42.347 1.00 44.46 189 ASP C O 1
ATOM 4941 N N . LEU C 1 190 ? -12.917 -7.252 40.113 1.00 42.92 190 LEU C N 1
ATOM 4942 C CA . LEU C 1 190 ? -14.044 -6.352 39.996 1.00 41.32 190 LEU C CA 1
ATOM 4943 C C . LEU C 1 190 ? -15.250 -7.002 39.319 1.00 43.19 190 LEU C C 1
ATOM 4944 O O . LEU C 1 190 ? -16.235 -6.321 39.019 1.00 43.22 190 LEU C O 1
ATOM 4949 N N . LYS C 1 191 ? -15.179 -8.317 39.105 1.00 43.85 191 LYS C N 1
ATOM 4950 C CA . LYS C 1 191 ? -16.260 -9.059 38.455 1.00 46.78 191 LYS C CA 1
ATOM 4951 C C . LYS C 1 191 ? -17.625 -8.759 39.066 1.00 48.15 191 LYS C C 1
ATOM 4952 O O . LYS C 1 191 ? -18.581 -8.474 38.349 1.00 48.96 191 LYS C O 1
ATOM 4958 N N . ASP C 1 192 ? -17.719 -8.819 40.388 1.00 49.83 192 ASP C N 1
ATOM 4959 C CA . ASP C 1 192 ? -18.980 -8.528 41.061 1.00 50.89 192 ASP C CA 1
ATOM 4960 C C . ASP C 1 192 ? -19.356 -7.042 41.039 1.00 50.05 192 ASP C C 1
ATOM 4961 O O . ASP C 1 192 ? -20.482 -6.681 41.354 1.00 50.19 192 ASP C O 1
ATOM 4966 N N . ASP C 1 193 ? -18.423 -6.174 40.673 1.00 50.08 193 ASP C N 1
ATOM 4967 C CA . ASP C 1 193 ? -18.735 -4.748 40.603 1.00 49.88 193 ASP C CA 1
ATOM 4968 C C . ASP C 1 193 ? -19.130 -4.369 39.169 1.00 48.21 193 ASP C C 1
ATOM 4969 O O . ASP C 1 193 ? -19.427 -3.212 38.866 1.00 46.15 193 ASP C O 1
ATOM 4974 N N . ASN C 1 194 ? -19.131 -5.372 38.299 1.00 47.34 194 ASN C N 1
ATOM 4975 C CA . ASN C 1 194 ? -19.489 -5.203 36.897 1.00 47.93 194 ASN C CA 1
ATOM 4976 C C . ASN C 1 194 ? -18.702 -4.165 36.105 1.00 46.02 194 ASN C C 1
ATOM 4977 O O . ASN C 1 194 ? -19.222 -3.592 35.148 1.00 45.69 194 ASN C O 1
ATOM 4982 N N . VAL C 1 195 ? -17.457 -3.909 36.493 1.00 42.68 195 VAL C N 1
ATOM 4983 C CA . VAL C 1 195 ? -16.656 -2.963 35.734 1.00 39.59 195 VAL C CA 1
ATOM 4984 C C . VAL C 1 195 ? -15.698 -3.726 34.829 1.00 36.23 195 VAL C C 1
ATOM 4985 O O . VAL C 1 195 ? -14.970 -4.618 35.255 1.00 34.94 195 VAL C O 1
ATOM 4989 N N . LEU C 1 196 ? -15.741 -3.373 33.557 1.00 34.76 196 LEU C N 1
ATOM 4990 C CA . LEU C 1 196 ? -14.909 -3.990 32.538 1.00 34.12 196 LEU C CA 1
ATOM 4991 C C . LEU C 1 196 ? -13.463 -3.514 32.613 1.00 33.00 196 LEU C C 1
ATOM 4992 O O . LEU C 1 196 ? -13.199 -2.350 32.927 1.00 33.23 196 LEU C O 1
ATOM 4997 N N . VAL C 1 197 ? -12.527 -4.412 32.339 1.00 31.15 197 VAL C N 1
ATOM 4998 C CA . VAL C 1 197 ? -11.129 -4.029 32.320 1.00 30.51 197 VAL C CA 1
ATOM 4999 C C . VAL C 1 197 ? -10.380 -4.780 31.216 1.00 31.88 197 VAL C C 1
ATOM 5000 O O . VAL C 1 197 ? -10.294 -6.012 31.192 1.00 27.72 197 VAL C O 1
ATOM 5004 N N . VAL C 1 198 ? -9.872 -3.987 30.274 1.00 35.45 198 VAL C N 1
ATOM 5005 C CA . VAL C 1 198 ? -9.143 -4.477 29.114 1.00 36.37 198 VAL C CA 1
ATOM 5006 C C . VAL C 1 198 ? -7.898 -3.641 28.879 1.00 37.15 198 VAL C C 1
ATOM 5007 O O . VAL C 1 198 ? -7.887 -2.436 29.150 1.00 39.19 198 VAL C O 1
ATOM 5011 N N . ASN C 1 199 ? -6.847 -4.289 28.385 1.00 37.17 199 ASN C N 1
ATOM 5012 C CA . ASN C 1 199 ? -5.603 -3.598 28.068 1.00 36.03 199 ASN C CA 1
ATOM 5013 C C . ASN C 1 199 ? -5.402 -3.636 26.562 1.00 36.28 199 ASN C C 1
ATOM 5014 O O . ASN C 1 199 ? -5.796 -4.602 25.897 1.00 35.29 199 ASN C O 1
ATOM 5019 N N . PHE C 1 200 ? -4.799 -2.572 26.035 1.00 35.72 200 PHE C N 1
ATOM 5020 C CA . PHE C 1 200 ? -4.562 -2.422 24.599 1.00 33.96 200 PHE C CA 1
ATOM 5021 C C . PHE C 1 200 ? -3.129 -2.074 24.259 1.00 34.64 200 PHE C C 1
ATOM 5022 O O . PHE C 1 200 ? -2.371 -1.590 25.103 1.00 36.29 200 PHE C O 1
ATOM 5030 N N . CYS C 1 201 ? -2.776 -2.324 23.001 1.00 35.43 201 CYS C N 1
ATOM 5031 C CA . CYS C 1 201 ? -1.477 -1.954 22.443 1.00 33.62 201 CYS C CA 1
ATOM 5032 C C . CYS C 1 201 ? -1.891 -0.934 21.392 1.00 31.85 201 CYS C C 1
ATOM 5033 O O . CYS C 1 201 ? -2.549 -1.278 20.418 1.00 30.36 201 CYS C O 1
ATOM 5036 N N . PRO C 1 202 ? -1.528 0.335 21.579 1.00 32.42 202 PRO C N 1
ATOM 5037 C CA . PRO C 1 202 ? -1.922 1.338 20.583 1.00 32.58 202 PRO C CA 1
ATOM 5038 C C . PRO C 1 202 ? -1.318 1.148 19.189 1.00 33.09 202 PRO C C 1
ATOM 5039 O O . PRO C 1 202 ? -1.818 1.709 18.216 1.00 33.67 202 PRO C O 1
ATOM 5043 N N . GLY C 1 203 ? -0.255 0.355 19.089 1.00 32.71 203 GLY C N 1
ATOM 5044 C CA . GLY C 1 203 ? 0.364 0.137 17.792 1.00 32.89 203 GLY C CA 1
ATOM 5045 C C . GLY C 1 203 ? 1.817 0.581 17.754 1.00 34.31 203 GLY C C 1
ATOM 5046 O O . GLY C 1 203 ? 2.616 0.089 16.962 1.00 33.54 203 GLY C O 1
ATOM 5047 N N . TRP C 1 204 ? 2.164 1.525 18.617 1.00 34.91 204 TRP C N 1
ATOM 5048 C CA . TRP C 1 204 ? 3.530 2.012 18.688 1.00 35.19 204 TRP C CA 1
ATOM 5049 C C . TRP C 1 204 ? 3.803 2.623 20.057 1.00 34.22 204 TRP C C 1
ATOM 5050 O O . TRP C 1 204 ? 2.890 3.081 20.737 1.00 34.19 204 TRP C O 1
ATOM 5061 N N . VAL C 1 205 ? 5.065 2.605 20.460 1.00 33.86 205 VAL C N 1
ATOM 5062 C CA . VAL C 1 205 ? 5.480 3.177 21.729 1.00 34.52 205 VAL C CA 1
ATOM 5063 C C . VAL C 1 205 ? 5.622 4.707 21.605 1.00 37.96 205 VAL C C 1
ATOM 5064 O O . VAL C 1 205 ? 6.211 5.216 20.648 1.00 36.02 205 VAL C O 1
ATOM 5068 N N . GLN C 1 206 ? 5.067 5.440 22.562 1.00 40.85 206 GLN C N 1
ATOM 5069 C CA . GLN C 1 206 ? 5.172 6.895 22.545 1.00 45.87 206 GLN C CA 1
ATOM 5070 C C . GLN C 1 206 ? 6.642 7.328 22.753 1.00 48.58 206 GLN C C 1
ATOM 5071 O O . GLN C 1 206 ? 7.209 7.132 23.831 1.00 48.56 206 GLN C O 1
ATOM 5077 N N . THR C 1 207 ? 7.252 7.897 21.705 1.00 50.59 207 THR C N 1
ATOM 5078 C CA . THR C 1 207 ? 8.649 8.355 21.741 1.00 51.42 207 THR C CA 1
ATOM 5079 C C . THR C 1 207 ? 8.907 9.482 20.743 1.00 50.53 207 THR C C 1
ATOM 5080 O O . THR C 1 207 ? 9.957 10.134 20.777 1.00 51.15 207 THR C O 1
ATOM 5084 N N . VAL C 1 218 ? -1.524 7.580 14.627 1.00 58.15 218 VAL C N 1
ATOM 5085 C CA . VAL C 1 218 ? -1.923 8.964 14.424 1.00 58.02 218 VAL C CA 1
ATOM 5086 C C . VAL C 1 218 ? -3.378 9.169 14.887 1.00 58.69 218 VAL C C 1
ATOM 5087 O O . VAL C 1 218 ? -3.793 8.627 15.916 1.00 57.66 218 VAL C O 1
ATOM 5091 N N . GLU C 1 219 ? -4.151 9.970 14.160 1.00 58.66 219 GLU C N 1
ATOM 5092 C CA . GLU C 1 219 ? -5.543 10.172 14.539 1.00 58.02 219 GLU C CA 1
ATOM 5093 C C . GLU C 1 219 ? -6.297 8.945 14.047 1.00 57.43 219 GLU C C 1
ATOM 5094 O O . GLU C 1 219 ? -7.407 8.655 14.494 1.00 57.26 219 GLU C O 1
ATOM 5100 N N . GLN C 1 220 ? -5.662 8.228 13.123 1.00 55.74 220 GLN C N 1
ATOM 5101 C CA . GLN C 1 220 ? -6.215 7.014 12.547 1.00 54.92 220 GLN C CA 1
ATOM 5102 C C . GLN C 1 220 ? -6.154 5.922 13.607 1.00 52.28 220 GLN C C 1
ATOM 5103 O O . GLN C 1 220 ? -7.108 5.174 13.788 1.00 51.46 220 GLN C O 1
ATOM 5109 N N . SER C 1 221 ? -5.024 5.838 14.305 1.00 49.98 221 SER C N 1
ATOM 5110 C CA . SER C 1 221 ? -4.846 4.842 15.357 1.00 49.08 221 SER C CA 1
ATOM 5111 C C . SER C 1 221 ? -5.945 4.998 16.405 1.00 47.77 221 SER C C 1
ATOM 5112 O O . SER C 1 221 ? -6.705 4.069 16.671 1.00 47.24 221 SER C O 1
ATOM 5115 N N . THR C 1 222 ? -6.018 6.186 16.998 1.00 45.86 222 THR C N 1
ATOM 5116 C CA . THR C 1 222 ? -7.013 6.487 18.021 1.00 43.52 222 THR C CA 1
ATOM 5117 C C . THR C 1 222 ? -8.459 6.317 17.547 1.00 42.01 222 THR C C 1
ATOM 5118 O O . THR C 1 222 ? -9.312 5.855 18.309 1.00 41.34 222 THR C O 1
ATOM 5122 N N . ALA C 1 223 ? -8.745 6.697 16.304 1.00 40.05 223 ALA C N 1
ATOM 5123 C CA . ALA C 1 223 ? -10.105 6.543 15.778 1.00 38.69 223 ALA C CA 1
ATOM 5124 C C . ALA C 1 223 ? -10.428 5.054 15.752 1.00 37.48 223 ALA C C 1
ATOM 5125 O O . ALA C 1 223 ? -11.573 4.640 15.937 1.00 37.58 223 ALA C O 1
ATOM 5127 N N . GLU C 1 224 ? -9.410 4.242 15.527 1.00 36.25 224 GLU C N 1
ATOM 5128 C CA . GLU C 1 224 ? -9.640 2.818 15.522 1.00 40.91 224 GLU C CA 1
ATOM 5129 C C . GLU C 1 224 ? -9.858 2.347 16.960 1.00 41.57 224 GLU C C 1
ATOM 5130 O O . GLU C 1 224 ? -10.824 1.639 17.238 1.00 42.81 224 GLU C O 1
ATOM 5136 N N . LEU C 1 225 ? -8.969 2.747 17.870 1.00 40.97 225 LEU C N 1
ATOM 5137 C CA . LEU C 1 225 ? -9.088 2.369 19.277 1.00 39.79 225 LEU C CA 1
ATOM 5138 C C . LEU C 1 225 ? -10.506 2.644 19.746 1.00 40.67 225 LEU C C 1
ATOM 5139 O O . LEU C 1 225 ? -11.119 1.822 20.431 1.00 39.90 225 LEU C O 1
ATOM 5144 N N . ILE C 1 226 ? -11.020 3.812 19.374 1.00 40.70 226 ILE C N 1
ATOM 5145 C CA . ILE C 1 226 ? -12.367 4.191 19.755 1.00 40.84 226 ILE C CA 1
ATOM 5146 C C . ILE C 1 226 ? -13.334 3.116 19.284 1.00 41.11 226 ILE C C 1
ATOM 5147 O O . ILE C 1 226 ? -14.100 2.572 20.079 1.00 42.96 226 ILE C O 1
ATOM 5152 N N . SER C 1 227 ? -13.285 2.800 17.995 1.00 40.03 227 SER C N 1
ATOM 5153 C CA . SER C 1 227 ? -14.169 1.781 17.434 1.00 39.94 227 SER C CA 1
ATOM 5154 C C . SER C 1 227 ? -14.125 0.446 18.176 1.00 38.89 227 SER C C 1
ATOM 5155 O O . SER C 1 227 ? -15.149 -0.210 18.329 1.00 41.01 227 SER C O 1
ATOM 5158 N N . SER C 1 228 ? -12.947 0.037 18.632 1.00 37.43 228 SER C N 1
ATOM 5159 C CA . SER C 1 228 ? -12.835 -1.219 19.355 1.00 37.39 228 SER C CA 1
ATOM 5160 C C . SER C 1 228 ? -13.399 -1.049 20.761 1.00 38.46 228 SER C C 1
ATOM 5161 O O . SER C 1 228 ? -13.808 -2.024 21.396 1.00 36.71 228 SER C O 1
ATOM 5164 N N . PHE C 1 229 ? -13.421 0.195 21.240 1.00 38.91 229 PHE C N 1
ATOM 5165 C CA . PHE C 1 229 ? -13.959 0.487 22.564 1.00 40.13 229 PHE C CA 1
ATOM 5166 C C . PHE C 1 229 ? -15.479 0.324 22.540 1.00 41.56 229 PHE C C 1
ATOM 5167 O O . PHE C 1 229 ? -16.075 -0.091 23.531 1.00 41.98 229 PHE C O 1
ATOM 5175 N N . ASN C 1 230 ? -16.102 0.655 21.408 1.00 42.39 230 ASN C N 1
ATOM 5176 C CA . ASN C 1 230 ? -17.548 0.525 21.270 1.00 42.49 230 ASN C CA 1
ATOM 5177 C C . ASN C 1 230 ? -17.974 -0.931 21.175 1.00 43.01 230 ASN C C 1
ATOM 5178 O O . ASN C 1 230 ? -19.074 -1.281 21.593 1.00 43.44 230 ASN C O 1
ATOM 5183 N N . LYS C 1 231 ? -17.113 -1.781 20.627 1.00 43.22 231 LYS C N 1
ATOM 5184 C CA . LYS C 1 231 ? -17.452 -3.192 20.489 1.00 43.38 231 LYS C CA 1
ATOM 5185 C C . LYS C 1 231 ? -17.181 -3.994 21.758 1.00 43.06 231 LYS C C 1
ATOM 5186 O O . LYS C 1 231 ? -17.633 -5.125 21.890 1.00 44.69 231 LYS C O 1
ATOM 5192 N N . LEU C 1 232 ? -16.450 -3.409 22.696 1.00 42.65 232 LEU C N 1
ATOM 5193 C CA . LEU C 1 232 ? -16.098 -4.109 23.928 1.00 41.92 232 LEU C CA 1
ATOM 5194 C C . LEU C 1 232 ? -17.241 -4.659 24.787 1.00 41.46 232 LEU C C 1
ATOM 5195 O O . LEU C 1 232 ? -18.179 -3.934 25.136 1.00 40.96 232 LEU C O 1
ATOM 5200 N N . ASP C 1 233 ? -17.152 -5.948 25.119 1.00 39.24 233 ASP C N 1
ATOM 5201 C CA . ASP C 1 233 ? -18.141 -6.599 25.978 1.00 39.04 233 ASP C CA 1
ATOM 5202 C C . ASP C 1 233 ? -17.522 -7.654 26.914 1.00 39.36 233 ASP C C 1
ATOM 5203 O O . ASP C 1 233 ? -16.309 -7.847 26.934 1.00 41.27 233 ASP C O 1
ATOM 5208 N N . ASN C 1 234 ? -18.364 -8.321 27.695 1.00 38.92 234 ASN C N 1
ATOM 5209 C CA . ASN C 1 234 ? -17.924 -9.338 28.642 1.00 37.06 234 ASN C CA 1
ATOM 5210 C C . ASN C 1 234 ? -16.807 -10.261 28.143 1.00 37.54 234 ASN C C 1
ATOM 5211 O O . ASN C 1 234 ? -15.914 -10.650 28.908 1.00 37.42 234 ASN C O 1
ATOM 5216 N N . SER C 1 235 ? -16.848 -10.613 26.864 1.00 36.83 235 SER C N 1
ATOM 5217 C CA . SER C 1 235 ? -15.850 -11.517 26.309 1.00 37.43 235 SER C CA 1
ATOM 5218 C C . SER C 1 235 ? -14.454 -10.927 26.197 1.00 38.36 235 SER C C 1
ATOM 5219 O O . SER C 1 235 ? -13.489 -11.657 25.989 1.00 40.65 235 SER C O 1
ATOM 5222 N N . HIS C 1 236 ? -14.336 -9.611 26.325 1.00 37.74 236 HIS C N 1
ATOM 5223 C CA . HIS C 1 236 ? -13.033 -8.966 26.225 1.00 37.91 236 HIS C CA 1
ATOM 5224 C C . HIS C 1 236 ? -12.459 -8.694 27.616 1.00 38.58 236 HIS C C 1
ATOM 5225 O O . HIS C 1 236 ? -11.287 -8.332 27.767 1.00 37.61 236 HIS C O 1
ATOM 5232 N N . ASN C 1 237 ? -13.294 -8.886 28.630 1.00 38.81 237 ASN C N 1
ATOM 5233 C CA . ASN C 1 237 ? -12.899 -8.641 30.008 1.00 39.21 237 ASN C CA 1
ATOM 5234 C C . ASN C 1 237 ? -11.660 -9.407 30.432 1.00 39.23 237 ASN C C 1
ATOM 5235 O O . ASN C 1 237 ? -11.588 -10.618 30.281 1.00 39.18 237 ASN C O 1
ATOM 5240 N N . GLY C 1 238 ? -10.678 -8.677 30.955 1.00 40.58 238 GLY C N 1
ATOM 5241 C CA . GLY C 1 238 ? -9.445 -9.286 31.418 1.00 40.44 238 GLY C CA 1
ATOM 5242 C C . GLY C 1 238 ? -8.470 -9.705 30.334 1.00 41.84 238 GLY C C 1
ATOM 5243 O O . GLY C 1 238 ? -7.595 -10.542 30.572 1.00 43.31 238 GLY C O 1
ATOM 5244 N N . ARG C 1 239 ? -8.583 -9.108 29.152 1.00 41.12 239 ARG C N 1
ATOM 5245 C CA . ARG C 1 239 ? -7.704 -9.482 28.058 1.00 40.13 239 ARG C CA 1
ATOM 5246 C C . ARG C 1 239 ? -6.894 -8.360 27.409 1.00 39.40 239 ARG C C 1
ATOM 5247 O O . ARG C 1 239 ? -7.174 -7.173 27.596 1.00 39.20 239 ARG C O 1
ATOM 5255 N N . PHE C 1 240 ? -5.885 -8.766 26.644 1.00 37.12 240 PHE C N 1
ATOM 5256 C CA . PHE C 1 240 ? -4.970 -7.847 25.972 1.00 36.86 240 PHE C CA 1
ATOM 5257 C C . PHE C 1 240 ? -5.098 -7.957 24.445 1.00 36.42 240 PHE C C 1
ATOM 5258 O O . PHE C 1 240 ? -4.867 -9.016 23.866 1.00 36.43 240 PHE C O 1
ATOM 5266 N N . PHE C 1 241 ? -5.467 -6.856 23.795 1.00 37.39 241 PHE C N 1
ATOM 5267 C CA . PHE C 1 241 ? -5.661 -6.857 22.341 1.00 38.31 241 PHE C CA 1
ATOM 5268 C C . PHE C 1 241 ? -4.854 -5.786 21.618 1.00 38.46 241 PHE C C 1
ATOM 5269 O O . PHE C 1 241 ? -4.270 -4.906 22.245 1.00 39.75 241 PHE C O 1
ATOM 5277 N N . MET C 1 242 ? -4.829 -5.879 20.291 1.00 38.36 242 MET C N 1
ATOM 5278 C CA . MET C 1 242 ? -4.178 -4.879 19.449 1.00 38.75 242 MET C CA 1
ATOM 5279 C C . MET C 1 242 ? -5.361 -3.969 19.156 1.00 39.71 242 MET C C 1
ATOM 5280 O O . MET C 1 242 ? -6.493 -4.342 19.466 1.00 39.61 242 MET C O 1
ATOM 5285 N N . ARG C 1 243 ? -5.152 -2.799 18.563 1.00 40.13 243 ARG C N 1
ATOM 5286 C CA . ARG C 1 243 ? -6.305 -1.932 18.347 1.00 40.90 243 ARG C CA 1
ATOM 5287 C C . ARG C 1 243 ? -7.370 -2.460 17.378 1.00 41.35 243 ARG C C 1
ATOM 5288 O O . ARG C 1 243 ? -8.510 -1.995 17.388 1.00 40.36 243 ARG C O 1
ATOM 5296 N N . ASN C 1 244 ? -7.009 -3.454 16.570 1.00 41.83 244 ASN C N 1
ATOM 5297 C CA . ASN C 1 244 ? -7.942 -4.062 15.620 1.00 40.38 244 ASN C CA 1
ATOM 5298 C C . ASN C 1 244 ? -8.763 -5.120 16.353 1.00 39.69 244 ASN C C 1
ATOM 5299 O O . ASN C 1 244 ? -9.528 -5.861 15.743 1.00 41.04 244 ASN C O 1
ATOM 5304 N N . LEU C 1 245 ? -8.579 -5.193 17.663 1.00 39.02 245 LEU C N 1
ATOM 5305 C CA . LEU C 1 245 ? -9.276 -6.151 18.512 1.00 39.34 245 LEU C CA 1
ATOM 5306 C C . LEU C 1 245 ? -8.731 -7.559 18.466 1.00 38.86 245 LEU C C 1
ATOM 5307 O O . LEU C 1 245 ? -9.295 -8.456 19.075 1.00 40.91 245 LEU C O 1
ATOM 5312 N N . LYS C 1 246 ? -7.639 -7.767 17.748 1.00 39.89 246 LYS C N 1
ATOM 5313 C CA . LYS C 1 246 ? -7.045 -9.096 17.697 1.00 40.35 246 LYS C CA 1
ATOM 5314 C C . LYS C 1 246 ? -6.290 -9.303 19.022 1.00 40.32 246 LYS C C 1
ATOM 5315 O O . LYS C 1 246 ? -5.444 -8.493 19.404 1.00 42.34 246 LYS C O 1
ATOM 5321 N N . PRO C 1 247 ? -6.599 -10.388 19.739 1.00 38.08 247 PRO C N 1
ATOM 5322 C CA . PRO C 1 247 ? -5.995 -10.747 21.024 1.00 36.76 247 PRO C CA 1
ATOM 5323 C C . PRO C 1 247 ? -4.504 -11.068 21.036 1.00 35.94 247 PRO C C 1
ATOM 5324 O O . PRO C 1 247 ? -3.991 -11.679 20.115 1.00 34.73 247 PRO C O 1
ATOM 5328 N N . TYR C 1 248 ? -3.832 -10.654 22.111 1.00 37.88 248 TYR C N 1
ATOM 5329 C CA . TYR C 1 248 ? -2.405 -10.903 22.333 1.00 38.09 248 TYR C CA 1
ATOM 5330 C C . TYR C 1 248 ? -2.270 -12.139 23.217 1.00 42.12 248 TYR C C 1
ATOM 5331 O O . TYR C 1 248 ? -3.260 -12.629 23.760 1.00 43.43 248 TYR C O 1
ATOM 5340 N N . GLU C 1 249 ? -1.050 -12.628 23.413 1.00 46.18 249 GLU C N 1
ATOM 5341 C CA . GLU C 1 249 ? -0.906 -13.807 24.240 1.00 47.76 249 GLU C CA 1
ATOM 5342 C C . GLU C 1 249 ? -0.297 -13.632 25.626 1.00 48.84 249 GLU C C 1
ATOM 5343 O O . GLU C 1 249 ? -0.003 -14.618 26.295 1.00 53.50 249 GLU C O 1
ATOM 5349 N N . PHE C 1 250 ? -0.141 -12.395 26.081 1.00 47.80 250 PHE C N 1
ATOM 5350 C CA . PHE C 1 250 ? 0.409 -12.131 27.425 1.00 46.20 250 PHE C CA 1
ATOM 5351 C C . PHE C 1 250 ? 1.887 -12.426 27.558 1.00 45.60 250 PHE C C 1
ATOM 5352 O O . PHE C 1 250 ? 2.604 -11.546 28.082 1.00 47.29 250 PHE C O 1
ATOM 5361 N N . MET D 1 1 ? 25.708 -33.970 32.990 1.00 60.99 1 MET D N 1
ATOM 5362 C CA . MET D 1 1 ? 26.843 -33.549 33.863 1.00 60.60 1 MET D CA 1
ATOM 5363 C C . MET D 1 1 ? 26.388 -32.511 34.869 1.00 59.96 1 MET D C 1
ATOM 5364 O O . MET D 1 1 ? 25.213 -32.154 34.912 1.00 60.52 1 MET D O 1
ATOM 5369 N N . SER D 1 2 ? 27.330 -32.017 35.665 1.00 59.15 2 SER D N 1
ATOM 5370 C CA . SER D 1 2 ? 27.024 -31.020 36.682 1.00 60.00 2 SER D CA 1
ATOM 5371 C C . SER D 1 2 ? 27.798 -29.734 36.469 1.00 60.29 2 SER D C 1
ATOM 5372 O O . SER D 1 2 ? 28.835 -29.726 35.814 1.00 61.25 2 SER D O 1
ATOM 5375 N N . PRO D 1 3 ? 27.293 -28.620 37.021 1.00 60.21 3 PRO D N 1
ATOM 5376 C CA . PRO D 1 3 ? 27.945 -27.314 36.896 1.00 58.88 3 PRO D CA 1
ATOM 5377 C C . PRO D 1 3 ? 29.115 -27.218 37.860 1.00 57.24 3 PRO D C 1
ATOM 5378 O O . PRO D 1 3 ? 29.128 -27.874 38.894 1.00 55.68 3 PRO D O 1
ATOM 5382 N N . GLY D 1 4 ? 30.098 -26.400 37.522 1.00 56.41 4 GLY D N 1
ATOM 5383 C CA . GLY D 1 4 ? 31.244 -26.269 38.393 1.00 57.22 4 GLY D CA 1
ATOM 5384 C C . GLY D 1 4 ? 30.863 -25.512 39.640 1.00 58.02 4 GLY D C 1
ATOM 5385 O O . GLY D 1 4 ? 31.179 -25.914 40.762 1.00 57.90 4 GLY D O 1
ATOM 5386 N N . SER D 1 5 ? 30.169 -24.402 39.431 1.00 58.69 5 SER D N 1
ATOM 5387 C CA . SER D 1 5 ? 29.729 -23.559 40.528 1.00 59.05 5 SER D CA 1
ATOM 5388 C C . SER D 1 5 ? 28.244 -23.208 40.400 1.00 58.54 5 SER D C 1
ATOM 5389 O O . SER D 1 5 ? 27.696 -23.161 39.294 1.00 58.10 5 SER D O 1
ATOM 5392 N N . VAL D 1 6 ? 27.602 -22.986 41.546 1.00 57.34 6 VAL D N 1
ATOM 5393 C CA . VAL D 1 6 ? 26.186 -22.628 41.616 1.00 55.76 6 VAL D CA 1
ATOM 5394 C C . VAL D 1 6 ? 26.040 -21.534 42.666 1.00 55.18 6 VAL D C 1
ATOM 5395 O O . VAL D 1 6 ? 26.717 -21.558 43.691 1.00 54.25 6 VAL D O 1
ATOM 5399 N N . VAL D 1 7 ? 25.169 -20.568 42.413 1.00 55.18 7 VAL D N 1
ATOM 5400 C CA . VAL D 1 7 ? 24.950 -19.493 43.373 1.00 55.65 7 VAL D CA 1
ATOM 5401 C C . VAL D 1 7 ? 23.476 -19.423 43.734 1.00 55.68 7 VAL D C 1
ATOM 5402 O O . VAL D 1 7 ? 22.662 -19.009 42.918 1.00 56.81 7 VAL D O 1
ATOM 5406 N N . VAL D 1 8 ? 23.140 -19.845 44.952 1.00 55.37 8 VAL D N 1
ATOM 5407 C CA . VAL D 1 8 ? 21.760 -19.804 45.433 1.00 53.15 8 VAL D CA 1
ATOM 5408 C C . VAL D 1 8 ? 21.626 -18.633 46.398 1.00 51.50 8 VAL D C 1
ATOM 5409 O O . VAL D 1 8 ? 22.315 -18.574 47.418 1.00 48.85 8 VAL D O 1
ATOM 5413 N N . THR D 1 9 ? 20.743 -17.698 46.070 1.00 51.11 9 THR D N 1
ATOM 5414 C CA . THR D 1 9 ? 20.533 -16.527 46.920 1.00 49.99 9 THR D CA 1
ATOM 5415 C C . THR D 1 9 ? 19.382 -16.756 47.894 1.00 51.02 9 THR D C 1
ATOM 5416 O O . THR D 1 9 ? 18.420 -17.463 47.586 1.00 50.33 9 THR D O 1
ATOM 5420 N N . GLY D 1 10 ? 19.492 -16.154 49.073 1.00 52.54 10 GLY D N 1
ATOM 5421 C CA . GLY D 1 10 ? 18.457 -16.297 50.081 1.00 53.94 10 GLY D CA 1
ATOM 5422 C C . GLY D 1 10 ? 18.249 -17.729 50.522 1.00 54.54 10 GLY D C 1
ATOM 5423 O O . GLY D 1 10 ? 17.148 -18.104 50.905 1.00 54.09 10 GLY D O 1
ATOM 5424 N N . ALA D 1 11 ? 19.312 -18.527 50.471 1.00 57.11 11 ALA D N 1
ATOM 5425 C CA . ALA D 1 11 ? 19.251 -19.932 50.863 1.00 59.14 11 ALA D CA 1
ATOM 5426 C C . ALA D 1 11 ? 19.369 -20.077 52.376 1.00 60.55 11 ALA D C 1
ATOM 5427 O O . ALA D 1 11 ? 19.611 -21.175 52.885 1.00 59.66 11 ALA D O 1
ATOM 5429 N N . ASN D 1 12 ? 19.208 -18.962 53.085 1.00 61.53 12 ASN D N 1
ATOM 5430 C CA . ASN D 1 12 ? 19.275 -18.963 54.539 1.00 62.67 12 ASN D CA 1
ATOM 5431 C C . ASN D 1 12 ? 18.135 -19.823 55.075 1.00 63.57 12 ASN D C 1
ATOM 5432 O O . ASN D 1 12 ? 18.192 -20.322 56.201 1.00 63.67 12 ASN D O 1
ATOM 5437 N N . ARG D 1 13 ? 17.106 -20.004 54.248 1.00 64.12 13 ARG D N 1
ATOM 5438 C CA . ARG D 1 13 ? 15.95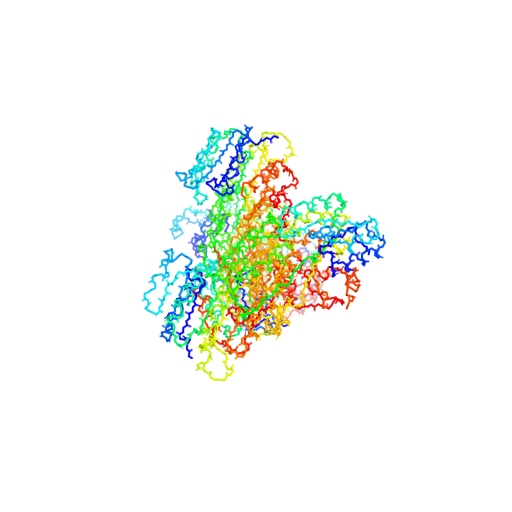1 -20.807 54.619 1.00 64.36 13 ARG D CA 1
ATOM 5439 C C . ARG D 1 13 ? 15.077 -21.148 53.410 1.00 63.85 13 ARG D C 1
ATOM 5440 O O . ARG D 1 13 ? 15.244 -20.592 52.326 1.00 64.78 13 ARG D O 1
ATOM 5448 N N . GLY D 1 14 ? 14.142 -22.070 53.618 1.00 62.92 14 GLY D N 1
ATOM 5449 C CA . GLY D 1 14 ? 13.218 -22.475 52.574 1.00 61.66 14 GLY D CA 1
ATOM 5450 C C . GLY D 1 14 ? 13.770 -23.169 51.345 1.00 61.48 14 GLY D C 1
ATOM 5451 O O . GLY D 1 14 ? 14.719 -23.952 51.416 1.00 60.27 14 GLY D O 1
ATOM 5452 N N . ILE D 1 15 ? 13.139 -22.882 50.209 1.00 61.31 15 ILE D N 1
ATOM 5453 C CA . ILE D 1 15 ? 13.526 -23.450 48.928 1.00 60.69 15 ILE D CA 1
ATOM 5454 C C . ILE D 1 15 ? 15.007 -23.185 48.712 1.00 60.19 15 ILE D C 1
ATOM 5455 O O . ILE D 1 15 ? 15.732 -24.039 48.212 1.00 59.32 15 ILE D O 1
ATOM 5460 N N . GLY D 1 16 ? 15.446 -21.992 49.105 1.00 60.68 16 GLY D N 1
ATOM 5461 C CA . GLY D 1 16 ? 16.843 -21.620 48.960 1.00 60.39 16 GLY D CA 1
ATOM 5462 C C . GLY D 1 16 ? 17.738 -22.602 49.682 1.00 61.19 16 GLY D C 1
ATOM 5463 O O . GLY D 1 16 ? 18.725 -23.086 49.124 1.00 61.58 16 GLY D O 1
ATOM 5464 N N . LEU D 1 17 ? 17.389 -22.900 50.931 1.00 60.92 17 LEU D N 1
ATOM 5465 C CA . LEU D 1 17 ? 18.153 -23.838 51.739 1.00 60.16 17 LEU D CA 1
ATOM 5466 C C . LEU D 1 17 ? 17.912 -25.251 51.218 1.00 59.44 17 LEU D C 1
ATOM 5467 O O . LEU D 1 17 ? 18.808 -26.093 51.236 1.00 58.94 17 LEU D O 1
ATOM 5472 N N . GLY D 1 18 ? 16.699 -25.495 50.738 1.00 58.32 18 GLY D N 1
ATOM 5473 C CA . GLY D 1 18 ? 16.362 -26.805 50.220 1.00 58.44 18 GLY D CA 1
ATOM 5474 C C . GLY D 1 18 ? 17.199 -27.240 49.034 1.00 59.23 18 GLY D C 1
ATOM 5475 O O . GLY D 1 18 ? 17.429 -28.433 48.842 1.00 60.59 18 GLY D O 1
ATOM 5476 N N . LEU D 1 19 ? 17.656 -26.279 48.235 1.00 58.70 19 LEU D N 1
ATOM 5477 C CA . LEU D 1 19 ? 18.465 -26.579 47.054 1.00 57.08 19 LEU D CA 1
ATOM 5478 C C . LEU D 1 19 ? 19.922 -26.824 47.425 1.00 56.12 19 LEU D C 1
ATOM 5479 O O . LEU D 1 19 ? 20.540 -27.773 46.951 1.00 55.43 19 LEU D O 1
ATOM 5484 N N . VAL D 1 20 ? 20.462 -25.961 48.276 1.00 55.90 20 VAL D N 1
ATOM 5485 C CA . VAL D 1 20 ? 21.839 -26.087 48.738 1.00 57.41 20 VAL D CA 1
ATOM 5486 C C . VAL D 1 20 ? 22.075 -27.458 49.370 1.00 58.75 20 VAL D C 1
ATOM 5487 O O . VAL D 1 20 ? 23.192 -27.963 49.371 1.00 58.39 20 VAL D O 1
ATOM 5491 N N . GLN D 1 21 ? 21.015 -28.052 49.910 1.00 61.40 21 GLN D N 1
ATOM 5492 C CA . GLN D 1 21 ? 21.108 -29.362 50.548 1.00 63.24 21 GLN D CA 1
ATOM 5493 C C . GLN D 1 21 ? 21.103 -30.457 49.499 1.00 64.96 21 GLN D C 1
ATOM 5494 O O . GLN D 1 21 ? 21.692 -31.517 49.701 1.00 66.90 21 GLN D O 1
ATOM 5500 N N . GLN D 1 22 ? 20.425 -30.197 48.385 1.00 66.06 22 GLN D N 1
ATOM 5501 C CA . GLN D 1 22 ? 20.349 -31.149 47.286 1.00 67.31 22 GLN D CA 1
ATOM 5502 C C . GLN D 1 22 ? 21.594 -30.978 46.431 1.00 67.70 22 GLN D C 1
ATOM 5503 O O . GLN D 1 22 ? 22.002 -31.886 45.705 1.00 66.80 22 GLN D O 1
ATOM 5509 N N . LEU D 1 23 ? 22.181 -29.788 46.520 1.00 68.30 23 LEU D N 1
ATOM 5510 C CA . LEU D 1 23 ? 23.379 -29.452 45.765 1.00 69.33 23 LEU D CA 1
ATOM 5511 C C . LEU D 1 23 ? 24.613 -30.159 46.312 1.00 70.03 23 LEU D C 1
ATOM 5512 O O . LEU D 1 23 ? 25.493 -30.557 45.547 1.00 70.30 23 LEU D O 1
ATOM 5517 N N . VAL D 1 24 ? 24.679 -30.318 47.630 1.00 70.42 24 VAL D N 1
ATOM 5518 C CA . VAL D 1 24 ? 25.810 -30.999 48.250 1.00 71.13 24 VAL D CA 1
ATOM 5519 C C . VAL D 1 24 ? 25.661 -32.502 47.993 1.00 71.90 24 VAL D C 1
ATOM 5520 O O . VAL D 1 24 ? 26.629 -33.264 48.041 1.00 70.28 24 VAL D O 1
ATOM 5524 N N . LYS D 1 25 ? 24.431 -32.907 47.693 1.00 73.43 25 LYS D N 1
ATOM 5525 C CA . LYS D 1 25 ? 24.113 -34.297 47.399 1.00 74.81 25 LYS D CA 1
ATOM 5526 C C . LYS D 1 25 ? 24.820 -34.688 46.099 1.00 75.55 25 LYS D C 1
ATOM 5527 O O . LYS D 1 25 ? 24.931 -35.868 45.769 1.00 76.15 25 LYS D O 1
ATOM 5533 N N . ASP D 1 26 ? 25.294 -33.690 45.360 1.00 76.36 26 ASP D N 1
ATOM 5534 C CA . ASP D 1 26 ? 26.010 -33.943 44.113 1.00 77.99 26 ASP D CA 1
ATOM 5535 C C . ASP D 1 26 ? 27.504 -33.941 44.432 1.00 78.69 26 ASP D C 1
ATOM 5536 O O . ASP D 1 26 ? 27.983 -33.091 45.183 1.00 79.01 26 ASP D O 1
ATOM 5541 N N . LYS D 1 27 ? 28.235 -34.898 43.865 1.00 78.43 27 LYS D N 1
ATOM 5542 C CA . LYS D 1 27 ? 29.668 -35.022 44.122 1.00 77.66 27 LYS D CA 1
ATOM 5543 C C . LYS D 1 27 ? 30.532 -34.266 43.117 1.00 76.22 27 LYS D C 1
ATOM 5544 O O . LYS D 1 27 ? 31.641 -33.840 43.438 1.00 75.78 27 LYS D O 1
ATOM 5550 N N . ASN D 1 28 ? 30.008 -34.094 41.907 1.00 74.26 28 ASN D N 1
ATOM 5551 C CA . ASN D 1 28 ? 30.724 -33.423 40.832 1.00 71.20 28 ASN D CA 1
ATOM 5552 C C . ASN D 1 28 ? 30.796 -31.899 40.928 1.00 69.40 28 ASN D C 1
ATOM 5553 O O . ASN D 1 28 ? 31.771 -31.300 40.475 1.00 68.59 28 ASN D O 1
ATOM 5558 N N . ILE D 1 29 ? 29.780 -31.264 41.506 1.00 67.96 29 ILE D N 1
ATOM 5559 C CA . ILE D 1 29 ? 29.802 -29.806 41.658 1.00 66.03 29 ILE D CA 1
ATOM 5560 C C . ILE D 1 29 ? 31.029 -29.465 42.507 1.00 66.40 29 ILE D C 1
ATOM 5561 O O . ILE D 1 29 ? 31.358 -30.190 43.446 1.00 66.35 29 ILE D O 1
ATOM 5566 N N . ARG D 1 30 ? 31.715 -28.377 42.172 1.00 66.46 30 ARG D N 1
ATOM 5567 C CA . ARG D 1 30 ? 32.898 -27.987 42.923 1.00 66.12 30 ARG D CA 1
ATOM 5568 C C . ARG D 1 30 ? 32.655 -26.820 43.865 1.00 65.50 30 ARG D C 1
ATOM 5569 O O . ARG D 1 30 ? 33.311 -26.712 44.899 1.00 65.55 30 ARG D O 1
ATOM 5577 N N . HIS D 1 31 ? 31.724 -25.941 43.513 1.00 64.43 31 HIS D N 1
ATOM 5578 C CA . HIS D 1 31 ? 31.422 -24.804 44.376 1.00 63.58 31 HIS D CA 1
ATOM 5579 C C . HIS D 1 31 ? 29.925 -24.586 44.574 1.00 61.41 31 HIS D C 1
ATOM 5580 O O . HIS D 1 31 ? 29.142 -24.615 43.626 1.00 62.24 31 HIS D O 1
ATOM 5587 N N . ILE D 1 32 ? 29.542 -24.368 45.824 1.00 58.38 32 ILE D N 1
ATOM 5588 C CA . ILE D 1 32 ? 28.159 -24.128 46.183 1.00 55.43 32 ILE D CA 1
ATOM 5589 C C . ILE D 1 32 ? 28.140 -22.826 46.971 1.00 55.49 32 ILE D C 1
ATOM 5590 O O . ILE D 1 32 ? 28.615 -22.765 48.106 1.00 56.85 32 ILE D O 1
ATOM 5595 N N . ILE D 1 33 ? 27.603 -21.782 46.349 1.00 54.20 33 ILE D N 1
ATOM 5596 C CA . ILE D 1 33 ? 27.550 -20.463 46.961 1.00 54.06 33 ILE D CA 1
ATOM 5597 C C . ILE D 1 33 ? 26.142 -20.051 47.388 1.00 55.68 33 ILE D C 1
ATOM 5598 O O . ILE D 1 33 ? 25.281 -19.783 46.546 1.00 56.61 33 ILE D O 1
ATOM 5603 N N . ALA D 1 34 ? 25.920 -20.004 48.700 1.00 56.72 34 ALA D N 1
ATOM 5604 C CA . ALA D 1 34 ? 24.630 -19.615 49.269 1.00 57.66 34 ALA D CA 1
ATOM 5605 C C . ALA D 1 34 ? 24.764 -18.304 50.029 1.00 58.12 34 ALA D C 1
ATOM 5606 O O . ALA D 1 34 ? 25.692 -18.126 50.817 1.00 58.55 34 ALA D O 1
ATOM 5608 N N . THR D 1 35 ? 23.838 -17.383 49.795 1.00 59.59 35 THR D N 1
ATOM 5609 C CA . THR D 1 35 ? 23.876 -16.097 50.483 1.00 60.36 35 THR D CA 1
ATOM 5610 C C . THR D 1 35 ? 22.745 -15.979 51.493 1.00 60.74 35 THR D C 1
ATOM 5611 O O . THR D 1 35 ? 21.778 -16.750 51.471 1.00 58.79 35 THR D O 1
ATOM 5615 N N . ALA D 1 36 ? 22.887 -15.000 52.378 1.00 62.66 36 ALA D N 1
ATOM 5616 C CA . ALA D 1 36 ? 21.896 -14.717 53.407 1.00 65.14 36 ALA D CA 1
ATOM 5617 C C . ALA D 1 36 ? 22.033 -13.247 53.738 1.00 66.54 36 ALA D C 1
ATOM 5618 O O . ALA D 1 36 ? 23.147 -12.725 53.805 1.00 65.49 36 ALA D O 1
ATOM 5620 N N . ARG D 1 37 ? 20.900 -12.580 53.925 1.00 69.12 37 ARG D N 1
ATOM 5621 C CA . ARG D 1 37 ? 20.898 -11.162 54.256 1.00 73.01 37 ARG D CA 1
ATOM 5622 C C . ARG D 1 37 ? 21.674 -10.973 55.557 1.00 75.59 37 ARG D C 1
ATOM 5623 O O . ARG D 1 37 ? 22.491 -10.058 55.688 1.00 75.67 37 ARG D O 1
ATOM 5631 N N . ASP D 1 38 ? 21.403 -11.858 56.514 1.00 78.77 38 ASP D N 1
ATOM 5632 C CA . ASP D 1 38 ? 22.049 -11.837 57.824 1.00 81.45 38 ASP D CA 1
ATOM 5633 C C . ASP D 1 38 ? 22.894 -13.108 57.967 1.00 82.47 38 ASP D C 1
ATOM 5634 O O . ASP D 1 38 ? 22.435 -14.120 58.502 1.00 82.16 38 ASP D O 1
ATOM 5639 N N . VAL D 1 39 ? 24.130 -13.041 57.481 1.00 83.92 39 VAL D N 1
ATOM 5640 C CA . VAL D 1 39 ? 25.057 -14.169 57.519 1.00 85.72 39 VAL D CA 1
ATOM 5641 C C . VAL D 1 39 ? 25.198 -14.818 58.897 1.00 86.41 39 VAL D C 1
ATOM 5642 O O . VAL D 1 39 ? 25.486 -16.011 59.003 1.00 86.04 39 VAL D O 1
ATOM 5646 N N . GLU D 1 40 ? 24.987 -14.032 59.948 1.00 87.45 40 GLU D N 1
ATOM 5647 C CA . GLU D 1 40 ? 25.100 -14.536 61.310 1.00 88.45 40 GLU D CA 1
ATOM 5648 C C . GLU D 1 40 ? 23.905 -15.381 61.741 1.00 89.21 40 GLU D C 1
ATOM 5649 O O . GLU D 1 40 ? 24.013 -16.594 61.915 1.00 89.72 40 GLU D O 1
ATOM 5655 N N . LYS D 1 41 ? 22.766 -14.723 61.917 1.00 89.55 41 LYS D N 1
ATOM 5656 C CA . LYS D 1 41 ? 21.546 -15.386 62.362 1.00 90.43 41 LYS D CA 1
ATOM 5657 C C . LYS D 1 41 ? 21.095 -16.535 61.456 1.00 89.78 41 LYS D C 1
ATOM 5658 O O . LYS D 1 41 ? 20.179 -17.284 61.801 1.00 89.45 41 LYS D O 1
ATOM 5664 N N . ALA D 1 42 ? 21.739 -16.677 60.302 1.00 89.84 42 ALA D N 1
ATOM 5665 C CA . ALA D 1 42 ? 21.401 -17.748 59.366 1.00 89.75 42 ALA D CA 1
ATOM 5666 C C . ALA D 1 42 ? 22.303 -18.936 59.675 1.00 89.44 42 ALA D C 1
ATOM 5667 O O . ALA D 1 42 ? 23.175 -19.294 58.881 1.00 89.74 42 ALA D O 1
ATOM 5669 N N . THR D 1 43 ? 22.080 -19.545 60.838 1.00 88.54 43 THR D N 1
ATOM 5670 C CA . THR D 1 43 ? 22.886 -20.671 61.295 1.00 87.04 43 THR D CA 1
ATOM 5671 C C . THR D 1 43 ? 22.475 -22.056 60.790 1.00 86.51 43 THR D C 1
ATOM 5672 O O . THR D 1 43 ? 23.330 -22.914 60.580 1.00 86.72 43 THR D O 1
ATOM 5676 N N . GLU D 1 44 ? 21.181 -22.281 60.591 1.00 85.53 44 GLU D N 1
ATOM 5677 C CA . GLU D 1 44 ? 20.718 -23.580 60.118 1.00 84.41 44 GLU D CA 1
ATOM 5678 C C . GLU D 1 44 ? 21.304 -23.921 58.747 1.00 83.42 44 GLU D C 1
ATOM 5679 O O . GLU D 1 44 ? 21.139 -25.035 58.246 1.00 83.05 44 GLU D O 1
ATOM 5685 N N . LEU D 1 45 ? 21.986 -22.955 58.143 1.00 82.34 45 LEU D N 1
ATOM 5686 C CA . LEU D 1 45 ? 22.603 -23.154 56.836 1.00 81.36 45 LEU D CA 1
ATOM 5687 C C . LEU D 1 45 ? 24.070 -23.494 57.069 1.00 80.46 45 LEU D C 1
ATOM 5688 O O . LEU D 1 45 ? 24.643 -24.346 56.386 1.00 79.42 45 LEU D O 1
ATOM 5693 N N . LYS D 1 46 ? 24.663 -22.817 58.047 1.00 79.63 46 LYS D N 1
ATOM 5694 C CA . LYS D 1 46 ? 26.058 -23.032 58.415 1.00 79.19 46 LYS D CA 1
ATOM 5695 C C . LYS D 1 46 ? 26.204 -24.395 59.097 1.00 78.87 46 LYS D C 1
ATOM 5696 O O . LYS D 1 46 ? 27.284 -24.752 59.566 1.00 78.46 46 LYS D O 1
ATOM 5702 N N . SER D 1 47 ? 25.107 -25.150 59.144 1.00 78.90 47 SER D N 1
ATOM 5703 C CA . SER D 1 47 ? 25.094 -26.475 59.768 1.00 79.07 47 SER D CA 1
ATOM 5704 C C . SER D 1 47 ? 25.488 -27.562 58.773 1.00 78.78 47 SER D C 1
ATOM 5705 O O . SER D 1 47 ? 25.794 -28.696 59.158 1.00 77.76 47 SER D O 1
ATOM 5708 N N . ILE D 1 48 ? 25.462 -27.212 57.491 1.00 78.32 48 ILE D N 1
ATOM 5709 C CA . ILE D 1 48 ? 25.834 -28.145 56.437 1.00 77.84 48 ILE D CA 1
ATOM 5710 C C . ILE D 1 48 ? 27.351 -28.307 56.480 1.00 76.99 48 ILE D C 1
ATOM 5711 O O . ILE D 1 48 ? 28.094 -27.344 56.292 1.00 75.85 48 ILE D O 1
ATOM 5716 N N . LYS D 1 49 ? 27.797 -29.532 56.744 1.00 77.15 49 LYS D N 1
ATOM 5717 C CA . LYS D 1 49 ? 29.220 -29.855 56.852 1.00 77.28 49 LYS D CA 1
ATOM 5718 C C . LYS D 1 49 ? 30.059 -29.536 55.613 1.00 76.31 49 LYS D C 1
ATOM 5719 O O . LYS D 1 49 ? 31.046 -28.801 55.699 1.00 75.69 49 LYS D O 1
ATOM 5725 N N . ASP D 1 50 ? 29.662 -30.096 54.472 1.00 74.67 50 ASP D N 1
ATOM 5726 C CA . ASP D 1 50 ? 30.362 -29.910 53.199 1.00 73.84 50 ASP D CA 1
ATOM 5727 C C . ASP D 1 50 ? 31.317 -28.710 53.139 1.00 72.91 50 ASP D C 1
ATOM 5728 O O . ASP D 1 50 ? 30.948 -27.587 53.482 1.00 73.19 50 ASP D O 1
ATOM 5733 N N . SER D 1 51 ? 32.543 -28.964 52.682 1.00 71.00 51 SER D N 1
ATOM 5734 C CA . SER D 1 51 ? 33.586 -27.942 52.589 1.00 67.66 51 SER D CA 1
ATOM 5735 C C . SER D 1 51 ? 33.498 -27.039 51.365 1.00 65.91 51 SER D C 1
ATOM 5736 O O . SER D 1 51 ? 34.067 -25.943 51.348 1.00 64.45 51 SER D O 1
ATOM 5739 N N . ARG D 1 52 ? 32.789 -27.495 50.343 1.00 63.95 52 ARG D N 1
ATOM 5740 C CA . ARG D 1 52 ? 32.666 -26.711 49.125 1.00 62.99 52 ARG D CA 1
ATOM 5741 C C . ARG D 1 52 ? 31.449 -25.793 49.061 1.00 62.70 52 ARG D C 1
ATOM 5742 O O . ARG D 1 52 ? 31.033 -25.376 47.986 1.00 62.45 52 ARG D O 1
ATOM 5750 N N . VAL D 1 53 ? 30.882 -25.476 50.216 1.00 62.75 53 VAL D N 1
ATOM 5751 C CA . VAL D 1 53 ? 29.744 -24.572 50.265 1.00 62.56 53 VAL D CA 1
ATOM 5752 C C . VAL D 1 53 ? 30.263 -23.317 50.948 1.00 62.60 53 VAL D C 1
ATOM 5753 O O . VAL D 1 53 ? 31.052 -23.404 51.887 1.00 63.21 53 VAL D O 1
ATOM 5757 N N . HIS D 1 54 ? 29.859 -22.151 50.454 1.00 62.63 54 HIS D N 1
ATOM 5758 C CA . HIS D 1 54 ? 30.302 -20.884 51.036 1.00 61.97 54 HIS D CA 1
ATOM 5759 C C . HIS D 1 54 ? 29.096 -20.039 51.424 1.00 62.00 54 HIS D C 1
ATOM 5760 O O . HIS D 1 54 ? 28.221 -19.785 50.596 1.00 62.79 54 HIS D O 1
ATOM 5767 N N . VAL D 1 55 ? 29.043 -19.602 52.676 1.00 59.96 55 VAL D N 1
ATOM 5768 C CA . VAL D 1 55 ? 27.937 -18.768 53.113 1.00 58.79 55 VAL D CA 1
ATOM 5769 C C . VAL D 1 55 ? 28.421 -17.326 53.088 1.00 58.98 55 VAL D C 1
ATOM 5770 O O . VAL D 1 55 ? 29.275 -16.931 53.880 1.00 60.00 55 VAL D O 1
ATOM 5774 N N . LEU D 1 56 ? 27.886 -16.544 52.158 1.00 57.61 56 LEU D N 1
ATOM 5775 C CA . LEU D 1 56 ? 28.281 -15.151 52.023 1.00 56.32 56 LEU D CA 1
ATOM 5776 C C . LEU D 1 56 ? 27.078 -14.256 52.248 1.00 55.54 56 LEU D C 1
ATOM 5777 O O . LEU D 1 56 ? 25.953 -14.635 51.935 1.00 56.13 56 LEU D O 1
ATOM 5782 N N . PRO D 1 57 ? 27.296 -13.056 52.807 1.00 55.21 57 PRO D N 1
ATOM 5783 C CA . PRO D 1 57 ? 26.166 -12.153 53.040 1.00 55.09 57 PRO D CA 1
ATOM 5784 C C . PRO D 1 57 ? 25.610 -11.617 51.719 1.00 55.09 57 PRO D C 1
ATOM 5785 O O . PRO D 1 57 ? 26.094 -11.975 50.645 1.00 54.70 57 PRO D O 1
ATOM 5789 N N . LEU D 1 58 ? 24.586 -10.771 51.810 1.00 54.50 58 LEU D N 1
ATOM 5790 C CA . LEU D 1 58 ? 23.963 -10.165 50.638 1.00 51.39 58 LEU D CA 1
ATOM 5791 C C . LEU D 1 58 ? 22.585 -9.605 50.913 1.00 50.19 58 LEU D C 1
ATOM 5792 O O . LEU D 1 58 ? 21.686 -10.320 51.339 1.00 49.14 58 LEU D O 1
ATOM 5797 N N . THR D 1 59 ? 22.435 -8.310 50.684 1.00 49.28 59 THR D N 1
ATOM 5798 C CA . THR D 1 59 ? 21.148 -7.659 50.826 1.00 50.59 59 THR D CA 1
ATOM 5799 C C . THR D 1 59 ? 20.882 -7.201 49.396 1.00 48.69 59 THR D C 1
ATOM 5800 O O . THR D 1 59 ? 21.300 -6.116 48.985 1.00 46.88 59 THR D O 1
ATOM 5804 N N . VAL D 1 60 ? 20.221 -8.070 48.638 1.00 46.97 60 VAL D N 1
ATOM 5805 C CA . VAL D 1 60 ? 19.904 -7.821 47.236 1.00 46.73 60 VAL D CA 1
ATOM 5806 C C . VAL D 1 60 ? 19.458 -6.393 46.924 1.00 47.43 60 VAL D C 1
ATOM 5807 O O . VAL D 1 60 ? 19.719 -5.874 45.839 1.00 47.90 60 VAL D O 1
ATOM 5811 N N . THR D 1 61 ? 18.801 -5.755 47.886 1.00 47.09 61 THR D N 1
ATOM 5812 C CA . THR D 1 61 ? 18.299 -4.394 47.720 1.00 44.73 61 THR D CA 1
ATOM 5813 C C . THR D 1 61 ? 19.375 -3.313 47.875 1.00 42.30 61 THR D C 1
ATOM 5814 O O . THR D 1 61 ? 19.107 -2.121 47.690 1.00 40.24 61 THR D O 1
ATOM 5818 N N . CYS D 1 62 ? 20.586 -3.734 48.224 1.00 41.63 62 CYS D N 1
ATOM 5819 C CA . CYS D 1 62 ? 21.701 -2.811 48.410 1.00 41.77 62 CYS D CA 1
ATOM 5820 C C . CYS D 1 62 ? 22.724 -3.032 47.301 1.00 41.26 62 CYS D C 1
ATOM 5821 O O . CYS D 1 62 ? 23.351 -4.089 47.230 1.00 38.32 62 CYS D O 1
ATOM 5824 N N . ASP D 1 63 ? 22.883 -2.031 46.439 1.00 42.78 63 ASP D N 1
ATOM 5825 C CA . ASP D 1 63 ? 23.822 -2.117 45.324 1.00 45.77 63 ASP D CA 1
ATOM 5826 C C . ASP D 1 63 ? 25.253 -2.441 45.765 1.00 47.77 63 ASP D C 1
ATOM 5827 O O . ASP D 1 63 ? 25.980 -3.161 45.063 1.00 46.64 63 ASP D O 1
ATOM 5832 N N . LYS D 1 64 ? 25.667 -1.910 46.913 1.00 49.03 64 LYS D N 1
ATOM 5833 C CA . LYS D 1 64 ? 27.014 -2.192 47.392 1.00 51.03 64 LYS D CA 1
ATOM 5834 C C . LYS D 1 64 ? 27.124 -3.646 47.829 1.00 50.05 64 LYS D C 1
ATOM 5835 O O . LYS D 1 64 ? 28.132 -4.300 47.577 1.00 48.57 64 LYS D O 1
ATOM 5841 N N . SER D 1 65 ? 26.075 -4.152 48.469 1.00 51.42 65 SER D N 1
ATOM 5842 C CA . SER D 1 65 ? 26.058 -5.539 48.918 1.00 53.17 65 SER D CA 1
ATOM 5843 C C . SER D 1 65 ? 26.159 -6.457 47.705 1.00 53.33 65 SER D C 1
ATOM 5844 O O . SER D 1 65 ? 26.804 -7.506 47.753 1.00 54.10 65 SER D O 1
ATOM 5847 N N . LEU D 1 66 ? 25.510 -6.056 46.618 1.00 53.56 66 LEU D N 1
ATOM 5848 C CA . LEU D 1 66 ? 25.551 -6.824 45.382 1.00 53.84 66 LEU D CA 1
ATOM 5849 C C . LEU D 1 66 ? 26.980 -6.803 44.867 1.00 53.49 66 LEU D C 1
ATOM 5850 O O . LEU D 1 66 ? 27.593 -7.847 44.675 1.00 52.33 66 LEU D O 1
ATOM 5855 N N . ASP D 1 67 ? 27.498 -5.598 44.645 1.00 54.16 67 ASP D N 1
ATOM 5856 C CA . ASP D 1 67 ? 28.850 -5.428 44.145 1.00 55.43 67 ASP D CA 1
ATOM 5857 C C . ASP D 1 67 ? 29.842 -6.259 44.941 1.00 57.61 67 ASP D C 1
ATOM 5858 O O . ASP D 1 67 ? 30.538 -7.115 44.382 1.00 59.15 67 ASP D O 1
ATOM 5863 N N . THR D 1 68 ? 29.912 -6.010 46.245 1.00 57.43 68 THR D N 1
ATOM 5864 C CA . THR D 1 68 ? 30.813 -6.772 47.096 1.00 55.95 68 THR D CA 1
ATOM 5865 C C . THR D 1 68 ? 30.650 -8.253 46.782 1.00 54.87 68 THR D C 1
ATOM 5866 O O . THR D 1 68 ? 31.597 -8.908 46.354 1.00 55.60 68 THR D O 1
ATOM 5870 N N . PHE D 1 69 ? 29.439 -8.766 46.976 1.00 53.26 69 PHE D N 1
ATOM 5871 C CA . PHE D 1 69 ? 29.152 -10.174 46.717 1.00 51.58 69 PHE D CA 1
ATOM 5872 C C . PHE D 1 69 ? 29.797 -10.671 45.426 1.00 51.98 69 PHE D C 1
ATOM 5873 O O . PHE D 1 69 ? 30.615 -11.590 45.445 1.00 52.42 69 PHE D O 1
ATOM 5881 N N . VAL D 1 70 ? 29.431 -10.049 44.310 1.00 52.50 70 VAL D N 1
ATOM 5882 C CA . VAL D 1 70 ? 29.952 -10.432 42.999 1.00 52.43 70 VAL D CA 1
ATOM 5883 C C . VAL D 1 70 ? 31.471 -10.558 42.969 1.00 52.88 70 VAL D C 1
ATOM 5884 O O . VAL D 1 70 ? 32.006 -11.487 42.362 1.00 52.46 70 VAL D O 1
ATOM 5888 N N . SER D 1 71 ? 32.163 -9.630 43.621 1.00 53.25 71 SER D N 1
ATOM 5889 C CA . SER D 1 71 ? 33.617 -9.677 43.656 1.00 54.65 71 SER D CA 1
ATOM 5890 C C . SER D 1 71 ? 34.070 -10.977 44.298 1.00 55.58 71 SER D C 1
ATOM 5891 O O . SER D 1 71 ? 35.020 -11.604 43.838 1.00 57.59 71 SER D O 1
ATOM 5894 N N . LYS D 1 72 ? 33.388 -11.384 45.361 1.00 55.62 72 LYS D N 1
ATOM 5895 C CA . LYS D 1 72 ? 33.740 -12.620 46.040 1.00 57.71 72 LYS D CA 1
ATOM 5896 C C . LYS D 1 72 ? 33.388 -13.813 45.172 1.00 57.45 72 LYS D C 1
ATOM 5897 O O . LYS D 1 72 ? 34.111 -14.803 45.141 1.00 57.40 72 LYS D O 1
ATOM 5903 N N . VAL D 1 73 ? 32.263 -13.722 44.479 1.00 58.26 73 VAL D N 1
ATOM 5904 C CA . VAL D 1 73 ? 31.833 -14.804 43.608 1.00 58.82 73 VAL D CA 1
ATOM 5905 C C . VAL D 1 73 ? 32.911 -15.002 42.548 1.00 59.72 73 VAL D C 1
ATOM 5906 O O . VAL D 1 73 ? 33.274 -16.133 42.214 1.00 57.81 73 VAL D O 1
ATOM 5910 N N . GLY D 1 74 ? 33.425 -13.886 42.037 1.00 60.42 74 GLY D N 1
ATOM 5911 C CA . GLY D 1 74 ? 34.466 -13.935 41.029 1.00 62.54 74 GLY D CA 1
ATOM 5912 C C . GLY D 1 74 ? 35.769 -14.383 41.653 1.00 63.80 74 GLY D C 1
ATOM 5913 O O . GLY D 1 74 ? 36.649 -14.934 40.987 1.00 64.55 74 GLY D O 1
ATOM 5914 N N . GLU D 1 75 ? 35.893 -14.134 42.948 1.00 64.92 75 GLU D N 1
ATOM 5915 C CA . GLU D 1 75 ? 37.079 -14.527 43.689 1.00 65.26 75 GLU D CA 1
ATOM 5916 C C . GLU D 1 75 ? 37.019 -16.046 43.814 1.00 64.19 75 GLU D C 1
ATOM 5917 O O . GLU D 1 75 ? 37.973 -16.749 43.496 1.00 64.36 75 GLU D O 1
ATOM 5923 N N . ILE D 1 76 ? 35.868 -16.547 44.243 1.00 63.33 76 ILE D N 1
ATOM 5924 C CA . ILE D 1 76 ? 35.677 -17.980 44.425 1.00 63.26 76 ILE D CA 1
ATOM 5925 C C . ILE D 1 76 ? 35.866 -18.806 43.155 1.00 63.62 76 ILE D C 1
ATOM 5926 O O . ILE D 1 76 ? 36.671 -19.731 43.133 1.00 63.17 76 ILE D O 1
ATOM 5931 N N . VAL D 1 77 ? 35.125 -18.465 42.103 1.00 64.92 77 VAL D N 1
ATOM 5932 C CA . VAL D 1 77 ? 35.171 -19.201 40.838 1.00 64.38 77 VAL D CA 1
ATOM 5933 C C . VAL D 1 77 ? 36.388 -18.960 39.939 1.00 64.91 77 VAL D C 1
ATOM 5934 O O . VAL D 1 77 ? 36.901 -19.893 39.320 1.00 64.84 77 VAL D O 1
ATOM 5938 N N . GLY D 1 78 ? 36.839 -17.714 39.852 1.00 64.89 78 GLY D N 1
ATOM 5939 C CA . GLY D 1 78 ? 37.988 -17.414 39.020 1.00 64.94 78 GLY D CA 1
ATOM 5940 C C . GLY D 1 78 ? 37.775 -17.718 37.546 1.00 65.90 78 GLY D C 1
ATOM 5941 O O . GLY D 1 78 ? 36.645 -17.812 37.073 1.00 65.52 78 GLY D O 1
ATOM 5942 N N . SER D 1 79 ? 38.877 -17.880 36.820 1.00 65.97 79 SER D N 1
ATOM 5943 C CA . SER D 1 79 ? 38.845 -18.157 35.389 1.00 66.08 79 SER D CA 1
ATOM 5944 C C . SER D 1 79 ? 37.718 -19.065 34.896 1.00 65.60 79 SER D C 1
ATOM 5945 O O . SER D 1 79 ? 37.198 -18.854 33.804 1.00 66.99 79 SER D O 1
ATOM 5948 N N . ASP D 1 80 ? 37.342 -20.074 35.677 1.00 64.25 80 ASP D N 1
ATOM 5949 C CA . ASP D 1 80 ? 36.281 -20.986 35.249 1.00 63.21 80 ASP D CA 1
ATOM 5950 C C . ASP D 1 80 ? 34.917 -20.310 35.093 1.00 61.32 80 ASP D C 1
ATOM 5951 O O . ASP D 1 80 ? 34.036 -20.832 34.406 1.00 60.97 80 ASP D O 1
ATOM 5956 N N . GLY D 1 81 ? 34.748 -19.155 35.731 1.00 59.27 81 GLY D N 1
ATOM 5957 C CA . GLY D 1 81 ? 33.481 -18.446 35.664 1.00 56.82 81 GLY D CA 1
ATOM 5958 C C . GLY D 1 81 ? 32.403 -19.127 36.492 1.00 55.79 81 GLY D C 1
ATOM 5959 O O . GLY D 1 81 ? 32.638 -20.176 37.104 1.00 56.21 81 GLY D O 1
ATOM 5960 N N . LEU D 1 82 ? 31.212 -18.539 36.512 1.00 53.04 82 LEU D N 1
ATOM 5961 C CA . LEU D 1 82 ? 30.102 -19.099 37.269 1.00 49.75 82 LEU D CA 1
ATOM 5962 C C . LEU D 1 82 ? 29.252 -19.947 36.328 1.00 49.74 82 LEU D C 1
ATOM 5963 O O . LEU D 1 82 ? 28.759 -19.457 35.314 1.00 48.93 82 LEU D O 1
ATOM 5968 N N . SER D 1 83 ? 29.072 -21.219 36.659 1.00 50.35 83 SER D N 1
ATOM 5969 C CA . SER D 1 83 ? 28.295 -22.104 35.798 1.00 51.67 83 SER D CA 1
ATOM 5970 C C . SER D 1 83 ? 26.780 -22.014 35.936 1.00 52.37 83 SER D C 1
ATOM 5971 O O . SER D 1 83 ? 26.053 -22.225 34.958 1.00 52.91 83 SER D O 1
ATOM 5974 N N . LEU D 1 84 ? 26.302 -21.698 37.138 1.00 52.18 84 LEU D N 1
ATOM 5975 C CA . LEU D 1 84 ? 24.863 -21.649 37.378 1.00 50.32 84 LEU D CA 1
ATOM 5976 C C . LEU D 1 84 ? 24.41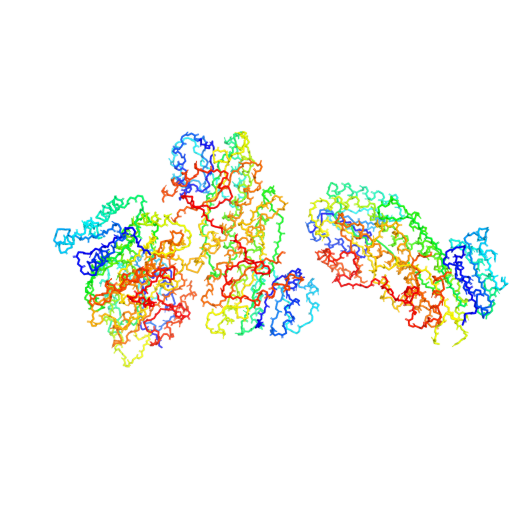1 -20.583 38.358 1.00 50.38 84 LEU D C 1
ATOM 5977 O O . LEU D 1 84 ? 24.772 -20.621 39.533 1.00 49.82 84 LEU D O 1
ATOM 5982 N N . LEU D 1 85 ? 23.610 -19.638 37.874 1.00 50.89 85 LEU D N 1
ATOM 5983 C CA . LEU D 1 85 ? 23.072 -18.592 38.734 1.00 51.20 85 LEU D CA 1
ATOM 5984 C C . LEU D 1 85 ? 21.618 -18.952 39.025 1.00 51.84 85 LEU D C 1
ATOM 5985 O O . LEU D 1 85 ? 20.809 -19.102 38.108 1.00 52.03 85 LEU D O 1
ATOM 5990 N N . ILE D 1 86 ? 21.290 -19.112 40.300 1.00 51.55 86 ILE D N 1
ATOM 5991 C CA . ILE D 1 86 ? 19.931 -19.461 40.677 1.00 52.21 86 ILE D CA 1
ATOM 5992 C C . ILE D 1 86 ? 19.315 -18.437 41.640 1.00 51.49 86 ILE D C 1
ATOM 5993 O O . ILE D 1 86 ? 19.568 -18.456 42.844 1.00 51.03 86 ILE D O 1
ATOM 5998 N N . ASN D 1 87 ? 18.510 -17.537 41.070 1.00 50.30 87 ASN D N 1
ATOM 5999 C CA . ASN D 1 87 ? 17.851 -16.462 41.807 1.00 48.30 87 ASN D CA 1
ATOM 6000 C C . ASN D 1 87 ? 16.690 -16.957 42.654 1.00 47.93 87 ASN D C 1
ATOM 6001 O O . ASN D 1 87 ? 15.575 -17.160 42.165 1.00 47.24 87 ASN D O 1
ATOM 6006 N N . ASN D 1 88 ? 16.959 -17.146 43.935 1.00 47.37 88 ASN D N 1
ATOM 6007 C CA . ASN D 1 88 ? 15.936 -17.618 44.840 1.00 46.77 88 ASN D CA 1
ATOM 6008 C C . ASN D 1 88 ? 15.439 -16.509 45.765 1.00 46.52 88 ASN D C 1
ATOM 6009 O O . ASN D 1 88 ? 14.257 -16.469 46.102 1.00 46.40 88 ASN D O 1
ATOM 6014 N N . ALA D 1 89 ? 16.337 -15.612 46.165 1.00 46.06 89 ALA D N 1
ATOM 6015 C CA . ALA D 1 89 ? 15.980 -14.515 47.057 1.00 46.48 89 ALA D CA 1
ATOM 6016 C C . ALA D 1 89 ? 14.721 -13.810 46.555 1.00 48.30 89 ALA D C 1
ATOM 6017 O O . ALA D 1 89 ? 14.592 -13.521 45.360 1.00 49.76 89 ALA D O 1
ATOM 6019 N N . GLY D 1 90 ? 13.796 -13.541 47.470 1.00 47.35 90 GLY D N 1
ATOM 6020 C CA . GLY D 1 90 ? 12.562 -12.876 47.102 1.00 47.69 90 GLY D CA 1
ATOM 6021 C C . GLY D 1 90 ? 11.629 -12.790 48.290 1.00 48.38 90 GLY D C 1
ATOM 6022 O O . GLY D 1 90 ? 11.809 -13.496 49.284 1.00 49.56 90 GLY D O 1
ATOM 6023 N N . VAL D 1 91 ? 10.623 -11.933 48.201 1.00 47.32 91 VAL D N 1
ATOM 6024 C CA . VAL D 1 91 ? 9.689 -11.795 49.306 1.00 46.06 91 VAL D CA 1
ATOM 6025 C C . VAL D 1 91 ? 8.259 -11.631 48.815 1.00 46.13 91 VAL D C 1
ATOM 6026 O O . VAL D 1 91 ? 8.028 -11.233 47.671 1.00 47.18 91 VAL D O 1
ATOM 6030 N N . LEU D 1 92 ? 7.298 -11.949 49.677 1.00 45.05 92 LEU D N 1
ATOM 6031 C CA . LEU D 1 92 ? 5.888 -11.815 49.316 1.00 45.39 92 LEU D CA 1
ATOM 6032 C C . LEU D 1 92 ? 5.175 -10.831 50.250 1.00 47.22 92 LEU D C 1
ATOM 6033 O O . LEU D 1 92 ? 4.793 -11.191 51.363 1.00 48.89 92 LEU D O 1
ATOM 6038 N N . LEU D 1 93 ? 5.010 -9.588 49.807 1.00 48.50 93 LEU D N 1
ATOM 6039 C CA . LEU D 1 93 ? 4.322 -8.591 50.620 1.00 48.92 93 LEU D CA 1
ATOM 6040 C C . LEU D 1 93 ? 2.831 -8.844 50.440 1.00 49.19 93 LEU D C 1
ATOM 6041 O O . LEU D 1 93 ? 2.431 -9.654 49.602 1.00 50.94 93 LEU D O 1
ATOM 6046 N N . SER D 1 94 ? 2.012 -8.159 51.229 1.00 48.12 94 SER D N 1
ATOM 6047 C CA . SER D 1 94 ? 0.566 -8.298 51.126 1.00 45.49 94 SER D CA 1
ATOM 6048 C C . SER D 1 94 ? 0.072 -7.077 50.378 1.00 43.83 94 SER D C 1
ATOM 6049 O O . SER D 1 94 ? 0.432 -5.949 50.716 1.00 40.89 94 SER D O 1
ATOM 6052 N N . TYR D 1 95 ? -0.731 -7.304 49.345 1.00 42.57 95 TYR D N 1
ATOM 6053 C CA . TYR D 1 95 ? -1.261 -6.204 48.562 1.00 41.71 95 TYR D CA 1
ATOM 6054 C C . TYR D 1 95 ? -2.266 -6.698 47.549 1.00 41.81 95 TYR D C 1
ATOM 6055 O O . TYR D 1 95 ? -1.944 -7.543 46.714 1.00 42.95 95 TYR D O 1
ATOM 6064 N N . GLY D 1 96 ? -3.483 -6.167 47.630 1.00 41.26 96 GLY D N 1
ATOM 6065 C CA . GLY D 1 96 ? -4.542 -6.538 46.698 1.00 40.63 96 GLY D CA 1
ATOM 6066 C C . GLY D 1 96 ? -5.173 -5.288 46.097 1.00 40.14 96 GLY D C 1
ATOM 6067 O O . GLY D 1 96 ? -4.820 -4.167 46.474 1.00 41.45 96 GLY D O 1
ATOM 6068 N N . THR D 1 97 ? -6.099 -5.447 45.163 1.00 38.74 97 THR D N 1
ATOM 6069 C CA . THR D 1 97 ? -6.717 -4.268 44.569 1.00 40.18 97 THR D CA 1
ATOM 6070 C C . THR D 1 97 ? -7.498 -3.493 45.638 1.00 42.47 97 THR D C 1
ATOM 6071 O O . THR D 1 97 ? -7.688 -2.278 45.532 1.00 42.26 97 THR D O 1
ATOM 6075 N N . ASN D 1 98 ? -7.924 -4.201 46.680 1.00 43.98 98 ASN D N 1
ATOM 6076 C CA . ASN D 1 98 ? -8.697 -3.586 47.750 1.00 45.85 98 ASN D CA 1
ATOM 6077 C C . ASN D 1 98 ? -7.856 -3.033 48.902 1.00 46.49 98 ASN D C 1
ATOM 6078 O O . ASN D 1 98 ? -8.347 -2.250 49.715 1.00 45.33 98 ASN D O 1
ATOM 6083 N N . THR D 1 99 ? -6.592 -3.437 48.976 1.00 46.19 99 THR D N 1
ATOM 6084 C CA . THR D 1 99 ? -5.709 -2.925 50.012 1.00 45.44 99 THR D CA 1
ATOM 6085 C C . THR D 1 99 ? -5.760 -1.406 49.895 1.00 45.48 99 THR D C 1
ATOM 6086 O O . THR D 1 99 ? -6.078 -0.875 48.834 1.00 47.30 99 THR D O 1
ATOM 6090 N N . GLU D 1 100 ? -5.469 -0.702 50.980 1.00 45.92 100 GLU D N 1
ATOM 6091 C CA . GLU D 1 100 ? -5.474 0.749 50.937 1.00 46.10 100 GLU D CA 1
ATOM 6092 C C . GLU D 1 100 ? -4.258 1.162 50.100 1.00 44.99 100 GLU D C 1
ATOM 6093 O O . GLU D 1 100 ? -3.137 0.717 50.354 1.00 44.85 100 GLU D O 1
ATOM 6099 N N . PRO D 1 101 ? -4.466 2.007 49.081 1.00 44.09 101 PRO D N 1
ATOM 6100 C CA . PRO D 1 101 ? -3.377 2.463 48.210 1.00 43.82 101 PRO D CA 1
ATOM 6101 C C . PRO D 1 101 ? -2.076 2.822 48.916 1.00 42.53 101 PRO D C 1
ATOM 6102 O O . PRO D 1 101 ? -1.996 3.842 49.586 1.00 44.34 101 PRO D O 1
ATOM 6106 N N . ASN D 1 102 ? -1.060 1.976 48.752 1.00 42.00 102 ASN D N 1
ATOM 6107 C CA . ASN D 1 102 ? 0.256 2.189 49.359 1.00 40.71 102 ASN D CA 1
ATOM 6108 C C . ASN D 1 102 ? 1.351 2.020 48.284 1.00 41.08 102 ASN D C 1
ATOM 6109 O O . ASN D 1 102 ? 1.616 0.909 47.815 1.00 42.09 102 ASN D O 1
ATOM 6114 N N . ARG D 1 103 ? 1.993 3.119 47.898 1.00 41.07 103 ARG D N 1
ATOM 6115 C CA . ARG D 1 103 ? 3.030 3.065 46.869 1.00 41.06 103 ARG D CA 1
ATOM 6116 C C . ARG D 1 103 ? 4.267 2.308 47.325 1.00 42.27 103 ARG D C 1
ATOM 6117 O O . ARG D 1 103 ? 4.791 1.455 46.605 1.00 44.18 103 ARG D O 1
ATOM 6125 N N . ALA D 1 104 ? 4.718 2.631 48.533 1.00 42.12 104 ALA D N 1
ATOM 6126 C CA . ALA D 1 104 ? 5.904 2.032 49.130 1.00 40.73 104 ALA D CA 1
ATOM 6127 C C . ALA D 1 104 ? 5.873 0.508 49.148 1.00 40.79 104 ALA D C 1
ATOM 6128 O O . ALA D 1 104 ? 6.910 -0.138 49.021 1.00 40.66 104 ALA D O 1
ATOM 6130 N N . VAL D 1 105 ? 4.690 -0.070 49.305 1.00 40.19 105 VAL D N 1
ATOM 6131 C CA . VAL D 1 105 ? 4.596 -1.517 49.346 1.00 42.01 105 VAL D CA 1
ATOM 6132 C C . VAL D 1 105 ? 4.760 -2.130 47.966 1.00 42.94 105 VAL D C 1
ATOM 6133 O O . VAL D 1 105 ? 5.429 -3.149 47.814 1.00 45.43 105 VAL D O 1
ATOM 6137 N N . ILE D 1 106 ? 4.150 -1.514 46.959 1.00 42.86 106 ILE D N 1
ATOM 6138 C CA . ILE D 1 106 ? 4.269 -2.026 45.601 1.00 42.67 106 ILE D CA 1
ATOM 6139 C C . ILE D 1 106 ? 5.731 -1.895 45.176 1.00 43.41 106 ILE D C 1
ATOM 6140 O O . ILE D 1 106 ? 6.335 -2.851 44.687 1.00 43.45 106 ILE D O 1
ATOM 6145 N N . ALA D 1 107 ? 6.294 -0.712 45.405 1.00 43.32 107 ALA D N 1
ATOM 6146 C CA . ALA D 1 107 ? 7.682 -0.419 45.061 1.00 43.20 107 ALA D CA 1
ATOM 6147 C C . ALA D 1 107 ? 8.657 -1.402 45.679 1.00 44.42 107 ALA D C 1
ATOM 6148 O O . ALA D 1 107 ? 9.603 -1.837 45.028 1.00 46.07 107 ALA D O 1
ATOM 6150 N N . GLU D 1 108 ? 8.441 -1.749 46.939 1.00 45.01 108 GLU D N 1
ATOM 6151 C CA . GLU D 1 108 ? 9.345 -2.675 47.596 1.00 45.64 108 GLU D CA 1
ATOM 6152 C C . GLU D 1 108 ? 9.131 -4.086 47.059 1.00 45.61 108 GLU D C 1
ATOM 6153 O O . GLU D 1 108 ? 10.096 -4.832 46.873 1.00 45.97 108 GLU D O 1
ATOM 6159 N N . GLN D 1 109 ? 7.876 -4.454 46.810 1.00 41.91 109 GLN D N 1
ATOM 6160 C CA . GLN D 1 109 ? 7.600 -5.787 46.298 1.00 41.58 109 GLN D CA 1
ATOM 6161 C C . GLN D 1 109 ? 8.332 -5.988 44.974 1.00 41.52 109 GLN D C 1
ATOM 6162 O O . GLN D 1 109 ? 8.888 -7.056 44.722 1.00 42.62 109 GLN D O 1
ATOM 6168 N N . LEU D 1 110 ? 8.346 -4.950 44.143 1.00 39.11 110 LEU D N 1
ATOM 6169 C CA . LEU D 1 110 ? 9.010 -5.004 42.846 1.00 38.11 110 LEU D CA 1
ATOM 6170 C C . LEU D 1 110 ? 10.531 -4.846 42.970 1.00 38.47 110 LEU D C 1
ATOM 6171 O O . LEU D 1 110 ? 11.290 -5.543 42.298 1.00 35.53 110 LEU D O 1
ATOM 6176 N N . ASP D 1 111 ? 10.971 -3.928 43.829 1.00 40.79 111 ASP D N 1
ATOM 6177 C CA . ASP D 1 111 ? 12.399 -3.687 44.024 1.00 41.93 111 ASP D CA 1
ATOM 6178 C C . ASP D 1 111 ? 13.110 -4.972 44.443 1.00 43.33 111 ASP D C 1
ATOM 6179 O O . ASP D 1 111 ? 14.238 -5.239 44.005 1.00 44.98 111 ASP D O 1
ATOM 6184 N N . VAL D 1 112 ? 12.447 -5.772 45.275 1.00 41.55 112 VAL D N 1
ATOM 6185 C CA . VAL D 1 112 ? 13.023 -7.030 45.738 1.00 40.57 112 VAL D CA 1
ATOM 6186 C C . VAL D 1 112 ? 12.944 -8.113 44.669 1.00 40.57 112 VAL D C 1
ATOM 6187 O O . VAL D 1 112 ? 13.960 -8.575 44.171 1.00 42.02 112 VAL D O 1
ATOM 6191 N N . ASN D 1 113 ? 11.722 -8.493 44.316 1.00 40.05 113 ASN D N 1
ATOM 6192 C CA . ASN D 1 113 ? 11.468 -9.558 43.356 1.00 39.17 113 ASN D CA 1
ATOM 6193 C C . ASN D 1 113 ? 11.796 -9.326 41.885 1.00 39.46 113 ASN D C 1
ATOM 6194 O O . ASN D 1 113 ? 11.961 -10.291 41.136 1.00 39.65 113 ASN D O 1
ATOM 6199 N N . THR D 1 114 ? 11.897 -8.073 41.464 1.00 38.56 114 THR D N 1
ATOM 6200 C CA . THR D 1 114 ? 12.162 -7.787 40.058 1.00 38.50 114 THR D CA 1
ATOM 6201 C C . THR D 1 114 ? 13.491 -7.085 39.801 1.00 39.80 114 THR D C 1
ATOM 6202 O O . THR D 1 114 ? 14.458 -7.706 39.359 1.00 42.51 114 THR D O 1
ATOM 6206 N N . THR D 1 115 ? 13.550 -5.791 40.078 1.00 38.79 115 THR D N 1
ATOM 6207 C CA . THR D 1 115 ? 14.780 -5.065 39.833 1.00 38.64 115 THR D CA 1
ATOM 6208 C C . THR D 1 115 ? 16.012 -5.620 40.558 1.00 38.76 115 THR D C 1
ATOM 6209 O O . THR D 1 115 ? 17.109 -5.565 40.014 1.00 39.91 115 THR D O 1
ATOM 6213 N N . SER D 1 116 ? 15.849 -6.164 41.761 1.00 39.17 116 SER D N 1
ATOM 6214 C CA . SER D 1 116 ? 17.003 -6.718 42.482 1.00 40.21 116 SER D CA 1
ATOM 6215 C C . SER D 1 116 ? 17.570 -7.983 41.845 1.00 40.15 116 SER D C 1
ATOM 6216 O O . SER D 1 116 ? 18.773 -8.225 41.935 1.00 40.38 116 SER D O 1
ATOM 6219 N N . VAL D 1 117 ? 16.724 -8.796 41.214 1.00 39.29 117 VAL D N 1
ATOM 6220 C CA . VAL D 1 117 ? 17.219 -10.010 40.570 1.00 39.96 117 VAL D CA 1
ATOM 6221 C C . VAL D 1 117 ? 17.841 -9.653 39.227 1.00 41.24 117 VAL D C 1
ATOM 6222 O O . VAL D 1 117 ? 18.869 -10.205 38.840 1.00 41.81 117 VAL D O 1
ATOM 6226 N N . VAL D 1 118 ? 17.211 -8.727 38.513 1.00 41.51 118 VAL D N 1
ATOM 6227 C CA . VAL D 1 118 ? 17.741 -8.301 37.233 1.00 41.53 118 VAL D CA 1
ATOM 6228 C C . VAL D 1 118 ? 19.119 -7.737 37.511 1.00 42.93 118 VAL D C 1
ATOM 6229 O O . VAL D 1 118 ? 20.091 -8.074 36.838 1.00 45.95 118 VAL D O 1
ATOM 6233 N N . LEU D 1 119 ? 19.198 -6.892 38.529 1.00 43.29 119 LEU D N 1
ATOM 6234 C CA . LEU D 1 119 ? 20.449 -6.262 38.917 1.00 43.59 119 LEU D CA 1
ATOM 6235 C C . LEU D 1 119 ? 21.541 -7.287 39.241 1.00 43.50 119 LEU D C 1
ATOM 6236 O O . LEU D 1 119 ? 22.647 -7.211 38.710 1.00 43.75 119 LEU D O 1
ATOM 6241 N N . LEU D 1 120 ? 21.240 -8.250 40.104 1.00 43.20 120 LEU D N 1
ATOM 6242 C CA . LEU D 1 120 ? 22.230 -9.262 40.448 1.00 41.96 120 LEU D CA 1
ATOM 6243 C C . LEU D 1 120 ? 22.647 -10.060 39.212 1.00 41.49 120 LEU D C 1
ATOM 6244 O O . LEU D 1 120 ? 23.824 -10.370 39.026 1.00 41.81 120 LEU D O 1
ATOM 6249 N N . THR D 1 121 ? 21.677 -10.396 38.370 1.00 41.40 121 THR D N 1
ATOM 6250 C CA . THR D 1 121 ? 21.968 -11.175 37.177 1.00 41.07 121 THR D CA 1
ATOM 6251 C C . THR D 1 121 ? 22.848 -10.447 36.175 1.00 41.93 121 THR D C 1
ATOM 6252 O O . THR D 1 121 ? 23.792 -11.030 35.633 1.00 39.74 121 THR D O 1
ATOM 6256 N N . GLN D 1 122 ? 22.528 -9.179 35.920 1.00 41.73 122 GLN D N 1
ATOM 6257 C CA . GLN D 1 122 ? 23.304 -8.380 34.980 1.00 41.49 122 GLN D CA 1
ATOM 6258 C C . GLN D 1 122 ? 24.765 -8.314 35.421 1.00 43.12 122 GLN D C 1
ATOM 6259 O O . GLN D 1 122 ? 25.681 -8.510 34.624 1.00 45.35 122 GLN D O 1
ATOM 6265 N N . LYS D 1 123 ? 24.978 -8.051 36.703 1.00 43.44 123 LYS D N 1
ATOM 6266 C CA . LYS D 1 123 ? 26.321 -7.947 37.253 1.00 42.61 123 LYS D CA 1
ATOM 6267 C C . LYS D 1 123 ? 27.114 -9.259 37.151 1.00 42.25 123 LYS D C 1
ATOM 6268 O O . LYS D 1 123 ? 28.338 -9.247 37.040 1.00 41.10 123 LYS D O 1
ATOM 6274 N N . LEU D 1 124 ? 26.413 -10.388 37.179 1.00 43.22 124 LEU D N 1
ATOM 6275 C CA . LEU D 1 124 ? 27.062 -11.699 37.058 1.00 43.76 124 LEU D CA 1
ATOM 6276 C C . LEU D 1 124 ? 27.185 -12.161 35.599 1.00 44.76 124 LEU D C 1
ATOM 6277 O O . LEU D 1 124 ? 27.691 -13.254 35.333 1.00 43.17 124 LEU D O 1
ATOM 6282 N N . LEU D 1 125 ? 26.710 -11.332 34.665 1.00 45.51 125 LEU D N 1
ATOM 6283 C CA . LEU D 1 125 ? 26.767 -11.671 33.243 1.00 46.01 125 LEU D CA 1
ATOM 6284 C C . LEU D 1 125 ? 28.170 -12.034 32.788 1.00 46.56 125 LEU D C 1
ATOM 6285 O O . LEU D 1 125 ? 28.368 -13.058 32.138 1.00 47.27 125 LEU D O 1
ATOM 6290 N N . PRO D 1 126 ? 29.165 -11.202 33.125 1.00 46.82 126 PRO D N 1
ATOM 6291 C CA . PRO D 1 126 ? 30.542 -11.492 32.723 1.00 47.53 126 PRO D CA 1
ATOM 6292 C C . PRO D 1 126 ? 30.997 -12.876 33.166 1.00 47.90 126 PRO D C 1
ATOM 6293 O O . PRO D 1 126 ? 31.511 -13.649 32.358 1.00 50.56 126 PRO D O 1
ATOM 6297 N N . LEU D 1 127 ? 30.801 -13.193 34.440 1.00 46.61 127 LEU D N 1
ATOM 6298 C CA . LEU D 1 127 ? 31.189 -14.500 34.955 1.00 45.85 127 LEU D CA 1
ATOM 6299 C C . LEU D 1 127 ? 30.440 -15.647 34.291 1.00 45.72 127 LEU D C 1
ATOM 6300 O O . LEU D 1 127 ? 30.992 -16.732 34.114 1.00 46.98 127 LEU D O 1
ATOM 6305 N N . LEU D 1 128 ? 29.178 -15.415 33.941 1.00 45.04 128 LEU D N 1
ATOM 6306 C CA . LEU D 1 128 ? 28.366 -16.442 33.297 1.00 44.16 128 LEU D CA 1
ATOM 6307 C C . LEU D 1 128 ? 28.770 -16.638 31.832 1.00 43.77 128 LEU D C 1
ATOM 6308 O O . LEU D 1 128 ? 28.756 -17.757 31.317 1.00 43.38 128 LEU D O 1
ATOM 6313 N N . LYS D 1 129 ? 29.130 -15.551 31.160 1.00 42.82 129 LYS D N 1
ATOM 6314 C CA . LYS D 1 129 ? 29.554 -15.638 29.772 1.00 43.10 129 LYS D CA 1
ATOM 6315 C C . LYS D 1 129 ? 30.863 -16.450 29.709 1.00 46.72 129 LYS D C 1
ATOM 6316 O O . LYS D 1 129 ? 31.051 -17.314 28.831 1.00 45.98 129 LYS D O 1
ATOM 6322 N N . ASN D 1 130 ? 31.760 -16.168 30.655 1.00 47.29 130 ASN D N 1
ATOM 6323 C CA . ASN D 1 130 ? 33.033 -16.856 30.732 1.00 48.34 130 ASN D CA 1
ATOM 6324 C C . ASN D 1 130 ? 32.765 -18.350 30.865 1.00 49.31 130 ASN D C 1
ATOM 6325 O O . ASN D 1 130 ? 33.158 -19.140 30.009 1.00 51.24 130 ASN D O 1
ATOM 6330 N N . ALA D 1 131 ? 32.082 -18.744 31.931 1.00 47.68 131 ALA D N 1
ATOM 6331 C CA . ALA D 1 131 ? 31.784 -20.154 32.133 1.00 46.90 131 ALA D CA 1
ATOM 6332 C C . ALA D 1 131 ? 31.190 -20.785 30.875 1.00 45.76 131 ALA D C 1
ATOM 6333 O O . ALA D 1 131 ? 31.438 -21.951 30.568 1.00 44.61 131 ALA D O 1
ATOM 6335 N N . ALA D 1 132 ? 30.405 -20.000 30.146 1.00 46.11 132 ALA D N 1
ATOM 6336 C CA . ALA D 1 132 ? 29.759 -20.473 28.929 1.00 44.99 132 ALA D CA 1
ATOM 6337 C C . ALA D 1 132 ? 30.773 -20.729 27.816 1.00 45.36 132 ALA D C 1
ATOM 6338 O O . ALA D 1 132 ? 30.582 -21.616 26.975 1.00 43.59 132 ALA D O 1
ATOM 6340 N N . SER D 1 133 ? 31.854 -19.955 27.824 1.00 45.21 133 SER D N 1
ATOM 6341 C CA . SER D 1 133 ? 32.885 -20.081 26.802 1.00 46.47 133 SER D CA 1
ATOM 6342 C C . SER D 1 133 ? 33.839 -21.257 26.986 1.00 48.21 133 SER D C 1
ATOM 6343 O O . SER D 1 133 ? 34.626 -21.553 26.090 1.00 48.82 133 SER D O 1
ATOM 6346 N N . LYS D 1 134 ? 33.774 -21.931 28.132 1.00 48.94 134 LYS D N 1
ATOM 6347 C CA . LYS D 1 134 ? 34.651 -23.074 28.364 1.00 50.90 134 LYS D CA 1
ATOM 6348 C C . LYS D 1 134 ? 34.241 -24.219 27.438 1.00 51.38 134 LYS D C 1
ATOM 6349 O O . LYS D 1 134 ? 34.891 -25.270 27.389 1.00 53.17 134 LYS D O 1
ATOM 6355 N N . GLU D 1 135 ? 33.154 -23.999 26.708 1.00 49.87 135 GLU D N 1
ATOM 6356 C CA . GLU D 1 135 ? 32.625 -24.972 25.759 1.00 48.39 135 GLU D CA 1
ATOM 6357 C C . GLU D 1 135 ? 32.441 -24.242 24.432 1.00 47.97 135 GLU D C 1
ATOM 6358 O O . GLU D 1 135 ? 32.595 -23.022 24.364 1.00 46.60 135 GLU D O 1
ATOM 6364 N N . SER D 1 136 ? 32.119 -24.985 23.382 1.00 47.40 136 SER D N 1
ATOM 6365 C CA . SER D 1 136 ? 31.910 -24.393 22.072 1.00 48.20 136 SER D CA 1
ATOM 6366 C C . SER D 1 136 ? 30.726 -25.095 21.442 1.00 49.98 136 SER D C 1
ATOM 6367 O O . SER D 1 136 ? 30.322 -26.153 21.914 1.00 51.30 136 SER D O 1
ATOM 6370 N N . GLY D 1 137 ? 30.160 -24.506 20.394 1.00 51.84 137 GLY D N 1
ATOM 6371 C CA . GLY D 1 137 ? 29.023 -25.121 19.732 1.00 54.74 137 GLY D CA 1
ATOM 6372 C C . GLY D 1 137 ? 27.672 -24.575 20.171 1.00 57.09 137 GLY D C 1
ATOM 6373 O O . GLY D 1 137 ? 27.594 -23.512 20.793 1.00 56.81 137 GLY D O 1
ATOM 6374 N N . ASP D 1 138 ? 26.606 -25.308 19.846 1.00 58.07 138 ASP D N 1
ATOM 6375 C CA . ASP D 1 138 ? 25.246 -24.901 20.193 1.00 59.50 138 ASP D CA 1
ATOM 6376 C C . ASP D 1 138 ? 24.851 -25.192 21.647 1.00 59.31 138 ASP D C 1
ATOM 6377 O O . ASP D 1 138 ? 24.491 -24.279 22.387 1.00 59.42 138 ASP D O 1
ATOM 6382 N N . GLN D 1 139 ? 24.924 -26.466 22.034 1.00 58.30 139 GLN D N 1
ATOM 6383 C CA . GLN D 1 139 ? 24.557 -26.939 23.372 1.00 56.90 139 GLN D CA 1
ATOM 6384 C C . GLN D 1 139 ? 24.341 -25.906 24.473 1.00 54.86 139 GLN D C 1
ATOM 6385 O O . GLN D 1 139 ? 25.187 -25.050 24.744 1.00 53.55 139 GLN D O 1
ATOM 6391 N N . LEU D 1 140 ? 23.182 -26.027 25.113 1.00 52.10 140 LEU D N 1
ATOM 6392 C CA . LEU D 1 140 ? 22.766 -25.146 26.189 1.00 49.57 140 LEU D CA 1
ATOM 6393 C C . LEU D 1 140 ? 22.371 -26.007 27.392 1.00 48.11 140 LEU D C 1
ATOM 6394 O O . LEU D 1 140 ? 21.476 -26.832 27.273 1.00 49.39 140 LEU D O 1
ATOM 6399 N N . SER D 1 141 ? 23.035 -25.823 28.534 1.00 46.93 141 SER D N 1
ATOM 6400 C CA . SER D 1 141 ? 22.722 -26.601 29.741 1.00 46.42 141 SER D CA 1
ATOM 6401 C C . SER D 1 141 ? 23.238 -25.958 31.026 1.00 46.41 141 SER D C 1
ATOM 6402 O O . SER D 1 141 ? 24.119 -25.095 31.003 1.00 45.63 141 SER D O 1
ATOM 6405 N N . VAL D 1 142 ? 22.697 -26.408 32.152 1.00 47.17 142 VAL D N 1
ATOM 6406 C CA . VAL D 1 142 ? 23.088 -25.867 33.445 1.00 46.83 142 VAL D CA 1
ATOM 6407 C C . VAL D 1 142 ? 24.552 -26.159 33.707 1.00 46.56 142 VAL D C 1
ATOM 6408 O O . VAL D 1 142 ? 25.196 -25.470 34.495 1.00 47.58 142 VAL D O 1
ATOM 6412 N N . SER D 1 143 ? 25.079 -27.181 33.044 1.00 46.71 143 SER D N 1
ATOM 6413 C CA . SER D 1 143 ? 26.482 -27.544 33.219 1.00 46.82 143 SER D CA 1
ATOM 6414 C C . SER D 1 143 ? 27.382 -26.539 32.517 1.00 46.70 143 SER D C 1
ATOM 6415 O O . SER D 1 143 ? 28.532 -26.346 32.906 1.00 46.40 143 SER D O 1
ATOM 6418 N N . ARG D 1 144 ? 26.851 -25.896 31.482 1.00 46.57 144 ARG D N 1
ATOM 6419 C CA . ARG D 1 144 ? 27.612 -24.906 30.744 1.00 45.45 144 ARG D CA 1
ATOM 6420 C C . ARG D 1 144 ? 27.459 -23.551 31.417 1.00 46.36 144 ARG D C 1
ATOM 6421 O O . ARG D 1 144 ? 28.404 -23.029 31.997 1.00 47.16 144 ARG D O 1
ATOM 6429 N N . ALA D 1 145 ? 26.260 -22.984 31.344 1.00 47.05 145 ALA D N 1
ATOM 6430 C CA . ALA D 1 145 ? 25.994 -21.686 31.958 1.00 47.81 145 ALA D CA 1
ATOM 6431 C C . ALA D 1 145 ? 24.502 -21.379 31.928 1.00 46.94 145 ALA D C 1
ATOM 6432 O O . ALA D 1 145 ? 23.897 -21.299 30.853 1.00 46.94 145 ALA D O 1
ATOM 6434 N N . ALA D 1 146 ? 23.911 -21.204 33.107 1.00 46.33 146 ALA D N 1
ATOM 6435 C CA . ALA D 1 146 ? 22.482 -20.918 33.193 1.00 46.67 146 ALA D CA 1
ATOM 6436 C C . ALA D 1 146 ? 22.088 -19.982 34.313 1.00 47.75 146 ALA D C 1
ATOM 6437 O O . ALA D 1 146 ? 22.771 -19.863 35.334 1.00 48.96 146 ALA D O 1
ATOM 6439 N N . VAL D 1 147 ? 20.969 -19.304 34.098 1.00 49.30 147 VAL D N 1
ATOM 6440 C CA . VAL D 1 147 ? 20.408 -18.388 35.079 1.00 47.30 147 VAL D CA 1
ATOM 6441 C C . VAL D 1 147 ? 18.995 -18.906 35.314 1.00 47.27 147 VAL D C 1
ATOM 6442 O O . VAL D 1 147 ? 18.110 -18.717 34.480 1.00 48.04 147 VAL D O 1
ATOM 6446 N N . ILE D 1 148 ? 18.817 -19.608 36.433 1.00 46.91 148 ILE D N 1
ATOM 6447 C CA . ILE D 1 148 ? 17.533 -20.190 36.824 1.00 46.62 148 ILE D CA 1
ATOM 6448 C C . ILE D 1 148 ? 16.852 -19.285 37.853 1.00 45.32 148 ILE D C 1
ATOM 6449 O O . ILE D 1 148 ? 17.375 -19.073 38.948 1.00 45.38 148 ILE D O 1
ATOM 6454 N N . THR D 1 149 ? 15.683 -18.761 37.508 1.00 45.13 149 THR D N 1
ATOM 6455 C CA . THR D 1 149 ? 14.963 -17.871 38.413 1.00 44.56 149 THR D CA 1
ATOM 6456 C C . THR D 1 149 ? 13.751 -18.514 39.072 1.00 45.39 149 THR D C 1
ATOM 6457 O O . THR D 1 149 ? 12.889 -19.091 38.385 1.00 43.82 149 THR D O 1
ATOM 6461 N N . ILE D 1 150 ? 13.702 -18.411 40.405 1.00 44.73 150 ILE D N 1
ATOM 6462 C CA . ILE D 1 150 ? 12.591 -18.942 41.193 1.00 45.77 150 ILE D CA 1
ATOM 6463 C C . ILE D 1 150 ? 11.407 -17.984 41.012 1.00 45.13 150 ILE D C 1
ATOM 6464 O O . ILE D 1 150 ? 11.398 -16.874 41.556 1.00 43.74 150 ILE D O 1
ATOM 6469 N N . SER D 1 151 ? 10.420 -18.408 40.231 1.00 43.94 151 SER D N 1
ATOM 6470 C CA . SER D 1 151 ? 9.251 -17.580 39.984 1.00 43.77 151 SER D CA 1
ATOM 6471 C C . SER D 1 151 ? 8.088 -18.164 40.769 1.00 43.03 151 SER D C 1
ATOM 6472 O O . SER D 1 151 ? 8.299 -18.811 41.789 1.00 43.20 151 SER D O 1
ATOM 6475 N N . SER D 1 152 ? 6.869 -17.932 40.292 1.00 42.28 152 SER D N 1
ATOM 6476 C CA . SER D 1 152 ? 5.671 -18.443 40.943 1.00 40.89 152 SER D CA 1
ATOM 6477 C C . SER D 1 152 ? 4.554 -18.577 39.921 1.00 40.70 152 SER D C 1
ATOM 6478 O O . SER D 1 152 ? 4.396 -17.716 39.055 1.00 40.31 152 SER D O 1
ATOM 6481 N N . GLY D 1 153 ? 3.783 -19.657 40.015 1.00 38.39 153 GLY D N 1
ATOM 6482 C CA . GLY D 1 153 ? 2.685 -19.858 39.086 1.00 37.77 153 GLY D CA 1
ATOM 6483 C C . GLY D 1 153 ? 1.697 -18.699 39.122 1.00 38.13 153 GLY D C 1
ATOM 6484 O O . GLY D 1 153 ? 0.909 -18.497 38.195 1.00 36.79 153 GLY D O 1
ATOM 6485 N N . LEU D 1 154 ? 1.736 -17.935 40.208 1.00 37.39 154 LEU D N 1
ATOM 6486 C CA . LEU D 1 154 ? 0.864 -16.782 40.356 1.00 37.42 154 LEU D CA 1
ATOM 6487 C C . LEU D 1 154 ? 1.327 -15.718 39.359 1.00 38.09 154 LEU D C 1
ATOM 6488 O O . LEU D 1 154 ? 0.654 -14.711 39.145 1.00 35.97 154 LEU D O 1
ATOM 6493 N N . GLY D 1 155 ? 2.480 -15.980 38.740 1.00 39.33 155 GLY D N 1
ATOM 6494 C CA . GLY D 1 155 ? 3.061 -15.064 37.770 1.00 38.65 155 GLY D CA 1
ATOM 6495 C C . GLY D 1 155 ? 2.480 -15.178 36.376 1.00 38.04 155 GLY D C 1
ATOM 6496 O O . GLY D 1 155 ? 2.515 -14.217 35.605 1.00 37.82 155 GLY D O 1
ATOM 6497 N N . SER D 1 156 ? 1.963 -16.357 36.040 1.00 38.81 156 SER D N 1
ATOM 6498 C CA . SER D 1 156 ? 1.347 -16.564 34.732 1.00 37.41 156 SER D CA 1
ATOM 6499 C C . SER D 1 156 ? 0.096 -15.713 34.668 1.00 38.34 156 SER D C 1
ATOM 6500 O O . SER D 1 156 ? -0.816 -15.867 35.484 1.00 37.99 156 SER D O 1
ATOM 6503 N N . ILE D 1 157 ? 0.053 -14.810 33.698 1.00 39.48 157 ILE D N 1
ATOM 6504 C CA . ILE D 1 157 ? -1.095 -13.939 33.538 1.00 38.47 157 ILE D CA 1
ATOM 6505 C C . ILE D 1 157 ? -2.271 -14.731 33.009 1.00 39.23 157 ILE D C 1
ATOM 6506 O O . ILE D 1 157 ? -3.401 -14.539 33.454 1.00 40.93 157 ILE D O 1
ATOM 6511 N N . THR D 1 158 ? -2.016 -15.633 32.071 1.00 40.52 158 THR D N 1
ATOM 6512 C CA . THR D 1 158 ? -3.113 -16.413 31.513 1.00 43.97 158 THR D CA 1
ATOM 6513 C C . THR D 1 158 ? -3.760 -17.315 32.564 1.00 43.60 158 THR D C 1
ATOM 6514 O O . THR D 1 158 ? -4.982 -17.451 32.592 1.00 44.37 158 THR D O 1
ATOM 6518 N N . ASP D 1 159 ? -2.950 -17.918 33.430 1.00 42.72 159 ASP D N 1
ATOM 6519 C CA . ASP D 1 159 ? -3.474 -18.828 34.447 1.00 44.22 159 ASP D CA 1
ATOM 6520 C C . ASP D 1 159 ? -4.147 -18.124 35.614 1.00 45.36 159 ASP D C 1
ATOM 6521 O O . ASP D 1 159 ? -4.697 -18.771 36.504 1.00 46.53 159 ASP D O 1
ATOM 6526 N N . ASN D 1 160 ? -4.119 -16.798 35.598 1.00 45.12 160 ASN D N 1
ATOM 6527 C CA . ASN D 1 160 ? -4.702 -16.005 36.670 1.00 43.89 160 ASN D CA 1
ATOM 6528 C C . ASN D 1 160 ? -6.224 -15.959 36.636 1.00 43.53 160 ASN D C 1
ATOM 6529 O O . ASN D 1 160 ? -6.817 -15.152 35.925 1.00 42.99 160 ASN D O 1
ATOM 6534 N N . THR D 1 161 ? -6.851 -16.818 37.431 1.00 43.97 161 THR D N 1
ATOM 6535 C CA . THR D 1 161 ? -8.304 -16.879 37.485 1.00 43.11 161 THR D CA 1
ATOM 6536 C C . THR D 1 161 ? -8.839 -16.406 38.831 1.00 43.53 161 THR D C 1
ATOM 6537 O O . THR D 1 161 ? -10.044 -16.288 39.029 1.00 44.20 161 THR D O 1
ATOM 6541 N N . SER D 1 162 ? -7.935 -16.146 39.760 1.00 44.42 162 SER D N 1
ATOM 6542 C CA . SER D 1 162 ? -8.319 -15.662 41.075 1.00 47.48 162 SER D CA 1
ATOM 6543 C C . SER D 1 162 ? -7.441 -14.452 41.377 1.00 49.58 162 SER D C 1
ATOM 6544 O O . SER D 1 162 ? -6.352 -14.601 41.916 1.00 52.56 162 SER D O 1
ATOM 6547 N N . GLY D 1 163 ? -7.906 -13.263 41.005 1.00 49.18 163 GLY D N 1
ATOM 6548 C CA . GLY D 1 163 ? -7.136 -12.049 41.223 1.00 46.43 163 GLY D CA 1
ATOM 6549 C C . GLY D 1 163 ? -6.484 -11.936 42.583 1.00 43.82 163 GLY D C 1
ATOM 6550 O O . GLY D 1 163 ? -5.829 -12.855 43.039 1.00 45.32 163 GLY D O 1
ATOM 6551 N N . SER D 1 164 ? -6.639 -10.789 43.227 1.00 43.39 164 SER D N 1
ATOM 6552 C CA . SER D 1 164 ? -6.065 -10.575 44.550 1.00 42.27 164 SER D CA 1
ATOM 6553 C C . SER D 1 164 ? -7.220 -10.430 45.525 1.00 44.11 164 SER D C 1
ATOM 6554 O O . SER D 1 164 ? -7.147 -9.690 46.509 1.00 44.56 164 SER D O 1
ATOM 6557 N N . ALA D 1 165 ? -8.294 -11.151 45.234 1.00 43.82 165 ALA D N 1
ATOM 6558 C CA . ALA D 1 165 ? -9.482 -11.119 46.057 1.00 45.26 165 ALA D CA 1
ATOM 6559 C C . ALA D 1 165 ? -9.246 -11.783 47.425 1.00 45.89 165 ALA D C 1
ATOM 6560 O O . ALA D 1 165 ? -9.006 -11.097 48.427 1.00 44.38 165 ALA D O 1
ATOM 6562 N N . GLN D 1 166 ? -9.305 -13.114 47.456 1.00 45.04 166 GLN D N 1
ATOM 6563 C CA . GLN D 1 166 ? -9.112 -13.869 48.689 1.00 44.37 166 GLN D CA 1
ATOM 6564 C C . GLN D 1 166 ? -7.683 -13.794 49.234 1.00 45.37 166 GLN D C 1
ATOM 6565 O O . GLN D 1 166 ? -7.465 -14.006 50.433 1.00 47.39 166 GLN D O 1
ATOM 6571 N N . PHE D 1 167 ? -6.710 -13.511 48.367 1.00 44.15 167 PHE D N 1
ATOM 6572 C CA . PHE D 1 167 ? -5.310 -13.414 48.794 1.00 43.51 167 PHE D CA 1
ATOM 6573 C C . PHE D 1 167 ? -4.663 -12.164 48.219 1.00 43.96 167 PHE D C 1
ATOM 6574 O O . PHE D 1 167 ? -4.568 -12.000 47.008 1.00 44.05 167 PHE D O 1
ATOM 6582 N N . PRO D 1 168 ? -4.194 -11.269 49.097 1.00 44.93 168 PRO D N 1
ATOM 6583 C CA . PRO D 1 168 ? -3.551 -10.003 48.730 1.00 43.03 168 PRO D CA 1
ATOM 6584 C C . PRO D 1 168 ? -2.224 -10.233 48.034 1.00 41.28 168 PRO D C 1
ATOM 6585 O O . PRO D 1 168 ? -1.163 -9.895 48.575 1.00 41.54 168 PRO D O 1
ATOM 6589 N N . VAL D 1 169 ? -2.288 -10.798 46.832 1.00 39.51 169 VAL D N 1
ATOM 6590 C CA . VAL D 1 169 ? -1.087 -11.105 46.068 1.00 38.95 169 VAL D CA 1
ATOM 6591 C C . VAL D 1 169 ? -0.881 -10.293 44.789 1.00 40.66 169 VAL D C 1
ATOM 6592 O O . VAL D 1 169 ? -0.103 -10.701 43.929 1.00 42.89 169 VAL D O 1
ATOM 6596 N N . LEU D 1 170 ? -1.554 -9.153 44.651 1.00 41.32 170 LEU D N 1
ATOM 6597 C CA . LEU D 1 170 ? -1.425 -8.352 43.430 1.00 40.77 170 LEU D CA 1
ATOM 6598 C C . LEU D 1 170 ? 0.019 -7.903 43.135 1.00 41.08 170 LEU D C 1
ATOM 6599 O O . LEU D 1 170 ? 0.519 -8.062 42.022 1.00 41.40 170 LEU D O 1
ATOM 6604 N N . ALA D 1 171 ? 0.690 -7.351 44.135 1.00 40.08 171 ALA D N 1
ATOM 6605 C CA . ALA D 1 171 ? 2.051 -6.895 43.945 1.00 40.42 171 ALA D CA 1
ATOM 6606 C C . ALA D 1 171 ? 2.995 -8.068 43.710 1.00 42.23 171 ALA D C 1
ATOM 6607 O O . ALA D 1 171 ? 4.019 -7.925 43.049 1.00 42.61 171 ALA D O 1
ATOM 6609 N N . TYR D 1 172 ? 2.641 -9.230 44.242 1.00 43.76 172 TYR D N 1
ATOM 6610 C CA . TYR D 1 172 ? 3.466 -10.419 44.081 1.00 44.77 172 TYR D CA 1
ATOM 6611 C C . TYR D 1 172 ? 3.330 -10.958 42.655 1.00 44.21 172 TYR D C 1
ATOM 6612 O O . TYR D 1 172 ? 4.318 -11.345 42.034 1.00 43.54 172 TYR D O 1
ATOM 6621 N N . ARG D 1 173 ? 2.102 -10.998 42.150 1.00 43.60 173 ARG D N 1
ATOM 6622 C CA . ARG D 1 173 ? 1.856 -11.472 40.791 1.00 44.34 173 ARG D CA 1
ATOM 6623 C C . ARG D 1 173 ? 2.669 -10.614 39.826 1.00 43.87 173 ARG D C 1
ATOM 6624 O O . ARG D 1 173 ? 3.476 -11.123 39.052 1.00 44.89 173 ARG D O 1
ATOM 6632 N N . MET D 1 174 ? 2.458 -9.303 39.888 1.00 42.31 174 MET D N 1
ATOM 6633 C CA . MET D 1 174 ? 3.169 -8.388 39.015 1.00 40.78 174 MET D CA 1
ATOM 6634 C C . MET D 1 174 ? 4.684 -8.604 39.029 1.00 39.66 174 MET D C 1
ATOM 6635 O O . MET D 1 174 ? 5.311 -8.630 37.977 1.00 41.15 174 MET D O 1
ATOM 6640 N N . SER D 1 175 ? 5.276 -8.790 40.203 1.00 38.48 175 SER D N 1
ATOM 6641 C CA . SER D 1 175 ? 6.723 -8.981 40.268 1.00 37.19 175 SER D CA 1
ATOM 6642 C C . SER D 1 175 ? 7.191 -10.276 39.598 1.00 35.09 175 SER D C 1
ATOM 6643 O O . SER D 1 175 ? 8.238 -10.297 38.962 1.00 32.95 175 SER D O 1
ATOM 6646 N N . LYS D 1 176 ? 6.421 -11.347 39.738 1.00 34.17 176 LYS D N 1
ATOM 6647 C CA . LYS D 1 176 ? 6.785 -12.617 39.118 1.00 34.58 176 LYS D CA 1
ATOM 6648 C C . LYS D 1 176 ? 6.589 -12.551 37.613 1.00 33.78 176 LYS D C 1
ATOM 6649 O O . LYS D 1 176 ? 7.419 -13.030 36.848 1.00 34.61 176 LYS D O 1
ATOM 6655 N N . ALA D 1 177 ? 5.490 -11.953 37.181 1.00 32.20 177 ALA D N 1
ATOM 6656 C CA . ALA D 1 177 ? 5.247 -11.831 35.755 1.00 31.50 177 ALA D CA 1
ATOM 6657 C C . ALA D 1 177 ? 6.347 -10.936 35.157 1.00 29.18 177 ALA D C 1
ATOM 6658 O O . ALA D 1 177 ? 6.849 -11.186 34.071 1.00 27.63 177 ALA D O 1
ATOM 6660 N N . ALA D 1 178 ? 6.732 -9.898 35.883 1.00 28.27 178 ALA D N 1
ATOM 6661 C CA . ALA D 1 178 ? 7.773 -9.010 35.404 1.00 28.91 178 ALA D CA 1
ATOM 6662 C C . ALA D 1 178 ? 9.099 -9.765 35.290 1.00 30.67 178 ALA D C 1
ATOM 6663 O O . ALA D 1 178 ? 9.859 -9.573 34.337 1.00 29.03 178 ALA D O 1
ATOM 6665 N N . ILE D 1 179 ? 9.364 -10.638 36.258 1.00 31.57 179 ILE D N 1
ATOM 6666 C CA . ILE D 1 179 ? 10.601 -11.404 36.254 1.00 31.91 179 ILE D CA 1
ATOM 6667 C C . ILE D 1 179 ? 10.500 -12.537 35.222 1.00 32.57 179 ILE D C 1
ATOM 6668 O O . ILE D 1 179 ? 11.520 -13.090 34.801 1.00 31.75 179 ILE D O 1
ATOM 6673 N N . ASN D 1 180 ? 9.276 -12.870 34.805 1.00 31.52 180 ASN D N 1
ATOM 6674 C CA . ASN D 1 180 ? 9.096 -13.901 33.790 1.00 32.93 180 ASN D CA 1
ATOM 6675 C C . ASN D 1 180 ? 9.340 -13.256 32.432 1.00 34.89 180 ASN D C 1
ATOM 6676 O O . ASN D 1 180 ? 9.688 -13.930 31.453 1.00 33.83 180 ASN D O 1
ATOM 6681 N N . MET D 1 181 ? 9.166 -11.937 32.385 1.00 34.33 181 MET D N 1
ATOM 6682 C CA . MET D 1 181 ? 9.420 -11.185 31.168 1.00 32.80 181 MET D CA 1
ATOM 6683 C C . MET D 1 181 ? 10.948 -11.010 31.087 1.00 31.61 181 MET D C 1
ATOM 6684 O O . MET D 1 181 ? 11.533 -10.989 30.013 1.00 32.92 181 MET D O 1
ATOM 6689 N N . PHE D 1 182 ? 11.597 -10.904 32.235 1.00 31.65 182 PHE D N 1
ATOM 6690 C CA . PHE D 1 182 ? 13.048 -10.766 32.253 1.00 32.44 182 PHE D CA 1
ATOM 6691 C C . PHE D 1 182 ? 13.661 -12.024 31.637 1.00 32.06 182 PHE D C 1
ATOM 6692 O O . PHE D 1 182 ? 14.419 -11.938 30.678 1.00 33.53 182 PHE D O 1
ATOM 6700 N N . GLY D 1 183 ? 13.305 -13.187 32.175 1.00 30.41 183 GLY D N 1
ATOM 6701 C CA . GLY D 1 183 ? 13.842 -14.430 31.662 1.00 30.25 183 GLY D CA 1
ATOM 6702 C C . GLY D 1 183 ? 13.667 -14.575 30.164 1.00 30.59 183 GLY D C 1
ATOM 6703 O O . GLY D 1 183 ? 14.603 -14.902 29.436 1.00 32.98 183 GLY D O 1
ATOM 6704 N N . ARG D 1 184 ? 12.455 -14.334 29.701 1.00 30.08 184 ARG D N 1
ATOM 6705 C CA . ARG D 1 184 ? 12.149 -14.429 28.292 1.00 30.98 184 ARG D CA 1
ATOM 6706 C C . ARG D 1 184 ? 13.145 -13.611 27.490 1.00 32.94 184 ARG D C 1
ATOM 6707 O O . ARG D 1 184 ? 13.807 -14.123 26.588 1.00 31.21 184 ARG D O 1
ATOM 6715 N N . THR D 1 185 ? 13.235 -12.334 27.851 1.00 34.88 185 THR D N 1
ATOM 6716 C CA . THR D 1 185 ? 14.108 -11.355 27.210 1.00 36.90 185 THR D CA 1
ATOM 6717 C C . THR D 1 185 ? 15.604 -11.682 27.279 1.00 38.52 185 THR D C 1
ATOM 6718 O O . THR D 1 185 ? 16.344 -11.504 26.298 1.00 39.91 185 THR D O 1
ATOM 6722 N N . LEU D 1 186 ? 16.046 -12.134 28.445 1.00 36.37 186 LEU D N 1
ATOM 6723 C CA . LEU D 1 186 ? 17.446 -12.481 28.652 1.00 36.47 186 LEU D CA 1
ATOM 6724 C C . LEU D 1 186 ? 17.824 -13.643 27.725 1.00 35.75 186 LEU D C 1
ATOM 6725 O O . LEU D 1 186 ? 18.898 -13.649 27.120 1.00 35.90 186 LEU D O 1
ATOM 6730 N N . ALA D 1 187 ? 16.938 -14.628 27.621 1.00 33.88 187 ALA D N 1
ATOM 6731 C CA . ALA D 1 187 ? 17.196 -15.767 26.757 1.00 33.76 187 ALA D CA 1
ATOM 6732 C C . ALA D 1 187 ? 17.615 -15.210 25.413 1.00 32.99 187 ALA D C 1
ATOM 6733 O O . ALA D 1 187 ? 18.668 -15.541 24.881 1.00 33.86 187 ALA D O 1
ATOM 6735 N N . VAL D 1 188 ? 16.780 -14.337 24.878 1.00 32.07 188 VAL D N 1
ATOM 6736 C CA . VAL D 1 188 ? 17.048 -13.734 23.593 1.00 31.20 188 VAL D CA 1
ATOM 6737 C C . VAL D 1 188 ? 18.342 -12.916 23.543 1.00 32.43 188 VAL D C 1
ATOM 6738 O O . VAL D 1 188 ? 19.146 -13.082 22.622 1.00 31.86 188 VAL D O 1
ATOM 6742 N N . ASP D 1 189 ? 18.539 -12.038 24.525 1.00 32.54 189 ASP D N 1
ATOM 6743 C CA . ASP D 1 189 ? 19.722 -11.180 24.546 1.00 34.23 189 ASP D CA 1
ATOM 6744 C C . ASP D 1 189 ? 21.039 -11.920 24.707 1.00 35.33 189 ASP D C 1
ATOM 6745 O O . ASP D 1 189 ? 22.067 -11.465 24.220 1.00 36.24 189 ASP D O 1
ATOM 6750 N N . LEU D 1 190 ? 21.014 -13.052 25.395 1.00 36.85 190 LEU D N 1
ATOM 6751 C CA . LEU D 1 190 ? 22.234 -13.811 25.617 1.00 37.94 190 LEU D CA 1
ATOM 6752 C C . LEU D 1 190 ? 22.383 -14.920 24.591 1.00 39.19 190 LEU D C 1
ATOM 6753 O O . LEU D 1 190 ? 23.264 -15.763 24.711 1.00 40.82 190 LEU D O 1
ATOM 6758 N N . LYS D 1 191 ? 21.523 -14.901 23.578 1.00 41.35 191 LYS D N 1
ATOM 6759 C CA . LYS D 1 191 ? 21.539 -15.897 22.513 1.00 42.90 191 LYS D CA 1
ATOM 6760 C C . LYS D 1 191 ? 22.962 -16.249 22.075 1.00 43.83 191 LYS D C 1
ATOM 6761 O O . LYS D 1 191 ? 23.376 -17.403 22.171 1.00 42.69 191 LYS D O 1
ATOM 6767 N N . ASP D 1 192 ? 23.703 -15.244 21.603 1.00 44.94 192 ASP D N 1
ATOM 6768 C CA . ASP D 1 192 ? 25.079 -15.430 21.132 1.00 45.53 192 ASP D CA 1
ATOM 6769 C C . ASP D 1 192 ? 26.051 -15.843 22.213 1.00 45.45 192 ASP D C 1
ATOM 6770 O O . ASP D 1 192 ? 27.152 -16.290 21.911 1.00 47.46 192 ASP D O 1
ATOM 6775 N N . ASP D 1 193 ? 25.669 -15.681 23.471 1.00 44.66 193 ASP D N 1
ATOM 6776 C CA . ASP D 1 193 ? 26.570 -16.036 24.554 1.00 43.82 193 ASP D CA 1
ATOM 6777 C C . ASP D 1 193 ? 26.374 -17.466 25.039 1.00 42.63 193 ASP D C 1
ATOM 6778 O O . ASP D 1 193 ? 27.191 -17.987 25.787 1.00 42.55 193 ASP D O 1
ATOM 6783 N N . ASN D 1 194 ? 25.293 -18.101 24.606 1.00 41.76 194 ASN D N 1
ATOM 6784 C CA . ASN D 1 194 ? 25.034 -19.483 24.979 1.00 41.66 194 ASN D CA 1
ATOM 6785 C C . ASN D 1 194 ? 24.643 -19.740 26.421 1.00 41.96 194 ASN D C 1
ATOM 6786 O O . ASN D 1 194 ? 24.826 -20.842 26.922 1.00 42.39 194 ASN D O 1
ATOM 6791 N N . VAL D 1 195 ? 24.118 -18.741 27.103 1.00 43.33 195 VAL D N 1
ATOM 6792 C CA . VAL D 1 195 ? 23.719 -18.958 28.480 1.00 44.21 195 VAL D CA 1
ATOM 6793 C C . VAL D 1 195 ? 22.238 -19.268 28.503 1.00 43.84 195 VAL D C 1
ATOM 6794 O O . VAL D 1 195 ? 21.417 -18.513 27.980 1.00 42.99 195 VAL D O 1
ATOM 6798 N N . LEU D 1 196 ? 21.912 -20.414 29.086 1.00 43.83 196 LEU D N 1
ATOM 6799 C CA . LEU D 1 196 ? 20.538 -20.869 29.173 1.00 44.34 196 LEU D CA 1
ATOM 6800 C C . LEU D 1 196 ? 19.797 -20.124 30.260 1.00 44.44 196 LEU D C 1
ATOM 6801 O O . LEU D 1 196 ? 20.357 -19.839 31.321 1.00 45.67 196 LEU D O 1
ATOM 6806 N N . VAL D 1 197 ? 18.540 -19.789 29.995 1.00 44.66 197 VAL D N 1
ATOM 6807 C CA . VAL D 1 197 ? 17.737 -19.097 30.998 1.00 44.59 197 VAL D CA 1
ATOM 6808 C C . VAL D 1 197 ? 16.402 -19.817 31.142 1.00 42.95 197 VAL D C 1
ATOM 6809 O O . VAL D 1 197 ? 15.714 -20.090 30.151 1.00 43.89 197 VAL D O 1
ATOM 6813 N N . VAL D 1 198 ? 16.053 -20.148 32.379 1.00 41.53 198 VAL D N 1
ATOM 6814 C CA . VAL D 1 198 ? 14.795 -20.836 32.647 1.00 40.41 198 VAL D CA 1
ATOM 6815 C C . VAL D 1 198 ? 14.223 -20.347 33.976 1.00 40.07 198 VAL D C 1
ATOM 6816 O O . VAL D 1 198 ? 14.968 -19.978 34.886 1.00 38.62 198 VAL D O 1
ATOM 6820 N N . ASN D 1 199 ? 12.896 -20.323 34.062 1.00 40.90 199 ASN D N 1
ATOM 6821 C CA . ASN D 1 199 ? 12.194 -19.901 35.270 1.00 41.94 199 ASN D CA 1
ATOM 6822 C C . ASN D 1 199 ? 11.356 -21.070 35.791 1.00 41.69 199 ASN D C 1
ATOM 6823 O O . ASN D 1 199 ? 10.788 -21.830 35.003 1.00 38.54 199 ASN D O 1
ATOM 6828 N N . PHE D 1 200 ? 11.271 -21.205 37.113 1.00 43.37 200 PHE D N 1
ATOM 6829 C CA . PHE D 1 200 ? 10.490 -22.285 37.720 1.00 44.69 200 PHE D CA 1
ATOM 6830 C C . PHE D 1 200 ? 9.647 -21.828 38.895 1.00 45.44 200 PHE D C 1
ATOM 6831 O O . PHE D 1 200 ? 9.907 -20.788 39.504 1.00 47.06 200 PHE D O 1
ATOM 6839 N N . CYS D 1 201 ? 8.637 -22.629 39.215 1.00 46.74 201 CYS D N 1
ATOM 6840 C CA . CYS D 1 201 ? 7.782 -22.366 40.364 1.00 45.73 201 CYS D CA 1
ATOM 6841 C C . CYS D 1 201 ? 7.995 -23.542 41.287 1.00 45.43 201 CYS D C 1
ATOM 6842 O O . CYS D 1 201 ? 7.771 -24.692 40.899 1.00 45.43 201 CYS D O 1
ATOM 6845 N N . PRO D 1 202 ? 8.444 -23.280 42.519 1.00 45.96 202 PRO D N 1
ATOM 6846 C CA . PRO D 1 202 ? 8.663 -24.389 43.450 1.00 45.42 202 PRO D CA 1
ATOM 6847 C C . PRO D 1 202 ? 7.343 -25.031 43.837 1.00 45.32 202 PRO D C 1
ATOM 6848 O O . PRO D 1 202 ? 7.308 -26.190 44.238 1.00 46.42 202 PRO D O 1
ATOM 6852 N N . GLY D 1 203 ? 6.257 -24.273 43.685 1.00 44.41 203 GLY D N 1
ATOM 6853 C CA . GLY D 1 203 ? 4.949 -24.758 44.078 1.00 42.26 203 GLY D CA 1
ATOM 6854 C C . GLY D 1 203 ? 4.812 -24.316 45.523 1.00 42.45 203 GLY D C 1
ATOM 6855 O O . GLY D 1 203 ? 5.720 -23.669 46.042 1.00 42.74 203 GLY D O 1
ATOM 6856 N N . TRP D 1 204 ? 3.713 -24.640 46.192 1.00 42.04 204 TRP D N 1
ATOM 6857 C CA . TRP D 1 204 ? 3.570 -24.215 47.582 1.00 40.64 204 TRP D CA 1
ATOM 6858 C C . TRP D 1 204 ? 4.276 -25.168 48.538 1.00 41.09 204 TRP D C 1
ATOM 6859 O O . TRP D 1 204 ? 5.104 -24.748 49.344 1.00 39.65 204 TRP D O 1
ATOM 6870 N N . GLU D 1 219 ? 6.068 -30.665 49.732 1.00 71.91 219 GLU D N 1
ATO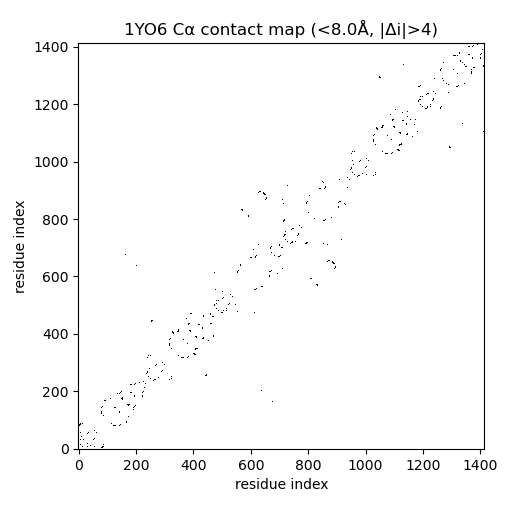M 6871 C CA . GLU D 1 219 ? 7.054 -30.426 50.780 1.00 71.22 219 GLU D CA 1
ATOM 6872 C C . GLU D 1 219 ? 8.503 -30.497 50.266 1.00 70.28 219 GLU D C 1
ATOM 6873 O O . GLU D 1 219 ? 9.352 -29.700 50.689 1.00 68.02 219 GLU D O 1
ATOM 6879 N N . GLN D 1 220 ? 8.790 -31.436 49.358 1.00 69.73 220 GLN D N 1
ATOM 6880 C CA . GLN D 1 220 ? 10.147 -31.555 48.811 1.00 69.23 220 GLN D CA 1
ATOM 6881 C C . GLN D 1 220 ? 10.254 -31.444 47.293 1.00 69.77 220 GLN D C 1
ATOM 6882 O O . GLN D 1 220 ? 10.479 -32.436 46.586 1.00 69.73 220 GLN D O 1
ATOM 6888 N N . SER D 1 221 ? 10.114 -30.215 46.808 1.00 69.55 221 SER D N 1
ATOM 6889 C CA . SER D 1 221 ? 10.185 -29.923 45.387 1.00 68.56 221 SER D CA 1
ATOM 6890 C C . SER D 1 221 ? 11.630 -29.694 44.980 1.00 67.23 221 SER D C 1
ATOM 6891 O O . SER D 1 221 ? 11.997 -29.931 43.834 1.00 67.72 221 SER D O 1
ATOM 6894 N N . THR D 1 222 ? 12.445 -29.226 45.921 1.00 66.16 222 THR D N 1
ATOM 6895 C CA . THR D 1 222 ? 13.851 -28.970 45.641 1.00 65.30 222 THR D CA 1
ATOM 6896 C C . THR D 1 222 ? 14.481 -30.219 45.035 1.00 65.94 222 THR D C 1
ATOM 6897 O O . THR D 1 222 ? 15.386 -30.135 44.204 1.00 65.82 222 THR D O 1
ATOM 6901 N N . ALA D 1 223 ? 13.987 -31.380 45.451 1.00 66.08 223 ALA D N 1
ATOM 6902 C CA . ALA D 1 223 ? 14.499 -32.638 44.940 1.00 65.41 223 ALA D CA 1
ATOM 6903 C C . ALA D 1 223 ? 14.249 -32.708 43.443 1.00 65.65 223 ALA D C 1
ATOM 6904 O O . ALA D 1 223 ? 15.191 -32.667 42.655 1.00 66.86 223 ALA D O 1
ATOM 6906 N N . GLU D 1 224 ? 12.980 -32.792 43.054 1.00 65.38 224 GLU D N 1
ATOM 6907 C CA . GLU D 1 224 ? 12.618 -32.894 41.644 1.00 65.52 224 GLU D CA 1
ATOM 6908 C C . GLU D 1 224 ? 13.022 -31.682 40.807 1.00 64.81 224 GLU D C 1
ATOM 6909 O O . GLU D 1 224 ? 13.262 -31.807 39.604 1.00 64.29 224 GLU D O 1
ATOM 6915 N N . LEU D 1 225 ? 13.091 -30.511 41.434 1.00 63.89 225 LEU D N 1
ATOM 6916 C CA . LEU D 1 225 ? 13.496 -29.308 40.720 1.00 63.78 225 LEU D CA 1
ATOM 6917 C C . LEU D 1 225 ? 14.859 -29.585 40.111 1.00 64.07 225 LEU D C 1
ATOM 6918 O O . LEU D 1 225 ? 15.033 -29.516 38.895 1.00 64.99 225 LEU D O 1
ATOM 6923 N N . ILE D 1 226 ? 15.815 -29.907 40.978 1.00 63.44 226 ILE D N 1
ATOM 6924 C CA . ILE D 1 226 ? 17.180 -30.213 40.578 1.00 61.61 226 ILE D CA 1
ATOM 6925 C C . ILE D 1 226 ? 17.195 -31.280 39.494 1.00 60.51 226 ILE D C 1
ATOM 6926 O O . ILE D 1 226 ? 17.965 -31.198 38.549 1.00 60.18 226 ILE D O 1
ATOM 6931 N N . SER D 1 227 ? 16.342 -32.284 39.639 1.00 60.76 227 SER D N 1
ATOM 6932 C CA . SER D 1 227 ? 16.249 -33.356 38.655 1.00 61.00 227 SER D CA 1
ATOM 6933 C C . SER D 1 227 ? 15.917 -32.774 37.288 1.00 60.98 227 SER D C 1
ATOM 6934 O O . SER D 1 227 ? 16.258 -33.350 36.257 1.00 60.89 227 SER D O 1
ATOM 6937 N N . SER D 1 228 ? 15.236 -31.632 37.286 1.00 60.92 228 SER D N 1
ATOM 6938 C CA . SER D 1 228 ? 14.873 -30.968 36.042 1.00 59.67 228 SER D CA 1
ATOM 6939 C C . SER D 1 228 ? 15.994 -30.040 35.592 1.00 58.35 228 SER D C 1
ATOM 6940 O O . SER D 1 228 ? 16.237 -29.885 34.395 1.00 58.50 228 SER D O 1
ATOM 6943 N N . PHE D 1 229 ? 16.673 -29.422 36.554 1.00 57.23 229 PHE D N 1
ATOM 6944 C CA . PHE D 1 229 ? 17.791 -28.531 36.254 1.00 57.44 229 PHE D CA 1
ATOM 6945 C C . PHE D 1 229 ? 18.764 -29.288 35.356 1.00 59.03 229 PHE D C 1
ATOM 6946 O O . PHE D 1 229 ? 19.309 -28.733 34.404 1.00 60.62 229 PHE D O 1
ATOM 6954 N N . ASN D 1 230 ? 18.970 -30.566 35.672 1.00 59.23 230 ASN D N 1
ATOM 6955 C CA . ASN D 1 230 ? 19.888 -31.404 34.921 1.00 59.50 230 ASN D CA 1
ATOM 6956 C C . ASN D 1 230 ? 19.273 -31.980 33.656 1.00 59.02 230 ASN D C 1
ATOM 6957 O O . ASN D 1 230 ? 19.880 -32.821 33.004 1.00 61.32 230 ASN D O 1
ATOM 6962 N N . LYS D 1 231 ? 18.077 -31.531 33.298 1.00 58.03 231 LYS D N 1
ATOM 6963 C CA . LYS D 1 231 ? 17.419 -32.025 32.087 1.00 56.51 231 LYS D CA 1
ATOM 6964 C C . LYS D 1 231 ? 17.231 -30.891 31.084 1.00 54.60 231 LYS D C 1
ATOM 6965 O O . LYS D 1 231 ? 16.842 -31.119 29.938 1.00 53.19 231 LYS D O 1
ATOM 6971 N N . LEU D 1 232 ? 17.522 -29.673 31.525 1.00 52.71 232 LEU D N 1
ATOM 6972 C CA . LEU D 1 232 ? 17.359 -28.498 30.683 1.00 52.49 232 LEU D CA 1
ATOM 6973 C C . LEU D 1 232 ? 18.326 -28.396 29.505 1.00 52.12 232 LEU D C 1
ATOM 6974 O O . LEU D 1 232 ? 19.516 -28.690 29.622 1.00 51.01 232 LEU D O 1
ATOM 6979 N N . ASP D 1 233 ? 17.789 -27.961 28.372 1.00 52.33 233 ASP D N 1
ATOM 6980 C CA . ASP D 1 233 ? 18.560 -27.774 27.151 1.00 52.22 233 ASP D CA 1
ATOM 6981 C C . ASP D 1 233 ? 17.913 -26.666 26.312 1.00 52.17 233 ASP D C 1
ATOM 6982 O O . ASP D 1 233 ? 16.907 -26.076 26.709 1.00 53.49 233 ASP D O 1
ATOM 6987 N N . ASN D 1 234 ? 18.489 -26.411 25.144 1.00 50.37 234 ASN D N 1
ATOM 6988 C CA . ASN D 1 234 ? 18.014 -25.383 24.221 1.00 47.89 234 ASN D CA 1
ATOM 6989 C C . ASN D 1 234 ? 16.498 -25.242 24.144 1.00 46.54 234 ASN D C 1
ATOM 6990 O O . ASN D 1 234 ? 15.983 -24.153 23.895 1.00 48.56 234 ASN D O 1
ATOM 6995 N N . SER D 1 235 ? 15.779 -26.332 24.352 1.00 43.97 235 SER D N 1
ATOM 6996 C CA . SER D 1 235 ? 14.330 -26.283 24.250 1.00 43.87 235 SER D CA 1
ATOM 6997 C C . SER D 1 235 ? 13.647 -25.511 25.363 1.00 43.85 235 SER D C 1
ATOM 6998 O O . SER D 1 235 ? 12.542 -25.012 25.194 1.00 45.14 235 SER D O 1
ATOM 7001 N N . HIS D 1 236 ? 14.308 -25.399 26.500 1.00 45.10 236 HIS D N 1
ATOM 7002 C CA . HIS D 1 236 ? 13.726 -24.718 27.645 1.00 46.74 236 HIS D CA 1
ATOM 7003 C C . HIS D 1 236 ? 14.062 -23.229 27.756 1.00 46.59 236 HIS D C 1
ATOM 7004 O O . HIS D 1 236 ? 13.463 -22.504 28.554 1.00 47.17 236 HIS D O 1
ATOM 7011 N N . ASN D 1 237 ? 15.015 -22.784 26.947 1.00 45.89 237 ASN D N 1
ATOM 7012 C CA . ASN D 1 237 ? 15.471 -21.400 26.954 1.00 44.53 237 ASN D CA 1
ATOM 7013 C C . ASN D 1 237 ? 14.363 -20.339 26.903 1.00 44.65 237 ASN D C 1
ATOM 7014 O O . ASN D 1 237 ? 13.449 -20.403 26.074 1.00 42.57 237 ASN D O 1
ATOM 7019 N N . GLY D 1 238 ? 14.465 -19.362 27.805 1.00 43.28 238 GLY D N 1
ATOM 7020 C CA . GLY D 1 238 ? 13.495 -18.289 27.859 1.00 42.44 238 GLY D CA 1
ATOM 7021 C C . GLY D 1 238 ? 12.072 -18.761 28.094 1.00 42.82 238 GLY D C 1
ATOM 7022 O O . GLY D 1 238 ? 11.132 -18.198 27.532 1.00 40.83 238 GLY D O 1
ATOM 7023 N N . ARG D 1 239 ? 11.913 -19.796 28.919 1.00 43.13 239 ARG D N 1
ATOM 7024 C CA . ARG D 1 239 ? 10.597 -20.325 29.235 1.00 41.25 239 ARG D CA 1
ATOM 7025 C C . ARG D 1 239 ? 10.356 -20.491 30.734 1.00 42.17 239 ARG D C 1
ATOM 7026 O O . ARG D 1 239 ? 11.285 -20.498 31.541 1.00 41.75 239 ARG D O 1
ATOM 7034 N N . PHE D 1 240 ? 9.079 -20.607 31.082 1.00 43.21 240 PHE D N 1
ATOM 7035 C CA . PHE D 1 240 ? 8.616 -20.722 32.458 1.00 43.24 240 PHE D CA 1
ATOM 7036 C C . PHE D 1 240 ? 8.063 -22.118 32.679 1.00 43.66 240 PHE D C 1
ATOM 7037 O O . PHE D 1 240 ? 7.207 -22.585 31.931 1.00 45.54 240 PHE D O 1
ATOM 7045 N N . PHE D 1 241 ? 8.566 -22.788 33.703 1.00 43.70 241 PHE D N 1
ATOM 7046 C CA . PHE D 1 241 ? 8.128 -24.139 34.007 1.00 44.58 241 PHE D CA 1
ATOM 7047 C C . PHE D 1 241 ? 7.869 -24.302 35.494 1.00 46.37 241 PHE D C 1
ATOM 7048 O O . PHE D 1 241 ? 8.424 -23.583 36.324 1.00 47.04 241 PHE D O 1
ATOM 7056 N N . MET D 1 242 ? 7.011 -25.250 35.830 1.00 48.30 242 MET D N 1
ATOM 7057 C CA . MET D 1 242 ? 6.788 -25.554 37.227 1.00 51.59 242 MET D CA 1
ATOM 7058 C C . MET D 1 242 ? 7.662 -26.792 37.316 1.00 52.52 242 MET D C 1
ATOM 7059 O O . MET D 1 242 ? 8.063 -27.323 36.273 1.00 51.74 242 MET D O 1
ATOM 7064 N N . ARG D 1 243 ? 8.000 -27.233 38.523 1.00 54.52 243 ARG D N 1
ATOM 7065 C CA . ARG D 1 243 ? 8.832 -28.426 38.674 1.00 57.02 243 ARG D CA 1
ATOM 7066 C C . ARG D 1 243 ? 8.239 -29.521 37.760 1.00 57.86 243 ARG D C 1
ATOM 7067 O O . ARG D 1 243 ? 7.187 -29.321 37.159 1.00 60.20 243 ARG D O 1
ATOM 7075 N N . ASN D 1 244 ? 8.901 -30.664 37.643 1.00 56.66 244 ASN D N 1
ATOM 7076 C CA . ASN D 1 244 ? 8.418 -31.749 36.784 1.00 55.51 244 ASN D CA 1
ATOM 7077 C C . ASN D 1 244 ? 8.321 -31.312 35.329 1.00 53.91 244 ASN D C 1
ATOM 7078 O O . ASN D 1 244 ? 7.773 -32.021 34.477 1.00 52.57 244 ASN D O 1
ATOM 7083 N N . LEU D 1 245 ? 8.864 -30.131 35.063 1.00 53.32 245 LEU D N 1
ATOM 7084 C CA . LEU D 1 245 ? 8.903 -29.539 33.728 1.00 52.61 245 LEU D CA 1
ATOM 7085 C C . LEU D 1 245 ? 7.608 -29.316 32.955 1.00 52.69 245 LEU D C 1
ATOM 7086 O O . LEU D 1 245 ? 7.609 -29.350 31.726 1.00 52.34 245 LEU D O 1
ATOM 7091 N N . LYS D 1 246 ? 6.502 -29.087 33.651 1.00 53.53 246 LYS D N 1
ATOM 7092 C CA . LYS D 1 246 ? 5.263 -28.809 32.936 1.00 53.34 246 LYS D CA 1
ATOM 7093 C C . LYS D 1 246 ? 5.348 -27.325 32.597 1.00 52.50 246 LYS D C 1
ATOM 7094 O O . LYS D 1 246 ? 5.492 -26.477 33.485 1.00 52.19 246 LYS D O 1
ATOM 7100 N N . PRO D 1 247 ? 5.284 -26.991 31.307 1.00 50.39 247 PRO D N 1
ATOM 7101 C CA . PRO D 1 247 ? 5.360 -25.586 30.910 1.00 49.88 247 PRO D CA 1
ATOM 7102 C C . PRO D 1 247 ? 4.104 -24.765 31.214 1.00 49.66 247 PRO D C 1
ATOM 7103 O O . PRO D 1 247 ? 2.984 -25.267 31.135 1.00 49.60 247 PRO D O 1
ATOM 7107 N N . TYR D 1 248 ? 4.319 -23.498 31.566 1.00 50.04 248 TYR D N 1
ATOM 7108 C CA . TYR D 1 248 ? 3.255 -22.540 31.858 1.00 49.67 248 TYR D CA 1
ATOM 7109 C C . TYR D 1 248 ? 3.040 -21.661 30.618 1.00 49.25 248 TYR D C 1
ATOM 7110 O O . TYR D 1 248 ? 3.853 -21.663 29.698 1.00 49.51 248 TYR D O 1
ATOM 7119 N N . GLU D 1 249 ? 1.970 -20.878 30.606 1.00 48.81 249 GLU D N 1
ATOM 7120 C CA . GLU D 1 249 ? 1.694 -20.039 29.454 1.00 48.82 249 GLU D CA 1
ATOM 7121 C C . GLU D 1 249 ? 2.102 -18.570 29.510 1.00 49.09 249 GLU D C 1
ATOM 7122 O O . GLU D 1 249 ? 2.000 -17.867 28.494 1.00 51.35 249 GLU D O 1
ATOM 7128 N N . PHE D 1 250 ? 2.567 -18.107 30.667 1.00 46.38 250 PHE D N 1
ATOM 7129 C CA . PHE D 1 250 ? 2.974 -16.704 30.837 1.00 46.14 250 PHE D CA 1
ATOM 7130 C C . PHE D 1 250 ? 1.774 -15.804 31.140 1.00 45.48 250 PHE D C 1
ATOM 7131 O O . PHE D 1 250 ? 0.730 -15.927 30.464 1.00 43.33 250 PHE D O 1
ATOM 7140 N N . SER E 1 2 ? 20.094 3.457 -24.283 1.00 53.26 2 SER E N 1
ATOM 7141 C CA . SER E 1 2 ? 20.311 4.344 -25.468 1.00 53.40 2 SER E CA 1
ATOM 7142 C C . SER E 1 2 ? 21.726 4.190 -26.026 1.00 52.02 2 SER E C 1
ATOM 7143 O O . SER E 1 2 ? 22.701 4.255 -25.284 1.00 53.31 2 SER E O 1
ATOM 7146 N N . PRO E 1 3 ? 21.854 3.973 -27.343 1.00 50.25 3 PRO E N 1
ATOM 7147 C CA . PRO E 1 3 ? 23.188 3.824 -27.931 1.00 48.98 3 PRO E CA 1
ATOM 7148 C C . PRO E 1 3 ? 23.887 5.176 -28.041 1.00 46.57 3 PRO E C 1
ATOM 7149 O O . PRO E 1 3 ? 23.236 6.195 -28.278 1.00 47.03 3 PRO E O 1
ATOM 7153 N N . GLY E 1 4 ? 25.202 5.178 -27.862 1.00 43.27 4 GLY E N 1
ATOM 7154 C CA . GLY E 1 4 ? 25.962 6.408 -27.957 1.00 41.71 4 GLY E CA 1
ATOM 7155 C C . GLY E 1 4 ? 25.821 7.079 -29.312 1.00 41.18 4 GLY E C 1
ATOM 7156 O O . GLY E 1 4 ? 25.528 8.274 -29.397 1.00 39.97 4 GLY E O 1
ATOM 7157 N N . SER E 1 5 ? 26.024 6.313 -30.380 1.00 40.39 5 SER E N 1
ATOM 7158 C CA . SER E 1 5 ? 25.912 6.849 -31.732 1.00 39.62 5 SER E CA 1
ATOM 7159 C C . SER E 1 5 ? 25.113 5.922 -32.630 1.00 39.94 5 SER E C 1
ATOM 7160 O O . SER E 1 5 ? 25.260 4.692 -32.560 1.00 40.15 5 SER E O 1
ATOM 7163 N N . VAL E 1 6 ? 24.277 6.519 -33.479 1.00 38.61 6 VAL E N 1
ATOM 7164 C CA . VAL E 1 6 ? 23.449 5.762 -34.410 1.00 37.68 6 VAL E CA 1
ATOM 7165 C C . VAL E 1 6 ? 23.658 6.321 -35.794 1.00 37.56 6 VAL E C 1
ATOM 7166 O O . VAL E 1 6 ? 24.009 7.485 -35.949 1.00 38.85 6 VAL E O 1
ATOM 7170 N N . VAL E 1 7 ? 23.441 5.477 -36.795 1.00 37.00 7 VAL E N 1
ATOM 7171 C CA . VAL E 1 7 ? 23.553 5.861 -38.189 1.00 34.94 7 VAL E CA 1
ATOM 7172 C C . VAL E 1 7 ? 22.270 5.407 -38.874 1.00 35.10 7 VAL E C 1
ATOM 7173 O O . VAL E 1 7 ? 21.852 4.265 -38.689 1.00 32.81 7 VAL E O 1
ATOM 7177 N N . VAL E 1 8 ? 21.644 6.298 -39.643 1.00 35.25 8 VAL E N 1
ATOM 7178 C CA . VAL E 1 8 ? 20.423 5.963 -40.382 1.00 36.97 8 VAL E CA 1
ATOM 7179 C C . VAL E 1 8 ? 20.596 6.406 -41.837 1.00 39.23 8 VAL E C 1
ATOM 7180 O O . VAL E 1 8 ? 20.571 7.605 -42.141 1.00 39.79 8 VAL E O 1
ATOM 7184 N N . THR E 1 9 ? 20.776 5.444 -42.734 1.00 39.72 9 THR E N 1
ATOM 7185 C CA . THR E 1 9 ? 20.951 5.756 -44.150 1.00 39.47 9 THR E CA 1
ATOM 7186 C C . THR E 1 9 ? 19.619 6.102 -44.809 1.00 40.46 9 THR E C 1
ATOM 7187 O O . THR E 1 9 ? 18.572 5.553 -44.445 1.00 39.33 9 THR E O 1
ATOM 7191 N N . GLY E 1 10 ? 19.672 7.004 -45.789 1.00 42.32 10 GLY E N 1
ATOM 7192 C CA . GLY E 1 10 ? 18.470 7.419 -46.494 1.00 42.41 10 GLY E CA 1
ATOM 7193 C C . GLY E 1 10 ? 17.406 7.901 -45.525 1.00 44.12 10 GLY E C 1
ATOM 7194 O O . GLY E 1 10 ? 16.276 7.414 -45.548 1.00 43.92 10 GLY E O 1
ATOM 7195 N N . ALA E 1 11 ? 17.763 8.862 -44.676 1.00 44.48 11 ALA E N 1
ATOM 7196 C CA . ALA E 1 11 ? 16.835 9.387 -43.687 1.00 46.76 11 ALA E CA 1
ATOM 7197 C C . ALA E 1 11 ? 16.032 10.598 -44.158 1.00 48.52 11 ALA E C 1
ATOM 7198 O O . ALA E 1 11 ? 15.210 11.120 -43.409 1.00 48.41 11 ALA E O 1
ATOM 7200 N N . ASN E 1 12 ? 16.248 11.043 -45.391 1.00 50.05 12 ASN E N 1
ATOM 7201 C CA . ASN E 1 12 ? 15.520 12.205 -45.881 1.00 53.22 12 ASN E CA 1
ATOM 7202 C C . ASN E 1 12 ? 14.013 12.004 -46.058 1.00 55.26 12 ASN E C 1
ATOM 7203 O O . ASN E 1 12 ? 13.257 12.974 -46.038 1.00 57.15 12 ASN E O 1
ATOM 7208 N N . ARG E 1 13 ? 13.565 10.762 -46.220 1.00 55.97 13 ARG E N 1
ATOM 7209 C CA . ARG E 1 13 ? 12.136 10.506 -46.394 1.00 55.88 13 ARG E CA 1
ATOM 7210 C C . ARG E 1 13 ? 11.683 9.280 -45.610 1.00 53.60 13 ARG E C 1
ATOM 7211 O O . ARG E 1 13 ? 12.465 8.657 -44.898 1.00 53.42 13 ARG E O 1
ATOM 7219 N N . GLY E 1 14 ? 10.406 8.950 -45.772 1.00 51.50 14 GLY E N 1
ATOM 7220 C CA . GLY E 1 14 ? 9.794 7.800 -45.130 1.00 49.23 14 GLY E CA 1
ATOM 7221 C C . GLY E 1 14 ? 10.335 7.327 -43.797 1.00 49.06 14 GLY E C 1
ATOM 7222 O O . GLY E 1 14 ? 10.609 8.130 -42.901 1.00 50.19 14 GLY E O 1
ATOM 7223 N N . ILE E 1 15 ? 10.470 6.005 -43.679 1.00 47.16 15 ILE E N 1
ATOM 7224 C CA . ILE E 1 15 ? 10.968 5.336 -42.476 1.00 43.96 15 ILE E CA 1
ATOM 7225 C C . ILE E 1 15 ? 12.178 6.038 -41.862 1.00 43.29 15 ILE E C 1
ATOM 7226 O O . ILE E 1 15 ? 12.146 6.434 -40.697 1.00 41.95 15 ILE E O 1
ATOM 7231 N N . GLY E 1 16 ? 13.239 6.186 -42.653 1.00 43.75 16 GLY E N 1
ATOM 7232 C CA . GLY E 1 16 ? 14.462 6.820 -42.171 1.00 44.55 16 GLY E CA 1
ATOM 7233 C C . GLY E 1 16 ? 14.268 8.149 -41.468 1.00 44.25 16 GLY E C 1
ATOM 7234 O O . GLY E 1 16 ? 14.757 8.362 -40.352 1.00 42.72 16 GLY E O 1
ATOM 7235 N N . LEU E 1 17 ? 13.550 9.046 -42.132 1.00 44.83 17 LEU E N 1
ATOM 7236 C CA . LEU E 1 17 ? 13.268 10.366 -41.590 1.00 47.23 17 LEU E CA 1
ATOM 7237 C C . LEU E 1 17 ? 12.470 10.277 -40.295 1.00 47.80 17 LEU E C 1
ATOM 7238 O O . LEU E 1 17 ? 12.650 11.095 -39.395 1.00 48.54 17 LEU E O 1
ATOM 7243 N N . GLY E 1 18 ? 11.593 9.281 -40.205 1.00 47.53 18 GLY E N 1
ATOM 7244 C CA . GLY E 1 18 ? 10.789 9.107 -39.010 1.00 47.07 18 GLY E CA 1
ATOM 7245 C C . GLY E 1 18 ? 11.636 8.497 -37.920 1.00 47.99 18 GLY E C 1
ATOM 7246 O O . GLY E 1 18 ? 11.509 8.841 -36.747 1.00 48.70 18 GLY E O 1
ATOM 7247 N N . LEU E 1 19 ? 12.514 7.586 -38.314 1.00 49.19 19 LEU E N 1
ATOM 7248 C CA . LEU E 1 19 ? 13.398 6.933 -37.364 1.00 50.31 19 LEU E CA 1
ATOM 7249 C C . LEU E 1 19 ? 14.205 7.977 -36.622 1.00 51.36 19 LEU E C 1
ATOM 7250 O O . LEU E 1 19 ? 14.270 7.959 -35.395 1.00 52.54 19 LEU E O 1
ATOM 7255 N N . VAL E 1 20 ? 14.815 8.889 -37.3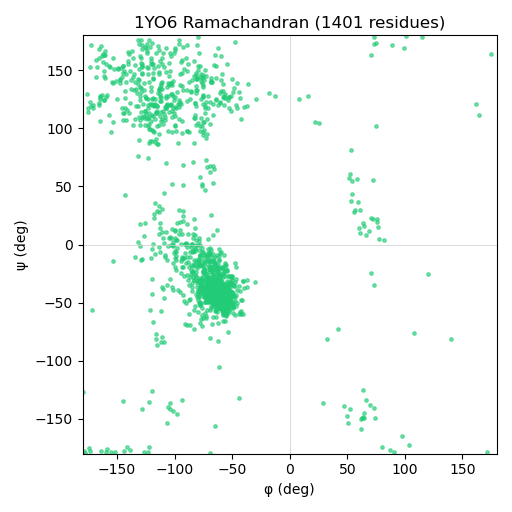75 1.00 52.48 20 VAL E N 1
ATOM 7256 C CA . VAL E 1 20 ? 15.620 9.958 -36.799 1.00 52.38 20 VAL E CA 1
ATOM 7257 C C . VAL E 1 20 ? 14.775 10.817 -35.860 1.00 52.73 20 VAL E C 1
ATOM 7258 O O . VAL E 1 20 ? 15.161 11.063 -34.717 1.00 53.80 20 VAL E O 1
ATOM 7262 N N . GLN E 1 21 ? 13.618 11.263 -36.342 1.00 53.15 21 GLN E N 1
ATOM 7263 C CA . GLN E 1 21 ? 12.713 12.081 -35.538 1.00 53.19 21 GLN E CA 1
ATOM 7264 C C . GLN E 1 21 ? 12.471 11.403 -34.189 1.00 54.44 21 GLN E C 1
ATOM 7265 O O . GLN E 1 21 ? 12.304 12.078 -33.163 1.00 55.80 21 GLN E O 1
ATOM 7271 N N . GLN E 1 22 ? 12.447 10.070 -34.197 1.00 53.08 22 GLN E N 1
ATOM 7272 C CA . GLN E 1 22 ? 12.243 9.303 -32.976 1.00 51.76 22 GLN E CA 1
ATOM 7273 C C . GLN E 1 22 ? 13.510 9.335 -32.130 1.00 51.61 22 GLN E C 1
ATOM 7274 O O . GLN E 1 22 ? 13.445 9.537 -30.916 1.00 51.45 22 GLN E O 1
ATOM 7280 N N . LEU E 1 23 ? 14.662 9.135 -32.768 1.00 50.42 23 LEU E N 1
ATOM 7281 C CA . LEU E 1 23 ? 15.929 9.142 -32.044 1.00 50.03 23 LEU E CA 1
ATOM 7282 C C . LEU E 1 23 ? 16.187 10.445 -31.277 1.00 51.64 23 LEU E C 1
ATOM 7283 O O . LEU E 1 23 ? 16.724 10.411 -30.169 1.00 50.34 23 LEU E O 1
ATOM 7288 N N . VAL E 1 24 ? 15.817 11.588 -31.860 1.00 52.50 24 VAL E N 1
ATOM 7289 C CA . VAL E 1 24 ? 16.053 12.874 -31.201 1.00 54.93 24 VAL E CA 1
ATOM 7290 C C . VAL E 1 24 ? 15.331 12.979 -29.867 1.00 56.83 24 VAL E C 1
ATOM 7291 O O . VAL E 1 24 ? 15.794 13.660 -28.949 1.00 57.41 24 VAL E O 1
ATOM 7295 N N . LYS E 1 25 ? 14.193 12.305 -29.763 1.00 58.39 25 LYS E N 1
ATOM 7296 C CA . LYS E 1 25 ? 13.422 12.328 -28.533 1.00 59.58 25 LYS E CA 1
ATOM 7297 C C . LYS E 1 25 ? 14.239 11.691 -27.416 1.00 60.27 25 LYS E C 1
ATOM 7298 O O . LYS E 1 25 ? 14.096 12.053 -26.251 1.00 61.41 25 LYS E O 1
ATOM 7304 N N . ASP E 1 26 ? 15.110 10.753 -27.778 1.00 61.29 26 ASP E N 1
ATOM 7305 C CA . ASP E 1 26 ? 15.954 10.074 -26.800 1.00 62.67 26 ASP E CA 1
ATOM 7306 C C . ASP E 1 26 ? 17.199 10.912 -26.482 1.00 63.91 26 ASP E C 1
ATOM 7307 O O . ASP E 1 26 ? 18.255 10.738 -27.093 1.00 65.13 26 ASP E O 1
ATOM 7312 N N . LYS E 1 27 ? 17.072 11.811 -25.511 1.00 64.94 27 LYS E N 1
ATOM 7313 C CA . LYS E 1 27 ? 18.174 12.680 -25.113 1.00 64.64 27 LYS E CA 1
ATOM 7314 C C . LYS E 1 27 ? 19.384 11.951 -24.541 1.00 63.54 27 LYS E C 1
ATOM 7315 O O . LYS E 1 27 ? 20.270 12.581 -23.963 1.00 63.01 27 LYS E O 1
ATOM 7321 N N . ASN E 1 28 ? 19.432 10.632 -24.698 1.00 61.92 28 ASN E N 1
ATOM 7322 C CA . ASN E 1 28 ? 20.566 9.877 -24.185 1.00 60.92 28 ASN E CA 1
ATOM 7323 C C . ASN E 1 28 ? 21.551 9.465 -25.265 1.00 59.55 28 ASN E C 1
ATOM 7324 O O . ASN E 1 28 ? 22.557 8.816 -24.980 1.00 59.10 28 ASN E O 1
ATOM 7329 N N . ILE E 1 29 ? 21.264 9.831 -26.508 1.00 56.81 29 ILE E N 1
ATOM 7330 C CA . ILE E 1 29 ? 22.170 9.496 -27.595 1.00 55.22 29 ILE E CA 1
ATOM 7331 C C . ILE E 1 29 ? 23.086 10.695 -27.830 1.00 53.30 29 ILE E C 1
ATOM 7332 O O . ILE E 1 29 ? 22.677 11.840 -27.653 1.00 51.60 29 ILE E O 1
ATOM 7337 N N . ARG E 1 30 ? 24.328 10.430 -28.221 1.00 53.29 30 ARG E N 1
ATOM 7338 C CA . ARG E 1 30 ? 25.290 11.503 -28.455 1.00 52.39 30 ARG E CA 1
ATOM 7339 C C . ARG E 1 30 ? 25.378 11.937 -29.911 1.00 51.09 30 ARG E C 1
ATOM 7340 O O . ARG E 1 30 ? 25.455 13.139 -30.197 1.00 49.71 30 ARG E O 1
ATOM 7348 N N . HIS E 1 31 ? 25.353 10.965 -30.825 1.00 49.22 31 HIS E N 1
ATOM 7349 C CA . HIS E 1 31 ? 25.436 11.254 -32.254 1.00 46.80 31 HIS E CA 1
ATOM 7350 C C . HIS E 1 31 ? 24.399 10.549 -33.116 1.00 45.68 31 HIS E C 1
ATOM 7351 O O . HIS E 1 31 ? 24.348 9.319 -33.172 1.00 45.17 31 HIS E O 1
ATOM 7358 N N . ILE E 1 32 ? 23.579 11.336 -33.799 1.00 44.51 32 ILE E N 1
ATOM 7359 C CA . ILE E 1 32 ? 22.577 10.778 -34.687 1.00 44.33 32 ILE E CA 1
ATOM 7360 C C . ILE E 1 32 ? 23.007 11.111 -36.112 1.00 44.81 32 ILE E C 1
ATOM 7361 O O . ILE E 1 32 ? 22.855 12.254 -36.561 1.00 46.28 32 ILE E O 1
ATOM 7366 N N . ILE E 1 33 ? 23.546 10.117 -36.817 1.00 41.30 33 ILE E N 1
ATOM 7367 C CA . ILE E 1 33 ? 24.013 10.320 -38.183 1.00 41.71 33 ILE E CA 1
ATOM 7368 C C . ILE E 1 33 ? 23.032 9.851 -39.271 1.00 41.81 33 ILE E C 1
ATOM 7369 O O . ILE E 1 33 ? 22.900 8.652 -39.546 1.00 40.35 33 ILE E O 1
ATOM 7374 N N . ALA E 1 34 ? 22.350 10.829 -39.875 1.00 41.79 34 ALA E N 1
ATOM 7375 C CA . ALA E 1 34 ? 21.361 10.609 -40.939 1.00 41.44 34 ALA E CA 1
ATOM 7376 C C . ALA E 1 34 ? 21.959 10.976 -42.292 1.00 41.75 34 ALA E C 1
ATOM 7377 O O . ALA E 1 34 ? 22.646 11.995 -42.423 1.00 42.05 34 ALA E O 1
ATOM 7379 N N . THR E 1 35 ? 21.692 10.158 -43.303 1.00 40.87 35 THR E N 1
ATOM 7380 C CA . THR E 1 35 ? 22.247 10.422 -44.624 1.00 41.51 35 THR E CA 1
ATOM 7381 C C . THR E 1 35 ? 21.205 10.636 -45.701 1.00 42.33 35 THR E C 1
ATOM 7382 O O . THR E 1 35 ? 20.069 10.169 -45.598 1.00 41.58 35 THR E O 1
ATOM 7386 N N . ALA E 1 36 ? 21.614 11.353 -46.740 1.00 44.20 36 ALA E N 1
ATOM 7387 C CA . ALA E 1 36 ? 20.759 11.624 -47.888 1.00 46.55 36 ALA E CA 1
ATOM 7388 C C . ALA E 1 36 ? 21.653 11.554 -49.113 1.00 47.55 36 ALA E C 1
ATOM 7389 O O . ALA E 1 36 ? 22.835 11.880 -49.039 1.00 46.69 36 ALA E O 1
ATOM 7391 N N . ARG E 1 37 ? 21.108 11.093 -50.229 1.00 51.37 37 ARG E N 1
ATOM 7392 C CA . ARG E 1 37 ? 21.903 11.012 -51.443 1.00 56.23 37 ARG E CA 1
ATOM 7393 C C . ARG E 1 37 ? 22.231 12.438 -51.834 1.00 57.83 37 ARG E C 1
ATOM 7394 O O . ARG E 1 37 ? 23.366 12.772 -52.174 1.00 56.53 37 ARG E O 1
ATOM 7402 N N . ASP E 1 38 ? 21.197 13.266 -51.759 1.00 60.96 38 ASP E N 1
ATOM 7403 C CA . ASP E 1 38 ? 21.255 14.674 -52.109 1.00 63.24 38 ASP E CA 1
ATOM 7404 C C . ASP E 1 38 ? 20.846 15.499 -50.886 1.00 64.51 38 ASP E C 1
ATOM 7405 O O . ASP E 1 38 ? 19.673 15.812 -50.686 1.00 63.19 38 ASP E O 1
ATOM 7410 N N . VAL E 1 39 ? 21.835 15.833 -50.062 1.00 66.62 39 VAL E N 1
ATOM 7411 C CA . VAL E 1 39 ? 21.600 16.598 -48.843 1.00 69.52 39 VAL E CA 1
ATOM 7412 C C . VAL E 1 39 ? 20.985 17.966 -49.099 1.00 70.86 39 VAL E C 1
ATOM 7413 O O . VAL E 1 39 ? 20.009 18.343 -48.451 1.00 70.39 39 VAL E O 1
ATOM 7417 N N . GLU E 1 40 ? 21.556 18.701 -50.050 1.00 73.58 40 GLU E N 1
ATOM 7418 C CA . GLU E 1 40 ? 21.080 20.038 -50.394 1.00 76.26 40 GLU E CA 1
ATOM 7419 C C . GLU E 1 40 ? 19.566 20.125 -50.562 1.00 77.00 40 GLU E C 1
ATOM 7420 O O . GLU E 1 40 ? 18.997 21.209 -50.487 1.00 78.10 40 GLU E O 1
ATOM 7426 N N . LYS E 1 41 ? 18.916 18.987 -50.783 1.00 77.37 41 LYS E N 1
ATOM 7427 C CA . LYS E 1 41 ? 17.469 18.966 -50.964 1.00 77.92 41 LYS E CA 1
ATOM 7428 C C . LYS E 1 41 ? 16.720 18.242 -49.845 1.00 77.55 41 LYS E C 1
ATOM 7429 O O . LYS E 1 41 ? 15.489 18.176 -49.854 1.00 77.55 41 LYS E O 1
ATOM 7435 N N . ALA E 1 42 ? 17.459 17.692 -48.886 1.00 77.00 42 ALA E N 1
ATOM 7436 C CA . ALA E 1 42 ? 16.848 16.982 -47.765 1.00 76.28 42 ALA E CA 1
ATOM 7437 C C . ALA E 1 42 ? 16.277 18.011 -46.793 1.00 75.40 42 ALA E C 1
ATOM 7438 O O . ALA E 1 42 ? 16.555 17.980 -45.593 1.00 74.37 42 ALA E O 1
ATOM 7440 N N . THR E 1 43 ? 15.467 18.915 -47.334 1.00 74.32 43 THR E N 1
ATOM 7441 C CA . THR E 1 43 ? 14.859 19.992 -46.564 1.00 72.90 43 THR E CA 1
ATOM 7442 C C . THR E 1 43 ? 14.117 19.591 -45.290 1.00 71.45 43 THR E C 1
ATOM 7443 O O . THR E 1 43 ? 14.318 20.207 -44.245 1.00 72.47 43 THR E O 1
ATOM 7447 N N . GLU E 1 44 ? 13.269 18.574 -45.348 1.00 69.34 44 GLU E N 1
ATOM 7448 C CA . GLU E 1 44 ? 12.547 18.192 -44.141 1.00 68.34 44 GLU E CA 1
ATOM 7449 C C . GLU E 1 44 ? 13.494 17.656 -43.065 1.00 67.79 44 GLU E C 1
ATOM 7450 O O . GLU E 1 44 ? 13.287 17.898 -41.876 1.00 68.06 44 GLU E O 1
ATOM 7456 N N . LEU E 1 45 ? 14.530 16.929 -43.477 1.00 66.65 45 LEU E N 1
ATOM 7457 C CA . LEU E 1 45 ? 15.493 16.381 -42.523 1.00 65.04 45 LEU E CA 1
ATOM 7458 C C . LEU E 1 45 ? 16.336 17.511 -41.925 1.00 65.17 45 LEU E C 1
ATOM 7459 O O . LEU E 1 45 ? 16.521 17.589 -40.709 1.00 64.51 45 LEU E O 1
ATOM 7464 N N . LYS E 1 46 ? 16.832 18.390 -42.792 1.00 64.54 46 LYS E N 1
ATOM 7465 C CA . LYS E 1 46 ? 17.648 19.518 -42.369 1.00 63.62 46 LYS E CA 1
ATOM 7466 C C . LYS E 1 46 ? 16.885 20.454 -41.431 1.00 63.34 46 LYS E C 1
ATOM 7467 O O . LYS E 1 46 ? 17.491 21.312 -40.784 1.00 63.91 46 LYS E O 1
ATOM 7473 N N . SER E 1 47 ? 15.564 20.294 -41.354 1.00 62.08 47 SER E N 1
ATOM 7474 C CA . SER E 1 47 ? 14.747 21.148 -40.494 1.00 59.98 47 SER E CA 1
ATOM 7475 C C . SER E 1 47 ? 14.888 20.777 -39.019 1.00 59.90 47 SER E C 1
ATOM 7476 O O . SER E 1 47 ? 14.623 21.601 -38.143 1.00 61.06 47 SER E O 1
ATOM 7479 N N . ILE E 1 48 ? 15.292 19.544 -38.734 1.00 59.12 48 ILE E N 1
ATOM 7480 C CA . ILE E 1 48 ? 15.487 19.147 -37.347 1.00 59.56 48 ILE E CA 1
ATOM 7481 C C . ILE E 1 48 ? 16.631 20.025 -36.827 1.00 60.96 48 ILE E C 1
ATOM 7482 O O . ILE E 1 48 ? 17.714 20.062 -37.411 1.00 61.00 48 ILE E O 1
ATOM 7487 N N . LYS E 1 49 ? 16.381 20.744 -35.739 1.00 62.50 49 LYS E N 1
ATOM 7488 C CA . LYS E 1 49 ? 17.376 21.653 -35.177 1.00 62.50 49 LYS E CA 1
ATOM 7489 C C . LYS E 1 49 ? 18.438 20.975 -34.312 1.00 60.44 49 LYS E C 1
ATOM 7490 O O . LYS E 1 49 ? 19.599 21.378 -34.329 1.00 60.42 49 LYS E O 1
ATOM 7496 N N . ASP E 1 50 ? 18.028 19.958 -33.559 1.00 58.43 50 ASP E N 1
ATOM 7497 C CA . ASP E 1 50 ? 18.909 19.196 -32.667 1.00 56.56 50 ASP E CA 1
ATOM 7498 C C . ASP E 1 50 ? 20.371 19.136 -33.119 1.00 56.50 50 ASP E C 1
ATOM 7499 O O . ASP E 1 50 ? 20.659 18.710 -34.232 1.00 57.82 50 ASP E O 1
ATOM 7504 N N . SER E 1 51 ? 21.291 19.542 -32.244 1.00 55.92 51 SER E N 1
ATOM 7505 C CA . SER E 1 51 ? 22.721 19.557 -32.570 1.00 54.50 51 SER E CA 1
ATOM 7506 C C . SER E 1 51 ? 23.415 18.198 -32.477 1.00 54.78 51 SER E C 1
ATOM 7507 O O . SER E 1 51 ? 24.619 18.088 -32.738 1.00 55.23 51 SER E O 1
ATOM 7510 N N . ARG E 1 52 ? 22.673 17.164 -32.102 1.00 53.27 52 ARG E N 1
ATOM 7511 C CA . ARG E 1 52 ? 23.267 15.839 -32.003 1.00 52.46 52 ARG E CA 1
ATOM 7512 C C . ARG E 1 52 ? 23.240 15.157 -33.374 1.00 51.81 52 ARG E C 1
ATOM 7513 O O . ARG E 1 52 ? 23.963 14.190 -33.610 1.00 51.04 52 ARG E O 1
ATOM 7521 N N . VAL E 1 53 ? 22.414 15.672 -34.279 1.00 52.06 53 VAL E N 1
ATOM 7522 C CA . VAL E 1 53 ? 22.292 15.082 -35.610 1.00 52.95 53 VAL E CA 1
ATOM 7523 C C . VAL E 1 53 ? 23.216 15.698 -36.659 1.00 53.02 53 VAL E C 1
ATOM 7524 O O . VAL E 1 53 ? 23.326 16.921 -36.762 1.00 55.43 53 VAL E O 1
ATOM 7528 N N . HIS E 1 54 ? 23.889 14.838 -37.424 1.00 51.50 54 HIS E N 1
ATOM 7529 C CA . HIS E 1 54 ? 24.792 15.281 -38.487 1.00 50.43 54 HIS E CA 1
ATOM 7530 C C . HIS E 1 54 ? 24.318 14.722 -39.831 1.00 49.13 54 HIS E C 1
ATOM 7531 O O . HIS E 1 54 ? 24.477 13.529 -40.105 1.00 47.28 54 HIS E O 1
ATOM 7538 N N . VAL E 1 55 ? 23.740 15.578 -40.667 1.00 46.94 55 VAL E N 1
ATOM 7539 C CA . VAL E 1 55 ? 23.280 15.142 -41.976 1.00 46.51 55 VAL E CA 1
ATOM 7540 C C . VAL E 1 55 ? 24.448 14.983 -42.946 1.00 47.25 55 VAL E C 1
ATOM 7541 O O . VAL E 1 55 ? 25.047 15.968 -43.381 1.00 48.22 55 VAL E O 1
ATOM 7545 N N . LEU E 1 56 ? 24.776 13.743 -43.286 1.00 46.37 56 LEU E N 1
ATOM 7546 C CA . LEU E 1 56 ? 25.870 13.499 -44.210 1.00 45.15 56 LEU E CA 1
ATOM 7547 C C . LEU E 1 56 ? 25.342 13.034 -45.557 1.00 45.53 56 LEU E C 1
ATOM 7548 O O . LEU E 1 56 ? 24.288 12.389 -45.644 1.00 44.75 56 LEU E O 1
ATOM 7553 N N . PRO E 1 57 ? 26.056 13.384 -46.639 1.00 44.59 57 PRO E N 1
ATOM 7554 C CA . PRO E 1 57 ? 25.621 12.979 -47.976 1.00 43.87 57 PRO E CA 1
ATOM 7555 C C . PRO E 1 57 ? 26.056 11.542 -48.216 1.00 42.71 57 PRO E C 1
ATOM 7556 O O . PRO E 1 57 ? 27.131 11.137 -47.783 1.00 41.90 57 PRO E O 1
ATOM 7560 N N . LEU E 1 58 ? 25.223 10.761 -48.889 1.00 42.00 58 LEU E N 1
ATOM 7561 C CA . LEU E 1 58 ? 25.607 9.387 -49.159 1.00 41.02 58 LEU E CA 1
ATOM 7562 C C . LEU E 1 58 ? 24.796 8.721 -50.240 1.00 40.67 58 LEU E C 1
ATOM 7563 O O . LEU E 1 58 ? 23.571 8.741 -50.216 1.00 37.75 58 LEU E O 1
ATOM 7568 N N . THR E 1 59 ? 25.512 8.150 -51.200 1.00 41.85 59 THR E N 1
ATOM 7569 C CA . THR E 1 59 ? 24.906 7.405 -52.293 1.00 41.79 59 THR E CA 1
ATOM 7570 C C . THR E 1 59 ? 25.560 6.033 -52.149 1.00 42.00 59 THR E C 1
ATOM 7571 O O . THR E 1 59 ? 26.736 5.833 -52.468 1.00 41.04 59 THR E O 1
ATOM 7575 N N . VAL E 1 60 ? 24.779 5.104 -51.616 1.00 42.01 60 VAL E N 1
ATOM 7576 C CA . VAL E 1 60 ? 25.226 3.753 -51.332 1.00 41.43 60 VAL E CA 1
ATOM 7577 C C . VAL E 1 60 ? 25.878 2.958 -52.458 1.00 41.92 60 VAL E C 1
ATOM 7578 O O . VAL E 1 60 ? 26.689 2.075 -52.195 1.00 42.75 60 VAL E O 1
ATOM 7582 N N . THR E 1 61 ? 25.545 3.258 -53.705 1.00 41.92 61 THR E N 1
ATOM 7583 C CA . THR E 1 61 ? 26.110 2.501 -54.813 1.00 41.44 61 THR E CA 1
ATOM 7584 C C . THR E 1 61 ? 27.531 2.890 -55.195 1.00 42.91 61 THR E C 1
ATOM 7585 O O . THR E 1 61 ? 28.197 2.156 -55.930 1.00 44.32 61 THR E O 1
ATOM 7589 N N . CYS E 1 62 ? 28.000 4.029 -54.691 1.00 43.79 62 CYS E N 1
ATOM 7590 C CA . CYS E 1 62 ? 29.356 4.499 -54.977 1.00 44.81 62 CYS E CA 1
ATOM 7591 C C . CYS E 1 62 ? 30.315 4.100 -53.861 1.00 46.16 62 CYS E C 1
ATOM 7592 O O . CYS E 1 62 ? 30.122 4.486 -52.702 1.00 47.07 62 CYS E O 1
ATOM 7595 N N . ASP E 1 63 ? 31.350 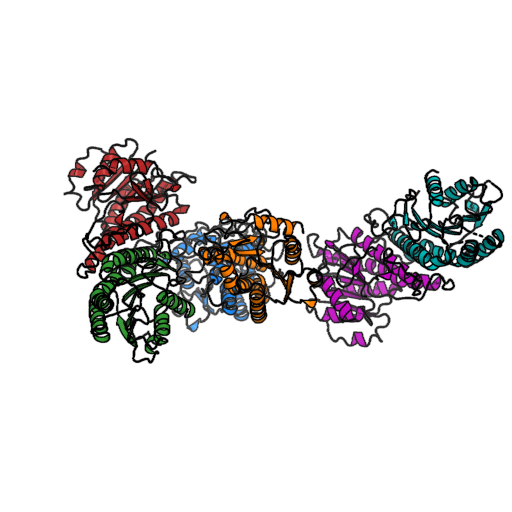3.337 -54.211 1.00 46.77 63 ASP E N 1
ATOM 7596 C CA . ASP E 1 63 ? 32.333 2.881 -53.226 1.00 47.20 63 ASP E CA 1
ATOM 7597 C C . ASP E 1 63 ? 33.085 4.037 -52.595 1.00 46.96 63 ASP E C 1
ATOM 7598 O O . ASP E 1 63 ? 33.433 3.988 -51.416 1.00 46.15 63 ASP E O 1
ATOM 7603 N N . LYS E 1 64 ? 33.369 5.063 -53.391 1.00 48.47 64 LYS E N 1
ATOM 7604 C CA . LYS E 1 64 ? 34.091 6.220 -52.878 1.00 48.43 64 LYS E CA 1
ATOM 7605 C C . LYS E 1 64 ? 33.244 6.966 -51.857 1.00 46.79 64 LYS E C 1
ATOM 7606 O O . LYS E 1 64 ? 33.750 7.397 -50.820 1.00 46.61 64 LYS E O 1
ATOM 7612 N N . SER E 1 65 ? 31.952 7.100 -52.147 1.00 45.84 65 SER E N 1
ATOM 7613 C CA . SER E 1 65 ? 31.035 7.778 -51.241 1.00 45.70 65 SER E CA 1
ATOM 7614 C C . SER E 1 65 ? 31.068 7.029 -49.913 1.00 46.43 65 SER E C 1
ATOM 7615 O O . SER E 1 65 ? 31.249 7.634 -48.858 1.00 48.84 65 SER E O 1
ATOM 7618 N N . LEU E 1 66 ? 30.912 5.708 -49.975 1.00 45.27 66 LEU E N 1
ATOM 7619 C CA . LEU E 1 66 ? 30.946 4.857 -48.785 1.00 44.87 66 LEU E CA 1
ATOM 7620 C C . LEU E 1 66 ? 32.226 5.084 -47.990 1.00 45.82 66 LEU E C 1
ATOM 7621 O O . LEU E 1 66 ? 32.179 5.411 -46.803 1.00 45.22 66 LEU E O 1
ATOM 7626 N N . ASP E 1 67 ? 33.371 4.898 -48.643 1.00 47.00 67 ASP E N 1
ATOM 7627 C CA . ASP E 1 67 ? 34.657 5.110 -47.983 1.00 47.62 67 ASP E CA 1
ATOM 7628 C C . ASP E 1 67 ? 34.674 6.446 -47.242 1.00 46.19 67 ASP E C 1
ATOM 7629 O O . ASP E 1 67 ? 35.142 6.523 -46.105 1.00 45.36 67 ASP E O 1
ATOM 7634 N N . THR E 1 68 ? 34.169 7.493 -47.891 1.00 44.71 68 THR E N 1
ATOM 7635 C CA . THR E 1 68 ? 34.145 8.821 -47.283 1.00 44.95 68 THR E CA 1
ATOM 7636 C C . THR E 1 68 ? 33.212 8.896 -46.071 1.00 45.40 68 THR E C 1
ATOM 7637 O O . THR E 1 68 ? 33.627 9.321 -44.985 1.00 45.90 68 THR E O 1
ATOM 7641 N N . PHE E 1 69 ? 31.963 8.484 -46.262 1.00 43.19 69 PHE E N 1
ATOM 7642 C CA . PHE E 1 69 ? 30.982 8.484 -45.188 1.00 42.88 69 PHE E CA 1
ATOM 7643 C C . PHE E 1 69 ? 31.532 7.721 -43.981 1.00 43.48 69 PHE E C 1
ATOM 7644 O O . PHE E 1 69 ? 31.393 8.166 -42.836 1.00 42.89 69 PHE E O 1
ATOM 7652 N N . VAL E 1 70 ? 32.165 6.578 -44.246 1.00 42.95 70 VAL E N 1
ATOM 7653 C CA . VAL E 1 70 ? 32.732 5.753 -43.186 1.00 43.01 70 VAL E CA 1
ATOM 7654 C C . VAL E 1 70 ? 33.847 6.505 -42.481 1.00 44.72 70 VAL E C 1
ATOM 7655 O O . VAL E 1 70 ? 34.010 6.413 -41.261 1.00 44.83 70 VAL E O 1
ATOM 7659 N N . SER E 1 71 ? 34.612 7.255 -43.264 1.00 46.78 71 SER E N 1
ATOM 7660 C CA . SER E 1 71 ? 35.711 8.038 -42.732 1.00 47.86 71 SER E CA 1
ATOM 7661 C C . SER E 1 71 ? 35.136 9.111 -41.803 1.00 49.13 71 SER E C 1
ATOM 7662 O O . SER E 1 71 ? 35.673 9.364 -40.718 1.00 49.35 71 SER E O 1
ATOM 7665 N N . LYS E 1 72 ? 34.032 9.721 -42.233 1.00 48.05 72 LYS E N 1
ATOM 7666 C CA . LYS E 1 72 ? 33.367 10.765 -41.461 1.00 48.47 72 LYS E CA 1
ATOM 7667 C C . LYS E 1 72 ? 32.750 10.304 -40.132 1.00 48.21 72 LYS E C 1
ATOM 7668 O O . LYS E 1 72 ? 33.010 10.912 -39.094 1.00 48.64 72 LYS E O 1
ATOM 7674 N N . VAL E 1 73 ? 31.938 9.246 -40.152 1.00 46.75 73 VAL E N 1
ATOM 7675 C CA . VAL E 1 73 ? 31.329 8.771 -38.912 1.00 46.03 73 VAL E CA 1
ATOM 7676 C C . VAL E 1 73 ? 32.425 8.374 -37.933 1.00 45.62 73 VAL E C 1
ATOM 7677 O O . VAL E 1 73 ? 32.281 8.553 -36.726 1.00 46.78 73 VAL E O 1
ATOM 7681 N N . GLY E 1 74 ? 33.522 7.838 -38.453 1.00 45.30 74 GLY E N 1
ATOM 7682 C CA . GLY E 1 74 ? 34.619 7.459 -37.585 1.00 46.61 74 GLY E CA 1
ATOM 7683 C C . GLY E 1 74 ? 35.151 8.681 -36.861 1.00 47.74 74 GLY E C 1
ATOM 7684 O O . GLY E 1 74 ? 35.460 8.637 -35.672 1.00 48.98 74 GLY E O 1
ATOM 7685 N N . GLU E 1 75 ? 35.245 9.787 -37.590 1.00 50.04 75 GLU E N 1
ATOM 7686 C CA . GLU E 1 75 ? 35.739 11.039 -37.040 1.00 51.58 75 GLU E CA 1
ATOM 7687 C C . GLU E 1 75 ? 34.832 11.549 -35.941 1.00 51.63 75 GLU E C 1
ATOM 7688 O O . GLU E 1 75 ? 35.305 12.008 -34.896 1.00 53.12 75 GLU E O 1
ATOM 7694 N N . ILE E 1 76 ? 33.529 11.476 -36.209 1.00 50.14 76 ILE E N 1
ATOM 7695 C CA . ILE E 1 76 ? 32.471 11.918 -35.303 1.00 48.46 76 ILE E CA 1
ATOM 7696 C C . ILE E 1 76 ? 32.362 11.088 -34.030 1.00 50.22 76 ILE E C 1
ATOM 7697 O O . ILE E 1 76 ? 32.277 11.633 -32.932 1.00 52.21 76 ILE E O 1
ATOM 7702 N N . VAL E 1 77 ? 32.337 9.770 -34.179 1.00 50.71 77 VAL E N 1
ATOM 7703 C CA . VAL E 1 77 ? 32.209 8.887 -33.027 1.00 50.50 77 VAL E CA 1
ATOM 7704 C C . VAL E 1 77 ? 33.519 8.741 -32.245 1.00 50.59 77 VAL E C 1
ATOM 7705 O O . VAL E 1 77 ? 33.505 8.602 -31.020 1.00 49.06 77 VAL E O 1
ATOM 7709 N N . GLY E 1 78 ? 34.644 8.765 -32.955 1.00 50.35 78 GLY E N 1
ATOM 7710 C CA . GLY E 1 78 ? 35.931 8.648 -32.295 1.00 52.45 78 GLY E CA 1
ATOM 7711 C C . GLY E 1 78 ? 36.314 7.275 -31.759 1.00 53.95 78 GLY E C 1
ATOM 7712 O O . GLY E 1 78 ? 36.053 6.247 -32.394 1.00 54.97 78 GLY E O 1
ATOM 7713 N N . SER E 1 79 ? 36.939 7.262 -30.583 1.00 53.22 79 SER E N 1
ATOM 7714 C CA . SER E 1 79 ? 37.396 6.021 -29.960 1.00 52.23 79 SER E CA 1
ATOM 7715 C C . SER E 1 79 ? 36.266 5.241 -29.304 1.00 50.38 79 SER E C 1
ATOM 7716 O O . SER E 1 79 ? 36.489 4.178 -28.729 1.00 49.15 79 SER E O 1
ATOM 7719 N N . ASP E 1 80 ? 35.058 5.782 -29.384 1.00 49.43 80 ASP E N 1
ATOM 7720 C CA . ASP E 1 80 ? 33.881 5.137 -28.817 1.00 47.85 80 ASP E CA 1
ATOM 7721 C C . ASP E 1 80 ? 33.344 4.100 -29.786 1.00 47.59 80 ASP E C 1
ATOM 7722 O O . ASP E 1 80 ? 32.760 3.098 -29.372 1.00 48.11 80 ASP E O 1
ATOM 7727 N N . GLY E 1 81 ? 33.539 4.351 -31.078 1.00 45.93 81 GLY E N 1
ATOM 7728 C CA . GLY E 1 81 ? 33.047 3.438 -32.095 1.00 44.66 81 GLY E CA 1
ATOM 7729 C C . GLY E 1 81 ? 31.610 3.755 -32.489 1.00 43.49 81 GLY E C 1
ATOM 7730 O O . GLY E 1 81 ? 31.020 4.724 -32.005 1.00 44.05 81 GLY E O 1
ATOM 7731 N N . LEU E 1 82 ? 31.043 2.943 -33.373 1.00 42.92 82 LEU E N 1
ATOM 7732 C CA . LEU E 1 82 ? 29.671 3.148 -33.831 1.00 41.73 82 LEU E CA 1
ATOM 7733 C C . LEU E 1 82 ? 28.772 2.184 -33.078 1.00 42.53 82 LEU E C 1
ATOM 7734 O O . LEU E 1 82 ? 28.858 0.970 -33.261 1.00 43.08 82 LEU E O 1
ATOM 7739 N N . SER E 1 83 ? 27.900 2.721 -32.239 1.00 43.04 83 SER E N 1
ATOM 7740 C CA . SER E 1 83 ? 27.005 1.875 -31.474 1.00 44.09 83 SER E CA 1
ATOM 7741 C C . SER E 1 83 ? 25.941 1.173 -32.326 1.00 43.80 83 SER E C 1
ATOM 7742 O O . SER E 1 83 ? 25.755 -0.035 -32.197 1.00 43.47 83 SER E O 1
ATOM 7745 N N . LEU E 1 84 ? 25.253 1.910 -33.198 1.00 42.35 84 LEU E N 1
ATOM 7746 C CA . LEU E 1 84 ? 24.196 1.293 -33.999 1.00 41.93 84 LEU E CA 1
ATOM 7747 C C . LEU E 1 84 ? 24.135 1.699 -35.466 1.00 40.85 84 LEU E C 1
ATOM 7748 O O . LEU E 1 84 ? 24.192 2.880 -35.817 1.00 38.75 84 LEU E O 1
ATOM 7753 N N . LEU E 1 85 ? 23.987 0.696 -36.317 1.00 39.31 85 LEU E N 1
ATOM 7754 C CA . LEU E 1 85 ? 23.856 0.926 -37.739 1.00 40.19 85 LEU E CA 1
ATOM 7755 C C . LEU E 1 85 ? 22.480 0.419 -38.152 1.00 41.47 85 LEU E C 1
ATOM 7756 O O . LEU E 1 85 ? 22.153 -0.753 -37.949 1.00 41.92 85 LEU E O 1
ATOM 7761 N N . ILE E 1 86 ? 21.652 1.304 -38.688 1.00 41.43 86 ILE E N 1
ATOM 7762 C CA . ILE E 1 86 ? 20.355 0.865 -39.153 1.00 43.16 86 ILE E CA 1
ATOM 7763 C C . ILE E 1 86 ? 20.316 1.104 -40.654 1.00 42.21 86 ILE E C 1
ATOM 7764 O O . ILE E 1 86 ? 20.287 2.244 -41.123 1.00 42.94 86 ILE E O 1
ATOM 7769 N N . ASN E 1 87 ? 20.372 0.009 -41.406 1.00 40.22 87 ASN E N 1
ATOM 7770 C CA . ASN E 1 87 ? 20.345 0.080 -42.854 1.00 38.33 87 ASN E CA 1
ATOM 7771 C C . ASN E 1 87 ? 18.907 0.321 -43.298 1.00 38.23 87 ASN E C 1
ATOM 7772 O O . ASN E 1 87 ? 18.087 -0.597 -43.300 1.00 39.82 87 ASN E O 1
ATOM 7777 N N . ASN E 1 88 ? 18.599 1.562 -43.658 1.00 37.16 88 ASN E N 1
ATOM 7778 C CA . ASN E 1 88 ? 17.257 1.913 -44.098 1.00 38.13 88 ASN E CA 1
ATOM 7779 C C . ASN E 1 88 ? 17.224 2.223 -45.592 1.00 37.23 88 ASN E C 1
ATOM 7780 O O . ASN E 1 88 ? 16.266 1.894 -46.275 1.00 33.47 88 ASN E O 1
ATOM 7785 N N . ALA E 1 89 ? 18.272 2.878 -46.080 1.00 37.70 89 ALA E N 1
ATOM 7786 C CA . ALA E 1 89 ? 18.363 3.231 -47.484 1.00 40.22 89 ALA E CA 1
ATOM 7787 C C . ALA E 1 89 ? 17.982 2.034 -48.355 1.00 43.45 89 ALA E C 1
ATOM 7788 O O . ALA E 1 89 ? 18.359 0.891 -48.062 1.00 45.90 89 ALA E O 1
ATOM 7790 N N . GLY E 1 90 ? 17.235 2.293 -49.424 1.00 44.44 90 GLY E N 1
ATOM 7791 C CA . GLY E 1 90 ? 16.812 1.221 -50.309 1.00 45.43 90 GLY E CA 1
ATOM 7792 C C . GLY E 1 90 ? 15.801 1.726 -51.319 1.00 46.77 90 GLY E C 1
ATOM 7793 O O . GLY E 1 90 ? 15.469 2.906 -51.301 1.00 46.92 90 GLY E O 1
ATOM 7794 N N . VAL E 1 91 ? 15.302 0.846 -52.188 1.00 48.43 91 VAL E N 1
ATOM 7795 C CA . VAL E 1 91 ? 14.337 1.252 -53.216 1.00 49.31 91 VAL E CA 1
ATOM 7796 C C . VAL E 1 91 ? 13.538 0.081 -53.799 1.00 49.85 91 VAL E C 1
ATOM 7797 O O . VAL E 1 91 ? 13.920 -1.080 -53.657 1.00 51.57 91 VAL E O 1
ATOM 7801 N N . LEU E 1 92 ? 12.430 0.397 -54.460 1.00 49.75 92 LEU E N 1
ATOM 7802 C CA . LEU E 1 92 ? 11.590 -0.623 -55.069 1.00 50.98 92 LEU E CA 1
ATOM 7803 C C . LEU E 1 92 ? 11.442 -0.391 -56.568 1.00 51.96 92 LEU E C 1
ATOM 7804 O O . LEU E 1 92 ? 10.653 0.443 -56.999 1.00 53.99 92 LEU E O 1
ATOM 7809 N N . LEU E 1 93 ? 12.219 -1.116 -57.360 1.00 51.92 93 LEU E N 1
ATOM 7810 C CA . LEU E 1 93 ? 12.131 -1.007 -58.806 1.00 51.17 93 LEU E CA 1
ATOM 7811 C C . LEU E 1 93 ? 10.989 -1.915 -59.220 1.00 51.31 93 LEU E C 1
ATOM 7812 O O . LEU E 1 93 ? 10.770 -2.959 -58.610 1.00 51.97 93 LEU E O 1
ATOM 7817 N N . SER E 1 94 ? 10.247 -1.522 -60.244 1.00 51.25 94 SER E N 1
ATOM 7818 C CA . SER E 1 94 ? 9.134 -2.345 -60.704 1.00 51.21 94 SER E CA 1
ATOM 7819 C C . SER E 1 94 ? 9.634 -3.479 -61.609 1.00 50.24 94 SER E C 1
ATOM 7820 O O . SER E 1 94 ? 10.238 -3.236 -62.657 1.00 49.56 94 SER E O 1
ATOM 7823 N N . TYR E 1 95 ? 9.391 -4.720 -61.204 1.00 49.02 95 TYR E N 1
ATOM 7824 C CA . TYR E 1 95 ? 9.836 -5.853 -62.003 1.00 47.05 95 TYR E CA 1
ATOM 7825 C C . TYR E 1 95 ? 9.137 -7.115 -61.555 1.00 46.15 95 TYR E C 1
ATOM 7826 O O . TYR E 1 95 ? 9.152 -7.449 -60.374 1.00 46.26 95 TYR E O 1
ATOM 7835 N N . GLY E 1 96 ? 8.516 -7.803 -62.508 1.00 45.42 96 GLY E N 1
ATOM 7836 C CA . GLY E 1 96 ? 7.812 -9.041 -62.220 1.00 45.02 96 GLY E CA 1
ATOM 7837 C C . GLY E 1 96 ? 8.220 -10.111 -63.219 1.00 45.87 96 GLY E C 1
ATOM 7838 O O . GLY E 1 96 ? 8.972 -9.832 -64.148 1.00 47.08 96 GLY E O 1
ATOM 7839 N N . THR E 1 97 ? 7.734 -11.333 -63.052 1.00 46.27 97 THR E N 1
ATOM 7840 C CA . THR E 1 97 ? 8.113 -12.388 -63.970 1.00 49.20 97 THR E CA 1
ATOM 7841 C C . THR E 1 97 ? 7.641 -12.103 -65.393 1.00 51.44 97 THR E C 1
ATOM 7842 O O . THR E 1 97 ? 8.351 -12.405 -66.354 1.00 51.76 97 THR E O 1
ATOM 7846 N N . ASN E 1 98 ? 6.460 -11.511 -65.541 1.00 53.35 98 ASN E N 1
ATOM 7847 C CA . ASN E 1 98 ? 5.955 -11.218 -66.878 1.00 55.83 98 ASN E CA 1
ATOM 7848 C C . ASN E 1 98 ? 6.475 -9.898 -67.443 1.00 56.69 98 ASN E C 1
ATOM 7849 O O . ASN E 1 98 ? 6.132 -9.518 -68.562 1.00 57.72 98 ASN E O 1
ATOM 7854 N N . THR E 1 99 ? 7.301 -9.192 -66.678 1.00 56.25 99 THR E N 1
ATOM 7855 C CA . THR E 1 99 ? 7.866 -7.944 -67.175 1.00 55.69 99 THR E CA 1
ATOM 7856 C C . THR E 1 99 ? 8.822 -8.326 -68.294 1.00 56.74 99 THR E C 1
ATOM 7857 O O . THR E 1 99 ? 9.528 -9.332 -68.199 1.00 57.68 99 THR E O 1
ATOM 7861 N N . GLU E 1 100 ? 8.844 -7.545 -69.365 1.00 57.04 100 GLU E N 1
ATOM 7862 C CA . GLU E 1 100 ? 9.742 -7.856 -70.460 1.00 57.39 100 GLU E CA 1
ATOM 7863 C C . GLU E 1 100 ? 11.160 -7.813 -69.893 1.00 56.91 100 GLU E C 1
ATOM 7864 O O . GLU E 1 100 ? 11.585 -6.805 -69.333 1.00 56.37 100 GLU E O 1
ATOM 7870 N N . PRO E 1 101 ? 11.899 -8.930 -70.010 1.00 57.71 101 PRO E N 1
ATOM 7871 C CA . PRO E 1 101 ? 13.274 -9.086 -69.523 1.00 56.63 101 PRO E CA 1
ATOM 7872 C C . PRO E 1 101 ? 14.156 -7.849 -69.643 1.00 55.94 101 PRO E C 1
ATOM 7873 O O . PRO E 1 101 ? 14.122 -7.146 -70.644 1.00 56.19 101 PRO E O 1
ATOM 7877 N N . ASN E 1 102 ? 14.943 -7.604 -68.599 1.00 56.61 102 ASN E N 1
ATOM 7878 C CA . ASN E 1 102 ? 15.850 -6.459 -68.527 1.00 55.93 102 ASN E CA 1
ATOM 7879 C C . ASN E 1 102 ? 16.846 -6.714 -67.397 1.00 55.99 102 ASN E C 1
ATOM 7880 O O . ASN E 1 102 ? 16.497 -6.617 -66.218 1.00 57.22 102 ASN E O 1
ATOM 7885 N N . ARG E 1 103 ? 18.086 -7.030 -67.750 1.00 54.75 103 ARG E N 1
ATOM 7886 C CA . ARG E 1 103 ? 19.111 -7.315 -66.744 1.00 53.44 103 ARG E CA 1
ATOM 7887 C C . ARG E 1 103 ? 19.442 -6.099 -65.875 1.00 53.15 103 ARG E C 1
ATOM 7888 O O . ARG E 1 103 ? 19.711 -6.235 -64.679 1.00 53.12 103 ARG E O 1
ATOM 7896 N N . ALA E 1 104 ? 19.403 -4.915 -66.479 1.00 52.16 104 ALA E N 1
ATOM 7897 C CA . ALA E 1 104 ? 19.712 -3.672 -65.774 1.00 51.42 104 ALA E CA 1
ATOM 7898 C C . ALA E 1 104 ? 18.835 -3.418 -64.553 1.00 50.41 104 ALA E C 1
ATOM 7899 O O . ALA E 1 104 ? 19.341 -3.083 -63.482 1.00 50.90 104 ALA E O 1
ATOM 7901 N N . VAL E 1 105 ? 17.525 -3.572 -64.714 1.00 49.24 105 VAL E N 1
ATOM 7902 C CA . VAL E 1 105 ? 16.591 -3.343 -63.616 1.00 48.07 105 VAL E CA 1
ATOM 7903 C C . VAL E 1 105 ? 16.894 -4.255 -62.434 1.00 47.59 105 VAL E C 1
ATOM 7904 O O . VAL E 1 105 ? 17.019 -3.796 -61.301 1.00 46.63 105 VAL E O 1
ATOM 7908 N N . ILE E 1 106 ? 17.007 -5.551 -62.709 1.00 47.69 106 ILE E N 1
ATOM 7909 C CA . ILE E 1 106 ? 17.299 -6.533 -61.672 1.00 46.81 106 ILE E CA 1
ATOM 7910 C C . ILE E 1 106 ? 18.606 -6.206 -60.950 1.00 45.99 106 ILE E C 1
ATOM 7911 O O . ILE E 1 106 ? 18.714 -6.345 -59.727 1.00 44.16 106 ILE E O 1
ATOM 7916 N N . ALA E 1 107 ? 19.595 -5.774 -61.723 1.00 45.27 107 ALA E N 1
ATOM 7917 C CA . ALA E 1 107 ? 20.901 -5.429 -61.178 1.00 45.10 107 ALA E CA 1
ATOM 7918 C C . ALA E 1 107 ? 20.860 -4.207 -60.266 1.00 43.67 107 ALA E C 1
ATOM 7919 O O . ALA E 1 107 ? 21.555 -4.171 -59.252 1.00 43.86 107 ALA E O 1
ATOM 7921 N N . GLU E 1 108 ? 20.059 -3.207 -60.626 1.00 41.80 108 GLU E N 1
ATOM 7922 C CA . GLU E 1 108 ? 19.970 -2.004 -59.810 1.00 42.57 108 GLU E CA 1
ATOM 7923 C C . GLU E 1 108 ? 19.253 -2.284 -58.494 1.00 42.22 108 GLU E C 1
ATOM 7924 O O . GLU E 1 108 ? 19.598 -1.717 -57.447 1.00 41.18 108 GLU E O 1
ATOM 7930 N N . GLN E 1 109 ? 18.257 -3.159 -58.560 1.00 39.89 109 GLN E N 1
ATOM 7931 C CA . GLN E 1 109 ? 17.486 -3.528 -57.384 1.00 39.86 109 GLN E CA 1
ATOM 7932 C C . GLN E 1 109 ? 18.352 -4.294 -56.378 1.00 38.59 109 GLN E C 1
ATOM 7933 O O . GLN E 1 109 ? 18.275 -4.059 -55.166 1.00 39.47 109 GLN E O 1
ATOM 7939 N N . LEU E 1 110 ? 19.185 -5.199 -56.881 1.00 36.18 110 LEU E N 1
ATOM 7940 C CA . LEU E 1 110 ? 20.044 -5.991 -56.015 1.00 34.33 110 LEU E CA 1
ATOM 7941 C C . LEU E 1 110 ? 21.264 -5.197 -55.615 1.00 33.32 110 LEU E C 1
ATOM 7942 O O . LEU E 1 110 ? 21.773 -5.362 -54.516 1.00 35.26 110 LEU E O 1
ATOM 7947 N N . ASP E 1 111 ? 21.735 -4.330 -56.499 1.00 32.65 111 ASP E N 1
ATOM 7948 C CA . ASP E 1 111 ? 22.897 -3.518 -56.174 1.00 32.61 111 ASP E CA 1
ATOM 7949 C C . ASP E 1 111 ? 22.548 -2.531 -55.072 1.00 31.76 111 ASP E C 1
ATOM 7950 O O . ASP E 1 111 ? 23.370 -2.214 -54.230 1.00 31.08 111 ASP E O 1
ATOM 7955 N N . VAL E 1 112 ? 21.312 -2.055 -55.075 1.00 33.55 112 VAL E N 1
ATOM 7956 C CA . VAL E 1 112 ? 20.874 -1.099 -54.074 1.00 35.51 112 VAL E CA 1
ATOM 7957 C C . VAL E 1 112 ? 20.427 -1.739 -52.764 1.00 38.04 112 VAL E C 1
ATOM 7958 O O . VAL E 1 112 ? 20.960 -1.412 -51.705 1.00 38.71 112 VAL E O 1
ATOM 7962 N N . ASN E 1 113 ? 19.454 -2.649 -52.831 1.00 39.59 113 ASN E N 1
ATOM 7963 C CA . ASN E 1 113 ? 18.930 -3.309 -51.630 1.00 39.17 113 ASN E CA 1
ATOM 7964 C C . ASN E 1 113 ? 19.841 -4.386 -51.046 1.00 39.75 113 ASN E C 1
ATOM 7965 O O . ASN E 1 113 ? 19.755 -4.692 -49.853 1.00 39.18 113 ASN E O 1
ATOM 7970 N N . THR E 1 114 ? 20.714 -4.963 -51.871 1.00 38.93 114 THR E N 1
ATOM 7971 C CA . THR E 1 114 ? 21.597 -6.013 -51.372 1.00 39.34 114 THR E CA 1
ATOM 7972 C C . THR E 1 114 ? 23.080 -5.634 -51.248 1.00 39.34 114 THR E C 1
ATOM 7973 O O . THR E 1 114 ? 23.545 -5.244 -50.175 1.00 39.22 114 THR E O 1
ATOM 7977 N N . THR E 1 115 ? 23.817 -5.745 -52.347 1.00 38.58 115 THR E N 1
ATOM 7978 C CA . THR E 1 115 ? 25.245 -5.481 -52.320 1.00 38.15 115 THR E CA 1
ATOM 7979 C C . THR E 1 115 ? 25.686 -4.196 -51.616 1.00 37.59 115 THR E C 1
ATOM 7980 O O . THR E 1 115 ? 26.621 -4.225 -50.818 1.00 36.97 115 THR E O 1
ATOM 7984 N N . SER E 1 116 ? 25.018 -3.078 -51.881 1.00 38.32 116 SER E N 1
ATOM 7985 C CA . SER E 1 116 ? 25.380 -1.819 -51.224 1.00 38.49 116 SER E CA 1
ATOM 7986 C C . SER E 1 116 ? 25.251 -1.917 -49.697 1.00 37.23 116 SER E C 1
ATOM 7987 O O . SER E 1 116 ? 26.105 -1.428 -48.970 1.00 36.22 116 SER E O 1
ATOM 7990 N N . VAL E 1 117 ? 24.182 -2.548 -49.218 1.00 37.30 117 VAL E N 1
ATOM 7991 C CA . VAL E 1 117 ? 23.956 -2.693 -47.782 1.00 35.85 117 VAL E CA 1
ATOM 7992 C C . VAL E 1 117 ? 25.023 -3.573 -47.165 1.00 36.36 117 VAL E C 1
ATOM 7993 O O . VAL E 1 117 ? 25.606 -3.241 -46.127 1.00 36.62 117 VAL E O 1
ATOM 7997 N N . VAL E 1 118 ? 25.265 -4.704 -47.814 1.00 36.92 118 VAL E N 1
ATOM 7998 C CA . VAL E 1 118 ? 26.254 -5.661 -47.355 1.00 38.36 118 VAL E CA 1
ATOM 7999 C C . VAL E 1 118 ? 27.619 -4.996 -47.296 1.00 38.90 118 VAL E C 1
ATOM 8000 O O . VAL E 1 118 ? 28.399 -5.226 -46.370 1.00 41.83 118 VAL E O 1
ATOM 8004 N N . LEU E 1 119 ? 27.882 -4.155 -48.286 1.00 36.83 119 LEU E N 1
ATOM 8005 C CA . LEU E 1 119 ? 29.134 -3.433 -48.402 1.00 36.54 119 LEU E CA 1
ATOM 8006 C C . LEU E 1 119 ? 29.355 -2.413 -47.279 1.00 38.29 119 LEU E C 1
ATOM 8007 O O . LEU E 1 119 ? 30.412 -2.403 -46.643 1.00 39.24 119 LEU E O 1
ATOM 8012 N N . LEU E 1 120 ? 28.360 -1.559 -47.039 1.00 38.06 120 LEU E N 1
ATOM 8013 C CA . LEU E 1 120 ? 28.448 -0.530 -46.005 1.00 37.40 120 LEU E CA 1
ATOM 8014 C C . LEU E 1 120 ? 28.648 -1.152 -44.632 1.00 38.17 120 LEU E C 1
ATOM 8015 O O . LEU E 1 120 ? 29.519 -0.735 -43.861 1.00 35.47 120 LEU E O 1
ATOM 8020 N N . THR E 1 121 ? 27.825 -2.150 -44.326 1.00 38.30 121 THR E N 1
ATOM 8021 C CA . THR E 1 121 ? 27.920 -2.821 -43.042 1.00 37.26 121 THR E CA 1
ATOM 8022 C C . THR E 1 121 ? 29.367 -3.233 -42.821 1.00 37.91 121 THR E C 1
ATOM 8023 O O . THR E 1 121 ? 29.954 -2.928 -41.788 1.00 37.83 121 THR E O 1
ATOM 8027 N N . GLN E 1 122 ? 29.944 -3.916 -43.803 1.00 38.48 122 GLN E N 1
ATOM 8028 C CA . GLN E 1 122 ? 31.320 -4.371 -43.685 1.00 38.51 122 GLN E CA 1
ATOM 8029 C C . GLN E 1 122 ? 32.277 -3.232 -43.390 1.00 39.12 122 GLN E C 1
ATOM 8030 O O . GLN E 1 122 ? 33.050 -3.312 -42.438 1.00 40.80 122 GLN E O 1
ATOM 8036 N N . LYS E 1 123 ? 32.223 -2.172 -44.196 1.00 39.01 123 LYS E N 1
ATOM 8037 C CA . LYS E 1 123 ? 33.114 -1.022 -44.017 1.00 39.14 123 LYS E CA 1
ATOM 8038 C C . LYS E 1 123 ? 33.014 -0.388 -42.635 1.00 39.43 123 LYS E C 1
ATOM 8039 O O . LYS E 1 123 ? 33.944 0.266 -42.175 1.00 40.96 123 LYS E O 1
ATOM 8045 N N . LEU E 1 124 ? 31.888 -0.600 -41.970 1.00 39.48 124 LEU E N 1
ATOM 8046 C CA . LEU E 1 124 ? 31.660 -0.046 -40.649 1.00 38.64 124 LEU E CA 1
ATOM 8047 C C . LEU E 1 124 ? 31.862 -1.041 -39.528 1.00 39.67 124 LEU E C 1
ATOM 8048 O O . LEU E 1 124 ? 31.644 -0.695 -38.368 1.00 42.23 124 LEU E O 1
ATOM 8053 N N . LEU E 1 125 ? 32.266 -2.269 -39.857 1.00 37.83 125 LEU E N 1
ATOM 8054 C CA . LEU E 1 125 ? 32.472 -3.296 -38.829 1.00 37.24 125 LEU E CA 1
ATOM 8055 C C . LEU E 1 125 ? 33.538 -2.877 -37.819 1.00 36.89 125 LEU E C 1
ATOM 8056 O O . LEU E 1 125 ? 33.399 -3.118 -36.628 1.00 36.80 125 LEU E O 1
ATOM 8061 N N . PRO E 1 126 ? 34.623 -2.248 -38.285 1.00 37.98 126 PRO E N 1
ATOM 8062 C CA . PRO E 1 126 ? 35.668 -1.824 -37.344 1.00 39.93 126 PRO E CA 1
ATOM 8063 C C . PRO E 1 126 ? 35.108 -0.932 -36.227 1.00 41.10 126 PRO E C 1
ATOM 8064 O O . PRO E 1 126 ? 35.365 -1.164 -35.041 1.00 41.99 126 PRO E O 1
ATOM 8068 N N . LEU E 1 127 ? 34.341 0.084 -36.613 1.00 40.31 127 LEU E N 1
ATOM 8069 C CA . LEU E 1 127 ? 33.728 0.985 -35.645 1.00 40.09 127 LEU E CA 1
ATOM 8070 C C . LEU E 1 127 ? 32.695 0.242 -34.808 1.00 39.57 127 LEU E C 1
ATOM 8071 O O . LEU E 1 127 ? 32.578 0.470 -33.610 1.00 39.56 127 LEU E O 1
ATOM 8076 N N . LEU E 1 128 ? 31.936 -0.643 -35.441 1.00 41.25 128 LEU E N 1
ATOM 8077 C CA . LEU E 1 128 ? 30.916 -1.394 -34.725 1.00 43.16 128 LEU E CA 1
ATOM 8078 C C . LEU E 1 128 ? 31.565 -2.313 -33.711 1.00 45.45 128 LEU E C 1
ATOM 8079 O O . LEU E 1 128 ? 31.151 -2.354 -32.552 1.00 46.72 128 LEU E O 1
ATOM 8084 N N . LYS E 1 129 ? 32.596 -3.033 -34.140 1.00 47.24 129 LYS E N 1
ATOM 8085 C CA . LYS E 1 129 ? 33.300 -3.942 -33.244 1.00 49.33 129 LYS E CA 1
ATOM 8086 C C . LYS E 1 129 ? 33.938 -3.163 -32.099 1.00 49.12 129 LYS E C 1
ATOM 8087 O O . LYS E 1 129 ? 33.743 -3.477 -30.922 1.00 49.05 129 LYS E O 1
ATOM 8093 N N . ASN E 1 130 ? 34.702 -2.141 -32.447 1.00 50.51 130 ASN E N 1
ATOM 8094 C CA . ASN E 1 130 ? 35.352 -1.333 -31.428 1.00 52.77 130 ASN E CA 1
ATOM 8095 C C . ASN E 1 130 ? 34.322 -0.890 -30.380 1.00 52.38 130 ASN E C 1
ATOM 8096 O O . ASN E 1 130 ? 34.597 -0.910 -29.178 1.00 52.22 130 ASN E O 1
ATOM 8101 N N . ALA E 1 131 ? 33.133 -0.520 -30.844 1.00 50.98 131 ALA E N 1
ATOM 8102 C CA . ALA E 1 131 ? 32.062 -0.064 -29.968 1.00 51.49 131 ALA E CA 1
ATOM 8103 C C . ALA E 1 131 ? 31.550 -1.167 -29.052 1.00 52.79 131 ALA E C 1
ATOM 8104 O O . ALA E 1 131 ? 31.043 -0.894 -27.958 1.00 51.89 131 ALA E O 1
ATOM 8106 N N . ALA E 1 132 ? 31.678 -2.412 -29.503 1.00 53.42 132 ALA E N 1
ATOM 8107 C CA . ALA E 1 132 ? 31.223 -3.548 -28.717 1.00 54.37 132 ALA E CA 1
ATOM 8108 C C . ALA E 1 132 ? 32.223 -3.916 -27.618 1.00 54.90 132 ALA E C 1
ATOM 8109 O O . ALA E 1 132 ? 31.830 -4.427 -26.566 1.00 54.03 132 ALA E O 1
ATOM 8111 N N . SER E 1 133 ? 33.507 -3.647 -27.855 1.00 54.84 133 SER E N 1
ATOM 8112 C CA . SER E 1 133 ? 34.545 -3.967 -26.874 1.00 55.56 133 SER E CA 1
ATOM 8113 C C . SER E 1 133 ? 34.519 -3.118 -25.599 1.00 56.13 133 SER E C 1
ATOM 8114 O O . SER E 1 133 ? 35.309 -3.347 -24.692 1.00 56.47 133 SER E O 1
ATOM 8117 N N . LYS E 1 134 ? 33.615 -2.145 -25.525 1.00 57.65 134 LYS E N 1
ATOM 8118 C CA . LYS E 1 134 ? 33.500 -1.302 -24.335 1.00 58.20 134 LYS E CA 1
ATOM 8119 C C . LYS E 1 134 ? 32.812 -2.079 -23.213 1.00 60.18 134 LYS E C 1
ATOM 8120 O O . LYS E 1 134 ? 32.700 -1.598 -22.086 1.00 60.47 134 LYS E O 1
ATOM 8126 N N . GLU E 1 135 ? 32.342 -3.280 -23.531 1.00 62.17 135 GLU E N 1
ATOM 8127 C CA . GLU E 1 135 ? 31.667 -4.114 -22.545 1.00 63.38 135 GLU E CA 1
ATOM 8128 C C . GLU E 1 135 ? 32.255 -5.519 -22.472 1.00 63.67 135 GLU E C 1
ATOM 8129 O O . GLU E 1 135 ? 32.877 -6.012 -23.424 1.00 63.86 135 GLU E O 1
ATOM 8135 N N . SER E 1 136 ? 32.066 -6.146 -21.317 1.00 63.34 136 SER E N 1
ATOM 8136 C CA . SER E 1 136 ? 32.529 -7.504 -21.085 1.00 63.16 136 SER E CA 1
ATOM 8137 C C . SER E 1 136 ? 31.251 -8.317 -21.041 1.00 62.68 136 SER E C 1
ATOM 8138 O O . SER E 1 136 ? 30.194 -7.797 -20.684 1.00 62.14 136 SER E O 1
ATOM 8141 N N . GLY E 1 137 ? 31.342 -9.589 -21.397 1.00 62.35 137 GLY E N 1
ATOM 8142 C CA . GLY E 1 137 ? 30.158 -10.415 -21.381 1.00 61.56 137 GLY E CA 1
ATOM 8143 C C . GLY E 1 137 ? 29.630 -10.634 -22.777 1.00 62.05 137 GLY E C 1
ATOM 8144 O O . GLY E 1 137 ? 30.258 -10.252 -23.766 1.00 61.41 137 GLY E O 1
ATOM 8145 N N . ASP E 1 138 ? 28.458 -11.243 -22.857 1.00 62.40 138 ASP E N 1
ATOM 8146 C CA . ASP E 1 138 ? 27.848 -11.540 -24.137 1.00 62.91 138 ASP E CA 1
ATOM 8147 C C . ASP E 1 138 ? 26.487 -10.886 -24.340 1.00 63.13 138 ASP E C 1
ATOM 8148 O O . ASP E 1 138 ? 25.902 -11.009 -25.418 1.00 64.16 138 ASP E O 1
ATOM 8153 N N . GLN E 1 139 ? 25.972 -10.200 -23.322 1.00 62.10 139 GLN E N 1
ATOM 8154 C CA . GLN E 1 139 ? 24.676 -9.550 -23.473 1.00 61.91 139 GLN E CA 1
ATOM 8155 C C . GLN E 1 139 ? 24.726 -8.661 -24.720 1.00 60.02 139 GLN E C 1
ATOM 8156 O O . GLN E 1 139 ? 25.609 -7.810 -24.853 1.00 59.93 139 GLN E O 1
ATOM 8162 N N . LEU E 1 140 ? 23.789 -8.882 -25.639 1.00 57.53 140 LEU E N 1
ATOM 8163 C CA . LEU E 1 140 ? 23.732 -8.120 -26.881 1.00 55.21 140 LEU E CA 1
ATOM 8164 C C . LEU E 1 140 ? 22.637 -7.071 -26.819 1.00 54.03 140 LEU E C 1
ATOM 8165 O O . LEU E 1 140 ? 21.545 -7.334 -26.326 1.00 54.86 140 LEU E O 1
ATOM 8170 N N . SER E 1 141 ? 22.927 -5.879 -27.326 1.00 53.15 141 SER E N 1
ATOM 8171 C CA . SER E 1 141 ? 21.940 -4.808 -27.311 1.00 51.33 141 SER E CA 1
ATOM 8172 C C . SER E 1 141 ? 22.280 -3.730 -28.324 1.00 49.66 141 SER E C 1
ATOM 8173 O O . SER E 1 141 ? 23.387 -3.698 -28.855 1.00 47.80 141 SER E O 1
ATOM 8176 N N . VAL E 1 142 ? 21.312 -2.855 -28.590 1.00 49.98 142 VAL E N 1
ATOM 8177 C CA . VAL E 1 142 ? 21.514 -1.750 -29.518 1.00 50.42 142 VAL E CA 1
ATOM 8178 C C . VAL E 1 142 ? 22.337 -0.679 -28.798 1.00 50.24 142 VAL E C 1
ATOM 8179 O O . VAL E 1 142 ? 22.858 0.237 -29.419 1.00 52.77 142 VAL E O 1
ATOM 8183 N N . SER E 1 143 ? 22.449 -0.808 -27.481 1.00 49.84 143 SER E N 1
ATOM 8184 C CA . SER E 1 143 ? 23.223 0.126 -26.675 1.00 50.09 143 SER E CA 1
ATOM 8185 C C . SER E 1 143 ? 24.710 -0.241 -26.738 1.00 48.99 143 SER E C 1
ATOM 8186 O O . SER E 1 143 ? 25.579 0.613 -26.588 1.00 49.72 143 SER E O 1
ATOM 8189 N N . ARG E 1 144 ? 24.994 -1.519 -26.962 1.00 48.38 144 ARG E N 1
ATOM 8190 C CA . ARG E 1 144 ? 26.370 -2.000 -27.039 1.00 47.83 144 ARG E CA 1
ATOM 8191 C C . ARG E 1 144 ? 26.930 -1.876 -28.451 1.00 47.52 144 ARG E C 1
ATOM 8192 O O . ARG E 1 144 ? 27.934 -1.203 -28.669 1.00 48.80 144 ARG E O 1
ATOM 8200 N N . ALA E 1 145 ? 26.274 -2.541 -29.398 1.00 45.86 145 ALA E N 1
ATOM 8201 C CA . ALA E 1 145 ? 26.667 -2.517 -30.803 1.00 45.50 145 ALA E CA 1
ATOM 8202 C C . ALA E 1 145 ? 25.626 -3.308 -31.578 1.00 44.35 145 ALA E C 1
ATOM 8203 O O . ALA E 1 145 ? 25.304 -4.434 -31.212 1.00 46.28 145 ALA E O 1
ATOM 8205 N N . ALA E 1 146 ? 25.097 -2.730 -32.645 1.00 42.34 146 ALA E N 1
ATOM 8206 C CA . ALA E 1 146 ? 24.087 -3.438 -33.414 1.00 41.96 146 ALA E CA 1
ATOM 8207 C C . ALA E 1 146 ? 23.944 -2.998 -34.871 1.00 40.41 146 ALA E C 1
ATOM 8208 O O . ALA E 1 146 ? 24.232 -1.860 -35.241 1.00 40.20 146 ALA E O 1
ATOM 8210 N N . VAL E 1 147 ? 23.490 -3.931 -35.693 1.00 40.12 147 VAL E N 1
ATOM 8211 C CA . VAL E 1 147 ? 23.258 -3.683 -37.106 1.00 38.88 147 VAL E CA 1
ATOM 8212 C C . VAL E 1 147 ? 21.818 -4.086 -37.338 1.00 38.46 147 VAL E C 1
ATOM 8213 O O . VAL E 1 147 ? 21.508 -5.275 -37.386 1.00 38.26 147 VAL E O 1
ATOM 8217 N N . ILE E 1 148 ? 20.939 -3.094 -37.433 1.00 39.32 148 ILE E N 1
ATOM 8218 C CA . ILE E 1 148 ? 19.518 -3.334 -37.671 1.00 39.97 148 ILE E CA 1
ATOM 8219 C C . ILE E 1 148 ? 19.208 -2.940 -39.116 1.00 41.54 148 ILE E C 1
ATOM 8220 O O . ILE E 1 148 ? 19.402 -1.787 -39.514 1.00 40.48 148 ILE E O 1
ATOM 8225 N N . THR E 1 149 ? 18.721 -3.902 -39.895 1.00 41.55 149 THR E N 1
ATOM 8226 C CA . THR E 1 149 ? 18.416 -3.664 -41.300 1.00 40.43 149 THR E CA 1
ATOM 8227 C C . THR E 1 149 ? 16.931 -3.603 -41.598 1.00 39.37 149 THR E C 1
ATOM 8228 O O . THR E 1 149 ? 16.182 -4.519 -41.252 1.00 39.19 149 THR E O 1
ATOM 8232 N N . ILE E 1 150 ? 16.507 -2.514 -42.234 1.00 37.19 150 ILE E N 1
ATOM 8233 C CA . ILE E 1 150 ? 15.109 -2.349 -42.607 1.00 37.11 150 ILE E CA 1
ATOM 8234 C C . ILE E 1 150 ? 14.859 -3.235 -43.826 1.00 39.01 150 ILE E C 1
ATOM 8235 O O . ILE E 1 150 ? 15.235 -2.890 -44.948 1.00 38.14 150 ILE E O 1
ATOM 8240 N N . SER E 1 151 ? 14.244 -4.388 -43.604 1.00 40.27 151 SER E N 1
ATOM 8241 C CA . SER E 1 151 ? 13.961 -5.307 -44.691 1.00 41.36 151 SER E CA 1
ATOM 8242 C C . SER E 1 151 ? 12.488 -5.180 -45.074 1.00 42.68 151 SER E C 1
ATOM 8243 O O . SER E 1 151 ? 11.933 -4.075 -45.058 1.00 42.17 151 SER E O 1
ATOM 8246 N N . SER E 1 152 ? 11.859 -6.302 -45.419 1.00 43.59 152 SER E N 1
ATOM 8247 C CA . SER E 1 152 ? 10.445 -6.312 -45.802 1.00 45.68 152 SER E CA 1
ATOM 8248 C C . SER E 1 152 ? 9.820 -7.691 -45.729 1.00 47.12 152 SER E C 1
ATOM 8249 O O . SER E 1 152 ? 10.493 -8.700 -45.929 1.00 48.02 152 SER E O 1
ATOM 8252 N N . GLY E 1 153 ? 8.522 -7.722 -45.442 1.00 48.22 153 GLY E N 1
ATOM 8253 C CA . GLY E 1 153 ? 7.807 -8.982 -45.373 1.00 48.19 153 GLY E CA 1
ATOM 8254 C C . GLY E 1 153 ? 7.813 -9.667 -46.729 1.00 48.25 153 GLY E C 1
ATOM 8255 O O . GLY E 1 153 ? 7.863 -10.889 -46.806 1.00 49.68 153 GLY E O 1
ATOM 8256 N N . LEU E 1 154 ? 7.766 -8.887 -47.803 1.00 48.04 154 LEU E N 1
ATOM 8257 C CA . LEU E 1 154 ? 7.792 -9.458 -49.142 1.00 50.41 154 LEU E CA 1
ATOM 8258 C C . LEU E 1 154 ? 9.065 -10.278 -49.298 1.00 50.62 154 LEU E C 1
ATOM 8259 O O . LEU E 1 154 ? 9.134 -11.205 -50.107 1.00 51.38 154 LEU E O 1
ATOM 8264 N N . GLY E 1 155 ? 10.073 -9.915 -48.513 1.00 51.46 155 GLY E N 1
ATOM 8265 C CA . GLY E 1 155 ? 11.342 -10.612 -48.552 1.00 51.57 155 GLY E CA 1
ATOM 8266 C C . GLY E 1 155 ? 11.202 -12.012 -48.001 1.00 50.67 155 GLY E C 1
ATOM 8267 O O . GLY E 1 155 ? 12.011 -12.889 -48.303 1.00 51.46 155 GLY E O 1
ATOM 8268 N N . SER E 1 156 ? 10.170 -12.219 -47.190 1.00 50.43 156 SER E N 1
ATOM 8269 C CA . SER E 1 156 ? 9.910 -13.529 -46.608 1.00 51.04 156 SER E CA 1
ATOM 8270 C C . SER E 1 156 ? 9.470 -14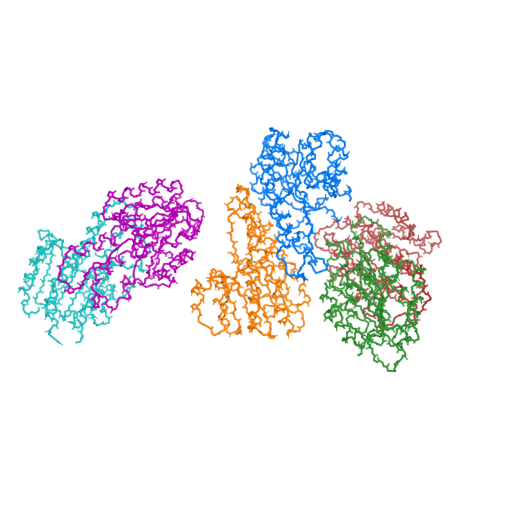.467 -47.713 1.00 51.67 156 SER E C 1
ATOM 8271 O O . SER E 1 156 ? 8.497 -14.201 -48.422 1.00 52.46 156 SER E O 1
ATOM 8274 N N . ILE E 1 157 ? 10.196 -15.563 -47.865 1.00 51.73 157 ILE E N 1
ATOM 8275 C CA . ILE E 1 157 ? 9.863 -16.535 -48.885 1.00 52.65 157 ILE E CA 1
ATOM 8276 C C . ILE E 1 157 ? 8.601 -17.301 -48.479 1.00 53.46 157 ILE E C 1
ATOM 8277 O O . ILE E 1 157 ? 7.586 -17.228 -49.163 1.00 53.38 157 ILE E O 1
ATOM 8282 N N . THR E 1 158 ? 8.657 -18.015 -47.361 1.00 55.38 158 THR E N 1
ATOM 8283 C CA . THR E 1 158 ? 7.510 -18.796 -46.899 1.00 58.65 158 THR E CA 1
ATOM 8284 C C . THR E 1 158 ? 6.191 -18.013 -46.928 1.00 60.66 158 THR E C 1
ATOM 8285 O O . THR E 1 158 ? 5.129 -18.579 -47.218 1.00 60.76 158 THR E O 1
ATOM 8289 N N . ASP E 1 159 ? 6.260 -16.718 -46.622 1.00 62.19 159 ASP E N 1
ATOM 8290 C CA . ASP E 1 159 ? 5.070 -15.875 -46.610 1.00 63.26 159 ASP E CA 1
ATOM 8291 C C . ASP E 1 159 ? 4.801 -15.246 -47.972 1.00 63.42 159 ASP E C 1
ATOM 8292 O O . ASP E 1 159 ? 4.060 -14.271 -48.082 1.00 65.60 159 ASP E O 1
ATOM 8297 N N . ASN E 1 160 ? 5.410 -15.811 -49.009 1.00 62.38 160 ASN E N 1
ATOM 8298 C CA . ASN E 1 160 ? 5.230 -15.338 -50.380 1.00 60.65 160 ASN E CA 1
ATOM 8299 C C . ASN E 1 160 ? 4.192 -16.235 -51.057 1.00 60.57 160 ASN E C 1
ATOM 8300 O O . ASN E 1 160 ? 4.520 -17.324 -51.520 1.00 60.92 160 ASN E O 1
ATOM 8305 N N . THR E 1 161 ? 2.944 -15.783 -51.102 1.00 60.81 161 THR E N 1
ATOM 8306 C CA . THR E 1 161 ? 1.874 -16.555 -51.727 1.00 61.21 161 THR E CA 1
ATOM 8307 C C . THR E 1 161 ? 1.290 -15.768 -52.891 1.00 62.95 161 THR E C 1
ATOM 8308 O O . THR E 1 161 ? 0.367 -16.223 -53.569 1.00 64.67 161 THR E O 1
ATOM 8312 N N . SER E 1 162 ? 1.841 -14.580 -53.109 1.00 63.20 162 SER E N 1
ATOM 8313 C CA . SER E 1 162 ? 1.405 -13.704 -54.182 1.00 63.99 162 SER E CA 1
ATOM 8314 C C . SER E 1 162 ? 2.587 -13.428 -55.097 1.00 65.13 162 SER E C 1
ATOM 8315 O O . SER E 1 162 ? 2.529 -13.681 -56.293 1.00 64.86 162 SER E O 1
ATOM 8318 N N . GLY E 1 163 ? 3.654 -12.903 -54.505 1.00 66.80 163 GLY E N 1
ATOM 8319 C CA . GLY E 1 163 ? 4.870 -12.582 -55.230 1.00 67.64 163 GLY E CA 1
ATOM 8320 C C . GLY E 1 163 ? 4.756 -12.295 -56.709 1.00 67.73 163 GLY E C 1
ATOM 8321 O O . GLY E 1 163 ? 4.600 -13.214 -57.504 1.00 69.31 163 GLY E O 1
ATOM 8322 N N . SER E 1 164 ? 4.843 -11.019 -57.076 1.00 68.54 164 SER E N 1
ATOM 8323 C CA . SER E 1 164 ? 4.775 -10.592 -58.475 1.00 69.62 164 SER E CA 1
ATOM 8324 C C . SER E 1 164 ? 3.387 -10.732 -59.109 1.00 70.92 164 SER E C 1
ATOM 8325 O O . SER E 1 164 ? 3.067 -10.028 -60.068 1.00 70.05 164 SER E O 1
ATOM 8328 N N . ALA E 1 165 ? 2.569 -11.638 -58.573 1.00 72.85 165 ALA E N 1
ATOM 8329 C CA . ALA E 1 165 ? 1.212 -11.853 -59.079 1.00 73.96 165 ALA E CA 1
ATOM 8330 C C . ALA E 1 165 ? 0.441 -10.542 -58.991 1.00 74.00 165 ALA E C 1
ATOM 8331 O O . ALA E 1 165 ? -0.020 -10.016 -60.002 1.00 73.80 165 ALA E O 1
ATOM 8333 N N . GLN E 1 166 ? 0.307 -10.019 -57.776 1.00 74.35 166 GLN E N 1
ATOM 8334 C CA . GLN E 1 166 ? -0.388 -8.754 -57.576 1.00 74.54 166 GLN E CA 1
ATOM 8335 C C . GLN E 1 166 ? 0.518 -7.606 -58.035 1.00 73.98 166 GLN E C 1
ATOM 8336 O O . GLN E 1 166 ? 0.189 -6.904 -58.988 1.00 74.10 166 GLN E O 1
ATOM 8342 N N . PHE E 1 167 ? 1.666 -7.428 -57.380 1.00 72.61 167 PHE E N 1
ATOM 8343 C CA . PHE E 1 167 ? 2.583 -6.352 -57.757 1.00 70.55 167 PHE E CA 1
ATOM 8344 C C . PHE E 1 167 ? 3.925 -6.784 -58.343 1.00 67.31 167 PHE E C 1
ATOM 8345 O O . PHE E 1 167 ? 4.465 -7.829 -57.991 1.00 67.22 167 PHE E O 1
ATOM 8353 N N . PRO E 1 168 ? 4.483 -5.960 -59.246 1.00 63.60 168 PRO E N 1
ATOM 8354 C CA . PRO E 1 168 ? 5.757 -6.171 -59.943 1.00 61.73 168 PRO E CA 1
ATOM 8355 C C . PRO E 1 168 ? 6.976 -6.053 -59.030 1.00 59.47 168 PRO E C 1
ATOM 8356 O O . PRO E 1 168 ? 7.842 -5.196 -59.235 1.00 58.53 168 PRO E O 1
ATOM 8360 N N . VAL E 1 169 ? 7.051 -6.939 -58.043 1.00 57.04 169 VAL E N 1
ATOM 8361 C CA . VAL E 1 169 ? 8.139 -6.913 -57.082 1.00 53.86 169 VAL E CA 1
ATOM 8362 C C . VAL E 1 169 ? 9.049 -8.145 -57.052 1.00 53.20 169 VAL E C 1
ATOM 8363 O O . VAL E 1 169 ? 9.667 -8.438 -56.025 1.00 54.17 169 VAL E O 1
ATOM 8367 N N . LEU E 1 170 ? 9.147 -8.858 -58.168 1.00 50.27 170 LEU E N 1
ATOM 8368 C CA . LEU E 1 170 ? 9.996 -10.045 -58.216 1.00 48.63 170 LEU E CA 1
ATOM 8369 C C . LEU E 1 170 ? 11.416 -9.721 -57.768 1.00 46.79 170 LEU E C 1
ATOM 8370 O O . LEU E 1 170 ? 11.954 -10.348 -56.856 1.00 46.26 170 LEU E O 1
ATOM 8375 N N . ALA E 1 171 ? 12.014 -8.733 -58.416 1.00 45.28 171 ALA E N 1
ATOM 8376 C CA . ALA E 1 171 ? 13.370 -8.317 -58.104 1.00 43.86 171 ALA E CA 1
ATOM 8377 C C . ALA E 1 171 ? 13.469 -7.762 -56.691 1.00 44.19 171 ALA E C 1
ATOM 8378 O O . ALA E 1 171 ? 14.475 -7.965 -56.014 1.00 47.03 171 ALA E O 1
ATOM 8380 N N . TYR E 1 172 ? 12.434 -7.061 -56.244 1.00 43.12 172 TYR E N 1
ATOM 8381 C CA . TYR E 1 172 ? 12.435 -6.505 -54.893 1.00 42.26 172 TYR E CA 1
ATOM 8382 C C . TYR E 1 172 ? 12.408 -7.655 -53.883 1.00 41.22 172 TYR E C 1
ATOM 8383 O O . TYR E 1 172 ? 13.119 -7.639 -52.880 1.00 40.98 172 TYR E O 1
ATOM 8392 N N . ARG E 1 173 ? 11.575 -8.652 -54.154 1.00 40.97 173 ARG E N 1
ATOM 8393 C CA . ARG E 1 173 ? 11.466 -9.803 -53.275 1.00 40.90 173 ARG E CA 1
ATOM 8394 C C . ARG E 1 173 ? 12.807 -10.513 -53.179 1.00 40.79 173 ARG E C 1
ATOM 8395 O O . ARG E 1 173 ? 13.181 -11.029 -52.130 1.00 41.53 173 ARG E O 1
ATOM 8403 N N . MET E 1 174 ? 13.547 -10.538 -54.272 1.00 39.81 174 MET E N 1
ATOM 8404 C CA . MET E 1 174 ? 14.822 -11.215 -54.230 1.00 40.96 174 MET E CA 1
ATOM 8405 C C . MET E 1 174 ? 15.836 -10.446 -53.404 1.00 40.67 174 MET E C 1
ATOM 8406 O O . MET E 1 174 ? 16.493 -11.015 -52.524 1.00 40.90 174 MET E O 1
ATOM 8411 N N . SER E 1 175 ? 15.946 -9.150 -53.670 1.00 40.36 175 SER E N 1
ATOM 8412 C CA . SER E 1 175 ? 16.884 -8.308 -52.939 1.00 39.39 175 SER E CA 1
ATOM 8413 C C . SER E 1 175 ? 16.704 -8.440 -51.429 1.00 39.44 175 SER E C 1
ATOM 8414 O O . SER E 1 175 ? 17.678 -8.638 -50.712 1.00 40.04 175 SER E O 1
ATOM 8417 N N . LYS E 1 176 ? 15.469 -8.345 -50.946 1.00 38.85 176 LYS E N 1
ATOM 8418 C CA . LYS E 1 176 ? 15.223 -8.456 -49.509 1.00 39.46 176 LYS E CA 1
ATOM 8419 C C . LYS E 1 176 ? 15.477 -9.866 -48.976 1.00 39.24 176 LYS E C 1
ATOM 8420 O O . LYS E 1 176 ? 15.942 -10.042 -47.855 1.00 39.91 176 LYS E O 1
ATOM 8426 N N . ALA E 1 177 ? 15.164 -10.872 -49.777 1.00 39.87 177 ALA E N 1
ATOM 8427 C CA . ALA E 1 177 ? 15.395 -12.244 -49.355 1.00 40.42 177 ALA E CA 1
ATOM 8428 C C . ALA E 1 177 ? 16.900 -12.409 -49.129 1.00 41.24 177 ALA E C 1
ATOM 8429 O O . ALA E 1 177 ? 17.325 -13.026 -48.154 1.00 41.10 177 ALA E O 1
ATOM 8431 N N . ALA E 1 178 ? 17.699 -11.842 -50.031 1.00 40.04 178 ALA E N 1
ATOM 8432 C CA . ALA E 1 178 ? 19.155 -11.922 -49.928 1.00 40.36 178 ALA E CA 1
ATOM 8433 C C . ALA E 1 178 ? 19.675 -11.187 -48.680 1.00 40.09 178 ALA E C 1
ATOM 8434 O O . ALA E 1 178 ? 20.540 -11.690 -47.962 1.00 40.20 178 ALA E O 1
ATOM 8436 N N . ILE E 1 179 ? 19.138 -9.998 -48.432 1.00 38.59 179 ILE E N 1
ATOM 8437 C CA . ILE E 1 179 ? 19.539 -9.195 -47.293 1.00 38.90 179 ILE E CA 1
ATOM 8438 C C . ILE E 1 179 ? 19.154 -9.858 -45.965 1.00 40.39 179 ILE E C 1
ATOM 8439 O O . ILE E 1 179 ? 19.847 -9.689 -44.951 1.00 39.62 179 ILE E O 1
ATOM 8444 N N . ASN E 1 180 ? 18.052 -10.603 -45.958 1.00 39.73 180 ASN E N 1
ATOM 8445 C CA . ASN E 1 180 ? 17.659 -11.292 -44.740 1.00 40.04 180 ASN E CA 1
ATOM 8446 C C . ASN E 1 180 ? 18.653 -12.428 -44.508 1.00 39.51 180 ASN E C 1
ATOM 8447 O O . ASN E 1 180 ? 18.895 -12.829 -43.367 1.00 38.60 180 ASN E O 1
ATOM 8452 N N . MET E 1 181 ? 19.216 -12.941 -45.603 1.00 37.30 181 MET E N 1
ATOM 8453 C CA . MET E 1 181 ? 20.186 -14.028 -45.546 1.00 36.84 181 MET E CA 1
ATOM 8454 C C . MET E 1 181 ? 21.449 -13.443 -44.930 1.00 35.88 181 MET E C 1
ATOM 8455 O O . MET E 1 181 ? 22.124 -14.078 -44.114 1.00 33.04 181 MET E O 1
ATOM 8460 N N . PHE E 1 182 ? 21.747 -12.214 -45.333 1.00 35.90 182 PHE E N 1
ATOM 8461 C CA . PHE E 1 182 ? 22.896 -11.491 -44.822 1.00 35.81 182 PHE E CA 1
ATOM 8462 C C . PHE E 1 182 ? 22.695 -11.311 -43.323 1.00 34.09 182 PHE E C 1
ATOM 8463 O O . PHE E 1 182 ? 23.586 -11.590 -42.525 1.00 31.65 182 PHE E O 1
ATOM 8471 N N . GLY E 1 183 ? 21.512 -10.839 -42.949 1.00 35.61 183 GLY E N 1
ATOM 8472 C CA . GLY E 1 183 ? 21.208 -10.657 -41.542 1.00 36.53 183 GLY E CA 1
ATOM 8473 C C . GLY E 1 183 ? 21.584 -11.932 -40.819 1.00 38.09 183 GLY E C 1
ATOM 8474 O O . GLY E 1 183 ? 22.368 -11.914 -39.873 1.00 38.74 183 GLY E O 1
ATOM 8475 N N . ARG E 1 184 ? 21.044 -13.048 -41.296 1.00 38.99 184 ARG E N 1
ATOM 8476 C CA . ARG E 1 184 ? 21.312 -14.358 -40.712 1.00 41.32 184 ARG E CA 1
ATOM 8477 C C . ARG E 1 184 ? 22.805 -14.665 -40.642 1.00 41.98 184 ARG E C 1
ATOM 8478 O O . ARG E 1 184 ? 23.311 -15.081 -39.597 1.00 43.92 184 ARG E O 1
ATOM 8486 N N . THR E 1 185 ? 23.501 -14.468 -41.759 1.00 40.55 185 THR E N 1
ATOM 8487 C CA . THR E 1 185 ? 24.935 -14.731 -41.839 1.00 40.81 185 THR E CA 1
ATOM 8488 C C . THR E 1 185 ? 25.772 -13.882 -40.877 1.00 40.98 185 THR E C 1
ATOM 8489 O O . THR E 1 185 ? 26.568 -14.407 -40.096 1.00 41.11 185 THR E O 1
ATOM 8493 N N . LEU E 1 186 ? 25.577 -12.569 -40.944 1.00 41.11 186 LEU E N 1
ATOM 8494 C CA . LEU E 1 186 ? 26.300 -11.604 -40.114 1.00 40.81 186 LEU E CA 1
ATOM 8495 C C . LEU E 1 186 ? 26.270 -11.959 -38.627 1.00 42.24 186 LEU E C 1
ATOM 8496 O O . LEU E 1 186 ? 27.312 -12.044 -37.974 1.00 41.57 186 LEU E O 1
ATOM 8501 N N . ALA E 1 187 ? 25.066 -12.164 -38.100 1.00 43.89 187 ALA E N 1
ATOM 8502 C CA . ALA E 1 187 ? 24.884 -12.511 -36.693 1.00 44.60 187 ALA E CA 1
ATOM 8503 C C . ALA E 1 187 ? 25.755 -13.697 -36.311 1.00 46.37 187 ALA E C 1
ATOM 8504 O O . ALA E 1 187 ? 26.265 -13.771 -35.197 1.00 47.80 187 ALA E O 1
ATOM 8506 N N . VAL E 1 188 ? 25.931 -14.622 -37.243 1.00 47.78 188 VAL E N 1
ATOM 8507 C CA . VAL E 1 188 ? 26.725 -15.813 -36.979 1.00 48.17 188 VAL E CA 1
ATOM 8508 C C . VAL E 1 188 ? 28.215 -15.529 -36.966 1.00 48.62 188 VAL E C 1
ATOM 8509 O O . VAL E 1 188 ? 28.943 -16.036 -36.113 1.00 49.34 188 VAL E O 1
ATOM 8513 N N . ASP E 1 189 ? 28.669 -14.712 -37.907 1.00 48.22 189 ASP E N 1
ATOM 8514 C CA . ASP E 1 189 ? 30.087 -14.390 -37.997 1.00 47.08 189 ASP E CA 1
ATOM 8515 C C . ASP E 1 189 ? 30.534 -13.418 -36.913 1.00 45.94 189 ASP E C 1
ATOM 8516 O O . ASP E 1 189 ? 31.674 -13.451 -36.463 1.00 44.24 189 ASP E O 1
ATOM 8521 N N . LEU E 1 190 ? 29.627 -12.555 -36.486 1.00 46.81 190 LEU E N 1
ATOM 8522 C CA . LEU E 1 190 ? 29.963 -11.562 -35.480 1.00 49.64 190 LEU E CA 1
ATOM 8523 C C . LEU E 1 190 ? 29.597 -11.980 -34.042 1.00 52.38 190 LEU E C 1
ATOM 8524 O O . LEU E 1 190 ? 29.313 -11.130 -33.192 1.00 52.43 190 LEU E O 1
ATOM 8529 N N . LYS E 1 191 ? 29.624 -13.288 -33.774 1.00 54.40 191 LYS E N 1
ATOM 8530 C CA . LYS E 1 191 ? 29.294 -13.811 -32.449 1.00 56.80 191 LYS E CA 1
ATOM 8531 C C . LYS E 1 191 ? 30.341 -13.466 -31.393 1.00 56.71 191 LYS E C 1
ATOM 8532 O O . LYS E 1 191 ? 29.987 -13.057 -30.291 1.00 56.99 191 LYS E O 1
ATOM 8538 N N . ASP E 1 192 ? 31.621 -13.619 -31.722 1.00 56.06 192 ASP E N 1
ATOM 8539 C CA . ASP E 1 192 ? 32.680 -13.320 -30.760 1.00 57.07 192 ASP E CA 1
ATOM 8540 C C . ASP E 1 192 ? 32.872 -11.815 -30.562 1.00 56.57 192 ASP E C 1
ATOM 8541 O O . ASP E 1 192 ? 33.417 -11.371 -29.549 1.00 55.98 192 ASP E O 1
ATOM 8546 N N . ASP E 1 193 ? 32.416 -11.030 -31.530 1.00 55.39 193 ASP E N 1
ATOM 8547 C CA . ASP E 1 193 ? 32.566 -9.586 -31.454 1.00 53.01 193 ASP E CA 1
ATOM 8548 C C . ASP E 1 193 ? 31.385 -8.933 -30.761 1.00 52.00 193 ASP E C 1
ATOM 8549 O O . ASP E 1 193 ? 31.339 -7.715 -30.614 1.00 52.66 193 ASP E O 1
ATOM 8554 N N . ASN E 1 194 ? 30.437 -9.755 -30.327 1.00 51.29 194 ASN E N 1
ATOM 8555 C CA . ASN E 1 194 ? 29.247 -9.280 -29.628 1.00 51.55 194 ASN E CA 1
ATOM 8556 C C . ASN E 1 194 ? 28.471 -8.188 -30.356 1.00 51.10 194 ASN E C 1
ATOM 8557 O O . ASN E 1 194 ? 27.958 -7.247 -29.735 1.00 50.66 194 ASN E O 1
ATOM 8562 N N . VAL E 1 195 ? 28.391 -8.298 -31.675 1.00 48.19 195 VAL E N 1
ATOM 8563 C CA . VAL E 1 195 ? 27.637 -7.321 -32.423 1.00 45.31 195 VAL E CA 1
ATOM 8564 C C . VAL E 1 195 ? 26.290 -7.950 -32.711 1.00 44.05 195 VAL E C 1
ATOM 8565 O O . VAL E 1 195 ? 26.209 -9.056 -33.220 1.00 43.76 195 VAL E O 1
ATOM 8569 N N . LEU E 1 196 ? 25.229 -7.244 -32.359 1.00 45.18 196 LEU E N 1
ATOM 8570 C CA . LEU E 1 196 ? 23.876 -7.741 -32.564 1.00 46.55 196 LEU E CA 1
ATOM 8571 C C . LEU E 1 196 ? 23.327 -7.356 -33.938 1.00 46.53 196 LEU E C 1
ATOM 8572 O O . LEU E 1 196 ? 23.441 -6.202 -34.352 1.00 47.33 196 LEU E O 1
ATOM 8577 N N . VAL E 1 197 ? 22.740 -8.317 -34.643 1.00 45.56 197 VAL E N 1
ATOM 8578 C CA . VAL E 1 197 ? 22.164 -8.032 -35.954 1.00 46.06 197 VAL E CA 1
ATOM 8579 C C . VAL E 1 197 ? 20.722 -8.514 -35.973 1.00 45.98 197 VAL E C 1
ATOM 8580 O O . VAL E 1 197 ? 20.423 -9.629 -35.552 1.00 45.39 197 VAL E O 1
ATOM 8584 N N . VAL E 1 198 ? 19.831 -7.658 -36.455 1.00 46.64 198 VAL E N 1
ATOM 8585 C CA . VAL E 1 198 ? 18.412 -7.976 -36.512 1.00 47.77 198 VAL E CA 1
ATOM 8586 C C . VAL E 1 198 ? 17.800 -7.292 -37.723 1.00 47.98 198 VAL E C 1
ATOM 8587 O O . VAL E 1 198 ? 18.155 -6.150 -38.045 1.00 46.83 198 VAL E O 1
ATOM 8591 N N . ASN E 1 199 ? 16.881 -7.991 -38.384 1.00 48.28 199 ASN E N 1
ATOM 8592 C CA . ASN E 1 199 ? 16.205 -7.453 -39.561 1.00 49.95 199 ASN E CA 1
ATOM 8593 C C . ASN E 1 199 ? 14.725 -7.221 -39.255 1.00 50.57 199 ASN E C 1
ATOM 8594 O O . ASN E 1 199 ? 14.075 -8.066 -38.646 1.00 51.80 199 ASN E O 1
ATOM 8599 N N . PHE E 1 200 ? 14.204 -6.073 -39.680 1.00 50.86 200 PHE E N 1
ATOM 8600 C CA . PHE E 1 200 ? 12.810 -5.710 -39.438 1.00 52.41 200 PHE E CA 1
ATOM 8601 C C . PHE E 1 200 ? 11.990 -5.388 -40.688 1.00 52.67 200 PHE E C 1
ATOM 8602 O O . PHE E 1 200 ? 12.533 -5.179 -41.770 1.00 52.88 200 PHE E O 1
ATOM 8610 N N . CYS E 1 201 ? 10.670 -5.339 -40.511 1.00 52.77 201 CYS E N 1
ATOM 8611 C CA . CYS E 1 201 ? 9.754 -4.966 -41.580 1.00 51.79 201 CYS E CA 1
ATOM 8612 C C . CYS E 1 201 ? 8.861 -3.860 -41.034 1.00 51.83 201 CYS E C 1
ATOM 8613 O O . CYS E 1 201 ? 8.014 -4.102 -40.183 1.00 50.89 201 CYS E O 1
ATOM 8616 N N . PRO E 1 202 ? 9.038 -2.630 -41.527 1.00 52.76 202 PRO E N 1
ATOM 8617 C CA . PRO E 1 202 ? 8.246 -1.484 -41.078 1.00 54.18 202 PRO E CA 1
ATOM 8618 C C . PRO E 1 202 ? 6.747 -1.712 -41.220 1.00 55.77 202 PRO E C 1
ATOM 8619 O O . PRO E 1 202 ? 6.022 -1.677 -40.230 1.00 56.87 202 PRO E O 1
ATOM 8623 N N . GLY E 1 203 ? 6.284 -1.945 -42.446 1.00 56.93 203 GLY E N 1
ATOM 8624 C CA . GLY E 1 203 ? 4.866 -2.185 -42.667 1.00 56.59 203 GLY E CA 1
ATOM 8625 C C . GLY E 1 203 ? 4.311 -1.538 -43.921 1.00 57.64 203 GLY E C 1
ATOM 8626 O O . GLY E 1 203 ? 4.969 -1.507 -44.966 1.00 58.84 203 GLY E O 1
ATOM 8627 N N . VAL E 1 218 ? 3.366 6.023 -40.400 1.00 64.45 218 VAL E N 1
ATOM 8628 C CA . VAL E 1 218 ? 4.799 6.304 -40.459 1.00 66.60 218 VAL E CA 1
ATOM 8629 C C . VAL E 1 218 ? 5.380 6.525 -39.068 1.00 67.17 218 VAL E C 1
ATOM 8630 O O . VAL E 1 218 ? 6.198 5.733 -38.596 1.00 67.13 218 VAL E O 1
ATOM 8634 N N . GLU E 1 219 ? 4.961 7.610 -38.420 1.00 67.89 219 GLU E N 1
ATOM 8635 C CA . GLU E 1 219 ? 5.433 7.934 -37.078 1.00 68.94 219 GLU E CA 1
ATOM 8636 C C . GLU E 1 219 ? 5.001 6.824 -36.130 1.00 68.93 219 GLU E C 1
ATOM 8637 O O . GLU E 1 219 ? 5.576 6.637 -35.053 1.00 69.24 219 GLU E O 1
ATOM 8643 N N . GLN E 1 220 ? 3.981 6.088 -36.556 1.00 68.47 220 GLN E N 1
ATOM 8644 C CA . GLN E 1 220 ? 3.451 4.967 -35.793 1.00 68.32 220 GLN E CA 1
ATOM 8645 C C . GLN E 1 220 ? 4.395 3.784 -35.999 1.00 66.89 220 GLN E C 1
ATOM 8646 O O . GLN E 1 220 ? 4.867 3.172 -35.045 1.00 67.43 220 GLN E O 1
ATOM 8652 N N . SER E 1 221 ? 4.668 3.478 -37.260 1.00 65.88 221 SER E N 1
ATOM 8653 C CA . SER E 1 221 ? 5.563 2.388 -37.614 1.00 65.17 221 SER E CA 1
ATOM 8654 C C . SER E 1 221 ? 6.907 2.504 -36.903 1.00 64.03 221 SER E C 1
ATOM 8655 O O . SER E 1 221 ? 7.330 1.594 -36.188 1.00 62.72 221 SER E O 1
ATOM 8658 N N . THR E 1 222 ? 7.573 3.634 -37.120 1.00 63.08 222 THR E N 1
ATOM 8659 C CA . THR E 1 222 ? 8.878 3.894 -36.528 1.00 62.09 222 THR E CA 1
ATOM 8660 C C . THR E 1 222 ? 8.846 3.870 -35.012 1.00 62.15 222 THR E C 1
ATOM 8661 O O . THR E 1 222 ? 9.739 3.302 -34.378 1.00 62.08 222 THR E O 1
ATOM 8665 N N . ALA E 1 223 ? 7.826 4.500 -34.435 1.00 61.36 223 ALA E N 1
ATOM 8666 C CA . ALA E 1 223 ? 7.676 4.536 -32.985 1.00 61.14 223 ALA E CA 1
ATOM 8667 C C . ALA E 1 223 ? 7.710 3.114 -32.427 1.00 60.77 223 ALA E C 1
ATOM 8668 O O . ALA E 1 223 ? 8.273 2.870 -31.356 1.00 59.67 223 ALA E O 1
ATOM 8670 N N . GLU E 1 224 ? 7.110 2.180 -33.164 1.00 60.60 224 GLU E N 1
ATOM 8671 C CA . GLU E 1 224 ? 7.087 0.776 -32.761 1.00 61.22 224 GLU E CA 1
ATOM 8672 C C . GLU E 1 224 ? 8.474 0.161 -32.944 1.00 59.89 224 GLU E C 1
ATOM 8673 O O . GLU E 1 224 ? 8.951 -0.582 -32.083 1.00 59.98 224 GLU E O 1
ATOM 8679 N N . LEU E 1 225 ? 9.118 0.481 -34.064 1.00 58.16 225 LEU E N 1
ATOM 8680 C CA . LEU E 1 225 ? 10.452 -0.031 -34.353 1.00 56.89 225 LEU E CA 1
ATOM 8681 C C . LEU E 1 225 ? 11.442 0.345 -33.261 1.00 56.99 225 LEU E C 1
ATOM 8682 O O . LEU E 1 225 ? 12.139 -0.522 -32.728 1.00 56.65 225 LEU E O 1
ATOM 8687 N N . ILE E 1 226 ? 11.505 1.637 -32.935 1.00 57.93 226 ILE E N 1
ATOM 8688 C CA . ILE E 1 226 ? 12.411 2.135 -31.897 1.00 59.16 226 ILE E CA 1
ATOM 8689 C C . ILE E 1 226 ? 12.181 1.410 -30.581 1.00 59.45 226 ILE E C 1
ATOM 8690 O O . ILE E 1 226 ? 13.125 0.939 -29.941 1.00 57.54 226 ILE E O 1
ATOM 8695 N N . SER E 1 227 ? 10.914 1.336 -30.186 1.00 60.73 227 SER E N 1
ATOM 8696 C CA . SER E 1 227 ? 10.539 0.663 -28.955 1.00 62.30 227 SER E CA 1
ATOM 8697 C C . SER E 1 227 ? 11.033 -0.767 -29.029 1.00 62.10 227 SER E C 1
ATOM 8698 O O . SER E 1 227 ? 11.662 -1.272 -28.100 1.00 64.22 227 SER E O 1
ATOM 8701 N N . SER E 1 228 ? 10.759 -1.422 -30.146 1.00 61.48 228 SER E N 1
ATOM 8702 C CA . SER E 1 228 ? 11.188 -2.795 -30.310 1.00 60.88 228 SER E CA 1
ATOM 8703 C C . SER E 1 228 ? 12.703 -2.916 -30.360 1.00 60.20 228 SER E C 1
ATOM 8704 O O . SER E 1 228 ? 13.227 -4.015 -30.238 1.00 60.44 228 SER E O 1
ATOM 8707 N N . PHE E 1 229 ? 13.410 -1.801 -30.535 1.00 59.95 229 PHE E N 1
ATOM 8708 C CA . PHE E 1 229 ? 14.874 -1.853 -30.578 1.00 61.70 229 PHE E CA 1
ATOM 8709 C C . PHE E 1 229 ? 15.483 -2.001 -29.188 1.00 62.34 229 PHE E C 1
ATOM 8710 O O . PHE E 1 229 ? 16.518 -2.644 -29.024 1.00 60.39 229 PHE E O 1
ATOM 8718 N N . ASN E 1 230 ? 14.839 -1.400 -28.190 1.00 63.98 230 ASN E N 1
ATOM 8719 C CA . ASN E 1 230 ? 15.327 -1.483 -26.821 1.00 65.90 230 ASN E CA 1
ATOM 8720 C C . ASN E 1 230 ? 15.060 -2.840 -26.178 1.00 66.41 230 ASN E C 1
ATOM 8721 O O . ASN E 1 230 ? 15.759 -3.240 -25.246 1.00 66.70 230 ASN E O 1
ATOM 8726 N N . LYS E 1 231 ? 14.057 -3.553 -26.676 1.00 66.16 231 LYS E N 1
ATOM 8727 C CA . LYS E 1 231 ? 13.723 -4.864 -26.127 1.00 65.41 231 LYS E CA 1
ATOM 8728 C C . LYS E 1 231 ? 14.602 -5.959 -26.736 1.00 64.72 231 LYS E C 1
ATOM 8729 O O . LYS E 1 231 ? 14.544 -7.115 -26.315 1.00 65.64 231 LYS E O 1
ATOM 8735 N N . LEU E 1 232 ? 15.422 -5.594 -27.717 1.00 63.70 232 LEU E N 1
ATOM 8736 C CA . LEU E 1 232 ? 16.300 -6.555 -28.377 1.00 62.20 232 LEU E CA 1
ATOM 8737 C C . LEU E 1 232 ? 17.411 -7.067 -27.484 1.00 62.05 232 LEU E C 1
ATOM 8738 O O . LEU E 1 232 ? 17.963 -6.328 -26.673 1.00 63.28 232 LEU E O 1
ATOM 8743 N N . ASP E 1 233 ? 17.734 -8.343 -27.651 1.00 61.67 233 ASP E N 1
ATOM 8744 C CA . ASP E 1 233 ? 18.796 -8.991 -26.898 1.00 60.96 233 ASP E CA 1
ATOM 8745 C C . ASP E 1 233 ? 19.198 -10.217 -27.705 1.00 59.38 233 ASP E C 1
ATOM 8746 O O . ASP E 1 233 ? 18.641 -10.457 -28.776 1.00 57.99 233 ASP E O 1
ATOM 8751 N N . ASN E 1 234 ? 20.147 -10.992 -27.185 1.00 57.39 234 ASN E N 1
ATOM 8752 C CA . ASN E 1 234 ? 20.637 -12.193 -27.862 1.00 56.15 234 ASN E CA 1
ATOM 8753 C C . ASN E 1 234 ? 19.497 -13.019 -28.468 1.00 55.29 234 ASN E C 1
ATOM 8754 O O . ASN E 1 234 ? 19.612 -13.554 -29.571 1.00 55.32 234 ASN E O 1
ATOM 8759 N N . SER E 1 235 ? 18.400 -13.122 -27.730 1.00 53.88 235 SER E N 1
ATOM 8760 C CA . SER E 1 235 ? 17.235 -13.877 -28.171 1.00 52.97 235 SER E CA 1
ATOM 8761 C C . SER E 1 235 ? 16.723 -13.443 -29.544 1.00 53.81 235 SER E C 1
ATOM 8762 O O . SER E 1 235 ? 16.028 -14.200 -30.228 1.00 54.64 235 SER E O 1
ATOM 8765 N N . HIS E 1 236 ? 17.064 -12.228 -29.950 1.00 53.22 236 HIS E N 1
ATOM 8766 C CA . HIS E 1 236 ? 16.604 -11.708 -31.229 1.00 53.09 236 HIS E CA 1
ATOM 8767 C C . HIS E 1 236 ? 17.648 -11.794 -32.326 1.00 52.40 236 HIS E C 1
ATOM 8768 O O . HIS E 1 236 ? 17.352 -11.520 -33.484 1.00 53.21 236 HIS E O 1
ATOM 8775 N N . ASN E 1 237 ? 18.866 -12.175 -31.961 1.00 51.82 237 ASN E N 1
ATOM 8776 C CA . ASN E 1 237 ? 19.966 -12.251 -32.916 1.00 51.43 237 ASN E CA 1
ATOM 8777 C C . ASN E 1 237 ? 19.695 -13.190 -34.085 1.00 50.61 237 ASN E C 1
ATOM 8778 O O . ASN E 1 237 ? 19.148 -14.277 -33.908 1.00 50.22 237 ASN E O 1
ATOM 8783 N N . GLY E 1 238 ? 20.079 -12.743 -35.279 1.00 50.09 238 GLY E N 1
ATOM 8784 C CA . GLY E 1 238 ? 19.910 -13.529 -36.490 1.00 48.36 238 GLY E CA 1
ATOM 8785 C C . GLY E 1 238 ? 18.490 -13.758 -36.976 1.00 47.66 238 GLY E C 1
ATOM 8786 O O . GLY E 1 238 ? 18.279 -14.571 -37.871 1.00 47.66 238 GLY E O 1
ATOM 8787 N N . ARG E 1 239 ? 17.517 -13.048 -36.415 1.00 47.23 239 ARG E N 1
ATOM 8788 C CA . ARG E 1 239 ? 16.132 -13.240 -36.821 1.00 48.45 239 ARG E CA 1
ATOM 8789 C C . ARG E 1 239 ? 15.501 -12.040 -37.520 1.00 49.16 239 ARG E C 1
ATOM 8790 O O . ARG E 1 239 ? 16.049 -10.942 -37.516 1.00 48.93 239 ARG E O 1
ATOM 8798 N N . PHE E 1 240 ? 14.340 -12.275 -38.126 1.00 50.44 240 PHE E N 1
ATOM 8799 C CA . PHE E 1 240 ? 13.603 -11.259 -38.870 1.00 51.56 240 PHE E CA 1
ATOM 8800 C C . PHE E 1 240 ? 12.221 -11.068 -38.239 1.00 52.54 240 PHE E C 1
ATOM 8801 O O . PHE E 1 240 ? 11.428 -12.005 -38.161 1.00 53.03 240 PHE E O 1
ATOM 8809 N N . PHE E 1 241 ? 11.934 -9.852 -37.787 1.00 53.35 241 PHE E N 1
ATOM 8810 C CA . PHE E 1 241 ? 10.656 -9.579 -37.138 1.00 54.59 241 PHE E CA 1
ATOM 8811 C C . PHE E 1 241 ? 9.848 -8.468 -37.783 1.00 56.24 241 PHE E C 1
ATOM 8812 O O . PHE E 1 241 ? 10.246 -7.882 -38.791 1.00 56.69 241 PHE E O 1
ATOM 8820 N N . MET E 1 242 ? 8.699 -8.190 -37.174 1.00 58.83 242 MET E N 1
ATOM 8821 C CA . MET E 1 242 ? 7.821 -7.116 -37.617 1.00 61.24 242 MET E CA 1
ATOM 8822 C C . MET E 1 242 ? 8.062 -6.003 -36.599 1.00 61.06 242 MET E C 1
ATOM 8823 O O . MET E 1 242 ? 8.638 -6.255 -35.542 1.00 59.99 242 MET E O 1
ATOM 8828 N N . ARG E 1 243 ? 7.633 -4.786 -36.919 1.00 61.41 243 ARG E N 1
ATOM 8829 C CA . ARG E 1 243 ? 7.815 -3.633 -36.038 1.00 62.51 243 ARG E CA 1
ATOM 8830 C C . ARG E 1 243 ? 7.502 -3.896 -34.566 1.00 63.04 243 ARG E C 1
ATOM 8831 O O . ARG E 1 243 ? 8.155 -3.345 -33.681 1.00 62.28 243 ARG E O 1
ATOM 8839 N N . ASN E 1 244 ? 6.502 -4.733 -34.308 1.00 64.34 244 ASN E N 1
ATOM 8840 C CA . ASN E 1 244 ? 6.097 -5.058 -32.943 1.00 65.64 244 ASN E CA 1
ATOM 8841 C C . ASN E 1 244 ? 6.805 -6.312 -32.427 1.00 66.36 244 ASN E C 1
ATOM 8842 O O . ASN E 1 244 ? 6.299 -6.999 -31.541 1.00 67.75 244 ASN E O 1
ATOM 8847 N N . LEU E 1 245 ? 7.969 -6.607 -32.996 1.00 65.65 245 LEU E N 1
ATOM 8848 C CA . LEU E 1 245 ? 8.775 -7.759 -32.608 1.00 64.62 245 LEU E CA 1
ATOM 8849 C C . LEU E 1 245 ? 8.196 -9.148 -32.829 1.00 64.37 245 LEU E C 1
ATOM 8850 O O . LEU E 1 245 ? 8.669 -10.120 -32.231 1.00 64.10 245 LEU E O 1
ATOM 8855 N N . LYS E 1 246 ? 7.182 -9.261 -33.678 1.00 64.66 246 LYS E N 1
ATOM 8856 C CA . LYS E 1 246 ? 6.622 -10.577 -33.962 1.00 65.39 246 LYS E CA 1
ATOM 8857 C C . LYS E 1 246 ? 7.494 -11.161 -35.082 1.00 65.42 246 LYS E C 1
ATOM 8858 O O . LYS E 1 246 ? 7.778 -10.490 -36.075 1.00 65.17 246 LYS E O 1
ATOM 8864 N N . PRO E 1 247 ? 7.952 -12.411 -34.919 1.00 65.64 247 PRO E N 1
ATOM 8865 C CA . PRO E 1 247 ? 8.802 -13.101 -35.894 1.00 65.82 247 PRO E CA 1
ATOM 8866 C C . PRO E 1 247 ? 8.192 -13.331 -37.271 1.00 66.65 247 PRO E C 1
ATOM 8867 O O . PRO E 1 247 ? 6.992 -13.136 -37.481 1.00 66.16 247 PRO E O 1
ATOM 8871 N N . TYR E 1 248 ? 9.054 -13.748 -38.197 1.00 67.69 248 TYR E N 1
ATOM 8872 C CA . TYR E 1 248 ? 8.694 -14.075 -39.578 1.00 67.23 248 TYR E CA 1
ATOM 8873 C C . TYR E 1 248 ? 9.330 -15.432 -39.837 1.00 67.32 248 TYR E C 1
ATOM 8874 O O . TYR E 1 248 ? 10.105 -15.921 -39.013 1.00 66.14 248 TYR E O 1
ATOM 8883 N N . GLU E 1 249 ? 9.027 -16.036 -40.979 1.00 68.47 249 GLU E N 1
ATOM 8884 C CA . GLU E 1 249 ? 9.607 -17.335 -41.277 1.00 69.47 249 GLU E CA 1
ATOM 8885 C C . GLU E 1 249 ? 10.582 -17.355 -42.447 1.00 69.65 249 GLU E C 1
ATOM 8886 O O . GLU E 1 249 ? 10.741 -18.383 -43.099 1.00 72.14 249 GLU E O 1
ATOM 8892 N N . PHE E 1 250 ? 11.243 -16.234 -42.711 1.00 68.59 250 PHE E N 1
ATOM 8893 C CA . PHE E 1 250 ? 12.208 -16.152 -43.812 1.00 67.76 250 PHE E CA 1
ATOM 8894 C C . PHE E 1 250 ? 11.636 -16.614 -45.151 1.00 67.44 250 PHE E C 1
ATOM 8895 O O . PHE E 1 250 ? 10.452 -17.004 -45.198 1.00 67.73 250 PHE E O 1
ATOM 8904 N N . SER F 1 2 ? 7.261 -39.381 -68.511 1.00 77.53 2 SER F N 1
ATOM 8905 C CA . SER F 1 2 ? 8.560 -38.789 -68.948 1.00 78.09 2 SER F CA 1
ATOM 8906 C C . SER F 1 2 ? 8.327 -37.454 -69.652 1.00 78.25 2 SER F C 1
ATOM 8907 O O . SER F 1 2 ? 7.269 -37.232 -70.243 1.00 79.29 2 SER F O 1
ATOM 8910 N N . PRO F 1 3 ? 9.318 -36.546 -69.595 1.00 77.31 3 PRO F N 1
ATOM 8911 C CA . PRO F 1 3 ? 9.252 -35.218 -70.217 1.00 75.74 3 PRO F CA 1
ATOM 8912 C C . PRO F 1 3 ? 9.530 -35.225 -71.717 1.00 74.01 3 PRO F C 1
ATOM 8913 O O . PRO F 1 3 ? 10.277 -36.063 -72.213 1.00 73.45 3 PRO F O 1
ATOM 8917 N N . GLY F 1 4 ? 8.929 -34.277 -72.431 1.00 73.16 4 GLY F N 1
ATOM 8918 C CA . GLY F 1 4 ? 9.128 -34.190 -73.868 1.00 71.35 4 GLY F CA 1
ATOM 8919 C C . GLY F 1 4 ? 10.504 -33.668 -74.256 1.00 70.65 4 GLY F C 1
ATOM 8920 O O . GLY F 1 4 ? 11.289 -34.372 -74.893 1.00 71.44 4 GLY F O 1
ATOM 8921 N N . SER F 1 5 ? 10.794 -32.426 -73.883 1.00 69.25 5 SER F N 1
ATOM 8922 C CA . SER F 1 5 ? 12.085 -31.809 -74.180 1.00 67.69 5 SER F CA 1
ATOM 8923 C C . SER F 1 5 ? 12.757 -31.416 -72.868 1.00 66.58 5 SER F C 1
ATOM 8924 O O . SER F 1 5 ? 12.078 -31.211 -71.861 1.00 66.48 5 SER F O 1
ATOM 8927 N N . VAL F 1 6 ? 14.085 -31.320 -72.871 1.00 65.06 6 VAL F N 1
ATOM 8928 C CA . VAL F 1 6 ? 14.812 -30.957 -71.654 1.00 62.60 6 VAL F CA 1
ATOM 8929 C C . VAL F 1 6 ? 16.025 -30.072 -71.920 1.00 60.07 6 VAL F C 1
ATOM 8930 O O . VAL F 1 6 ? 16.838 -30.357 -72.807 1.00 58.38 6 VAL F O 1
ATOM 8934 N N . VAL F 1 7 ? 16.134 -28.992 -71.152 1.00 57.28 7 VAL F N 1
ATOM 8935 C CA . VAL F 1 7 ? 17.270 -28.086 -71.275 1.00 55.42 7 VAL F CA 1
ATOM 8936 C C . VAL F 1 7 ? 17.994 -28.055 -69.944 1.00 54.57 7 VAL F C 1
ATOM 8937 O O . VAL F 1 7 ? 17.408 -27.713 -68.913 1.00 54.12 7 VAL F O 1
ATOM 8941 N N . VAL F 1 8 ? 19.270 -28.426 -69.972 1.00 53.58 8 VAL F N 1
ATOM 8942 C CA . VAL F 1 8 ? 20.086 -28.443 -68.767 1.00 51.87 8 VAL F CA 1
ATOM 8943 C C . VAL F 1 8 ? 21.262 -27.492 -68.926 1.00 51.56 8 VAL F C 1
ATOM 8944 O O . VAL F 1 8 ? 22.158 -27.736 -69.736 1.00 50.38 8 VAL F O 1
ATOM 8948 N N . THR F 1 9 ? 21.245 -26.401 -68.161 1.00 51.43 9 THR F N 1
ATOM 8949 C CA . THR F 1 9 ? 22.323 -25.419 -68.206 1.00 51.48 9 THR F CA 1
ATOM 8950 C C . THR F 1 9 ? 23.463 -25.881 -67.313 1.00 51.16 9 THR F C 1
ATOM 8951 O O . THR F 1 9 ? 23.260 -26.686 -66.408 1.00 51.42 9 THR F O 1
ATOM 8955 N N . GLY F 1 10 ? 24.661 -25.367 -67.572 1.00 51.81 10 GLY F N 1
ATOM 8956 C CA . GLY F 1 10 ? 25.814 -25.741 -66.774 1.00 52.02 10 GLY F CA 1
ATOM 8957 C C . GLY F 1 10 ? 25.969 -27.243 -66.680 1.00 52.05 10 GLY F C 1
ATOM 8958 O O . GLY F 1 10 ? 25.916 -27.814 -65.596 1.00 51.15 10 GLY F O 1
ATOM 8959 N N . ALA F 1 11 ? 26.151 -27.884 -67.825 1.00 53.41 11 ALA F N 1
ATOM 8960 C CA . ALA F 1 11 ? 26.312 -29.328 -67.875 1.00 55.74 11 ALA F CA 1
ATOM 8961 C C . ALA F 1 11 ? 27.734 -29.684 -68.279 1.00 57.45 11 ALA F C 1
ATOM 8962 O O . ALA F 1 11 ? 28.021 -30.835 -68.586 1.00 55.58 11 ALA F O 1
ATOM 8964 N N . ASN F 1 12 ? 28.618 -28.687 -68.293 1.00 61.68 12 ASN F N 1
ATOM 8965 C CA . ASN F 1 12 ? 30.012 -28.923 -68.653 1.00 65.35 12 ASN F CA 1
ATOM 8966 C C . ASN F 1 12 ? 30.553 -29.908 -67.632 1.00 67.49 12 ASN F C 1
ATOM 8967 O O . ASN F 1 12 ? 31.365 -30.778 -67.957 1.00 68.45 12 ASN F O 1
ATOM 8972 N N . ARG F 1 13 ? 30.088 -29.759 -66.392 1.00 68.24 13 ARG F N 1
ATOM 8973 C CA . ARG F 1 13 ? 30.498 -30.634 -65.299 1.00 68.21 13 ARG F CA 1
ATOM 8974 C C . ARG F 1 13 ? 29.481 -30.604 -64.154 1.00 65.57 13 ARG F C 1
ATOM 8975 O O . ARG F 1 13 ? 28.423 -29.977 -64.252 1.00 63.05 13 ARG F O 1
ATOM 8983 N N . GLY F 1 14 ? 29.818 -31.301 -63.075 1.00 62.77 14 GLY F N 1
ATOM 8984 C CA . GLY F 1 14 ? 28.971 -31.341 -61.899 1.00 61.20 14 GLY F CA 1
ATOM 8985 C C . GLY F 1 14 ? 27.662 -32.093 -62.024 1.00 60.64 14 GLY F C 1
ATOM 8986 O O . GLY F 1 14 ? 27.600 -33.180 -62.601 1.00 60.08 14 GLY F O 1
ATOM 8987 N N . ILE F 1 15 ? 26.614 -31.502 -61.456 1.00 59.87 15 ILE F N 1
ATOM 8988 C CA . ILE F 1 15 ? 25.275 -32.077 -61.478 1.00 58.42 15 ILE F CA 1
ATOM 8989 C C . ILE F 1 15 ? 24.672 -32.032 -62.880 1.00 58.18 15 ILE F C 1
ATOM 8990 O O . ILE F 1 15 ? 23.925 -32.932 -63.262 1.00 57.83 15 ILE F O 1
ATOM 8995 N N . GLY F 1 16 ? 25.011 -30.994 -63.642 1.00 57.17 16 GLY F N 1
ATOM 8996 C CA . GLY F 1 16 ? 24.486 -30.853 -64.988 1.00 57.35 16 GLY F CA 1
ATOM 8997 C C . GLY F 1 16 ? 24.792 -32.039 -65.878 1.00 57.77 16 GLY F C 1
ATOM 8998 O O . GLY F 1 16 ? 23.887 -32.674 -66.428 1.00 58.52 16 GLY F O 1
ATOM 8999 N N . LEU F 1 17 ? 26.076 -32.332 -66.029 1.00 57.57 17 LEU F N 1
ATOM 9000 C CA . LEU F 1 17 ? 26.518 -33.451 -66.845 1.00 57.56 17 LEU F CA 1
ATOM 9001 C C . LEU F 1 17 ? 25.930 -34.754 -66.311 1.00 57.99 17 LEU F C 1
ATOM 9002 O O . LEU F 1 17 ? 25.498 -35.609 -67.080 1.00 59.37 17 LEU F O 1
ATOM 9007 N N . GLY F 1 18 ? 25.909 -34.895 -64.990 1.00 57.40 18 GLY F N 1
ATOM 9008 C CA . GLY F 1 18 ? 25.376 -36.096 -64.381 1.00 57.47 18 GLY F CA 1
ATOM 9009 C C . GLY F 1 18 ? 23.925 -36.350 -64.738 1.00 58.21 18 GLY F C 1
ATOM 9010 O O . GLY F 1 18 ? 23.518 -37.496 -64.911 1.00 58.77 18 GLY F O 1
ATOM 9011 N N . LEU F 1 19 ? 23.140 -35.284 -64.851 1.00 58.48 19 LEU F N 1
ATOM 9012 C CA . LEU F 1 19 ? 21.723 -35.411 -65.189 1.00 58.85 19 LEU F CA 1
ATOM 9013 C C . LEU F 1 19 ? 21.531 -35.744 -66.675 1.00 58.86 19 LEU F C 1
ATOM 9014 O O . LEU F 1 19 ? 20.651 -36.530 -67.041 1.00 55.79 19 LEU F O 1
ATOM 9019 N N . VAL F 1 20 ? 22.367 -35.148 -67.522 1.00 59.10 20 VAL F N 1
ATOM 9020 C CA . VAL F 1 20 ? 22.304 -35.388 -68.958 1.00 59.87 20 VAL F CA 1
ATOM 9021 C C . VAL F 1 20 ? 22.556 -36.867 -69.259 1.00 62.21 20 VAL F C 1
ATOM 9022 O O . VAL F 1 20 ? 22.054 -37.403 -70.245 1.00 61.85 20 VAL F O 1
ATOM 9026 N N . GLN F 1 21 ? 23.325 -37.524 -68.397 1.00 64.11 21 GLN F N 1
ATOM 9027 C CA . GLN F 1 21 ? 23.649 -38.932 -68.582 1.00 65.76 21 GLN F CA 1
ATOM 9028 C C . GLN F 1 21 ? 22.485 -39.826 -68.164 1.00 67.30 21 GLN F C 1
ATOM 9029 O O . GLN F 1 21 ? 22.223 -40.857 -68.787 1.00 68.21 21 GLN F O 1
ATOM 9035 N N . GLN F 1 22 ? 21.790 -39.425 -67.105 1.00 68.47 22 GLN F N 1
ATOM 9036 C CA . GLN F 1 22 ? 20.645 -40.179 -66.598 1.00 67.83 22 GLN F CA 1
ATOM 9037 C C . GLN F 1 22 ? 19.503 -39.972 -67.579 1.00 67.56 22 GLN F C 1
ATOM 9038 O O . GLN F 1 22 ? 18.639 -40.829 -67.745 1.00 67.93 22 GLN F O 1
ATOM 9044 N N . LEU F 1 23 ? 19.524 -38.812 -68.227 1.00 68.10 23 LEU F N 1
ATOM 9045 C CA . LEU F 1 23 ? 18.508 -38.416 -69.195 1.00 67.44 23 LEU F CA 1
ATOM 9046 C C . LEU F 1 23 ? 18.544 -39.234 -70.483 1.00 66.53 23 LEU F C 1
ATOM 9047 O O . LEU F 1 23 ? 17.497 -39.587 -71.022 1.00 66.47 23 LEU F O 1
ATOM 9052 N N . VAL F 1 24 ? 19.741 -39.529 -70.982 1.00 65.20 24 VAL F N 1
ATOM 9053 C CA . VAL F 1 24 ? 19.852 -40.306 -72.208 1.00 65.96 24 VAL F CA 1
ATOM 9054 C C . VAL F 1 24 ? 19.315 -41.721 -71.990 1.00 66.97 24 VAL F C 1
ATOM 9055 O O . VAL F 1 24 ? 18.947 -42.411 -72.945 1.00 67.16 24 VAL F O 1
ATOM 9059 N N . LYS F 1 25 ? 19.258 -42.139 -70.727 1.00 67.77 25 LYS F N 1
ATOM 9060 C CA . LYS F 1 25 ? 18.753 -43.463 -70.377 1.00 69.27 25 LYS F CA 1
ATOM 9061 C C . LYS F 1 25 ? 17.244 -43.513 -70.604 1.00 71.28 25 LYS F C 1
ATOM 9062 O O . LYS F 1 25 ? 16.636 -44.586 -70.579 1.00 71.68 25 LYS F O 1
ATOM 9068 N N . ASP F 1 26 ? 16.652 -42.341 -70.825 1.00 72.72 26 ASP F N 1
ATOM 9069 C CA . ASP F 1 26 ? 15.217 -42.210 -71.051 1.00 73.44 26 ASP F CA 1
ATOM 9070 C C . ASP F 1 26 ? 14.932 -42.008 -72.537 1.00 75.12 26 ASP F C 1
ATOM 9071 O O . ASP F 1 26 ? 14.995 -40.888 -73.052 1.00 74.95 26 ASP F O 1
ATOM 9076 N N . LYS F 1 27 ? 14.608 -43.101 -73.218 1.00 76.31 27 LYS F N 1
ATOM 9077 C CA . LYS F 1 27 ? 14.326 -43.068 -74.647 1.00 77.31 27 LYS F CA 1
ATOM 9078 C C . LYS F 1 27 ? 13.066 -42.271 -74.997 1.00 77.26 27 LYS F C 1
ATOM 9079 O O . LYS F 1 27 ? 12.966 -41.719 -76.093 1.00 76.47 27 LYS F O 1
ATOM 9085 N N . ASN F 1 28 ? 12.114 -42.211 -74.066 1.00 77.84 28 ASN F N 1
ATOM 9086 C CA . ASN F 1 28 ? 10.860 -41.485 -74.284 1.00 78.61 28 ASN F CA 1
ATOM 9087 C C . ASN F 1 28 ? 11.029 -39.976 -74.450 1.00 78.69 28 ASN F C 1
ATOM 9088 O O . ASN F 1 28 ? 10.081 -39.277 -74.815 1.00 78.88 28 ASN F O 1
ATOM 9093 N N . ILE F 1 29 ? 12.218 -39.464 -74.159 1.00 78.24 29 ILE F N 1
ATOM 9094 C CA . ILE F 1 29 ? 12.458 -38.040 -74.328 1.00 77.96 29 ILE F CA 1
ATOM 9095 C C . ILE F 1 29 ? 12.903 -37.871 -75.777 1.00 76.98 29 ILE F C 1
ATOM 9096 O O . ILE F 1 29 ? 13.661 -38.692 -76.300 1.00 75.80 29 ILE F O 1
ATOM 9101 N N . ARG F 1 30 ? 12.422 -36.816 -76.427 1.00 75.98 30 ARG F N 1
ATOM 9102 C CA . ARG F 1 30 ? 12.753 -36.579 -77.825 1.00 75.25 30 ARG F CA 1
ATOM 9103 C C . ARG F 1 30 ? 13.982 -35.700 -78.028 1.00 73.73 30 ARG F C 1
ATOM 9104 O O . ARG F 1 30 ? 14.873 -36.046 -78.804 1.00 74.38 30 ARG F O 1
ATOM 9112 N N . HIS F 1 31 ? 14.033 -34.568 -77.335 1.00 71.82 31 HIS F N 1
ATOM 9113 C CA . HIS F 1 31 ? 15.155 -33.646 -77.476 1.00 69.87 31 HIS F CA 1
ATOM 9114 C C . HIS F 1 31 ? 15.795 -33.284 -76.148 1.00 67.42 31 HIS F C 1
ATOM 9115 O O . HIS F 1 31 ? 15.108 -33.055 -75.153 1.00 68.05 31 HIS F O 1
ATOM 9122 N N . ILE F 1 32 ? 17.121 -33.236 -76.146 1.00 64.57 32 ILE F N 1
ATOM 9123 C CA . ILE F 1 32 ? 17.888 -32.916 -74.949 1.00 61.73 32 ILE F CA 1
ATOM 9124 C C . ILE F 1 32 ? 18.905 -31.818 -75.233 1.00 60.31 32 ILE F C 1
ATOM 9125 O O . ILE F 1 32 ? 19.847 -32.001 -76.008 1.00 60.80 32 ILE F O 1
ATOM 9130 N N . ILE F 1 33 ? 18.703 -30.667 -74.609 1.00 58.29 33 ILE F N 1
ATOM 9131 C CA . ILE F 1 33 ? 19.610 -29.551 -74.801 1.00 58.01 33 ILE F CA 1
ATOM 9132 C C . ILE F 1 33 ? 20.469 -29.364 -73.554 1.00 57.59 33 ILE F C 1
ATOM 9133 O O . ILE F 1 33 ? 19.955 -29.143 -72.459 1.00 57.71 33 ILE F O 1
ATOM 9138 N N . ALA F 1 34 ? 21.780 -29.482 -73.732 1.00 56.57 34 ALA F N 1
ATOM 9139 C CA . ALA F 1 34 ? 22.738 -29.320 -72.646 1.00 56.75 34 ALA F CA 1
ATOM 9140 C C . ALA F 1 34 ? 23.651 -28.170 -73.045 1.00 56.94 34 ALA F C 1
ATOM 9141 O O . ALA F 1 34 ? 24.090 -28.097 -74.195 1.00 57.88 34 ALA F O 1
ATOM 9143 N N . THR F 1 35 ? 23.938 -27.271 -72.109 1.00 56.56 35 THR F N 1
ATOM 9144 C CA . THR F 1 35 ? 24.790 -26.126 -72.415 1.00 56.02 35 THR F CA 1
ATOM 9145 C C . THR F 1 35 ? 26.095 -26.129 -71.630 1.00 56.93 35 THR F C 1
ATOM 9146 O O . THR F 1 35 ? 26.237 -26.843 -70.640 1.00 55.78 35 THR F O 1
ATOM 9150 N N . ALA F 1 36 ? 27.047 -25.317 -72.071 1.00 58.40 36 ALA F N 1
ATOM 9151 C CA . ALA F 1 36 ? 28.332 -25.251 -71.399 1.00 61.45 36 ALA F CA 1
ATOM 9152 C C . ALA F 1 36 ? 28.985 -23.867 -71.439 1.00 63.61 36 ALA F C 1
ATOM 9153 O O . ALA F 1 36 ? 28.902 -23.149 -72.435 1.00 62.85 36 ALA F O 1
ATOM 9155 N N . ARG F 1 37 ? 29.632 -23.510 -70.331 1.00 67.68 37 ARG F N 1
ATOM 9156 C CA . ARG F 1 37 ? 30.332 -22.236 -70.176 1.00 71.02 37 ARG F CA 1
ATOM 9157 C C . ARG F 1 37 ? 31.435 -22.117 -71.233 1.00 71.66 37 ARG F C 1
ATOM 9158 O O . ARG F 1 37 ? 31.832 -21.015 -71.615 1.00 71.43 37 ARG F O 1
ATOM 9166 N N . ASP F 1 38 ? 31.922 -23.274 -71.682 1.00 72.55 38 ASP F N 1
ATOM 9167 C CA . ASP F 1 38 ? 32.966 -23.393 -72.702 1.00 72.92 38 ASP F CA 1
ATOM 9168 C C . ASP F 1 38 ? 32.786 -24.764 -73.360 1.00 73.36 38 ASP F C 1
ATOM 9169 O O . ASP F 1 38 ? 33.255 -25.781 -72.845 1.00 72.43 38 ASP F O 1
ATOM 9174 N N . VAL F 1 39 ? 32.103 -24.788 -74.498 1.00 73.98 39 VAL F N 1
ATOM 9175 C CA . VAL F 1 39 ? 31.838 -26.041 -75.195 1.00 74.59 39 VAL F CA 1
ATOM 9176 C C . VAL F 1 39 ? 33.110 -26.781 -75.611 1.00 74.24 39 VAL F C 1
ATOM 9177 O O . VAL F 1 39 ? 33.104 -28.003 -75.746 1.00 74.37 39 VAL F O 1
ATOM 9181 N N . GLU F 1 40 ? 34.200 -26.046 -75.801 1.00 74.25 40 GLU F N 1
ATOM 9182 C CA . GLU F 1 40 ? 35.466 -26.654 -76.201 1.00 74.17 40 GLU F CA 1
ATOM 9183 C C . GLU F 1 40 ? 36.108 -27.515 -75.120 1.00 73.36 40 GLU F C 1
ATOM 9184 O O . GLU F 1 40 ? 36.934 -28.372 -75.423 1.00 74.68 40 GLU F O 1
ATOM 9190 N N . LYS F 1 41 ? 35.728 -27.285 -73.867 1.00 71.64 41 LYS F N 1
ATOM 9191 C CA . LYS F 1 41 ? 36.286 -28.037 -72.747 1.00 69.89 41 LYS F CA 1
ATOM 9192 C C . LYS F 1 41 ? 35.344 -29.081 -72.147 1.00 68.62 41 LYS F C 1
ATOM 9193 O O . LYS F 1 41 ? 35.722 -29.784 -71.217 1.00 69.06 41 LYS F O 1
ATOM 9199 N N . ALA F 1 42 ? 34.128 -29.179 -72.679 1.00 67.24 42 ALA F N 1
ATOM 9200 C CA . ALA F 1 42 ? 33.134 -30.127 -72.189 1.00 66.36 42 ALA F CA 1
ATOM 9201 C C . ALA F 1 42 ? 33.620 -31.570 -72.282 1.00 66.45 42 ALA F C 1
ATOM 9202 O O . ALA F 1 42 ? 33.527 -32.317 -71.307 1.00 68.33 42 ALA F O 1
ATOM 9204 N N . THR F 1 43 ? 34.145 -31.941 -73.447 1.00 64.88 43 THR F N 1
ATOM 9205 C CA . THR F 1 43 ? 34.658 -33.282 -73.725 1.00 65.40 43 THR F CA 1
ATOM 9206 C C . THR F 1 43 ? 33.788 -34.406 -73.175 1.00 64.82 43 THR F C 1
ATOM 9207 O O . THR F 1 43 ? 33.120 -35.105 -73.940 1.00 63.16 43 THR F O 1
ATOM 9211 N N . GLU F 1 44 ? 33.792 -34.598 -71.861 1.00 65.55 44 GLU F N 1
ATOM 9212 C CA . GLU F 1 44 ? 32.966 -35.639 -71.267 1.00 66.63 44 GLU F CA 1
ATOM 9213 C C . GLU F 1 44 ? 31.549 -35.427 -71.750 1.00 66.59 44 GLU F C 1
ATOM 9214 O O . GLU F 1 44 ? 30.826 -36.384 -71.997 1.00 66.82 44 GLU F O 1
ATOM 9220 N N . LEU F 1 45 ? 31.162 -34.162 -71.889 1.00 66.93 45 LEU F N 1
ATOM 9221 C CA . LEU F 1 45 ? 29.830 -33.820 -72.376 1.00 66.21 45 LEU F CA 1
ATOM 9222 C C . LEU F 1 45 ? 29.861 -34.030 -73.893 1.00 65.67 45 LEU F C 1
ATOM 9223 O O . LEU F 1 45 ? 29.006 -34.718 -74.454 1.00 65.00 45 LEU F O 1
ATOM 9228 N N . LYS F 1 46 ? 30.866 -33.434 -74.538 1.00 64.74 46 LYS F N 1
ATOM 9229 C CA . LYS F 1 46 ? 31.043 -33.528 -75.985 1.00 64.25 46 LYS F CA 1
ATOM 9230 C C . LYS F 1 46 ? 30.916 -34.947 -76.530 1.00 62.94 46 LYS F C 1
ATOM 9231 O O . LYS F 1 46 ? 30.526 -35.137 -77.678 1.00 64.06 46 LYS F O 1
ATOM 9237 N N . SER F 1 47 ? 31.258 -35.940 -75.720 1.00 61.26 47 SER F N 1
ATOM 9238 C CA . SER F 1 47 ? 31.170 -37.328 -76.159 1.00 59.57 47 SER F CA 1
ATOM 9239 C C . SER F 1 47 ? 29.722 -37.802 -76.155 1.00 58.72 47 SER F C 1
ATOM 9240 O O . SER F 1 47 ? 29.446 -38.984 -75.962 1.00 58.10 47 SER F O 1
ATOM 9243 N N . ASP F 1 50 ? 24.826 -40.836 -78.443 1.00 70.98 50 ASP F N 1
ATOM 9244 C CA . ASP F 1 50 ? 23.424 -40.497 -78.648 1.00 71.23 50 ASP F CA 1
ATOM 9245 C C . ASP F 1 50 ? 23.284 -39.487 -79.782 1.00 71.53 50 ASP F C 1
ATOM 9246 O O . ASP F 1 50 ? 24.262 -38.838 -80.163 1.00 71.32 50 ASP F O 1
ATOM 9251 N N . SER F 1 51 ? 22.069 -39.356 -80.314 1.00 71.79 51 SER F N 1
ATOM 9252 C CA . SER F 1 51 ? 21.808 -38.446 -81.432 1.00 71.78 51 SER F CA 1
ATOM 9253 C C . SER F 1 51 ? 20.784 -37.370 -81.114 1.00 72.18 51 SER F C 1
ATOM 9254 O O . SER F 1 51 ? 20.823 -36.274 -81.682 1.00 71.86 51 SER F O 1
ATOM 9257 N N . ARG F 1 52 ? 19.851 -37.689 -80.225 1.00 71.92 52 ARG F N 1
ATOM 9258 C CA . ARG F 1 52 ? 18.824 -36.730 -79.861 1.00 71.70 52 ARG F CA 1
ATOM 9259 C C . ARG F 1 52 ? 19.341 -35.773 -78.792 1.00 71.92 52 ARG F C 1
ATOM 9260 O O . ARG F 1 52 ? 18.565 -35.150 -78.066 1.00 70.82 52 ARG F O 1
ATOM 9268 N N . VAL F 1 53 ? 20.665 -35.659 -78.720 1.00 72.34 53 VAL F N 1
ATOM 9269 C CA . VAL F 1 53 ? 21.325 -34.780 -77.763 1.00 72.64 53 VAL F CA 1
ATOM 9270 C C . VAL F 1 53 ? 21.881 -33.535 -78.454 1.00 71.74 53 VAL F C 1
ATOM 9271 O O . VAL F 1 53 ? 22.443 -33.606 -79.553 1.00 71.16 53 VAL F O 1
ATOM 9275 N N . HIS F 1 54 ? 21.717 -32.394 -77.795 1.00 70.81 54 HIS F N 1
ATOM 9276 C CA . HIS F 1 54 ? 22.202 -31.128 -78.322 1.00 70.59 54 HIS F CA 1
ATOM 9277 C C . HIS F 1 54 ? 23.117 -30.482 -77.281 1.00 69.41 54 HIS F C 1
ATOM 9278 O O . HIS F 1 54 ? 22.730 -30.318 -76.123 1.00 70.29 54 HIS F O 1
ATOM 9285 N N . VAL F 1 55 ? 24.334 -30.141 -77.698 1.00 66.70 55 VAL F N 1
ATOM 9286 C CA . VAL F 1 55 ? 25.316 -29.503 -76.823 1.00 62.45 55 VAL F CA 1
ATOM 9287 C C . VAL F 1 55 ? 25.568 -28.083 -77.324 1.00 61.11 55 VAL F C 1
ATOM 9288 O O . VAL F 1 55 ? 26.279 -27.882 -78.308 1.00 60.28 55 VAL F O 1
ATOM 9292 N N . LEU F 1 56 ? 24.985 -27.099 -76.647 1.00 59.71 56 LEU F N 1
ATOM 9293 C CA . LEU F 1 56 ? 25.147 -25.711 -77.063 1.00 58.04 56 LEU F CA 1
ATOM 9294 C C . LEU F 1 56 ? 25.905 -24.849 -76.053 1.00 56.73 56 LEU F C 1
ATOM 9295 O O . LEU F 1 56 ? 25.912 -25.134 -74.857 1.00 56.33 56 LEU F O 1
ATOM 9300 N N . PRO F 1 57 ? 26.561 -23.780 -76.534 1.00 55.67 57 PRO F N 1
ATOM 9301 C CA . PRO F 1 57 ? 27.326 -22.869 -75.678 1.00 54.79 57 PRO F CA 1
ATOM 9302 C C . PRO F 1 57 ? 26.376 -21.898 -74.995 1.00 54.60 57 PRO F C 1
ATOM 9303 O O . PRO F 1 57 ? 25.293 -21.610 -75.522 1.00 53.91 57 PRO F O 1
ATOM 9307 N N . LEU F 1 58 ? 26.780 -21.387 -73.834 1.00 53.26 58 LEU F N 1
ATOM 9308 C CA . LEU F 1 58 ? 25.941 -20.457 -73.103 1.00 51.74 58 LEU F CA 1
ATOM 9309 C C . LEU F 1 58 ? 26.692 -19.634 -72.077 1.00 52.66 58 LEU F C 1
ATOM 9310 O O . LEU F 1 58 ? 27.368 -20.163 -71.189 1.00 52.98 58 LEU F O 1
ATOM 9315 N N . THR F 1 59 ? 26.564 -18.323 -72.226 1.00 52.86 59 THR F N 1
ATOM 9316 C CA . THR F 1 59 ? 27.172 -17.370 -71.320 1.00 53.46 59 THR F CA 1
ATOM 9317 C C . THR F 1 59 ? 25.978 -16.675 -70.666 1.00 53.58 59 THR F C 1
ATOM 9318 O O . THR F 1 59 ? 25.503 -15.634 -71.134 1.00 52.54 59 THR F O 1
ATOM 9322 N N . VAL F 1 60 ? 25.481 -17.288 -69.595 1.00 53.33 60 VAL F N 1
ATOM 9323 C CA . VAL F 1 60 ? 24.331 -16.776 -68.874 1.00 52.78 60 VAL F CA 1
ATOM 9324 C C . VAL F 1 60 ? 24.462 -15.289 -68.587 1.00 53.71 60 VAL F C 1
ATOM 9325 O O . VAL F 1 60 ? 23.470 -14.563 -68.580 1.00 54.19 60 VAL F O 1
ATOM 9329 N N . THR F 1 61 ? 25.689 -14.827 -68.379 1.00 54.20 61 THR F N 1
ATOM 9330 C CA . THR F 1 61 ? 25.911 -13.416 -68.090 1.00 55.15 61 THR F CA 1
ATOM 9331 C C . THR F 1 61 ? 25.755 -12.524 -69.313 1.00 55.56 61 THR F C 1
ATOM 9332 O O . THR F 1 61 ? 25.726 -11.305 -69.176 1.00 55.71 61 THR F O 1
ATOM 9336 N N . CYS F 1 62 ? 25.656 -13.131 -70.497 1.00 57.51 62 CYS F N 1
ATOM 9337 C CA . CYS F 1 62 ? 25.510 -12.391 -71.762 1.00 60.19 62 CYS F CA 1
ATOM 9338 C C . CYS F 1 62 ? 24.092 -12.526 -72.321 1.00 59.67 62 CYS F C 1
ATOM 9339 O O . CYS F 1 62 ? 23.648 -13.633 -72.648 1.00 59.25 62 CYS F O 1
ATOM 9342 N N . ASP F 1 63 ? 23.392 -11.397 -72.428 1.00 59.58 63 ASP F N 1
ATOM 9343 C CA . ASP F 1 63 ? 22.020 -11.382 -72.938 1.00 60.07 63 ASP F CA 1
ATOM 9344 C C . ASP F 1 63 ? 22.004 -11.857 -74.383 1.00 59.97 63 ASP F C 1
ATOM 9345 O O . ASP F 1 63 ? 21.117 -12.601 -74.807 1.00 58.23 63 ASP F O 1
ATOM 9350 N N . LYS F 1 64 ? 23.003 -11.414 -75.134 1.00 60.90 64 LYS F N 1
ATOM 9351 C CA . LYS F 1 64 ? 23.140 -11.801 -76.526 1.00 61.37 64 LYS F CA 1
ATOM 9352 C C . LYS F 1 64 ? 23.168 -13.326 -76.553 1.00 60.62 64 LYS F C 1
ATOM 9353 O O . LYS F 1 64 ? 22.287 -13.965 -77.144 1.00 59.31 64 LYS F O 1
ATOM 9359 N N . SER F 1 65 ? 24.174 -13.898 -75.889 1.00 59.80 65 SER F N 1
ATOM 9360 C CA . SER F 1 65 ? 24.327 -15.348 -75.800 1.00 58.55 65 SER F CA 1
ATOM 9361 C C . SER F 1 65 ? 23.034 -15.953 -75.227 1.00 58.88 65 SER F C 1
ATOM 9362 O O . SER F 1 65 ? 22.748 -17.139 -75.414 1.00 57.91 65 SER F O 1
ATOM 9365 N N . LEU F 1 66 ? 22.256 -15.127 -74.533 1.00 59.71 66 LEU F N 1
ATOM 9366 C CA . LEU F 1 66 ? 20.994 -15.584 -73.962 1.00 62.00 66 LEU F CA 1
ATOM 9367 C C . LEU F 1 66 ? 19.938 -15.708 -75.050 1.00 61.76 66 LEU F C 1
ATOM 9368 O O . LEU F 1 66 ? 19.333 -16.764 -75.224 1.00 62.27 66 LEU F O 1
ATOM 9373 N N . ASP F 1 67 ? 19.718 -14.626 -75.783 1.00 61.21 67 ASP F N 1
ATOM 9374 C CA . ASP F 1 67 ? 18.724 -14.643 -76.837 1.00 61.46 67 ASP F CA 1
ATOM 9375 C C . ASP F 1 67 ? 19.078 -15.632 -77.956 1.00 60.37 67 ASP F C 1
ATOM 9376 O O . ASP F 1 67 ? 18.195 -16.311 -78.492 1.00 59.68 67 ASP F O 1
ATOM 9381 N N . THR F 1 68 ? 20.363 -15.725 -78.297 1.00 58.50 68 THR F N 1
ATOM 9382 C CA . THR F 1 68 ? 20.808 -16.662 -79.331 1.00 56.95 68 THR F CA 1
ATOM 9383 C C . THR F 1 68 ? 20.338 -18.054 -78.925 1.00 57.04 68 THR F C 1
ATOM 9384 O O . THR F 1 68 ? 19.581 -18.717 -79.639 1.00 57.40 68 THR F O 1
ATOM 9388 N N . PHE F 1 69 ? 20.801 -18.481 -77.755 1.00 56.06 69 PHE F N 1
ATOM 9389 C CA . PHE F 1 69 ? 20.466 -19.785 -77.203 1.00 55.99 69 PHE F CA 1
ATOM 9390 C C . PHE F 1 69 ? 18.961 -20.079 -77.221 1.00 57.01 69 PHE F C 1
ATOM 9391 O O . PHE F 1 69 ? 18.547 -21.222 -77.433 1.00 56.27 69 PHE F O 1
ATOM 9399 N N . VAL F 1 70 ? 18.146 -19.051 -76.996 1.00 58.42 70 VAL F N 1
ATOM 9400 C CA . VAL F 1 70 ? 16.697 -19.224 -76.972 1.00 59.28 70 VAL F CA 1
ATOM 9401 C C . VAL F 1 70 ? 16.141 -19.604 -78.337 1.00 59.95 70 VAL F C 1
ATOM 9402 O O . VAL F 1 70 ? 15.381 -20.564 -78.456 1.00 58.99 70 VAL F O 1
ATOM 9406 N N . SER F 1 71 ? 16.523 -18.848 -79.362 1.00 60.98 71 SER F N 1
ATOM 9407 C CA . SER F 1 71 ? 16.055 -19.107 -80.719 1.00 62.25 71 SER F CA 1
ATOM 9408 C C . SER F 1 71 ? 16.291 -20.554 -81.139 1.00 62.52 71 SER F C 1
ATOM 9409 O O . SER F 1 71 ? 15.406 -21.209 -81.705 1.00 60.79 71 SER F O 1
ATOM 9412 N N . LYS F 1 72 ? 17.494 -21.044 -80.855 1.00 63.79 72 LYS F N 1
ATOM 9413 C CA . LYS F 1 72 ? 17.878 -22.404 -81.211 1.00 65.74 72 LYS F CA 1
ATOM 9414 C C . LYS F 1 72 ? 17.010 -23.456 -80.538 1.00 67.13 72 LYS F C 1
ATOM 9415 O O . LYS F 1 72 ? 16.535 -24.380 -81.196 1.00 69.05 72 LYS F O 1
ATOM 9421 N N . VAL F 1 73 ? 16.800 -23.327 -79.232 1.00 68.20 73 VAL F N 1
ATOM 9422 C CA . VAL F 1 73 ? 15.977 -24.300 -78.521 1.00 69.14 73 VAL F CA 1
ATOM 9423 C C . VAL F 1 73 ? 14.542 -24.292 -79.063 1.00 69.56 73 VAL F C 1
ATOM 9424 O O . VAL F 1 73 ? 13.954 -25.347 -79.321 1.00 68.94 73 VAL F O 1
ATOM 9428 N N . GLY F 1 74 ? 13.989 -23.097 -79.250 1.00 70.71 74 GLY F N 1
ATOM 9429 C CA . GLY F 1 74 ? 12.638 -22.984 -79.770 1.00 72.10 74 GLY F CA 1
ATOM 9430 C C . GLY F 1 74 ? 12.536 -23.673 -81.114 1.00 72.17 74 GLY F C 1
ATOM 9431 O O . GLY F 1 74 ? 11.516 -24.282 -81.444 1.00 70.80 74 GLY F O 1
ATOM 9432 N N . GLU F 1 75 ? 13.611 -23.570 -81.890 1.00 72.68 75 GLU F N 1
ATOM 9433 C CA . GLU F 1 75 ? 13.673 -24.187 -83.205 1.00 73.46 75 GLU F CA 1
ATOM 9434 C C . GLU F 1 75 ? 13.670 -25.705 -83.032 1.00 72.53 75 GLU F C 1
ATOM 9435 O O . GLU F 1 75 ? 12.882 -26.409 -83.658 1.00 72.29 75 GLU F O 1
ATOM 9441 N N . ILE F 1 76 ? 14.548 -26.198 -82.165 1.00 72.05 76 ILE F N 1
ATOM 9442 C CA . ILE F 1 76 ? 14.660 -27.628 -81.906 1.00 72.03 76 ILE F CA 1
ATOM 9443 C C . ILE F 1 76 ? 13.375 -28.242 -81.345 1.00 72.74 76 ILE F C 1
ATOM 9444 O O . ILE F 1 76 ? 13.040 -29.382 -81.671 1.00 72.00 76 ILE F O 1
ATOM 9449 N N . VAL F 1 77 ? 12.656 -27.493 -80.512 1.00 73.72 77 VAL F N 1
ATOM 9450 C CA . VAL F 1 77 ? 11.417 -27.996 -79.913 1.00 75.66 77 VAL F CA 1
ATOM 9451 C C . VAL F 1 77 ? 10.170 -27.761 -80.775 1.00 76.94 77 VAL F C 1
ATOM 9452 O O . VAL F 1 77 ? 9.138 -28.414 -80.587 1.00 75.99 77 VAL F O 1
ATOM 9456 N N . GLY F 1 78 ? 10.271 -26.828 -81.716 1.00 78.26 78 GLY F N 1
ATOM 9457 C CA . GLY F 1 78 ? 9.149 -26.540 -82.591 1.00 80.18 78 GLY F CA 1
ATOM 9458 C C . GLY F 1 78 ? 7.921 -25.999 -81.885 1.00 81.49 78 GLY F C 1
ATOM 9459 O O . GLY F 1 78 ? 7.996 -25.007 -81.162 1.00 80.95 78 GLY F O 1
ATOM 9460 N N . SER F 1 79 ? 6.784 -26.654 -82.094 1.00 82.66 79 SER F N 1
ATOM 9461 C CA . SER F 1 79 ? 5.534 -26.222 -81.483 1.00 84.60 79 SER F CA 1
ATOM 9462 C C . SER F 1 79 ? 5.139 -27.078 -80.281 1.00 85.66 79 SER F C 1
ATOM 9463 O O . SER F 1 79 ? 4.011 -27.576 -80.200 1.00 85.24 79 SER F O 1
ATOM 9466 N N . ASP F 1 80 ? 6.070 -27.244 -79.346 1.00 86.62 80 ASP F N 1
ATOM 9467 C CA . ASP F 1 80 ? 5.806 -28.037 -78.149 1.00 87.26 80 ASP F CA 1
ATOM 9468 C C . ASP F 1 80 ? 6.520 -27.460 -76.924 1.00 86.58 80 ASP F C 1
ATOM 9469 O O . ASP F 1 80 ? 7.684 -27.056 -76.992 1.00 85.40 80 ASP F O 1
ATOM 9474 N N . SER F 1 83 ? 9.418 -27.560 -72.484 1.00 45.60 83 SER F N 1
ATOM 9475 C CA . SER F 1 83 ? 8.883 -28.663 -71.682 1.00 48.83 83 SER F CA 1
ATOM 9476 C C . SER F 1 83 ? 9.455 -28.759 -70.258 1.00 49.78 83 SER F C 1
ATOM 9477 O O . SER F 1 83 ? 8.704 -28.759 -69.281 1.00 51.40 83 SER F O 1
ATOM 9480 N N . LEU F 1 84 ? 10.778 -28.860 -70.141 1.00 48.90 84 LEU F N 1
ATOM 9481 C CA . LEU F 1 84 ? 11.413 -28.967 -68.828 1.00 47.30 84 LEU F CA 1
ATOM 9482 C C . LEU F 1 84 ? 12.767 -28.252 -68.765 1.00 45.60 84 LEU F C 1
ATOM 9483 O O . LEU F 1 84 ? 13.745 -28.660 -69.400 1.00 43.42 84 LEU F O 1
ATOM 9488 N N . LEU F 1 85 ? 12.800 -27.187 -67.970 1.00 45.28 85 LEU F N 1
ATOM 9489 C CA . LEU F 1 85 ? 13.992 -26.368 -67.782 1.00 45.34 85 LEU F CA 1
ATOM 9490 C C . LEU F 1 85 ? 14.736 -26.627 -66.478 1.00 45.44 85 LEU F C 1
ATOM 9491 O O . LEU F 1 85 ? 14.256 -26.274 -65.406 1.00 45.77 85 LEU F O 1
ATOM 9496 N N . ILE F 1 86 ? 15.916 -27.229 -66.574 1.00 47.27 86 ILE F N 1
ATOM 9497 C CA . ILE F 1 86 ? 16.726 -27.486 -65.390 1.00 47.46 86 ILE F CA 1
ATOM 9498 C C . ILE F 1 86 ? 17.797 -26.399 -65.323 1.00 48.13 86 ILE F C 1
ATOM 9499 O O . ILE F 1 86 ? 18.779 -26.432 -66.071 1.00 47.71 86 ILE F O 1
ATOM 9504 N N . ASN F 1 87 ? 17.579 -25.412 -64.457 1.00 48.36 87 ASN F N 1
ATOM 9505 C CA . ASN F 1 87 ? 18.546 -24.336 -64.285 1.00 50.69 87 ASN F CA 1
ATOM 9506 C C . ASN F 1 87 ? 19.636 -24.832 -63.339 1.00 51.59 87 ASN F C 1
ATOM 9507 O O . ASN F 1 87 ? 19.390 -25.051 -62.147 1.00 52.05 87 ASN F O 1
ATOM 9512 N N . ASN F 1 88 ? 20.838 -25.021 -63.875 1.00 52.57 88 ASN F N 1
ATOM 9513 C CA . ASN F 1 88 ? 21.957 -25.499 -63.074 1.00 53.24 88 ASN F CA 1
ATOM 9514 C C . ASN F 1 88 ? 23.248 -24.723 -63.299 1.00 53.33 88 ASN F C 1
ATOM 9515 O O . ASN F 1 88 ? 24.211 -24.903 -62.558 1.00 53.28 88 ASN F O 1
ATOM 9520 N N . ALA F 1 89 ? 23.280 -23.873 -64.322 1.00 52.52 89 ALA F N 1
ATOM 9521 C CA . ALA F 1 89 ? 24.473 -23.076 -64.577 1.00 51.79 89 ALA F CA 1
ATOM 9522 C C . ALA F 1 89 ? 24.689 -22.231 -63.331 1.00 50.80 89 ALA F C 1
ATOM 9523 O O . ALA F 1 89 ? 23.756 -21.592 -62.848 1.00 50.79 89 ALA F O 1
ATOM 9525 N N . GLY F 1 90 ? 25.909 -22.236 -62.804 1.00 48.95 90 GLY F N 1
ATOM 9526 C CA . GLY F 1 90 ? 26.180 -21.458 -61.610 1.00 47.55 90 GLY F CA 1
ATOM 9527 C C . GLY F 1 90 ? 27.633 -21.436 -61.186 1.00 44.96 90 GLY F C 1
ATOM 9528 O O . GLY F 1 90 ? 28.507 -21.960 -61.870 1.00 45.77 90 GLY F O 1
ATOM 9529 N N . VAL F 1 91 ? 27.898 -20.822 -60.044 1.00 43.01 91 VAL F N 1
ATOM 9530 C CA . VAL F 1 91 ? 29.264 -20.749 -59.569 1.00 41.88 91 VAL F CA 1
ATOM 9531 C C . VAL F 1 91 ? 29.364 -20.265 -58.129 1.00 40.08 91 VAL F C 1
ATOM 9532 O O . VAL F 1 91 ? 28.437 -19.637 -57.609 1.00 40.16 91 VAL F O 1
ATOM 9536 N N . LEU F 1 92 ? 30.496 -20.577 -57.498 1.00 37.64 92 LEU F N 1
ATOM 9537 C CA . LEU F 1 92 ? 30.772 -20.149 -56.135 1.00 36.23 92 LEU F CA 1
ATOM 9538 C C . LEU F 1 92 ? 32.002 -19.255 -56.130 1.00 36.19 92 LEU F C 1
ATOM 9539 O O . LEU F 1 92 ? 33.088 -19.678 -56.534 1.00 34.09 92 LEU F O 1
ATOM 9544 N N . LEU F 1 93 ? 31.818 -18.017 -55.679 1.00 36.97 93 LEU F N 1
ATOM 9545 C CA . LEU F 1 93 ? 32.916 -17.061 -55.577 1.00 37.43 93 LEU F CA 1
ATOM 9546 C C . LEU F 1 93 ? 33.153 -16.795 -54.106 1.00 36.30 93 LEU F C 1
ATOM 9547 O O . LEU F 1 93 ? 32.236 -16.396 -53.383 1.00 36.10 93 LEU F O 1
ATOM 9552 N N . SER F 1 94 ? 34.388 -17.026 -53.673 1.00 35.82 94 SER F N 1
ATOM 9553 C CA . SER F 1 94 ? 34.777 -16.814 -52.287 1.00 36.38 94 SER F CA 1
ATOM 9554 C C . SER F 1 94 ? 34.427 -15.412 -51.781 1.00 36.51 94 SER F C 1
ATOM 9555 O O . SER F 1 94 ? 34.794 -14.402 -52.391 1.00 35.36 94 SER F O 1
ATOM 9558 N N . TYR F 1 95 ? 33.714 -15.354 -50.664 1.00 35.48 95 TYR F N 1
ATOM 9559 C CA . TYR F 1 95 ? 33.375 -14.074 -50.074 1.00 36.03 95 TYR F CA 1
ATOM 9560 C C . TYR F 1 95 ? 32.711 -14.240 -48.715 1.00 36.88 95 TYR F C 1
ATOM 9561 O O . TYR F 1 95 ? 31.648 -14.849 -48.596 1.00 35.88 95 TYR F O 1
ATOM 9570 N N . GLY F 1 96 ? 33.349 -13.685 -47.693 1.00 36.80 96 GLY F N 1
ATOM 9571 C CA . GLY F 1 96 ? 32.796 -13.747 -46.359 1.00 37.39 96 GLY F CA 1
ATOM 9572 C C . GLY F 1 96 ? 32.683 -12.340 -45.810 1.00 39.07 96 GLY F C 1
ATOM 9573 O O . GLY F 1 96 ? 33.216 -11.388 -46.398 1.00 37.39 96 GLY F O 1
ATOM 9574 N N . THR F 1 97 ? 31.992 -12.208 -44.682 1.00 39.40 97 THR F N 1
ATOM 9575 C CA . THR F 1 97 ? 31.812 -10.911 -44.054 1.00 42.36 97 THR F CA 1
ATOM 9576 C C . THR F 1 97 ? 33.132 -10.264 -43.632 1.00 41.35 97 THR F C 1
ATOM 9577 O O . THR F 1 97 ? 33.194 -9.054 -43.439 1.00 41.73 97 THR F O 1
ATOM 9581 N N . ASN F 1 98 ? 34.186 -11.058 -43.480 1.00 41.87 98 ASN F N 1
ATOM 9582 C CA . ASN F 1 98 ? 35.481 -10.500 -43.086 1.00 43.44 98 ASN F CA 1
ATOM 9583 C C . ASN F 1 98 ? 36.423 -10.379 -44.277 1.00 42.90 98 ASN F C 1
ATOM 9584 O O . ASN F 1 98 ? 37.628 -10.166 -44.121 1.00 41.96 98 ASN F O 1
ATOM 9589 N N . THR F 1 99 ? 35.866 -10.511 -45.473 1.00 42.35 99 THR F N 1
ATOM 9590 C CA . THR F 1 99 ? 36.658 -10.402 -46.689 1.00 42.07 99 THR F CA 1
ATOM 9591 C C . THR F 1 99 ? 36.839 -8.931 -47.019 1.00 41.25 99 THR F C 1
ATOM 9592 O O . THR F 1 99 ? 35.926 -8.137 -46.810 1.00 41.47 99 THR F O 1
ATOM 9596 N N . GLU F 1 100 ? 38.012 -8.557 -47.518 1.00 40.65 100 GLU F N 1
ATOM 9597 C CA . GLU F 1 100 ? 38.236 -7.160 -47.860 1.00 42.49 100 GLU F CA 1
ATOM 9598 C C . GLU F 1 100 ? 37.073 -6.779 -48.775 1.00 40.99 100 GLU F C 1
ATOM 9599 O O . GLU F 1 100 ? 36.906 -7.366 -49.840 1.00 40.93 100 GLU F O 1
ATOM 9605 N N . PRO F 1 101 ? 36.239 -5.811 -48.350 1.00 41.21 101 PRO F N 1
ATOM 9606 C CA . PRO F 1 101 ? 35.070 -5.334 -49.103 1.00 43.05 101 PRO F CA 1
ATOM 9607 C C . PRO F 1 101 ? 35.290 -5.212 -50.611 1.00 44.76 101 PRO F C 1
ATOM 9608 O O . PRO F 1 101 ? 36.140 -4.448 -51.069 1.00 44.03 101 PRO F O 1
ATOM 9612 N N . ASN F 1 102 ? 34.511 -5.976 -51.377 1.00 45.69 102 ASN F N 1
ATOM 9613 C CA . ASN F 1 102 ? 34.633 -5.965 -52.827 1.00 46.66 102 ASN F CA 1
ATOM 9614 C C . ASN F 1 102 ? 33.271 -6.021 -53.507 1.00 46.30 102 ASN F C 1
ATOM 9615 O O . ASN F 1 102 ? 32.578 -7.041 -53.444 1.00 47.49 102 ASN F O 1
ATOM 9620 N N . ARG F 1 103 ? 32.903 -4.935 -54.182 1.00 44.76 103 ARG F N 1
ATOM 9621 C CA . ARG F 1 103 ? 31.608 -4.865 -54.850 1.00 42.43 103 ARG F CA 1
ATOM 9622 C C . ARG F 1 103 ? 31.490 -5.816 -56.028 1.00 40.35 103 ARG F C 1
ATOM 9623 O O . ARG F 1 103 ? 30.509 -6.546 -56.143 1.00 39.94 103 ARG F O 1
ATOM 9631 N N . ALA F 1 104 ? 32.501 -5.822 -56.891 1.00 39.96 104 ALA F N 1
ATOM 9632 C CA . ALA F 1 104 ? 32.498 -6.676 -58.083 1.00 39.61 104 ALA F CA 1
ATOM 9633 C C . ALA F 1 104 ? 32.281 -8.162 -57.783 1.00 39.84 104 ALA F C 1
ATOM 9634 O O . ALA F 1 104 ? 31.579 -8.855 -58.509 1.00 38.50 104 ALA F O 1
ATOM 9636 N N . VAL F 1 105 ? 32.889 -8.644 -56.708 1.00 42.64 105 VAL F N 1
ATOM 9637 C CA . VAL F 1 105 ? 32.759 -10.039 -56.328 1.00 42.99 105 VAL F CA 1
ATOM 9638 C C . VAL F 1 105 ? 31.316 -10.358 -55.952 1.00 45.05 105 VAL F C 1
ATOM 9639 O O . VAL F 1 105 ? 30.783 -11.413 -56.325 1.00 46.59 105 VAL F O 1
ATOM 9643 N N . ILE F 1 106 ? 30.676 -9.449 -55.220 1.00 43.07 106 ILE F N 1
ATOM 9644 C CA . ILE F 1 106 ? 29.301 -9.679 -54.804 1.00 40.89 106 ILE F CA 1
ATOM 9645 C C . ILE F 1 106 ? 28.362 -9.615 -56.003 1.00 41.80 106 ILE F C 1
ATOM 9646 O O . ILE F 1 106 ? 27.507 -10.479 -56.180 1.00 42.46 106 ILE F O 1
ATOM 9651 N N . ALA F 1 107 ? 28.536 -8.590 -56.829 1.00 41.19 107 ALA F N 1
ATOM 9652 C CA . ALA F 1 107 ? 27.700 -8.401 -58.008 1.00 40.88 107 ALA F CA 1
ATOM 9653 C C . ALA F 1 107 ? 27.773 -9.570 -58.989 1.00 40.77 107 ALA F C 1
ATOM 9654 O O . ALA F 1 107 ? 26.757 -9.978 -59.572 1.00 39.62 107 ALA F O 1
ATOM 9656 N N . GLU F 1 108 ? 28.975 -10.098 -59.182 1.00 39.29 108 GLU F N 1
ATOM 9657 C CA . GLU F 1 108 ? 29.154 -11.202 -60.102 1.00 40.19 108 GLU F CA 1
ATOM 9658 C C . GLU F 1 108 ? 28.467 -12.443 -59.558 1.00 41.75 108 GLU F C 1
ATOM 9659 O O . GLU F 1 108 ? 27.754 -13.144 -60.287 1.00 41.53 108 GLU F O 1
ATOM 9665 N N . GLN F 1 109 ? 28.679 -12.703 -58.271 1.00 41.53 109 GLN F N 1
ATOM 9666 C CA . GLN F 1 109 ? 28.087 -13.858 -57.623 1.00 42.41 109 GLN F CA 1
ATOM 9667 C C . GLN F 1 109 ? 26.575 -13.830 -57.806 1.00 43.51 109 GLN F C 1
ATOM 9668 O O . GLN F 1 109 ? 25.962 -14.849 -58.141 1.00 43.54 109 GLN F O 1
ATOM 9674 N N . LEU F 1 110 ? 25.973 -12.662 -57.603 1.00 43.69 110 LEU F N 1
ATOM 9675 C CA . LEU F 1 110 ? 24.521 -12.528 -57.751 1.00 44.91 110 LEU F CA 1
ATOM 9676 C C . LEU F 1 110 ? 24.084 -12.506 -59.226 1.00 44.60 110 LEU F C 1
ATOM 9677 O O . LEU F 1 110 ? 23.055 -13.086 -59.585 1.00 43.29 110 LEU F O 1
ATOM 9682 N N . ASP F 1 111 ? 24.869 -11.844 -60.073 1.00 43.42 111 ASP F N 1
ATOM 9683 C CA . ASP F 1 111 ? 24.537 -11.759 -61.486 1.00 44.01 111 ASP F CA 1
ATOM 9684 C C . ASP F 1 111 ? 24.514 -13.144 -62.119 1.00 44.81 111 ASP F C 1
ATOM 9685 O O . ASP F 1 111 ? 23.599 -13.478 -62.870 1.00 44.07 111 ASP F O 1
ATOM 9690 N N . VAL F 1 112 ? 25.522 -13.950 -61.805 1.00 45.09 112 VAL F N 1
ATOM 9691 C CA . VAL F 1 112 ? 25.607 -15.305 -62.342 1.00 45.15 112 VAL F CA 1
ATOM 9692 C C . VAL F 1 112 ? 24.572 -16.267 -61.759 1.00 45.34 112 VAL F C 1
ATOM 9693 O O . VAL F 1 112 ? 23.889 -16.978 -62.493 1.00 46.07 112 VAL F O 1
ATOM 9697 N N . ASN F 1 113 ? 24.457 -16.280 -60.438 1.00 45.52 113 ASN F N 1
ATOM 9698 C CA . ASN F 1 113 ? 23.540 -17.186 -59.759 1.00 45.44 113 ASN F CA 1
ATOM 9699 C C . ASN F 1 113 ? 22.112 -16.707 -59.613 1.00 45.41 113 ASN F C 1
ATOM 9700 O O . ASN F 1 113 ? 21.198 -17.516 -59.428 1.00 44.98 113 ASN F O 1
ATOM 9705 N N . THR F 1 114 ? 21.908 -15.399 -59.680 1.00 45.30 114 THR F N 1
ATOM 9706 C CA . THR F 1 114 ? 20.566 -14.884 -59.517 1.00 43.72 114 THR F CA 1
ATOM 9707 C C . THR F 1 114 ? 19.986 -14.290 -60.788 1.00 42.88 114 THR F C 1
ATOM 9708 O O . THR F 1 114 ? 19.277 -14.986 -61.514 1.00 43.03 114 THR F O 1
ATOM 9712 N N . THR F 1 115 ? 20.292 -13.032 -61.081 1.00 41.43 115 THR F N 1
ATOM 9713 C CA . THR F 1 115 ? 19.715 -12.414 -62.267 1.00 42.18 115 THR F CA 1
ATOM 9714 C C . THR F 1 115 ? 19.843 -13.258 -63.539 1.00 41.86 115 THR F C 1
ATOM 9715 O O . THR F 1 115 ? 18.837 -13.519 -64.196 1.00 39.79 115 THR F O 1
ATOM 9719 N N . SER F 1 116 ? 21.055 -13.697 -63.875 1.00 42.53 116 SER F N 1
ATOM 9720 C CA . SER F 1 116 ? 21.267 -14.518 -65.080 1.00 44.23 116 SER F CA 1
ATOM 9721 C C . SER F 1 116 ? 20.337 -15.723 -65.163 1.00 43.90 116 SER F C 1
ATOM 9722 O O . SER F 1 116 ? 19.859 -16.067 -66.237 1.00 43.67 116 SER F O 1
ATOM 9725 N N . VAL F 1 117 ? 20.091 -16.368 -64.031 1.00 45.68 117 VAL F N 1
ATOM 9726 C CA . VAL F 1 117 ? 19.214 -17.528 -64.004 1.00 47.00 117 VAL F CA 1
ATOM 9727 C C . VAL F 1 117 ? 17.801 -17.073 -64.315 1.00 49.03 117 VAL F C 1
ATOM 9728 O O . VAL F 1 117 ? 17.114 -17.676 -65.137 1.00 50.83 117 VAL F O 1
ATOM 9732 N N . VAL F 1 118 ? 17.383 -15.998 -63.652 1.00 49.80 118 VAL F N 1
ATOM 9733 C CA . VAL F 1 118 ? 16.050 -15.433 -63.827 1.00 49.20 118 VAL F CA 1
ATOM 9734 C C . VAL F 1 118 ? 15.785 -15.002 -65.269 1.00 49.23 118 VAL F C 1
ATOM 9735 O O . VAL F 1 118 ? 14.737 -15.328 -65.833 1.00 47.95 118 VAL F O 1
ATOM 9739 N N . LEU F 1 119 ? 16.722 -14.270 -65.866 1.00 49.70 119 LEU F N 1
ATOM 9740 C CA . LEU F 1 119 ? 16.527 -13.827 -67.239 1.00 51.18 119 LEU F CA 1
ATOM 9741 C C . LEU F 1 119 ? 16.249 -15.017 -68.157 1.00 51.83 119 LEU F C 1
ATOM 9742 O O . LEU F 1 119 ? 15.266 -15.012 -68.903 1.00 51.28 119 LEU F O 1
ATOM 9747 N N . LEU F 1 120 ? 17.106 -16.036 -68.092 1.00 51.76 120 LEU F N 1
ATOM 9748 C CA . LEU F 1 120 ? 16.944 -17.215 -68.936 1.00 52.95 120 LEU F CA 1
ATOM 9749 C C . LEU F 1 120 ? 15.568 -17.862 -68.783 1.00 54.03 120 LEU F C 1
ATOM 9750 O O . LEU F 1 120 ? 14.925 -18.202 -69.778 1.00 55.10 120 LEU F O 1
ATOM 9755 N N . THR F 1 121 ? 15.125 -18.039 -67.542 1.00 52.69 121 THR F N 1
ATOM 9756 C CA . THR F 1 121 ? 13.823 -18.642 -67.279 1.00 53.27 121 THR F CA 1
ATOM 9757 C C . THR F 1 121 ? 12.696 -17.825 -67.905 1.00 53.85 121 THR F C 1
ATOM 9758 O O . THR F 1 121 ? 11.740 -18.384 -68.448 1.00 53.93 121 THR F O 1
ATOM 9762 N N . GLN F 1 122 ? 12.809 -16.502 -67.820 1.00 53.93 122 GLN F N 1
ATOM 9763 C CA . GLN F 1 122 ? 11.789 -15.618 -68.370 1.00 54.21 122 GLN F CA 1
ATOM 9764 C C . GLN F 1 122 ? 11.775 -15.697 -69.880 1.00 53.94 122 GLN F C 1
ATOM 9765 O O . GLN F 1 122 ? 10.718 -15.841 -70.492 1.00 53.33 122 GLN F O 1
ATOM 9771 N N . LYS F 1 123 ? 12.965 -15.605 -70.466 1.00 53.84 123 LYS F N 1
ATOM 9772 C CA . LYS F 1 123 ? 13.141 -15.652 -71.911 1.00 53.84 123 LYS F CA 1
ATOM 9773 C C . LYS F 1 123 ? 12.801 -17.010 -72.532 1.00 54.68 123 LYS F C 1
ATOM 9774 O O . LYS F 1 123 ? 13.054 -17.239 -73.714 1.00 56.68 123 LYS F O 1
ATOM 9780 N N . LEU F 1 124 ? 12.240 -17.910 -71.734 1.00 54.22 124 LEU F N 1
ATOM 9781 C CA . LEU F 1 124 ? 11.860 -19.229 -72.218 1.00 54.85 124 LEU F CA 1
ATOM 9782 C C . LEU F 1 124 ? 10.439 -19.542 -71.766 1.00 56.68 124 LEU F C 1
ATOM 9783 O O . LEU F 1 124 ? 9.918 -20.634 -72.011 1.00 57.92 124 LEU F O 1
ATOM 9788 N N . LEU F 1 125 ? 9.820 -18.579 -71.093 1.00 56.59 125 LEU F N 1
ATOM 9789 C CA . LEU F 1 125 ? 8.461 -18.741 -70.606 1.00 57.38 125 LEU F CA 1
ATOM 9790 C C . LEU F 1 125 ? 7.471 -19.083 -71.720 1.00 56.67 125 LEU F C 1
ATOM 9791 O O . LEU F 1 125 ? 6.622 -19.960 -71.559 1.00 56.25 125 LEU F O 1
ATOM 9796 N N . PRO F 1 126 ? 7.554 -18.384 -72.857 1.00 56.40 126 PRO F N 1
ATOM 9797 C CA . PRO F 1 126 ? 6.628 -18.689 -73.948 1.00 57.85 126 PRO F CA 1
ATOM 9798 C C . PRO F 1 126 ? 6.709 -20.156 -74.355 1.00 58.26 126 PRO F C 1
ATOM 9799 O O . PRO F 1 126 ? 5.691 -20.822 -74.505 1.00 59.13 126 PRO F O 1
ATOM 9803 N N . LEU F 1 127 ? 7.927 -20.655 -74.525 1.00 58.15 127 LEU F N 1
ATOM 9804 C CA . LEU F 1 127 ? 8.129 -22.037 -74.918 1.00 58.20 127 LEU F CA 1
ATOM 9805 C C . LEU F 1 127 ? 7.663 -22.957 -73.804 1.00 59.21 127 LEU F C 1
ATOM 9806 O O . LEU F 1 127 ? 7.048 -23.994 -74.055 1.00 59.62 127 LEU F O 1
ATOM 9811 N N . LEU F 1 128 ? 7.959 -22.577 -72.569 1.00 60.03 128 LEU F N 1
ATOM 9812 C CA . LEU F 1 128 ? 7.537 -23.378 -71.433 1.00 62.83 128 LEU F CA 1
ATOM 9813 C C . LEU F 1 128 ? 6.015 -23.392 -71.370 1.00 64.41 128 LEU F C 1
ATOM 9814 O O . LEU F 1 128 ? 5.399 -24.451 -71.504 1.00 65.40 128 LEU F O 1
ATOM 9819 N N . LYS F 1 129 ? 5.412 -22.218 -71.176 1.00 65.85 129 LYS F N 1
ATOM 9820 C CA . LYS F 1 129 ? 3.956 -22.100 -71.095 1.00 67.04 129 LYS F CA 1
ATOM 9821 C C . LYS F 1 129 ? 3.280 -22.723 -72.307 1.00 69.05 129 LYS F C 1
ATOM 9822 O O . LYS F 1 129 ? 2.219 -23.338 -72.191 1.00 68.97 129 LYS F O 1
ATOM 9828 N N . ASN F 1 130 ? 3.907 -22.568 -73.468 1.00 71.09 130 ASN F N 1
ATOM 9829 C CA . ASN F 1 130 ? 3.379 -23.118 -74.705 1.00 74.02 130 ASN F CA 1
ATOM 9830 C C . ASN F 1 130 ? 3.260 -24.636 -74.587 1.00 76.09 130 ASN F C 1
ATOM 9831 O O . ASN F 1 130 ? 2.300 -25.232 -75.079 1.00 76.78 130 ASN F O 1
ATOM 9836 N N . ALA F 1 131 ? 4.241 -25.257 -73.936 1.00 77.92 131 ALA F N 1
ATOM 9837 C CA . ALA F 1 131 ? 4.246 -26.708 -73.750 1.00 78.60 131 ALA F CA 1
ATOM 9838 C C . ALA F 1 131 ? 3.187 -27.121 -72.729 1.00 78.56 131 ALA F C 1
ATOM 9839 O O . ALA F 1 131 ? 2.632 -28.217 -72.800 1.00 77.89 131 ALA F O 1
ATOM 9841 N N . ALA F 1 132 ? 2.914 -26.232 -71.780 1.00 79.24 132 ALA F N 1
ATOM 9842 C CA . ALA F 1 132 ? 1.920 -26.495 -70.748 1.00 79.92 132 ALA F CA 1
ATOM 9843 C C . ALA F 1 132 ? 0.519 -26.446 -71.351 1.00 80.40 132 ALA F C 1
ATOM 9844 O O . ALA F 1 132 ? -0.402 -27.102 -70.863 1.00 80.20 132 ALA F O 1
ATOM 9846 N N . SER F 1 133 ? 0.364 -25.666 -72.417 1.00 80.84 133 SER F N 1
ATOM 9847 C CA . SER F 1 133 ? -0.929 -25.524 -73.078 1.00 80.77 133 SER F CA 1
ATOM 9848 C C . SER F 1 133 ? -1.243 -26.749 -73.919 1.00 80.87 133 SER F C 1
ATOM 9849 O O . SER F 1 133 ? -1.577 -26.641 -75.099 1.00 81.31 133 SER F O 1
ATOM 9852 N N . LYS F 1 134 ? -1.119 -27.916 -73.302 1.00 80.51 134 LYS F N 1
ATOM 9853 C CA . LYS F 1 134 ? -1.405 -29.174 -73.970 1.00 79.54 134 LYS F CA 1
ATOM 9854 C C . LYS F 1 134 ? -2.055 -30.106 -72.954 1.00 79.19 134 LYS F C 1
ATOM 9855 O O . LYS F 1 134 ? -1.728 -31.291 -72.885 1.00 79.59 134 LYS F O 1
ATOM 9861 N N . GLU F 1 135 ? -2.977 -29.563 -72.162 1.00 78.06 135 GLU F N 1
ATOM 9862 C CA . GLU F 1 135 ? -3.655 -30.358 -71.147 1.00 77.15 135 GLU F CA 1
ATOM 9863 C C . GLU F 1 135 ? -4.673 -29.529 -70.374 1.00 76.14 135 GLU F C 1
ATOM 9864 O O . GLU F 1 135 ? -5.262 -30.001 -69.398 1.00 75.24 135 GLU F O 1
ATOM 9870 N N . ASP F 1 138 ? -4.876 -29.101 -64.941 1.00 83.63 138 ASP F N 1
ATOM 9871 C CA . ASP F 1 138 ? -4.763 -28.771 -63.523 1.00 83.69 138 ASP F CA 1
ATOM 9872 C C . ASP F 1 138 ? -3.452 -29.286 -62.921 1.00 83.47 138 ASP F C 1
ATOM 9873 O O . ASP F 1 138 ? -2.749 -28.544 -62.234 1.00 82.85 138 ASP F O 1
ATOM 9878 N N . GLN F 1 139 ? -3.130 -30.551 -63.190 1.00 83.68 139 GLN F N 1
ATOM 9879 C CA . GLN F 1 139 ? -1.912 -31.191 -62.675 1.00 84.14 139 GLN F CA 1
ATOM 9880 C C . GLN F 1 139 ? -0.634 -30.482 -63.128 1.00 83.94 139 GLN F C 1
ATOM 9881 O O . GLN F 1 139 ? -0.655 -29.720 -64.097 1.00 84.78 139 GLN F O 1
ATOM 9887 N N . LEU F 1 140 ? 0.479 -30.750 -62.442 1.00 83.03 140 LEU F N 1
ATOM 9888 C CA . LEU F 1 140 ? 1.748 -30.094 -62.764 1.00 82.70 140 LEU F CA 1
ATOM 9889 C C . LEU F 1 140 ? 2.880 -30.911 -63.408 1.00 81.67 140 LEU F C 1
ATOM 9890 O O . LEU F 1 140 ? 3.504 -30.442 -64.362 1.00 81.15 140 LEU F O 1
ATOM 9895 N N . SER F 1 141 ? 3.147 -32.107 -62.884 1.00 80.54 141 SER F N 1
ATOM 9896 C CA . SER F 1 141 ? 4.198 -33.013 -63.388 1.00 79.69 141 SER F CA 1
ATOM 9897 C C . SER F 1 141 ? 5.271 -32.421 -64.324 1.00 78.92 141 SER F C 1
ATOM 9898 O O . SER F 1 141 ? 4.957 -31.799 -65.344 1.00 78.09 141 SER F O 1
ATOM 9901 N N . VAL F 1 142 ? 6.539 -32.647 -63.979 1.00 77.66 142 VAL F N 1
ATOM 9902 C CA . VAL F 1 142 ? 7.658 -32.145 -64.776 1.00 77.32 142 VAL F CA 1
ATOM 9903 C C . VAL F 1 142 ? 7.611 -32.704 -66.191 1.00 76.92 142 VAL F C 1
ATOM 9904 O O . VAL F 1 142 ? 8.403 -32.315 -67.051 1.00 76.49 142 VAL F O 1
ATOM 9908 N N . SER F 1 143 ? 6.687 -33.631 -66.423 1.00 76.41 143 SER F N 1
ATOM 9909 C CA . SER F 1 143 ? 6.522 -34.231 -67.740 1.00 75.78 143 SER F CA 1
ATOM 9910 C C . SER F 1 143 ? 5.836 -33.202 -68.626 1.00 74.93 143 SER F C 1
ATOM 9911 O O . SER F 1 143 ? 6.236 -32.975 -69.772 1.00 75.21 143 SER F O 1
ATOM 9914 N N . ARG F 1 144 ? 4.805 -32.575 -68.071 1.00 73.14 144 ARG F N 1
ATOM 9915 C CA . ARG F 1 144 ? 4.046 -31.549 -68.776 1.00 71.66 144 ARG F CA 1
ATOM 9916 C C . ARG F 1 144 ? 4.975 -30.384 -69.099 1.00 70.58 144 ARG F C 1
ATOM 9917 O O . ARG F 1 144 ? 5.508 -30.281 -70.207 1.00 70.23 144 ARG F O 1
ATOM 9925 N N . ALA F 1 145 ? 5.162 -29.515 -68.113 1.00 69.23 145 ALA F N 1
ATOM 9926 C CA . ALA F 1 145 ? 6.028 -28.350 -68.239 1.00 67.96 145 ALA F CA 1
ATOM 9927 C C . ALA F 1 145 ? 6.562 -28.038 -66.850 1.00 66.47 145 ALA F C 1
ATOM 9928 O O . ALA F 1 145 ? 5.830 -28.147 -65.866 1.00 67.21 145 ALA F O 1
ATOM 9930 N N . ALA F 1 146 ? 7.831 -27.658 -66.759 1.00 64.03 146 ALA F N 1
ATOM 9931 C CA . ALA F 1 146 ? 8.403 -27.354 -65.457 1.00 61.49 146 ALA F CA 1
ATOM 9932 C C . ALA F 1 146 ? 9.758 -26.655 -65.502 1.00 59.02 146 ALA F C 1
ATOM 9933 O O . ALA F 1 146 ? 10.517 -26.791 -66.460 1.00 58.31 146 ALA F O 1
ATOM 9935 N N . VAL F 1 147 ? 10.038 -25.891 -64.453 1.00 56.56 147 VAL F N 1
ATOM 9936 C CA . VAL F 1 147 ? 11.305 -25.187 -64.311 1.00 54.68 147 VAL F CA 1
ATOM 9937 C C . VAL F 1 147 ? 11.921 -25.669 -63.003 1.00 53.31 147 VAL F C 1
ATOM 9938 O O . VAL F 1 147 ? 11.386 -25.421 -61.918 1.00 54.03 147 VAL F O 1
ATOM 9942 N N . ILE F 1 148 ? 13.035 -26.379 -63.115 1.00 51.48 148 ILE F N 1
ATOM 9943 C CA . ILE F 1 148 ? 13.722 -26.914 -61.949 1.00 50.82 148 ILE F CA 1
ATOM 9944 C C . ILE F 1 148 ? 15.055 -26.218 -61.776 1.00 49.12 148 ILE F C 1
ATOM 9945 O O . ILE F 1 148 ? 15.862 -26.159 -62.704 1.00 49.10 148 ILE F O 1
ATOM 9950 N N . THR F 1 149 ? 15.279 -25.686 -60.582 1.00 47.64 149 THR F N 1
ATOM 9951 C CA . THR F 1 149 ? 16.519 -24.988 -60.287 1.00 45.01 149 THR F CA 1
ATOM 9952 C C . THR F 1 149 ? 17.365 -25.736 -59.269 1.00 45.14 149 THR F C 1
ATOM 9953 O O . THR F 1 149 ? 16.858 -26.217 -58.243 1.00 43.17 149 THR F O 1
ATOM 9957 N N . ILE F 1 150 ? 18.654 -25.846 -59.574 1.00 44.70 150 ILE F N 1
ATOM 9958 C CA . ILE F 1 150 ? 19.599 -26.505 -58.687 1.00 44.47 150 ILE F CA 1
ATOM 9959 C C . ILE F 1 150 ? 20.137 -25.439 -57.755 1.00 44.98 150 ILE F C 1
ATOM 9960 O O . ILE F 1 150 ? 21.054 -24.689 -58.112 1.00 45.14 150 ILE F O 1
ATOM 9965 N N . SER F 1 151 ? 19.551 -25.372 -56.564 1.00 45.26 151 SER F N 1
ATOM 9966 C CA . SER F 1 151 ? 19.939 -24.389 -55.563 1.00 46.68 151 SER F CA 1
ATOM 9967 C C . SER F 1 151 ? 20.981 -24.991 -54.606 1.00 46.36 151 SER F C 1
ATOM 9968 O O . SER F 1 151 ? 21.951 -25.625 -55.049 1.00 45.14 151 SER F O 1
ATOM 9971 N N . SER F 1 152 ? 20.773 -24.775 -53.304 1.00 44.96 152 SER F N 1
ATOM 9972 C CA . SER F 1 152 ? 21.653 -25.290 -52.261 1.00 43.84 152 SER F CA 1
ATOM 9973 C C . SER F 1 152 ? 21.093 -25.036 -50.865 1.00 44.57 152 SER F C 1
ATOM 9974 O O . SER F 1 152 ? 20.342 -24.080 -50.642 1.00 41.66 152 SER F O 1
ATOM 9977 N N . GLY F 1 153 ? 21.480 -25.907 -49.933 1.00 45.94 153 GLY F N 1
ATOM 9978 C CA . GLY F 1 153 ? 21.044 -25.790 -48.553 1.00 47.59 153 GLY F CA 1
ATOM 9979 C C . GLY F 1 153 ? 21.495 -24.465 -47.971 1.00 47.79 153 GLY F C 1
ATOM 9980 O O . GLY F 1 153 ? 20.787 -23.860 -47.162 1.00 47.88 153 GLY F O 1
ATOM 9981 N N . LEU F 1 154 ? 22.681 -24.019 -48.386 1.00 47.95 154 LEU F N 1
ATOM 9982 C CA . LEU F 1 154 ? 23.233 -22.743 -47.936 1.00 47.15 154 LEU F CA 1
ATOM 9983 C C . LEU F 1 154 ? 22.221 -21.644 -48.273 1.00 47.10 154 LEU F C 1
ATOM 9984 O O . LEU F 1 154 ? 22.272 -20.545 -47.718 1.00 47.90 154 LEU F O 1
ATOM 9989 N N . GLY F 1 155 ? 21.300 -21.957 -49.181 1.00 45.69 155 GLY F N 1
ATOM 9990 C CA . GLY F 1 155 ? 20.290 -20.995 -49.567 1.00 46.27 155 GLY F CA 1
ATOM 9991 C C . GLY F 1 155 ? 19.241 -20.844 -48.481 1.00 46.50 155 GLY F C 1
ATOM 9992 O O . GLY F 1 155 ? 18.542 -19.827 -48.412 1.00 46.63 155 GLY F O 1
ATOM 9993 N N . SER F 1 156 ? 19.122 -21.862 -47.630 1.00 45.91 156 SER F N 1
ATOM 9994 C CA . SER F 1 156 ? 18.148 -21.822 -46.540 1.00 45.08 156 SER F CA 1
ATOM 9995 C C . SER F 1 156 ? 18.614 -20.870 -45.456 1.00 44.25 156 SER F C 1
ATOM 9996 O O . SER F 1 156 ? 19.621 -21.121 -44.787 1.00 42.61 156 SER F O 1
ATOM 9999 N N . ILE F 1 157 ? 17.883 -19.774 -45.299 1.00 44.58 157 ILE F N 1
ATOM 10000 C CA . ILE F 1 157 ? 18.200 -18.779 -44.285 1.00 45.58 157 ILE F CA 1
ATOM 10001 C C . ILE F 1 157 ? 17.986 -19.395 -42.908 1.00 47.20 157 ILE F C 1
ATOM 10002 O O . ILE F 1 157 ? 18.840 -19.316 -42.023 1.00 47.62 157 ILE F O 1
ATOM 10007 N N . THR F 1 158 ? 16.830 -20.023 -42.750 1.00 48.11 158 THR F N 1
ATOM 10008 C CA . THR F 1 158 ? 16.457 -20.640 -41.495 1.00 49.10 158 THR F CA 1
ATOM 10009 C C . THR F 1 158 ? 17.423 -21.736 -41.078 1.00 49.42 158 THR F C 1
ATOM 10010 O O . THR F 1 158 ? 17.674 -21.926 -39.886 1.00 50.50 158 THR F O 1
ATOM 10014 N N . ASP F 1 159 ? 17.971 -22.450 -42.056 1.00 49.02 159 ASP F N 1
ATOM 10015 C CA . ASP F 1 159 ? 18.897 -23.543 -41.774 1.00 49.45 159 ASP F CA 1
ATOM 10016 C C . ASP F 1 159 ? 20.335 -23.047 -41.618 1.00 48.44 159 ASP F C 1
ATOM 10017 O O . ASP F 1 159 ? 21.237 -23.824 -41.315 1.00 48.52 159 ASP F O 1
ATOM 10022 N N . ASN F 1 160 ? 20.531 -21.744 -41.804 1.00 48.30 160 ASN F N 1
ATOM 10023 C CA . ASN F 1 160 ? 21.852 -21.111 -41.720 1.00 48.24 160 ASN F CA 1
ATOM 10024 C C . ASN F 1 160 ? 22.412 -21.002 -40.298 1.00 48.53 160 ASN F C 1
ATOM 10025 O O . ASN F 1 160 ? 21.946 -20.187 -39.507 1.00 50.54 160 ASN F O 1
ATOM 10030 N N . THR F 1 161 ? 23.428 -21.803 -39.987 1.00 47.73 161 THR F N 1
ATOM 10031 C CA . THR F 1 161 ? 24.030 -21.782 -38.658 1.00 47.82 161 THR F CA 1
ATOM 10032 C C . THR F 1 161 ? 25.540 -21.639 -38.719 1.00 46.95 161 THR F C 1
ATOM 10033 O O . THR F 1 161 ? 26.185 -21.361 -37.714 1.00 47.35 161 THR F O 1
ATOM 10037 N N . SER F 1 162 ? 26.104 -21.830 -39.901 1.00 45.00 162 SER F N 1
ATOM 10038 C CA . SER F 1 162 ? 27.541 -21.723 -40.066 1.00 43.03 162 SER F CA 1
ATOM 10039 C C . SER F 1 162 ? 27.983 -20.338 -40.535 1.00 42.35 162 SER F C 1
ATOM 10040 O O . SER F 1 162 ? 29.121 -19.935 -40.306 1.00 40.84 162 SER F O 1
ATOM 10043 N N . GLY F 1 163 ? 27.089 -19.610 -41.192 1.00 43.11 163 GLY F N 1
ATOM 10044 C CA . GLY F 1 163 ? 27.460 -18.298 -41.700 1.00 44.27 163 GLY F CA 1
ATOM 10045 C C . GLY F 1 163 ? 28.506 -18.470 -42.795 1.00 44.65 163 GLY F C 1
ATOM 10046 O O . GLY F 1 163 ? 28.342 -19.308 -43.681 1.00 43.30 163 GLY F O 1
ATOM 10047 N N . SER F 1 164 ? 29.571 -17.673 -42.749 1.00 44.52 164 SER F N 1
ATOM 10048 C CA . SER F 1 164 ? 30.653 -17.783 -43.720 1.00 45.09 164 SER F CA 1
ATOM 10049 C C . SER F 1 164 ? 31.917 -17.963 -42.887 1.00 46.32 164 SER F C 1
ATOM 10050 O O . SER F 1 164 ? 33.044 -17.762 -43.363 1.00 47.33 164 SER F O 1
ATOM 10053 N N . ALA F 1 165 ? 31.701 -18.348 -41.632 1.00 46.21 165 ALA F N 1
ATOM 10054 C CA . ALA F 1 165 ? 32.782 -18.582 -40.680 1.00 47.68 165 ALA F CA 1
ATOM 10055 C C . ALA F 1 165 ? 33.573 -19.823 -41.096 1.00 48.02 165 ALA F C 1
ATOM 10056 O O . ALA F 1 165 ? 34.796 -19.860 -40.993 1.00 49.83 165 ALA F O 1
ATOM 10058 N N . GLN F 1 166 ? 32.861 -20.837 -41.570 1.00 47.54 166 GLN F N 1
ATOM 10059 C CA . GLN F 1 166 ? 33.481 -22.074 -42.017 1.00 45.97 166 GLN F CA 1
ATOM 10060 C C . GLN F 1 166 ? 33.999 -21.926 -43.448 1.00 45.46 166 GLN F C 1
ATOM 10061 O O . GLN F 1 166 ? 35.169 -22.206 -43.720 1.00 45.19 166 GLN F O 1
ATOM 10067 N N . PHE F 1 167 ? 33.120 -21.490 -44.354 1.00 44.32 167 PHE F N 1
ATOM 10068 C CA . PHE F 1 167 ? 33.472 -21.291 -45.767 1.00 43.51 167 PHE F CA 1
ATOM 10069 C C . PHE F 1 167 ? 33.086 -19.903 -46.261 1.00 40.77 167 PHE F C 1
ATOM 10070 O O . PHE F 1 167 ? 32.082 -19.344 -45.828 1.00 42.83 167 PHE F O 1
ATOM 10078 N N . PRO F 1 168 ? 33.865 -19.341 -47.201 1.00 39.10 168 PRO F N 1
ATOM 10079 C CA . PRO F 1 168 ? 33.592 -18.000 -47.748 1.00 37.77 168 PRO F CA 1
ATOM 10080 C C . PRO F 1 168 ? 32.365 -17.985 -48.656 1.00 36.89 168 PRO F C 1
ATOM 10081 O O . PRO F 1 168 ? 32.460 -17.739 -49.859 1.00 39.01 168 PRO F O 1
ATOM 10085 N N . VAL F 1 169 ? 31.201 -18.212 -48.066 1.00 36.40 169 VAL F N 1
ATOM 10086 C CA . VAL F 1 169 ? 29.974 -18.288 -48.842 1.00 34.60 169 VAL F CA 1
ATOM 10087 C C . VAL F 1 169 ? 28.905 -17.223 -48.537 1.00 38.09 169 VAL F C 1
ATOM 10088 O O . VAL F 1 169 ? 27.696 -17.502 -48.586 1.00 37.70 169 VAL F O 1
ATOM 10092 N N . LEU F 1 170 ? 29.348 -16.000 -48.236 1.00 39.04 170 LEU F N 1
ATOM 10093 C CA . LEU F 1 170 ? 28.413 -14.916 -47.948 1.00 39.68 170 LEU F CA 1
ATOM 10094 C C . LEU F 1 170 ? 27.631 -14.584 -49.213 1.00 38.90 170 LEU F C 1
ATOM 10095 O O . LEU F 1 170 ? 26.412 -14.734 -49.248 1.00 38.55 170 LEU F O 1
ATOM 10100 N N . ALA F 1 171 ? 28.341 -14.146 -50.250 1.00 37.92 171 ALA F N 1
ATOM 10101 C CA . ALA F 1 171 ? 27.707 -13.802 -51.514 1.00 38.60 171 ALA F CA 1
ATOM 10102 C C . ALA F 1 171 ? 26.940 -15.016 -52.042 1.00 40.08 171 ALA F C 1
ATOM 10103 O O . ALA F 1 171 ? 25.825 -14.894 -52.562 1.00 39.37 171 ALA F O 1
ATOM 10105 N N . TYR F 1 172 ? 27.545 -16.189 -51.895 1.00 41.11 172 TYR F N 1
ATOM 10106 C CA . TYR F 1 172 ? 26.924 -17.425 -52.341 1.00 40.34 172 TYR F CA 1
ATOM 10107 C C . TYR F 1 172 ? 25.576 -17.584 -51.645 1.00 40.54 172 TYR F C 1
ATOM 10108 O O . TYR F 1 172 ? 24.531 -17.538 -52.292 1.00 41.38 172 TYR F O 1
ATOM 10117 N N . ARG F 1 173 ? 25.599 -17.758 -50.323 1.00 41.20 173 ARG F N 1
ATOM 10118 C CA . ARG F 1 173 ? 24.365 -17.930 -49.551 1.00 39.77 173 ARG F CA 1
ATOM 10119 C C . ARG F 1 173 ? 23.261 -16.989 -50.014 1.00 39.87 173 ARG F C 1
ATOM 10120 O O . ARG F 1 173 ? 22.124 -17.419 -50.215 1.00 38.53 173 ARG F O 1
ATOM 10128 N N . MET F 1 174 ? 23.601 -15.706 -50.173 1.00 40.10 174 MET F N 1
ATOM 10129 C CA . MET F 1 174 ? 22.636 -14.693 -50.606 1.00 39.38 174 MET F CA 1
ATOM 10130 C C . MET F 1 174 ? 22.083 -14.965 -52.010 1.00 40.69 174 MET F C 1
ATOM 10131 O O . MET F 1 174 ? 20.888 -14.762 -52.263 1.00 42.37 174 MET F O 1
ATOM 10136 N N . SER F 1 175 ? 22.940 -15.432 -52.915 1.00 39.85 175 SER F N 1
ATOM 10137 C CA . SER F 1 175 ? 22.511 -15.710 -54.279 1.00 40.99 175 SER F CA 1
ATOM 10138 C C . SER F 1 175 ? 21.480 -16.847 -54.370 1.00 42.48 175 SER F C 1
ATOM 10139 O O . SER F 1 175 ? 20.546 -16.786 -55.173 1.00 42.86 175 SER F O 1
ATOM 10142 N N . LYS F 1 176 ? 21.649 -17.878 -53.553 1.00 41.60 176 LYS F N 1
ATOM 10143 C CA . LYS F 1 176 ? 20.733 -19.008 -53.561 1.00 42.27 176 LYS F CA 1
ATOM 10144 C C . LYS F 1 176 ? 19.449 -18.674 -52.818 1.00 44.02 176 LYS F C 1
ATOM 10145 O O . LYS F 1 176 ? 18.372 -19.181 -53.150 1.00 45.16 176 LYS F O 1
ATOM 10151 N N . ALA F 1 177 ? 19.557 -17.823 -51.804 1.00 44.67 177 ALA F N 1
ATOM 10152 C CA . ALA F 1 177 ? 18.378 -17.422 -51.046 1.00 43.78 177 ALA F CA 1
ATOM 10153 C C . ALA F 1 177 ? 17.472 -16.643 -52.009 1.00 42.53 177 ALA F C 1
ATOM 10154 O O . ALA F 1 177 ? 16.244 -16.761 -51.981 1.00 40.09 177 ALA F O 1
ATOM 10156 N N . ALA F 1 178 ? 18.116 -15.863 -52.874 1.00 42.05 178 ALA F N 1
ATOM 10157 C CA . ALA F 1 178 ? 17.434 -15.058 -53.869 1.00 40.80 178 ALA F CA 1
ATOM 10158 C C . ALA F 1 178 ? 16.784 -15.942 -54.929 1.00 41.55 178 ALA F C 1
ATOM 10159 O O . ALA F 1 178 ? 15.630 -15.720 -55.298 1.00 39.39 178 ALA F O 1
ATOM 10161 N N . ILE F 1 179 ? 17.519 -16.942 -55.420 1.00 42.11 179 ILE F N 1
ATOM 10162 C CA . ILE F 1 179 ? 16.971 -17.838 -56.438 1.00 43.27 179 ILE F CA 1
ATOM 10163 C C . ILE F 1 179 ? 15.819 -18.635 -55.831 1.00 42.52 179 ILE F C 1
ATOM 10164 O O . ILE F 1 179 ? 14.851 -18.953 -56.513 1.00 41.61 179 ILE F O 1
ATOM 10169 N N . ASN F 1 180 ? 15.932 -18.945 -54.542 1.00 42.69 180 ASN F N 1
ATOM 10170 C CA . ASN F 1 180 ? 14.886 -19.668 -53.824 1.00 43.22 180 ASN F CA 1
ATOM 10171 C C . ASN F 1 180 ? 13.644 -18.794 -53.745 1.00 45.18 180 ASN F C 1
ATOM 10172 O O . ASN F 1 180 ? 12.516 -19.295 -53.742 1.00 45.11 180 ASN F O 1
ATOM 10177 N N . MET F 1 181 ? 13.856 -17.483 -53.661 1.00 46.60 181 MET F N 1
ATOM 10178 C CA . MET F 1 181 ? 12.740 -16.547 -53.619 1.00 47.77 181 MET F CA 1
ATOM 10179 C C . MET F 1 181 ? 12.125 -16.511 -55.022 1.00 47.64 181 MET F C 1
ATOM 10180 O O . MET F 1 181 ? 10.912 -16.402 -55.178 1.00 49.43 181 MET F O 1
ATOM 10185 N N . PHE F 1 182 ? 12.980 -16.616 -56.033 1.00 46.31 182 PHE F N 1
ATOM 10186 C CA . PHE F 1 182 ? 12.545 -16.610 -57.418 1.00 46.82 182 PHE F CA 1
ATOM 10187 C C . PHE F 1 182 ? 11.609 -17.781 -57.719 1.00 47.84 182 PHE F C 1
ATOM 10188 O O . PHE F 1 182 ? 10.501 -17.579 -58.206 1.00 47.59 182 PHE F O 1
ATOM 10196 N N . GLY F 1 183 ? 12.061 -18.998 -57.423 1.00 48.47 183 GLY F N 1
ATOM 10197 C CA . GLY F 1 183 ? 11.253 -20.179 -57.669 1.00 49.66 183 GLY F CA 1
ATOM 10198 C C . GLY F 1 183 ? 9.920 -20.102 -56.956 1.00 51.07 183 GLY F C 1
ATOM 10199 O O . GLY F 1 183 ? 8.873 -20.503 -57.482 1.00 51.47 183 GLY F O 1
ATOM 10200 N N . ARG F 1 184 ? 9.959 -19.580 -55.739 1.00 51.34 184 ARG F N 1
ATOM 10201 C CA . ARG F 1 184 ? 8.753 -19.435 -54.953 1.00 52.34 184 ARG F CA 1
ATOM 10202 C C . ARG F 1 184 ? 7.783 -18.518 -55.698 1.00 52.69 184 ARG F C 1
ATOM 10203 O O . ARG F 1 184 ? 6.596 -18.825 -55.836 1.00 53.44 184 ARG F O 1
ATOM 10211 N N . THR F 1 185 ? 8.315 -17.399 -56.182 1.00 51.68 185 THR F N 1
ATOM 10212 C CA . THR F 1 185 ? 7.541 -16.393 -56.898 1.00 51.62 185 THR F CA 1
ATOM 10213 C C . THR F 1 185 ? 7.048 -16.881 -58.262 1.00 51.91 185 THR F C 1
ATOM 10214 O O . THR F 1 185 ? 5.850 -16.842 -58.549 1.00 52.20 185 THR F O 1
ATOM 10218 N N . LEU F 1 186 ? 7.969 -17.340 -59.098 1.00 50.63 186 LEU F N 1
ATOM 10219 C CA . LEU F 1 186 ? 7.602 -17.829 -60.414 1.00 50.54 186 LEU F CA 1
ATOM 10220 C C . LEU F 1 186 ? 6.453 -18.837 -60.315 1.00 50.99 186 LEU F C 1
ATOM 10221 O O . LEU F 1 186 ? 5.533 -18.810 -61.125 1.00 50.91 186 LEU F O 1
ATOM 10226 N N . ALA F 1 187 ? 6.511 -19.720 -59.320 1.00 51.72 187 ALA F N 1
ATOM 10227 C CA . ALA F 1 187 ? 5.474 -20.732 -59.118 1.00 51.55 187 ALA F CA 1
ATOM 10228 C C . ALA F 1 187 ? 4.094 -20.094 -59.091 1.00 52.40 187 ALA F C 1
ATOM 10229 O O . ALA F 1 187 ? 3.173 -20.513 -59.813 1.00 49.34 187 ALA F O 1
ATOM 10231 N N . VAL F 1 188 ? 3.955 -19.080 -58.246 1.00 52.60 188 VAL F N 1
ATOM 10232 C CA . VAL F 1 188 ? 2.691 -18.378 -58.132 1.00 54.19 188 VAL F CA 1
ATOM 10233 C C . VAL F 1 188 ? 2.302 -17.808 -59.494 1.00 56.00 188 VAL F C 1
ATOM 10234 O O . VAL F 1 188 ? 1.244 -18.130 -60.036 1.00 58.80 188 VAL F O 1
ATOM 10238 N N . ASP F 1 189 ? 3.178 -16.978 -60.049 1.00 56.26 189 ASP F N 1
ATOM 10239 C CA . ASP F 1 189 ? 2.934 -16.336 -61.332 1.00 56.55 189 ASP F CA 1
ATOM 10240 C C . ASP F 1 189 ? 2.633 -17.303 -62.473 1.00 56.95 189 ASP F C 1
ATOM 10241 O O . ASP F 1 189 ? 2.108 -16.906 -63.511 1.00 57.17 189 ASP F O 1
ATOM 10246 N N . LEU F 1 190 ? 2.963 -18.571 -62.293 1.00 58.06 190 LEU F N 1
ATOM 10247 C CA . LEU F 1 190 ? 2.716 -19.533 -63.348 1.00 59.57 190 LEU F CA 1
ATOM 10248 C C . LEU F 1 190 ? 1.642 -20.542 -62.971 1.00 61.27 190 LEU F C 1
ATOM 10249 O O . LEU F 1 190 ? 1.495 -21.561 -63.639 1.00 61.72 190 LEU F O 1
ATOM 10254 N N . LYS F 1 191 ? 0.884 -20.260 -61.915 1.00 63.12 191 LYS F N 1
ATOM 10255 C CA . LYS F 1 191 ? -0.158 -21.187 -61.485 1.00 65.10 191 LYS F CA 1
ATOM 10256 C C . LYS F 1 191 ? -1.159 -21.477 -62.599 1.00 65.50 191 LYS F C 1
ATOM 10257 O O . LYS F 1 191 ? -1.359 -22.633 -62.975 1.00 65.19 191 LYS F O 1
ATOM 10263 N N . ASP F 1 192 ? -1.784 -20.424 -63.122 1.00 66.16 192 ASP F N 1
ATOM 10264 C CA . ASP F 1 192 ? -2.765 -20.576 -64.191 1.00 67.04 192 ASP F CA 1
ATOM 10265 C C . ASP F 1 192 ? -2.148 -21.182 -65.441 1.00 67.06 192 ASP F C 1
ATOM 10266 O O . ASP F 1 192 ? -2.850 -21.798 -66.240 1.00 67.64 192 ASP F O 1
ATOM 10271 N N . ASP F 1 193 ? -0.841 -21.010 -65.613 1.00 66.52 193 ASP F N 1
ATOM 10272 C CA . ASP F 1 193 ? -0.169 -21.547 -66.788 1.00 65.84 193 ASP F CA 1
ATOM 10273 C C . ASP F 1 193 ? 0.171 -23.021 -66.635 1.00 65.31 193 ASP F C 1
ATOM 10274 O O . ASP F 1 193 ? 0.653 -23.650 -67.573 1.00 66.40 193 ASP F O 1
ATOM 10279 N N . ASN F 1 194 ? -0.072 -23.563 -65.448 1.00 65.06 194 ASN F N 1
ATOM 10280 C CA . ASN F 1 194 ? 0.166 -24.979 -65.180 1.00 65.94 194 ASN F CA 1
ATOM 10281 C C . ASN F 1 194 ? 1.615 -25.470 -65.217 1.00 65.67 194 ASN F C 1
ATOM 10282 O O . ASN F 1 194 ? 1.850 -26.678 -65.161 1.00 66.49 194 ASN F O 1
ATOM 10287 N N . VAL F 1 195 ? 2.588 -24.566 -65.319 1.00 64.59 195 VAL F N 1
ATOM 10288 C CA . VAL F 1 195 ? 3.986 -25.003 -65.332 1.00 63.41 195 VAL F CA 1
ATOM 10289 C C . VAL F 1 195 ? 4.561 -25.143 -63.910 1.00 61.64 195 VAL F C 1
ATOM 10290 O O . VAL F 1 195 ? 4.508 -24.218 -63.095 1.00 62.02 195 VAL F O 1
ATOM 10294 N N . LEU F 1 196 ? 5.095 -26.325 -63.623 1.00 59.91 196 LEU F N 1
ATOM 10295 C CA . LEU F 1 196 ? 5.669 -26.644 -62.316 1.00 58.99 196 LEU F CA 1
ATOM 10296 C C . LEU F 1 196 ? 7.022 -25.976 -62.084 1.00 57.32 196 LEU F C 1
ATOM 10297 O O . LEU F 1 196 ? 7.838 -25.872 -62.995 1.00 57.63 196 LEU F O 1
ATOM 10302 N N . VAL F 1 197 ? 7.257 -25.527 -60.858 1.00 55.74 197 VAL F N 1
ATOM 10303 C CA . VAL F 1 197 ? 8.520 -24.884 -60.514 1.00 54.77 197 VAL F CA 1
ATOM 10304 C C . VAL F 1 197 ? 8.923 -25.247 -59.092 1.00 53.63 197 VAL F C 1
ATOM 10305 O O . VAL F 1 197 ? 8.260 -24.877 -58.124 1.00 51.75 197 VAL F O 1
ATOM 10309 N N . VAL F 1 198 ? 10.015 -25.995 -58.984 1.00 52.61 198 VAL F N 1
ATOM 10310 C CA . VAL F 1 198 ? 10.512 -26.435 -57.694 1.00 52.36 198 VAL F CA 1
ATOM 10311 C C . VAL F 1 198 ? 12.033 -26.334 -57.640 1.00 52.93 198 VAL F C 1
ATOM 10312 O O . VAL F 1 198 ? 12.718 -26.475 -58.662 1.00 51.41 198 VAL F O 1
ATOM 10316 N N . ASN F 1 199 ? 12.547 -26.077 -56.438 1.00 52.80 199 ASN F N 1
ATOM 10317 C CA . ASN F 1 199 ? 13.985 -25.957 -56.221 1.00 53.35 199 ASN F CA 1
ATOM 10318 C C . ASN F 1 199 ? 14.498 -27.116 -55.377 1.00 51.94 199 ASN F C 1
ATOM 10319 O O . ASN F 1 199 ? 13.870 -27.519 -54.400 1.00 51.25 199 ASN F O 1
ATOM 10324 N N . PHE F 1 200 ? 15.639 -27.663 -55.770 1.00 51.79 200 PHE F N 1
ATOM 10325 C CA . PHE F 1 200 ? 16.216 -28.782 -55.041 1.00 53.70 200 PHE F CA 1
ATOM 10326 C C . PHE F 1 200 ? 17.608 -28.460 -54.563 1.00 52.19 200 PHE F C 1
ATOM 10327 O O . PHE F 1 200 ? 18.087 -27.342 -54.702 1.00 53.66 200 PHE F O 1
ATOM 10335 N N . CYS F 1 201 ? 18.256 -29.464 -53.998 1.00 51.92 201 CYS F N 1
ATOM 10336 C CA . CYS F 1 201 ? 19.611 -29.310 -53.521 1.00 51.42 201 CYS F CA 1
ATOM 10337 C C . CYS F 1 201 ? 20.350 -30.618 -53.426 1.00 52.02 201 CYS F C 1
ATOM 10338 O O . CYS F 1 201 ? 19.989 -31.486 -52.625 1.00 53.84 201 CYS F O 1
ATOM 10341 N N . PRO F 1 202 ? 21.357 -30.815 -54.281 1.00 52.32 202 PRO F N 1
ATOM 10342 C CA . PRO F 1 202 ? 22.067 -32.083 -54.113 1.00 53.58 202 PRO F CA 1
ATOM 10343 C C . PRO F 1 202 ? 22.933 -31.664 -52.906 1.00 55.19 202 PRO F C 1
ATOM 10344 O O . PRO F 1 202 ? 23.013 -30.469 -52.610 1.00 56.66 202 PRO F O 1
ATOM 10348 N N . GLY F 1 203 ? 23.553 -32.579 -52.179 1.00 56.16 203 GLY F N 1
ATOM 10349 C CA . GLY F 1 203 ? 24.367 -32.114 -51.059 1.00 56.76 203 GLY F CA 1
ATOM 10350 C C . GLY F 1 203 ? 25.657 -31.494 -51.566 1.00 57.96 203 GLY F C 1
ATOM 10351 O O . GLY F 1 203 ? 26.727 -31.777 -51.037 1.00 60.10 203 GLY F O 1
ATOM 10352 N N . TRP F 1 204 ? 25.554 -30.629 -52.577 1.00 59.81 204 TRP F N 1
ATOM 10353 C CA . TRP F 1 204 ? 26.720 -30.007 -53.211 1.00 60.76 204 TRP F CA 1
ATOM 10354 C C . TRP F 1 204 ? 27.573 -31.213 -53.568 1.00 62.10 204 TRP F C 1
ATOM 10355 O O . TRP F 1 204 ? 28.490 -31.596 -52.838 1.00 59.79 204 TRP F O 1
ATOM 10366 N N . VAL F 1 205 ? 27.210 -31.826 -54.690 1.00 63.08 205 VAL F N 1
ATOM 10367 C CA . VAL F 1 205 ? 27.868 -33.012 -55.202 1.00 61.97 205 VAL F CA 1
ATOM 10368 C C . VAL F 1 205 ? 28.377 -32.742 -56.612 1.00 62.87 205 VAL F C 1
ATOM 10369 O O . VAL F 1 205 ? 29.025 -31.722 -56.860 1.00 62.60 205 VAL F O 1
ATOM 10373 N N . GLU F 1 219 ? 25.887 -40.711 -61.507 1.00 68.52 219 GLU F N 1
ATOM 10374 C CA . GLU F 1 219 ? 26.101 -41.033 -60.108 1.00 67.54 219 GLU F CA 1
ATOM 10375 C C . GLU F 1 219 ? 24.787 -41.103 -59.357 1.00 67.80 219 GLU F C 1
ATOM 10376 O O . GLU F 1 219 ? 23.749 -40.702 -59.877 1.00 68.11 219 GLU F O 1
ATOM 10382 N N . GLN F 1 220 ? 24.842 -41.603 -58.125 1.00 68.18 220 GLN F N 1
ATOM 10383 C CA . GLN F 1 220 ? 23.655 -41.759 -57.285 1.00 67.87 220 GLN F CA 1
ATOM 10384 C C . GLN F 1 220 ? 23.012 -40.440 -56.859 1.00 65.52 220 GLN F C 1
ATOM 10385 O O . GLN F 1 220 ? 21.887 -40.423 -56.368 1.00 64.93 220 GLN F O 1
ATOM 10391 N N . SER F 1 221 ? 23.730 -39.339 -57.040 1.00 64.99 221 SER F N 1
ATOM 10392 C CA . SER F 1 221 ? 23.208 -38.023 -56.688 1.00 64.53 221 SER F CA 1
ATOM 10393 C C . SER F 1 221 ? 22.236 -37.574 -57.778 1.00 64.75 221 SER F C 1
ATOM 10394 O O . SER F 1 221 ? 21.096 -37.196 -57.493 1.00 63.90 221 SER F O 1
ATOM 10397 N N . THR F 1 222 ? 22.698 -37.618 -59.027 1.00 64.65 222 THR F N 1
ATOM 10398 C CA . THR F 1 222 ? 21.868 -37.230 -60.161 1.00 65.11 222 THR F CA 1
ATOM 10399 C C . THR F 1 222 ? 20.772 -38.272 -60.365 1.00 64.08 222 THR F C 1
ATOM 10400 O O . THR F 1 222 ? 19.665 -37.946 -60.801 1.00 63.94 222 THR F O 1
ATOM 10404 N N . ALA F 1 223 ? 21.089 -39.522 -60.040 1.00 62.40 223 ALA F N 1
ATOM 10405 C CA . ALA F 1 223 ? 20.130 -40.614 -60.168 1.00 61.89 223 ALA F CA 1
ATOM 10406 C C . ALA F 1 223 ? 18.957 -40.370 -59.224 1.00 61.57 223 ALA F C 1
ATOM 10407 O O . ALA F 1 223 ? 17.798 -40.361 -59.646 1.00 62.41 223 ALA F O 1
ATOM 10409 N N . GLU F 1 224 ? 19.263 -40.172 -57.944 1.00 59.80 224 GLU F N 1
ATOM 10410 C CA . GLU F 1 224 ? 18.224 -39.920 -56.961 1.00 59.35 224 GLU F CA 1
ATOM 10411 C C . GLU F 1 224 ? 17.433 -38.677 -57.343 1.00 58.65 224 GLU F C 1
ATOM 10412 O O . GLU F 1 224 ? 16.219 -38.616 -57.141 1.00 56.77 224 GLU F O 1
ATOM 10418 N N . LEU F 1 225 ? 18.130 -37.689 -57.896 1.00 58.44 225 LEU F N 1
ATOM 10419 C CA . LEU F 1 225 ? 17.497 -36.446 -58.311 1.00 58.71 225 LEU F CA 1
ATOM 10420 C C . LEU F 1 225 ? 16.367 -36.730 -59.276 1.00 59.61 225 LEU F C 1
ATOM 10421 O O . LEU F 1 225 ? 15.203 -36.490 -58.975 1.00 59.31 225 LEU F O 1
ATOM 10426 N N . ILE F 1 226 ? 16.717 -37.237 -60.448 1.00 62.12 226 ILE F N 1
ATOM 10427 C CA . ILE F 1 226 ? 15.717 -37.547 -61.451 1.00 64.63 226 ILE F CA 1
ATOM 10428 C C . ILE F 1 226 ? 14.748 -38.565 -60.852 1.00 65.35 226 ILE F C 1
ATOM 10429 O O . ILE F 1 226 ? 13.547 -38.520 -61.110 1.00 65.18 226 ILE F O 1
ATOM 10434 N N . SER F 1 227 ? 15.277 -39.463 -60.027 1.00 66.18 227 SER F N 1
ATOM 10435 C CA . SER F 1 227 ? 14.459 -40.478 -59.365 1.00 67.51 227 SER F CA 1
ATOM 10436 C C . SER F 1 227 ? 13.223 -39.884 -58.694 1.00 68.26 227 SER F C 1
ATOM 10437 O O . SER F 1 227 ? 12.179 -40.530 -58.627 1.00 68.94 227 SER F O 1
ATOM 10440 N N . SER F 1 228 ? 13.354 -38.662 -58.182 1.00 69.19 228 SER F N 1
ATOM 10441 C CA . SER F 1 228 ? 12.250 -37.985 -57.508 1.00 68.68 228 SER F CA 1
ATOM 10442 C C . SER F 1 228 ? 11.708 -36.822 -58.325 1.00 68.83 228 SER F C 1
ATOM 10443 O O . SER F 1 228 ? 10.799 -36.119 -57.885 1.00 68.73 228 SER F O 1
ATOM 10446 N N . PHE F 1 229 ? 12.280 -36.618 -59.509 1.00 69.46 229 PHE F N 1
ATOM 10447 C CA . PHE F 1 229 ? 11.825 -35.571 -60.426 1.00 69.96 229 PHE F CA 1
ATOM 10448 C C . PHE F 1 229 ? 10.468 -36.067 -60.934 1.00 70.30 229 PHE F C 1
ATOM 10449 O O . PHE F 1 229 ? 9.565 -35.288 -61.246 1.00 70.24 229 PHE F O 1
ATOM 10457 N N . ASN F 1 230 ? 10.348 -37.389 -60.997 1.00 70.44 230 ASN F N 1
ATOM 10458 C CA . ASN F 1 230 ? 9.146 -38.046 -61.483 1.00 71.27 230 ASN F CA 1
ATOM 10459 C C . ASN F 1 230 ? 8.010 -38.077 -60.469 1.00 71.81 230 ASN F C 1
ATOM 10460 O O . ASN F 1 230 ? 6.887 -38.459 -60.805 1.00 70.99 230 ASN F O 1
ATOM 10465 N N . LYS F 1 231 ? 8.298 -37.685 -59.231 1.00 72.15 231 LYS F N 1
ATOM 10466 C CA . LYS F 1 231 ? 7.277 -37.680 -58.188 1.00 72.93 231 LYS F CA 1
ATOM 10467 C C . LYS F 1 231 ? 6.752 -36.281 -57.879 1.00 73.62 231 LYS F C 1
ATOM 10468 O O . LYS F 1 231 ? 5.941 -36.108 -56.964 1.00 74.09 231 LYS F O 1
ATOM 10474 N N . LEU F 1 232 ? 7.198 -35.294 -58.654 1.00 73.52 232 LEU F N 1
ATOM 10475 C CA . LEU F 1 232 ? 6.797 -33.908 -58.441 1.00 73.98 232 LEU F CA 1
ATOM 10476 C C . LEU F 1 232 ? 5.430 -33.507 -58.988 1.00 74.23 232 LEU F C 1
ATOM 10477 O O . LEU F 1 232 ? 5.266 -33.310 -60.189 1.00 74.88 232 LEU F O 1
ATOM 10482 N N . ASP F 1 233 ? 4.453 -33.374 -58.096 1.00 73.63 233 ASP F N 1
ATOM 10483 C CA . ASP F 1 233 ? 3.117 -32.962 -58.500 1.00 73.43 233 ASP F CA 1
ATOM 10484 C C . ASP F 1 233 ? 2.863 -31.510 -58.090 1.00 72.90 233 ASP F C 1
ATOM 10485 O O . ASP F 1 233 ? 3.747 -30.665 -58.203 1.00 73.39 233 ASP F O 1
ATOM 10490 N N . ASN F 1 234 ? 1.660 -31.226 -57.607 1.00 72.24 234 ASN F N 1
ATOM 10491 C CA . ASN F 1 234 ? 1.297 -29.873 -57.203 1.00 71.43 234 ASN F CA 1
ATOM 10492 C C . ASN F 1 234 ? 1.725 -29.505 -55.787 1.00 69.60 234 ASN F C 1
ATOM 10493 O O . ASN F 1 234 ? 1.963 -28.337 -55.488 1.00 68.54 234 ASN F O 1
ATOM 10498 N N . SER F 1 235 ? 1.822 -30.503 -54.920 1.00 67.93 235 SER F N 1
ATOM 10499 C CA . SER F 1 235 ? 2.202 -30.264 -53.534 1.00 67.45 235 SER F CA 1
ATOM 10500 C C . SER F 1 235 ? 3.659 -29.822 -53.361 1.00 66.85 235 SER F C 1
ATOM 10501 O O . SER F 1 235 ? 4.050 -29.351 -52.285 1.00 66.44 235 SER F O 1
ATOM 10504 N N . HIS F 1 236 ? 4.454 -29.970 -54.418 1.00 64.90 236 HIS F N 1
ATOM 10505 C CA . HIS F 1 236 ? 5.866 -29.601 -54.378 1.00 63.35 236 HIS F CA 1
ATOM 10506 C C . HIS F 1 236 ? 6.073 -28.233 -55.009 1.00 63.36 236 HIS F C 1
ATOM 10507 O O . HIS F 1 236 ? 7.139 -27.628 -54.877 1.00 63.09 236 HIS F O 1
ATOM 10514 N N . ASN F 1 237 ? 5.047 -27.755 -55.701 1.00 63.24 237 ASN F N 1
ATOM 10515 C CA . ASN F 1 237 ? 5.115 -26.475 -56.392 1.00 63.06 237 ASN F CA 1
ATOM 10516 C C . ASN F 1 237 ? 5.478 -25.309 -55.471 1.00 63.04 237 ASN F C 1
ATOM 10517 O O . ASN F 1 237 ? 4.875 -25.128 -54.411 1.00 62.93 237 ASN F O 1
ATOM 10522 N N . GLY F 1 238 ? 6.479 -24.532 -55.889 1.00 62.93 238 GLY F N 1
ATOM 10523 C CA . GLY F 1 238 ? 6.929 -23.379 -55.126 1.00 61.63 238 GLY F CA 1
ATOM 10524 C C . GLY F 1 238 ? 7.689 -23.745 -53.869 1.00 61.11 238 GLY F C 1
ATOM 10525 O O . GLY F 1 238 ? 7.800 -22.942 -52.933 1.00 60.37 238 GLY F O 1
ATOM 10526 N N . ARG F 1 239 ? 8.232 -24.959 -53.851 1.00 60.24 239 ARG F N 1
ATOM 10527 C CA . ARG F 1 239 ? 8.964 -25.428 -52.688 1.00 58.46 239 ARG F CA 1
ATOM 10528 C C . ARG F 1 239 ? 10.418 -25.808 -52.948 1.00 56.47 239 ARG F C 1
ATOM 10529 O O . ARG F 1 239 ? 10.829 -26.033 -54.087 1.00 54.68 239 ARG F O 1
ATOM 10537 N N . PHE F 1 240 ? 11.185 -25.849 -51.862 1.00 54.59 240 PHE F N 1
ATOM 10538 C CA . PHE F 1 240 ? 12.608 -26.164 -51.880 1.00 53.58 240 PHE F CA 1
ATOM 10539 C C . PHE F 1 240 ? 12.763 -27.526 -51.218 1.00 52.76 240 PHE F C 1
ATOM 10540 O O . PHE F 1 240 ? 12.185 -27.767 -50.157 1.00 51.10 240 PHE F O 1
ATOM 10548 N N . PHE F 1 241 ? 13.542 -28.409 -51.839 1.00 52.98 241 PHE F N 1
ATOM 10549 C CA . PHE F 1 241 ? 13.727 -29.759 -51.312 1.00 53.12 241 PHE F CA 1
ATOM 10550 C C . PHE F 1 241 ? 15.150 -30.270 -51.451 1.00 52.84 241 PHE F C 1
ATOM 10551 O O . PHE F 1 241 ? 15.955 -29.716 -52.191 1.00 51.69 241 PHE F O 1
ATOM 10559 N N . MET F 1 242 ? 15.430 -31.351 -50.730 1.00 54.65 242 MET F N 1
ATOM 10560 C CA . MET F 1 242 ? 16.716 -32.035 -50.789 1.00 57.48 242 MET F CA 1
ATOM 10561 C C . MET F 1 242 ? 16.460 -33.124 -51.829 1.00 59.08 242 MET F C 1
ATOM 10562 O O . MET F 1 242 ? 15.314 -33.506 -52.036 1.00 60.44 242 MET F O 1
ATOM 10567 N N . ARG F 1 243 ? 17.497 -33.638 -52.478 1.00 61.20 243 ARG F N 1
ATOM 10568 C CA . ARG F 1 243 ? 17.271 -34.649 -53.509 1.00 62.45 243 ARG F CA 1
ATOM 10569 C C . ARG F 1 243 ? 16.377 -35.831 -53.095 1.00 62.15 243 ARG F C 1
ATOM 10570 O O . ARG F 1 243 ? 15.666 -36.397 -53.932 1.00 61.94 243 ARG F O 1
ATOM 10578 N N . ASN F 1 244 ? 16.393 -36.195 -51.815 1.00 61.83 244 ASN F N 1
ATOM 10579 C CA . ASN F 1 244 ? 15.570 -37.309 -51.330 1.00 61.38 244 ASN F CA 1
ATOM 10580 C C . ASN F 1 244 ? 14.115 -36.878 -51.142 1.00 61.39 244 ASN F C 1
ATOM 10581 O O . ASN F 1 244 ? 13.283 -37.660 -50.671 1.00 61.44 244 ASN F O 1
ATOM 10586 N N . LEU F 1 245 ? 13.830 -35.626 -51.502 1.00 60.08 245 LEU F N 1
ATOM 10587 C CA . LEU F 1 245 ? 12.497 -35.026 -51.402 1.00 58.36 245 LEU F CA 1
ATOM 10588 C C . LEU F 1 245 ? 12.081 -34.485 -50.037 1.00 58.68 245 LEU F C 1
ATOM 10589 O O . LEU F 1 245 ? 10.941 -34.048 -49.866 1.00 58.02 245 LEU F O 1
ATOM 10594 N N . LYS F 1 246 ? 12.984 -34.520 -49.062 1.00 59.49 246 LYS F N 1
ATOM 10595 C CA . LYS F 1 246 ? 12.657 -33.974 -47.748 1.00 59.27 246 LYS F CA 1
ATOM 10596 C C . LYS F 1 246 ? 12.707 -32.454 -47.902 1.00 58.83 246 LYS F C 1
ATOM 10597 O O . LYS F 1 246 ? 13.706 -31.898 -48.371 1.00 59.24 246 LYS F O 1
ATOM 10603 N N . PRO F 1 247 ? 11.632 -31.760 -47.503 1.00 58.21 247 PRO F N 1
ATOM 10604 C CA . PRO F 1 247 ? 11.535 -30.299 -47.601 1.00 58.42 247 PRO F CA 1
ATOM 10605 C C . PRO F 1 247 ? 12.498 -29.485 -46.728 1.00 58.74 247 PRO F C 1
ATOM 10606 O O . PRO F 1 247 ? 12.966 -29.954 -45.693 1.00 58.49 247 PRO F O 1
ATOM 10610 N N . TYR F 1 248 ? 12.789 -28.264 -47.175 1.00 60.00 248 TYR F N 1
ATOM 10611 C CA . TYR F 1 248 ? 13.665 -27.328 -46.462 1.00 61.35 248 TYR F CA 1
ATOM 10612 C C . TYR F 1 248 ? 12.789 -26.227 -45.882 1.00 62.50 248 TYR F C 1
ATOM 10613 O O . TYR F 1 248 ? 11.618 -26.135 -46.233 1.00 63.31 248 TYR F O 1
ATOM 10622 N N . GLU F 1 249 ? 13.330 -25.378 -45.012 1.00 64.00 249 GLU F N 1
ATOM 10623 C CA . GLU F 1 249 ? 12.489 -24.323 -44.460 1.00 65.99 249 GLU F CA 1
ATOM 10624 C C . GLU F 1 249 ? 12.683 -22.910 -45.009 1.00 67.26 249 GLU F C 1
ATOM 10625 O O . GLU F 1 249 ? 12.074 -21.971 -44.506 1.00 69.75 249 GLU F O 1
ATOM 10631 N N . PHE F 1 250 ? 13.509 -22.766 -46.043 1.00 68.14 250 PHE F N 1
ATOM 10632 C CA . PHE F 1 250 ? 13.762 -21.472 -46.701 1.00 68.93 250 PHE F CA 1
ATOM 10633 C C . PHE F 1 250 ? 14.752 -20.520 -46.032 1.00 68.55 250 PHE F C 1
ATOM 10634 O O . PHE F 1 250 ? 14.918 -20.589 -44.799 1.00 69.46 250 PHE F O 1
#

Solvent-accessible surface area: 54333 Å² total; per-residue (Å²): 193,22,12,12,1,0,0,0,2,19,0,52,169,42,62,0,12,7,1,0,65,22,11,28,138,48,175,107,5,111,37,0,0,0,3,2,188,64,45,147,151,5,94,108,0,92,73,34,169,45,112,44,21,55,38,26,52,7,33,25,46,49,53,154,27,0,65,68,1,24,78,74,0,19,141,37,1,36,87,66,1,0,10,6,0,3,3,25,21,42,60,83,33,76,1,2,3,93,47,112,38,64,36,74,43,0,41,92,0,4,35,18,3,0,2,1,13,0,1,3,0,8,43,0,9,86,31,0,66,47,7,1,76,105,80,116,46,107,103,10,30,11,31,11,0,0,1,0,5,10,3,12,14,5,0,0,0,30,61,3,58,22,0,2,34,23,16,48,6,0,0,27,0,0,0,17,0,0,1,2,0,1,3,43,0,1,2,32,20,0,108,141,46,28,1,0,1,0,5,0,17,19,30,180,146,105,110,13,1,45,68,0,29,42,4,7,115,125,10,50,58,71,24,21,5,85,1,3,60,74,80,28,97,72,34,106,12,181,19,10,12,4,0,0,0,2,17,0,53,110,48,52,0,17,9,1,0,71,28,10,34,126,46,188,112,4,129,45,0,0,0,1,1,193,57,51,133,101,3,39,81,0,98,66,37,186,42,120,49,21,60,37,23,66,7,38,26,53,50,56,156,22,0,60,74,1,26,74,85,0,20,141,36,6,38,88,74,3,0,8,3,0,2,4,25,19,46,58,101,38,78,1,3,2,111,51,140,41,63,39,74,45,0,44,94,0,4,30,18,2,0,1,1,13,0,2,5,0,8,48,0,10,84,28,0,65,52,8,1,80,121,85,97,56,95,116,16,33,6,24,11,0,0,1,0,6,14,3,14,18,63,0,0,0,36,70,3,109,41,1,9,71,134,92,54,8,0,0,30,6,0,0,15,0,0,1,2,0,2,3,46,0,0,5,33,18,2,94,39,45,22,1,0,1,0,3,0,11,26,73,140,137,16,1,41,62,0,31,46,5,8,91,124,7,62,66,74,24,33,6,87,3,2,59,85,90,35,117,71,35,104,14,217,22,12,10,4,0,0,0,1,9,0,51,59,29,5,0,20,8,0,0,63,23,14,24,144,48,154,112,3,126,45,0,0,0,2,2,181,37,42,124,160,2,93,97,0,104,63,42,191,32,117,47,17,60,36,31,74,5,42,24,50,52,47,150,26,0,64,80,2,27,65,92,0,20,118,37,4,33,96,69,1,0,8,4,0,1,3,17,18,26,60,39,26,73,1,5,3,106,56,124,49,62,37,66,44,0,43,95,0,4,32,14,2,0,1,2,12,0,0,4,0,9,41,0,10,87,26,0,68,53,7,1,76,111,93,115,47,85,130,7,32,11,31,10,0,0,1,0,5,10,3,1,10,21,0,0,0,28,51,3,85,12,0,18,75,12,13,18,4,0,0,12,5,0,0,14,0,0,0,2,0,0,3,46,0,1,6,53,18,0,92,142,46,20,1,0,1,0,6,0,4,6,21,72,7,74,125,103,125,101,6,0,42,58,0,36,51,0,9,113,112,6,62,50,71,25,27,5,89,2,2,41,64,78,32,72,72,35,101,13,208,26,6,14,4,0,0,0,2,18,0,57,183,45,69,0,10,9,0,0,82,27,7,35,163,39,186,105,7,140,51,0,0,0,2,1,162,73,47,135,180,10,86,124,1,108,78,33,203,40,110,51,22,50,36,22,50,7,41,15,54,54,58,134,24,0,47,71,3,25,79,73,0,24,125,36,15,32,92,83,2,0,12,4,0,1,4,20,22,44,59,85,37,76,1,3,2,100,52,144,47,66,36,72,41,0,41,91,0,3,32,15,3,0,1,0,13,0,1,4,0,6,40,0,9,81,31,0,68,64,4,1,80,121,70,95,55,118,78,15,30,4,29,5,0,0,3,1,6,21,2,12,19,31,0,0,0,27,71,5,111,66,3,4,58,156,138,58,11,0,0,30,6,0,0,13,0,0,1,2,0,2,5,44,0,1,2,26,21,1,108,116,41,36,2,0,0,0,6,4,12,12,33,258,197,83,10,5,44,63,3,27,49,2,7,82,123,6,63,78,66,23,26,2,84,2,2,51,69,87,37,124,71,44,106,13,52,8,11,4,1,0,0,2,23,0,30,125,46,40,0,10,1,0,0,54,19,11,28,142,43,162,110,4,135,44,0,0,0,2,0,195,60,36,135,121,0,93,96,2,107,74,37,199,34,107,35,22,63,41,25,71,9,47,24,53,50,58,159,23,0,71,70,3,26,74,88,0,18,137,29,9,35,96,68,2,0,13,5,0,2,5,22,22,41,64,93,32,72,0,5,2,107,51,146,41,63,37,71,37,0,44,96,0,5,38,20,2,0,2,0,12,0,2,2,0,6,39,0,11,87,28,0,60,51,5,1,81,118,69,68,49,103,88,15,27,5,48,10,0,0,1,0,6,12,3,12,14,64,0,0,0,28,71,1,108,31,1,17,59,145,144,51,9,0,0,29,5,0,0,13,0,0,2,1,0,0,2,43,0,1,1,24,22,1,109,140,46,18,1,0,1,0,5,0,13,17,92,112,121,126,9,0,38,44,0,40,15,1,6,72,44,6,57,64,68,21,23,7,88,2,1,62,80,44,18,120,72,42,113,14,81,6,20,9,1,15,0,1,20,0,24,180,44,11,0,16,4,1,9,85,22,4,43,138,39,153,117,2,114,54,0,1,0,1,1,216,50,42,154,142,2,84,118,12,116,123,107,107,44,44,54,32,31,64,8,67,18,54,46,43,147,27,0,65,66,2,23,83,79,4,20,139,37,13,51,86,54,18,7,4,1,4,25,19,42,56,71,40,77,1,6,2,108,51,142,52,63,39,72,42,0,44,90,0,4,35,16,2,0,3,0,10,0,1,2,0,6,48,7,9,85,41,6,56,66,8,2,84,108,151,120,110,1,45,3,40,25,0,0,1,0,5,12,6,6,13,52,0,0,0,39,82,4,112,40,1,15,71,131,142,58,8,0,0,11,6,0,0,18,0,0,2,3,0,1,3,41,0,0,3,41,20,0,90,141,46,32,2,0,1,1,4,0,10,5,55,149,70,105,154,2,0,36,64,0,33,69,10,2,88,138,4,65,50,72,24,28,7,89,2,1,71,62,82,42,129,70,43,120,16

InterPro domains:
  IPR002347 Short-chain dehydrogenase/reductase SDR [PF00106] (6-212)
  IPR002347 Short-chain dehydrogenase/reductase SDR [PR00081] (5-22)
  IPR002347 Short-chain dehydrogenase/reductase SDR [PR00081] (80-91)
  IPR002347 Short-chain dehydrogenase/reductase SDR [PR00081] (139-155)
  IPR002347 Short-chain dehydrogenase/reductase SDR [PR00081] (172-191)
  IPR002347 Short-chain dehydrogenase/reductase SDR [PR00081] (193-210)
  IPR036291 NAD(P)-binding domain superfamily [SSF51735] (5-245)
  IPR051468 Fungal Secondary Metabolite SDRs [PTHR43544] (4-244)

Sequence (1413 aa):
MSPGSVVVTGANRGIGLGLVQQLVKDKNIRHIIATARDVEKATELKSIKDSRVHVLPLTVTCDKSLDTFVSKVGEIVGSDGLSLLINNAGVLLSYGTNTEPNRAVIAEQLDVNTTSVVLLTQKLLPLLKNAASKESGDQLSVSRAAVITISSGLGSITDNTSGSAQFPVLAYRMSKAAINMFGRTLAVDLKDDNVLVVNFCPGWVEQSTAELISSFNKLDNSHNGRFFMRNLKPYEFMSPGSVVVTGANRGIGLGLVQQLVKDKNIRHIIATARDVEKATELKSIKDSRVHVLPLTVTCDKSLDTFVSKVGEIVGSDGLSLLINNAGVLLSYGTNTEPNRAVIAEQLDVNTTSVVLLTQKLLPLLKNAASKESGDQLSVSRAAVITISSGLGSITDNTSGSAQFPVLAYRMSKAAINMFGRTLAVDLKDDNVLVVNFCPGEQSTAELISSFNKLDNSHNGRFFMRNLKPYEFMSPGSVVVTGANRGIGLGLVQQLVKDKNIRHIIATARDVEKATELKSIKDSRVHVLPLTVTCDKSLDTFVSKVGEIVGSDGLSLLINNAGVLLSYGTNTEPNRAVIAEQLDVNTTSVVLLTQKLLPLLKNAASKESGDQLSVSRAAVITISSGLGSITDNTSGSAQFPVLAYRMSKAAINMFGRTLAVDLKDDNVLVVNFCPGWVQTVEQSTAELISSFNKLDNSHNGRFFMRNLKPYEFMSPGSVVVTGANRGIGLGLVQQLVKDKNIRHIIATARDVEKATELKSIKDSRVHVLPLTVTCDKSLDTFVSKVGEIVGSDGLSLLINNAGVLLSYGTNTEPNRAVIAEQLDVNTTSVVLLTQKLLPLLKNAASKESGDQLSVSRAAVITISSGLGSITDNTSGSAQFPVLAYRMSKAAINMFGRTLAVDLKDDNVLVVNFCPGWEQSTAELISSFNKLDNSHNGRFFMRNLKPYEFSPGSVVVTGANRGIGLGLVQQLVKDKNIRHIIATARDVEKATELKSIKDSRVHVLPLTVTCDKSLDTFVSKVGEIVGSDGLSLLINNAGVLLSYGTNTEPNRAVIAEQLDVNTTSVVLLTQKLLPLLKNAASKESGDQLSVSRAAVITISSGLGSITDNTSGSAQFPVLAYRMSKAAINMFGRTLAVDLKDDNVLVVNFCPGVEQSTAELISSFNKLDNSHNGRFFMRNLKPYEFSPGSVVVTGANRGIGLGLVQQLVKDKNIRHIIATARDVEKATELKSDSRVHVLPLTVTCDKSLDTFVSKVGEIVGSDSLLINNAGVLLSYGTNTEPNRAVIAEQLDVNTTSVVLLTQKLLPLLKNAASKEDQLSVSRAAVITISSGLGSITDNTSGSAQFPVLAYRMSKAAINMFGRTLAVDLKDDNVLVVNFCPGWVEQSTAELISSFNKLDNSHNGRFFMRNLKPYEF

B-factor: mean 48.07, std 12.68, range [10.69, 95.33]

Organism: Caenorhabditis elegans (NCBI:txid6239)

Secondary structure (DSSP, 8-state):
---SEEEESS-SSHHHHHHHHHHHT-TT--EEEEEESSGGG-HHHHT---TTEEEEE--TT-HHHHHHHHHHHHHHHGGG---EEEE-------B-TTS---HHHHHHHHIIIIIHHHHHHHHTHHHHHHHHHSS-SS---TTT-EEEEE--GGG-STT--STTSSS-BHHHHHHHHHHHHHHHHHHHHTGGGT-EEEEEE----HHHHHHHHHHHTT--GGGTT-EEEBTEEE---/---SEEEESS-SSHHHHHHHHHHTTSTT-SEEEEEESSTTT-HHHHT---TTEEEEE--TT-HHHHHHHHHHHHHHHGGG---EEEE-------B-TTS---HHHHHHHHIIIIIHHHHHHHHHHHHHHHHHTTS-SS---TTT-EEEEE--GGG-TTT--STTTSS-BHHHHHHHHHHHHHHHHHHHHTGGGT-EEEEEE---HHHHHHHHHHTT--GGGTT-EEETTSPBP--/---SEEEESS-SSHHHHHHHHHHHH-TT--EEEEEETTTTS-HHHHH---TTEEEEE--TT-HHHHHHHHHHHHHHHGGG---EEEE-------B-TTS---HHHHHHHHIIIIIHHHHHHHHHHHHHHHHHTTS-SS---TTT-EEEEE--GGG-STT-SSTTSSSSBHHHHHHHHHHHHHHHHHHHHTGGGT-EEEEEE-SS----HHHHHHHHHHHHH--GGGTT-EEETTSPBP--/---SEEEETTTTSHHHHHHHHHHTT-SS--EEEEEESSTTT-TTTTT---TTEEEEE--TT-HHHHHHHHHHHHHHHGGG--SEEEE-------B-TTS---HHHHHHHHIIIIIHHHHHHHHTHHHHHHHHHTS-SS---TTT-EEEEE--GGG-STT--S-SSSS-BHHHHHHHHHHHHHHHHHHHHTGGGT-EEEEEE-----HHHHHHHHHTT--GGGTTEEEEGGGEEP--/--SEEEETT-SSHHHHHHHHHHHH-TT-SEEEEEESSGGG-HHHHT---TTEEEEE--TT-HHHHHHHHHHHHHHHGGG---EEEE-------B-TTS---HHHHHHHHIIIIIHHHHHHHHTHHHHHHHHTTS-SS---TTT-EEEEE--GGG-STT-SSTTSSSSBHHHHHHHHHHHHHHHHHHHHTTTTT-EEEEEE---HHHHHHHHHHHHT--GGGTT-EEETTS-B---/--SEEEESS-SSHHHHHHHHHHHT-TT--EEEEEES-HHHHTTTT---SEEEEE--TT-HHHHHHHHHHHHHHH----EEEE-------B-TTS---HHHHHHHHIIIIIHHHHHHHTTHHHHHHHHS-----TTTTSEEEEE--GGG-STT--STTTSSSBHHHHHHHHHHHHHHHHHHHHTTTTT-EEEEE--S---HHHHHHHHHHTT--STTTT-BB-TTS-B---

Radius of gyration: 43.87 Å; Cα contacts (8 Å, |Δi|>4): 3292; chains: 6; bounding box: 83×74×146 Å

Nearest PDB structures (foldseek):
  1yo6-assembly1_B  TM=1.004E+00  e=3.105E-49  Caenorhabditis elegans
  1yo6-assembly2_D  TM=9.973E-01  e=5.316E-45  Caenorhabditis elegans
  1yo6-assembly1_A  TM=1.001E+00  e=1.614E-44  Caenorhabditis elegans
  1yo6-assembly2_C  TM=1.001E+00  e=1.027E-43  Caenorhabditis elegans
  1yo6-assembly3_E  TM=1.002E+00  e=1.236E-43  Caenorhabditis elegans

Foldseek 3Di:
DAAQEEAAEPCLDDLSVLLQVLVVVPVNHQAYEYEDQDQVPSVVSVVDDDDRYHYQYADLLDVVSLVVVLVVVCVVCDLLFHLYYEAEWADFQFAAPPDDDDPVRLVVRQSGLPVSLVSNCVSRVVSQLSLQVPDDDQKEASNRHEHEYAAALLLFPVVPPPGPDVPRGPSNSVSRVNVLVVQLVVLVVCNVSNHAYEYEYFPVHSVRSNLQVVVRRVDMPVRGSFYAYSVGHGGDD/DAAQEEEQEQCLDDLSVLLLVLNVVPVRHQAYEYEHQDLVSSVVSVVDDDPRYHYAHADLLDPVSLLVVLVVVCVNCPLLFHLYAEADFADAQFAAPPPDDDPVRLVVRLSRLPVSVLVSCVSRVVRQLSQLVVDDDQKEASRRGEYEYAAAPLLAPVPPPCGCPVPRRNSNNVSRVNVLVVQLVVLVVCRVSNHAYAYEHLCNVSSNLQVVVSHVDIPVRGSFYAYSVRHGDDD/DAAQAEEAEPQLDDLNVLLLVVVVVPVNHQAYEYEDCDLPVSCVSVVDDDVRYDYDYADLLDPVRLVVVLVVSCVSCDQLFHLYYEAEFADADFAAPPDDDDPVSLVVNQSRLAVSLVSNCVSRVVRQLSQLVVDDDQKEASNRGEYEYAAALLLFPVVDDCGRVVTRCVSRNVSRVNVLVVQLVVLVVCSVSNHAGAYEHLPDDPCDSVSSNLLVVVRGVDIPVRGSFYAYSPRHGGHD/DAAQEEAQEQCLDDLSVLQLVVVLVDDRHQAAEYEHQDLPVSVVSVPDPDPRYDYYYADLLDLVSLVVVLVVVCVSCPQLFHLYYEADWADFDFAAPPPDDDPVRLVVNQSGLPVSLLSSCVSSVVRQLSLLVVDDDQKAASRRGEYEYAAALLQFPVPPPDGCVVTRRNSNNVSRVNVLVVQLVVLVVCNVSRYAYEYEYCYPHNSSNQQVVVNGVDIPVRGSFYAYRVGDGDDD/DAQEEAAEQLLDFANVLLLVLVLVVPPYQAYEYEHQDPVPSVVSVPPPDPRYDYYHADLLDPVRLLVVLVVVCVVCDLLFHLEYEAEWADFQFAAPPDPDDPVSLCVRQSGLPVSLLVSCVSRVVRQLSNQVVDDDQKAASRRGEYEYAAALLLFDVPPPQGRVVTRRVSNNVNRVNVLVVQLVVLVVCRVSNYAGEYEYQVHNVSSVLQVVVRGVDIPVRGSFYAYSVRHGGRD/DAAEEEFEACLDDLRVVLVVVVVVDPNHQAYHYEHCDLVNSVSSVPDDNYHYYYADLLDVVSLLVVQVVVCVSQPQAAAAEAEFADAQFAAPPPDDDDVSLCVRQSRLPVSSVVNCVSCVCRQLSNLVPDQKAARRRGEHEYAAALLLFPVSDDCGCVPPRCPSVNVNRVNVLVVQLVVLVVCNVSRYAGAYEYQNRGVVSSVLQVVCSRVDIDVRGSFYYYSPRHGDDD

CATH classification: 3.40.50.720